Protein AF-0000000084950938 (afdb_homodimer)

pLDDT: mean 84.01, std 19.72, range [20.33, 98.5]

Nearest PDB structures (foldseek):
  3l4g-assembly3_K  TM=4.474E-01  e=1.670E-01  Homo sapiens
  7by6-assembly1_A-2  TM=3.335E-01  e=4.331E-02  Plasmodium vivax
  3l4g-assembly4_O  TM=4.302E-01  e=1.860E-01  Homo sapiens
  3l4g-assembly1_C  TM=4.163E-01  e=2.187E-01  Homo sapiens
  2v42-assembly1_B  TM=3.790E-01  e=8.429E-01  Escherichia coli BL21(DE3)

Organism: Flavobacterium frigoris (strain PS1) (NCBI:txid1086011)

Secondary structure (DSSP, 8-state):
-EEEEEEEE--HHHHHHHHT-TTPEEEEEEEEE-SS-TTPEEEEEEEEETTEEEEEETTTEEEEEE-HHHHHTTTS---S---HHHHHHHHHHHHHHS-S-GGGSEEEEEEEEEEEE-SS-HHHHHHTEEEETTEEEEE-SSSTTEEEE--B-TTT-PBP-S-EEEEEEHHHH-TTTS-TTEEEEEEEE--HHHHHHTT-SSGGGGG-HHHHHHHHHHHHHHHHTEEE-------TTS-HHHHHHHHHHH-HHHHHHHHHHT-TTHHHHHHHHHHHHHHHHS--HHHHHHHHHHHHHHHHHTTHHHHHHHHTTT-------------B-TTT--B-TTS-TT--S--HHHHHHHHHH-HHHHHHHHHHHS-GGGTTS-HHHHHHHHHHHHHHHHHHHHHHHHHH--TT---SGGGS--/-EEEEEEEE--HHHHHHHHT-TTPEEEEEEEEE-SS-TTPEEEEEEEEETTEEEEEETTTEEEEEE-HHHHHTTTS---S---HHHHHHHHHHHHHHS-S-GGGSEEEEEEEEEEEE-SS-HHHHHHTEEEETTEEEEE-SSSTTEEEE--B-TTT-PBP-S-EEEEEEHHHH-TTTS-TTEEEEEEEE--HHHHHHTT-SSGGGGG-HHHHHHHHHHHHHHHHTEEE-------TTS-HHHHHHHHHHH-HHHHHHHHHHT-TTHHHHHHHHHHHHHHHHS--HHHHHHHHHHHHHHHHHTTHHHHHHHHTTT-------------B-TTT--B-TTS-TT--S--HHHHHHHHHH-HHHHHHHHHHHS-GGGTTS-HHHHHHHHHHHHHHHHHHHHHHHHHH--TT---SGGGS--

Radius of gyration: 33.59 Å; Cα contacts (8 Å, |Δi|>4): 1275; chains: 2; bounding box: 91×107×64 Å

Foldseek 3Di:
DWFKWKKKFLDQVVLVQVVPPPQKAWDDKDWDQDPVHNVDIKIWTWTDHQRWIWIAIPSRMIMIMDGQQCSLVSNPDNQDDDFLVNQLVSLVVVCVVRPDDFLRMWTQKTKDWGKFFAPDALLLQLVQFAAQQLFGWDDDPVDPSKTKTFDADPVPRHTDQAKMWIKGQSCCVCVPPDPRRIIIIMIMHRGSVNVVVLVGTTSVSSNDSVSVVSVLVVSLVRLVRIDGLRDDFQCPQDDPVLVVLLVLLSDPVNSVVQVVVVDPCSNVVSSVSNVVSRVRRPDDSSVVVSVRSVVVNVVSNPPVVVVVPPVCPDPVPPPVPVLPQLQAAPQLGHGPSVDDSPDRHQALVNLVVCVVPPVPSNVVLLVVQPDPVCPPPDPSVSRHRSRVSSVVRVVVVVVVVVVVPPVPPPPVPVVPPD/DWFKWKKKFLDQVVLVQVVPPPQKAWDDKDWDQDPVHNVDIKIWTWTDHQRWIWIAIPSRMIMIMDGQQCSLVSNPDNQDDDFLVNQLVSLVVVCVVRPDDFLRMWTQKTKDWGKFFAPDALLLQLVQFAAQQLFGWDDDPVDPSKTKTWDADPVPRHTDQAKMWIKGQSCCVCVPPDPRRIIIIMIMHRGSVNVVVLVGTTSVSSNDSVSVVSVLVVSLVRLVRIDGLRDPFQCPQPDPVLVVLLVLLSDPVNSVVQVVVVDPCSNVVSSVSNVVSRVRRVDDSSVVVSVRSVVVNVVSNPPVVVVVVPVCPDPPPPPVPVLPQLQAAPQLGHGPSVDDSPDRHQALVNLVVCVPPPVPSNVVLLVVQFDPVCPPPDPSVSRHRSRVSSVVVVVVVVVVVVVVPPVPPPPVPVVPPD

Structure (mmCIF, N/CA/C/O backbone):
data_AF-0000000084950938-model_v1
#
loop_
_entity.id
_entity.type
_entity.pdbx_description
1 polymer 'Uncharacterized protein'
#
loop_
_atom_site.group_PDB
_atom_site.id
_atom_site.type_symbol
_atom_site.label_atom_id
_atom_site.label_alt_id
_atom_site.label_comp_id
_atom_site.label_asym_id
_atom_site.label_entity_id
_atom_site.label_seq_id
_atom_site.pdbx_PDB_ins_code
_atom_site.Cartn_x
_atom_site.Cartn_y
_atom_site.Cartn_z
_atom_site.occupancy
_atom_site.B_iso_or_equiv
_atom_site.auth_seq_id
_atom_site.auth_comp_id
_atom_site.auth_asym_id
_atom_site.auth_atom_id
_atom_site.pdbx_PDB_model_num
ATOM 1 N N . MET A 1 1 ? 0.036 19.906 14.805 1 93.69 1 MET A N 1
ATOM 2 C CA . MET A 1 1 ? 1.372 19.312 14.82 1 93.69 1 MET A CA 1
ATOM 3 C C . MET A 1 1 ? 2 19.344 13.43 1 93.69 1 MET A C 1
ATOM 5 O O . MET A 1 1 ? 1.299 19.234 12.43 1 93.69 1 MET A O 1
ATOM 9 N N . ILE A 1 2 ? 3.252 19.562 13.32 1 96.12 2 ILE A N 1
ATOM 10 C CA . ILE A 1 2 ? 4.078 19.344 12.141 1 96.12 2 ILE A CA 1
ATOM 11 C C . ILE A 1 2 ? 4.832 18.016 12.273 1 96.12 2 ILE A C 1
ATOM 13 O O . ILE A 1 2 ? 5.652 17.859 13.18 1 96.12 2 ILE A O 1
ATOM 17 N N . ASP A 1 3 ? 4.527 17.156 11.359 1 95.88 3 ASP A N 1
ATOM 18 C CA . ASP A 1 3 ? 5.043 15.805 11.516 1 95.88 3 ASP A CA 1
ATOM 19 C C . ASP A 1 3 ? 6.293 15.594 10.664 1 95.88 3 ASP A C 1
ATOM 21 O O . ASP A 1 3 ? 7.172 14.805 11.023 1 95.88 3 ASP A O 1
ATOM 25 N N . PHE A 1 4 ? 6.309 16.266 9.555 1 97.19 4 PHE A N 1
ATOM 26 C CA . PHE A 1 4 ? 7.441 16.062 8.656 1 97.19 4 PHE A CA 1
ATOM 27 C C . PHE A 1 4 ? 7.711 17.297 7.816 1 97.19 4 PHE A C 1
ATOM 29 O O . PHE A 1 4 ? 6.777 17.953 7.336 1 97.19 4 PHE A O 1
ATOM 36 N N . LEU A 1 5 ? 8.961 17.594 7.676 1 97.5 5 LEU A N 1
ATOM 37 C CA . LEU A 1 5 ? 9.461 18.656 6.801 1 97.5 5 LEU A CA 1
ATOM 38 C C . LEU A 1 5 ? 10.648 18.156 5.977 1 97.5 5 LEU A C 1
ATOM 40 O O . LEU A 1 5 ? 11.508 17.438 6.492 1 97.5 5 LEU A O 1
ATOM 44 N N . LYS A 1 6 ? 10.617 18.531 4.77 1 97.75 6 LYS A N 1
ATOM 45 C CA . LYS A 1 6 ? 11.797 18.344 3.941 1 97.75 6 LYS A CA 1
ATOM 46 C C . LYS A 1 6 ? 12.258 19.656 3.318 1 97.75 6 LYS A C 1
ATOM 48 O O . LYS A 1 6 ? 11.461 20.359 2.697 1 97.75 6 LYS A O 1
ATOM 53 N N . LEU A 1 7 ? 13.484 20 3.527 1 97.94 7 LEU A N 1
ATOM 54 C CA . LEU A 1 7 ? 14.062 21.219 2.99 1 97.94 7 LEU A CA 1
ATOM 55 C C . LEU A 1 7 ? 15.031 20.906 1.853 1 97.94 7 LEU A C 1
ATOM 57 O O . LEU A 1 7 ? 15.625 19.828 1.812 1 97.94 7 LEU A O 1
ATOM 61 N N . ASP A 1 8 ? 15.156 21.859 0.989 1 97.19 8 ASP A N 1
ATOM 62 C CA . ASP A 1 8 ? 15.992 21.672 -0.196 1 97.19 8 ASP A CA 1
ATOM 63 C C . ASP A 1 8 ? 16.75 22.953 -0.536 1 97.19 8 ASP A C 1
ATOM 65 O O . ASP A 1 8 ? 16.219 24.062 -0.401 1 97.19 8 ASP A O 1
ATOM 69 N N . THR A 1 9 ? 18.031 22.828 -0.896 1 97.56 9 THR A N 1
ATOM 70 C CA . THR A 1 9 ? 18.797 23.984 -1.34 1 97.56 9 THR A CA 1
ATOM 71 C C . THR A 1 9 ? 19.906 23.578 -2.307 1 97.56 9 THR A C 1
ATOM 73 O O . THR A 1 9 ? 20.375 22.438 -2.26 1 97.56 9 THR A O 1
ATOM 76 N N . GLU A 1 10 ? 20.266 24.516 -3.127 1 96.56 10 GLU A N 1
ATOM 77 C CA . GLU A 1 10 ? 21.406 24.359 -4.02 1 96.56 10 GLU A CA 1
ATOM 78 C C . GLU A 1 10 ? 22.453 25.453 -3.762 1 96.56 10 GLU A C 1
ATOM 80 O O . GLU A 1 10 ? 23.391 25.609 -4.547 1 96.56 10 GLU A O 1
ATOM 85 N N . ASP A 1 11 ? 22.219 26.156 -2.703 1 96.25 11 ASP A N 1
ATOM 86 C CA . ASP A 1 11 ? 23.156 27.219 -2.363 1 96.25 11 ASP A CA 1
ATOM 87 C C . ASP A 1 11 ? 24.5 26.656 -1.88 1 96.25 11 ASP A C 1
ATOM 89 O O . ASP A 1 11 ? 24.547 25.984 -0.847 1 96.25 11 ASP A O 1
ATOM 93 N N . GLU A 1 12 ? 25.531 27.062 -2.465 1 94.88 12 GLU A N 1
ATOM 94 C CA . GLU A 1 12 ? 26.844 26.484 -2.195 1 94.88 12 GLU A CA 1
ATOM 95 C C . GLU A 1 12 ? 27.344 26.859 -0.798 1 94.88 12 GLU A C 1
ATOM 97 O O . GLU A 1 12 ? 28 26.047 -0.13 1 94.88 12 GLU A O 1
ATOM 102 N N . GLY A 1 13 ? 27.062 28.016 -0.475 1 94.88 13 GLY A N 1
ATOM 103 C CA . GLY A 1 13 ? 27.469 28.469 0.85 1 94.88 13 GLY A CA 1
ATOM 104 C C . GLY A 1 13 ? 26.812 27.672 1.968 1 94.88 13 GLY A C 1
ATOM 105 O O . GLY A 1 13 ? 27.484 27.25 2.906 1 94.88 13 GLY A O 1
ATOM 106 N N . VAL A 1 14 ? 25.562 27.453 1.84 1 96.81 14 VAL A N 1
ATOM 107 C CA . VAL A 1 14 ? 24.812 26.703 2.838 1 96.81 14 VAL A CA 1
ATOM 108 C C . VAL A 1 14 ? 25.266 25.25 2.855 1 96.81 14 VAL A C 1
ATOM 110 O O . VAL A 1 14 ? 25.469 24.656 3.924 1 96.81 14 VAL A O 1
ATOM 113 N N . ILE A 1 15 ? 25.469 24.703 1.709 1 97 15 ILE A N 1
ATOM 114 C CA . ILE A 1 15 ? 25.891 23.312 1.582 1 97 15 ILE A CA 1
ATOM 115 C C . ILE A 1 15 ? 27.25 23.141 2.254 1 97 15 ILE A C 1
ATOM 117 O O . ILE A 1 15 ? 27.438 22.203 3.031 1 97 15 ILE A O 1
ATOM 121 N N . ALA A 1 16 ? 28.156 24.047 1.978 1 94.69 16 ALA A N 1
ATOM 122 C CA . ALA A 1 16 ? 29.484 23.984 2.572 1 94.69 16 ALA A CA 1
ATOM 123 C C . ALA A 1 16 ? 29.422 24.109 4.09 1 94.69 16 ALA A C 1
ATOM 125 O O . ALA A 1 16 ? 30.141 23.438 4.812 1 94.69 16 ALA A O 1
ATOM 126 N N . TYR A 1 17 ? 28.562 24.953 4.461 1 96.19 17 TYR A N 1
ATOM 127 C CA . TYR A 1 17 ? 28.391 25.188 5.891 1 96.19 17 TYR A CA 1
ATOM 128 C C . TYR A 1 17 ? 28.016 23.891 6.605 1 96.19 17 TYR A C 1
ATOM 130 O O . TYR A 1 17 ? 28.656 23.516 7.594 1 96.19 17 TYR A O 1
ATOM 138 N N . PHE A 1 18 ? 27.047 23.172 6.129 1 96.75 18 PHE A N 1
ATOM 139 C CA . PHE A 1 18 ? 26.547 21.969 6.785 1 96.75 18 PHE A CA 1
ATOM 140 C C . PHE A 1 18 ? 27.547 20.812 6.617 1 96.75 18 PHE A C 1
ATOM 142 O O . PHE A 1 18 ? 27.703 20 7.52 1 96.75 18 PHE A O 1
ATOM 149 N N . LYS A 1 19 ? 28.141 20.781 5.52 1 93.38 19 LYS A N 1
ATOM 150 C CA . LYS A 1 19 ? 29.047 19.688 5.219 1 93.38 19 LYS A CA 1
ATOM 151 C C . LYS A 1 19 ? 30.203 19.656 6.223 1 93.38 19 LYS A C 1
ATOM 153 O O . LYS A 1 19 ? 30.719 18.578 6.535 1 93.38 19 LYS A O 1
ATOM 158 N N . THR A 1 20 ? 30.562 20.766 6.738 1 93.25 20 THR A N 1
ATOM 159 C CA . THR A 1 20 ? 31.719 20.844 7.621 1 93.25 20 THR A CA 1
ATOM 160 C C . THR A 1 20 ? 31.281 21.125 9.062 1 93.25 20 THR A C 1
ATOM 162 O O . THR A 1 20 ? 32.125 21.359 9.93 1 93.25 20 THR A O 1
ATOM 165 N N . HIS A 1 21 ? 30.047 21.156 9.258 1 95.38 21 HIS A N 1
ATOM 166 C CA . HIS A 1 21 ? 29.578 21.5 10.594 1 95.38 21 HIS A CA 1
ATOM 167 C C . HIS A 1 21 ? 29.938 20.422 11.602 1 95.38 21 HIS A C 1
ATOM 169 O O . HIS A 1 21 ? 29.656 19.234 11.375 1 95.38 21 HIS A O 1
ATOM 175 N N . PRO A 1 22 ? 30.438 20.734 12.703 1 94.06 22 PRO A N 1
ATOM 176 C CA . PRO A 1 22 ? 30.938 19.734 13.664 1 94.06 22 PRO A CA 1
ATOM 177 C C . PRO A 1 22 ? 29.828 18.938 14.328 1 94.06 22 PRO A C 1
ATOM 179 O O . PRO A 1 22 ? 30.062 17.828 14.812 1 94.06 22 PRO A O 1
ATOM 182 N N . LEU A 1 23 ? 28.625 19.453 14.297 1 95.31 23 LEU A N 1
ATOM 183 C CA . LEU A 1 23 ? 27.516 18.781 14.977 1 95.31 23 LEU A CA 1
ATOM 184 C C . LEU A 1 23 ? 27 17.625 14.133 1 95.31 23 LEU A C 1
ATOM 186 O O . LEU A 1 23 ? 26.266 16.75 14.641 1 95.31 23 LEU A O 1
ATOM 190 N N . LEU A 1 24 ? 27.266 17.625 12.844 1 95.12 24 LEU A N 1
ATOM 191 C CA . LEU A 1 24 ? 26.734 16.594 11.961 1 95.12 24 LEU A CA 1
ATOM 192 C C . LEU A 1 24 ? 27.578 15.32 12.031 1 95.12 24 LEU A C 1
ATOM 194 O O . LEU A 1 24 ? 28.812 15.375 11.953 1 95.12 24 LEU A O 1
ATOM 198 N N . GLU A 1 25 ? 26.891 14.273 12.234 1 90.81 25 GLU A N 1
ATOM 199 C CA . GLU A 1 25 ? 27.531 12.953 12.289 1 90.81 25 GLU A CA 1
ATOM 200 C C . GLU A 1 25 ? 27.359 12.203 10.977 1 90.81 25 GLU A C 1
ATOM 202 O O . GLU A 1 25 ? 26.25 12.117 10.445 1 90.81 25 GLU A O 1
ATOM 207 N N . TYR A 1 26 ? 28.359 11.656 10.562 1 86.5 26 TYR A N 1
ATOM 208 C CA . TYR A 1 26 ? 28.328 10.883 9.32 1 86.5 26 TYR A CA 1
ATOM 209 C C . TYR A 1 26 ? 27.516 9.602 9.5 1 86.5 26 TYR A C 1
ATOM 211 O O . TYR A 1 26 ? 27.641 8.922 10.523 1 86.5 26 TYR A O 1
ATOM 219 N N . MET A 1 27 ? 26.641 9.305 8.539 1 83.94 27 MET A N 1
ATOM 220 C CA . MET A 1 27 ? 25.797 8.117 8.633 1 83.94 27 MET A CA 1
ATOM 221 C C . MET A 1 27 ? 26.141 7.121 7.527 1 83.94 27 MET A C 1
ATOM 223 O O . MET A 1 27 ? 26.375 5.941 7.797 1 83.94 27 MET A O 1
ATOM 227 N N . SER A 1 28 ? 26.156 7.582 6.312 1 82.75 28 SER A N 1
ATOM 228 C CA . SER A 1 28 ? 26.328 6.648 5.203 1 82.75 28 SER A CA 1
ATOM 229 C C . SER A 1 28 ? 26.703 7.383 3.922 1 82.75 28 SER A C 1
ATOM 231 O O . SER A 1 28 ? 26.594 8.609 3.844 1 82.75 28 SER A O 1
ATOM 233 N N . ASN A 1 29 ? 27.266 6.555 2.9 1 80.69 29 ASN A N 1
ATOM 234 C CA . ASN A 1 29 ? 27.547 7.02 1.546 1 80.69 29 ASN A CA 1
ATOM 235 C C . ASN A 1 29 ? 27 6.055 0.499 1 80.69 29 ASN A C 1
ATOM 237 O O . ASN A 1 29 ? 27 4.84 0.705 1 80.69 29 ASN A O 1
ATOM 241 N N . GLU A 1 30 ? 26.328 6.621 -0.411 1 77.44 30 GLU A N 1
ATOM 242 C CA . GLU A 1 30 ? 25.844 5.832 -1.537 1 77.44 30 GLU A CA 1
ATOM 243 C C . GLU A 1 30 ? 26.375 6.375 -2.863 1 77.44 30 GLU A C 1
ATOM 245 O O . GLU A 1 30 ? 26.266 7.578 -3.127 1 77.44 30 GLU A O 1
ATOM 250 N N . ASP A 1 31 ? 26.984 5.512 -3.658 1 71.25 31 ASP A N 1
ATOM 251 C CA . ASP A 1 31 ? 27.438 5.855 -5.004 1 71.25 31 ASP A CA 1
ATOM 252 C C . ASP A 1 31 ? 26.672 5.07 -6.059 1 71.25 31 ASP A C 1
ATOM 254 O O . ASP A 1 31 ? 26.453 3.867 -5.914 1 71.25 31 ASP A O 1
ATOM 258 N N . MET A 1 32 ? 26.078 5.805 -6.906 1 68.75 32 MET A N 1
ATOM 259 C CA . MET A 1 32 ? 25.359 5.129 -7.988 1 68.75 32 MET A CA 1
ATOM 260 C C . MET A 1 32 ? 25.734 5.727 -9.344 1 68.75 32 MET A C 1
ATOM 262 O O . MET A 1 32 ? 25.906 6.941 -9.461 1 68.75 32 MET A O 1
ATOM 266 N N . PHE A 1 33 ? 25.906 4.855 -10.336 1 62.09 33 PHE A N 1
ATOM 267 C CA . PHE A 1 33 ? 26.109 5.391 -11.68 1 62.09 33 PHE A CA 1
ATOM 268 C C . PHE A 1 33 ? 24.812 5.984 -12.211 1 62.09 33 PHE A C 1
ATOM 270 O O . PHE A 1 33 ? 23.719 5.496 -11.914 1 62.09 33 PHE A O 1
ATOM 277 N N . ASN A 1 34 ? 25.016 7.027 -12.914 1 55.09 34 ASN A N 1
ATOM 278 C CA . ASN A 1 34 ? 23.859 7.68 -13.531 1 55.09 34 ASN A CA 1
ATOM 279 C C . ASN A 1 34 ? 23.188 6.773 -14.555 1 55.09 34 ASN A C 1
ATOM 281 O O . ASN A 1 34 ? 23.859 6.129 -15.359 1 55.09 34 ASN A O 1
ATOM 285 N N . ARG A 1 35 ? 21.984 6.605 -14.484 1 51.94 35 ARG A N 1
ATOM 286 C CA . ARG A 1 35 ? 21.203 5.75 -15.375 1 51.94 35 ARG A CA 1
ATOM 287 C C . ARG A 1 35 ? 21.406 6.148 -16.828 1 51.94 35 ARG A C 1
ATOM 289 O O . ARG A 1 35 ? 21.453 5.293 -17.719 1 51.94 35 ARG A O 1
ATOM 296 N N . TYR A 1 36 ? 21.547 7.465 -17.016 1 47.84 36 TYR A N 1
ATOM 297 C CA . TYR A 1 36 ? 21.578 8.008 -18.375 1 47.84 36 TYR A CA 1
ATOM 298 C C . TYR A 1 36 ? 23.016 8.148 -18.875 1 47.84 36 TYR A C 1
ATOM 300 O O . TYR A 1 36 ? 23.266 8.102 -20.078 1 47.84 36 TYR A O 1
ATOM 308 N N . ASP A 1 37 ? 23.938 8.469 -17.922 1 51.69 37 ASP A N 1
ATOM 309 C CA . ASP A 1 37 ? 25.344 8.609 -18.281 1 51.69 37 ASP A CA 1
ATOM 310 C C . ASP A 1 37 ? 26.219 7.719 -17.422 1 51.69 37 ASP A C 1
ATOM 312 O O . ASP A 1 37 ? 26.594 8.102 -16.297 1 51.69 37 ASP A O 1
ATOM 316 N N . PRO A 1 38 ? 26.328 6.477 -17.812 1 54.62 38 PRO A N 1
ATOM 317 C CA . PRO A 1 38 ? 27.062 5.477 -17.016 1 54.62 38 PRO A CA 1
ATOM 318 C C . PRO A 1 38 ? 28.438 5.965 -16.578 1 54.62 38 PRO A C 1
ATOM 320 O O . PRO A 1 38 ? 29.062 5.359 -15.711 1 54.62 38 PRO A O 1
ATOM 323 N N . GLU A 1 39 ? 28.875 7.125 -17.062 1 53.97 39 GLU A N 1
ATOM 324 C CA . GLU A 1 39 ? 30.188 7.621 -16.703 1 53.97 39 GLU A CA 1
ATOM 325 C C . GLU A 1 39 ? 30.125 8.547 -15.492 1 53.97 39 GLU A C 1
ATOM 327 O O . GLU A 1 39 ? 31.141 8.82 -14.852 1 53.97 39 GLU A O 1
ATOM 332 N N . VAL A 1 40 ? 28.828 8.906 -15.289 1 59.34 40 VAL A N 1
ATOM 333 C CA . VAL A 1 40 ? 28.703 9.867 -14.203 1 59.34 40 VAL A CA 1
ATOM 334 C C . VAL A 1 40 ? 28.25 9.156 -12.93 1 59.34 40 VAL A C 1
ATOM 336 O O . VAL A 1 40 ? 27.297 8.383 -12.938 1 59.34 40 VAL A O 1
ATOM 339 N N . LEU A 1 41 ? 29.156 9.289 -11.938 1 63.72 41 LEU A N 1
ATOM 340 C CA . LEU A 1 41 ? 28.859 8.719 -10.625 1 63.72 41 LEU A CA 1
ATOM 341 C C . LEU A 1 41 ? 28.047 9.695 -9.781 1 63.72 41 LEU A C 1
ATOM 343 O O . LEU A 1 41 ? 28.453 10.844 -9.578 1 63.72 41 LEU A O 1
ATOM 347 N N . ASN A 1 42 ? 26.812 9.312 -9.438 1 73.12 42 ASN A N 1
ATOM 348 C CA . ASN A 1 42 ? 26.016 10.086 -8.484 1 73.12 42 ASN A CA 1
ATOM 349 C C . ASN A 1 42 ? 26.25 9.617 -7.055 1 73.12 42 ASN A C 1
ATOM 351 O O . ASN A 1 42 ? 26.141 8.43 -6.754 1 73.12 42 ASN A O 1
ATOM 355 N N . THR A 1 43 ? 26.812 10.594 -6.277 1 78 43 THR A N 1
ATOM 356 C CA . THR A 1 43 ? 27.125 10.266 -4.887 1 78 43 THR A CA 1
ATOM 357 C C . THR A 1 43 ? 26.109 10.914 -3.945 1 78 43 THR A C 1
ATOM 359 O O . THR A 1 43 ? 25.609 12.008 -4.219 1 78 43 THR A O 1
ATOM 362 N N . LYS A 1 44 ? 25.766 10.195 -2.93 1 86.56 44 LYS A N 1
ATOM 363 C CA . LYS A 1 44 ? 24.891 10.664 -1.863 1 86.56 44 LYS A CA 1
ATOM 364 C C . LYS A 1 44 ? 25.484 10.383 -0.489 1 86.56 44 LYS A C 1
ATOM 366 O O . LYS A 1 44 ? 25.766 9.227 -0.154 1 86.56 44 LYS A O 1
ATOM 371 N N . ASP A 1 45 ? 25.797 11.5 0.274 1 88.69 45 ASP A N 1
ATOM 372 C CA . ASP A 1 45 ? 26.297 11.375 1.638 1 88.69 45 ASP A CA 1
ATOM 373 C C . ASP A 1 45 ? 25.234 11.773 2.656 1 88.69 45 ASP A C 1
ATOM 375 O O . ASP A 1 45 ? 24.594 12.82 2.521 1 88.69 45 ASP A O 1
ATOM 379 N N . LYS A 1 46 ? 25.094 10.961 3.627 1 91.31 46 LYS A N 1
ATOM 380 C CA . LYS A 1 46 ? 24.078 11.227 4.648 1 91.31 46 LYS A CA 1
ATOM 381 C C . LYS A 1 46 ? 24.734 11.5 6.004 1 91.31 46 LYS A C 1
ATOM 383 O O . LYS A 1 46 ? 25.656 10.781 6.41 1 91.31 46 LYS A O 1
ATOM 388 N N . TYR A 1 47 ? 24.328 12.578 6.594 1 92.44 47 TYR A N 1
ATOM 389 C CA . TYR A 1 47 ? 24.703 12.953 7.953 1 92.44 47 TYR A CA 1
ATOM 390 C C . TYR A 1 47 ? 23.469 13.141 8.828 1 92.44 47 TYR A C 1
ATOM 392 O O . TYR A 1 47 ? 22.344 13.234 8.32 1 92.44 47 TYR A O 1
ATOM 400 N N . GLN A 1 48 ? 23.688 13.172 10.164 1 93.38 48 GLN A N 1
ATOM 401 C CA . GLN A 1 48 ? 22.531 13.398 11.031 1 93.38 48 GLN A CA 1
ATOM 402 C C . GLN A 1 48 ? 22.922 14.266 12.227 1 93.38 48 GLN A C 1
ATOM 404 O O . GLN A 1 48 ? 24.094 14.336 12.602 1 93.38 48 GLN A O 1
ATOM 409 N N . TYR A 1 49 ? 21.984 14.922 12.727 1 95.5 49 TYR A N 1
ATOM 410 C CA . TYR A 1 49 ? 22.031 15.609 14.008 1 95.5 49 TYR A CA 1
ATOM 411 C C . TYR A 1 49 ? 20.734 15.383 14.797 1 95.5 49 TYR A C 1
ATOM 413 O O . TYR A 1 49 ? 19.688 15.922 14.445 1 95.5 49 TYR A O 1
ATOM 421 N N . LYS A 1 50 ? 20.703 14.594 15.82 1 94.25 50 LYS A N 1
ATOM 422 C CA . LYS A 1 50 ? 19.562 14.305 16.688 1 94.25 50 LYS A CA 1
ATOM 423 C C . LYS A 1 50 ? 18.359 13.828 15.875 1 94.25 50 LYS A C 1
ATOM 425 O O . LYS A 1 50 ? 17.25 14.312 16.062 1 94.25 50 LYS A O 1
ATOM 430 N N . GLY A 1 51 ? 18.594 13.016 14.961 1 91.88 51 GLY A N 1
ATOM 431 C CA . GLY A 1 51 ? 17.516 12.422 14.18 1 91.88 51 GLY A CA 1
ATOM 432 C C . GLY A 1 51 ? 17.203 13.195 12.914 1 91.88 51 GLY A C 1
ATOM 433 O O . GLY A 1 51 ? 16.453 12.727 12.062 1 91.88 51 GLY A O 1
ATOM 434 N N . ILE A 1 52 ? 17.719 14.367 12.789 1 96.19 52 ILE A N 1
ATOM 435 C CA . ILE A 1 52 ? 17.562 15.141 11.562 1 96.19 52 ILE A CA 1
ATOM 436 C C . ILE A 1 52 ? 18.562 14.664 10.508 1 96.19 52 ILE A C 1
ATOM 438 O O . ILE A 1 52 ? 19.75 14.547 10.789 1 96.19 52 ILE A O 1
ATOM 442 N N . ILE A 1 53 ? 18.094 14.484 9.328 1 95.75 53 ILE A N 1
ATOM 443 C CA . ILE A 1 53 ? 18.953 13.875 8.312 1 95.75 53 ILE A CA 1
ATOM 444 C C . ILE A 1 53 ? 19.359 14.922 7.277 1 95.75 53 ILE A C 1
ATOM 446 O O . ILE A 1 53 ? 18.5 15.648 6.758 1 95.75 53 ILE A O 1
ATOM 450 N N . PHE A 1 54 ? 20.625 14.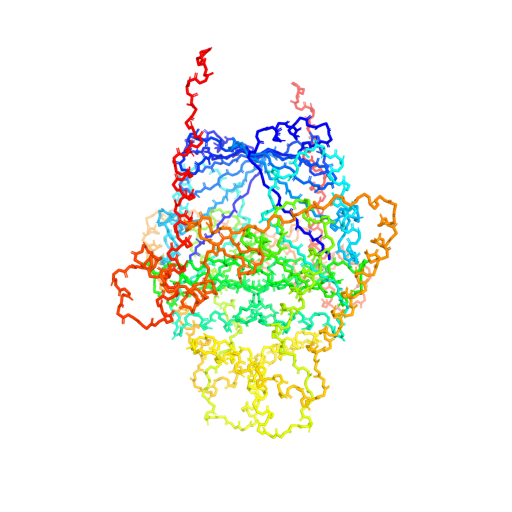961 7.02 1 96.62 54 PHE A N 1
ATOM 451 C CA . PHE A 1 54 ? 21.219 15.82 6 1 96.62 54 PHE A CA 1
ATOM 452 C C . PHE A 1 54 ? 21.781 14.992 4.852 1 96.62 54 PHE A C 1
ATOM 454 O O . PHE A 1 54 ? 22.75 14.266 5.027 1 96.62 54 PHE A O 1
ATOM 461 N N . CYS A 1 55 ? 21.203 15.141 3.74 1 95.25 55 CYS A N 1
ATOM 462 C CA . CYS A 1 55 ? 21.625 14.367 2.584 1 95.25 55 CYS A CA 1
ATOM 463 C C . CYS A 1 55 ? 22.328 15.25 1.56 1 95.25 55 CYS A C 1
ATOM 465 O O . CYS A 1 55 ? 21.703 16.109 0.943 1 95.25 55 CYS A O 1
ATOM 467 N N . PHE A 1 56 ? 23.594 14.961 1.296 1 94.38 56 PHE A N 1
ATOM 468 C CA . PHE A 1 56 ? 24.406 15.711 0.333 1 94.38 56 PHE A CA 1
ATOM 469 C C . PHE A 1 56 ? 24.516 14.953 -0.985 1 94.38 56 PHE A C 1
ATOM 471 O O . PHE A 1 56 ? 24.906 13.789 -1.007 1 94.38 56 PHE A O 1
ATOM 478 N N . TYR A 1 57 ? 24.172 15.633 -1.987 1 90.31 57 TYR A N 1
ATOM 479 C CA . TYR A 1 57 ? 24.219 15 -3.299 1 90.31 57 TYR A CA 1
ATOM 480 C C . TYR A 1 57 ? 25.391 15.523 -4.121 1 90.31 57 TYR A C 1
ATOM 482 O O . TYR A 1 57 ? 25.828 16.656 -3.924 1 90.31 57 TYR A O 1
ATOM 490 N N . SER A 1 58 ? 25.828 14.711 -5.078 1 82.31 58 SER A N 1
ATOM 491 C CA . SER A 1 58 ? 26.969 15.055 -5.91 1 82.31 58 SER A CA 1
ATOM 492 C C . SER A 1 58 ? 26.656 16.234 -6.82 1 82.31 58 SER A C 1
ATOM 494 O O . SER A 1 58 ? 27.562 16.953 -7.25 1 82.31 58 SER A O 1
ATOM 496 N N . ASN A 1 59 ? 25.375 16.422 -7.129 1 78.75 59 ASN A N 1
ATOM 497 C CA . ASN A 1 59 ? 25 17.531 -7.988 1 78.75 59 ASN A CA 1
ATOM 498 C C . ASN A 1 59 ? 24.844 18.828 -7.199 1 78.75 59 ASN A C 1
ATOM 500 O O . ASN A 1 59 ? 24.062 19.703 -7.57 1 78.75 59 ASN A O 1
ATOM 504 N N . LYS A 1 60 ? 25.531 18.906 -6.078 1 86.25 60 LYS A N 1
ATOM 505 C CA . LYS A 1 60 ? 25.594 20.109 -5.254 1 86.25 60 LYS A CA 1
ATOM 506 C C . LYS A 1 60 ? 24.219 20.484 -4.723 1 86.25 60 LYS A C 1
ATOM 508 O O . LYS A 1 60 ? 23.781 21.625 -4.844 1 86.25 60 LYS A O 1
ATOM 513 N N . ARG A 1 61 ? 23.578 19.531 -4.203 1 94 61 ARG A N 1
ATOM 514 C CA . ARG A 1 61 ? 22.25 19.703 -3.6 1 94 61 ARG A CA 1
ATOM 515 C C . ARG A 1 61 ? 22.219 19.125 -2.186 1 94 61 ARG A C 1
ATOM 517 O O . ARG A 1 61 ? 22.906 18.141 -1.896 1 94 61 ARG A O 1
ATOM 524 N N . LEU A 1 62 ? 21.531 19.844 -1.377 1 97.25 62 LEU A N 1
ATOM 525 C CA . LEU A 1 62 ? 21.328 19.375 -0.008 1 97.25 62 LEU A CA 1
ATOM 526 C C . LEU A 1 62 ? 19.828 19.266 0.306 1 97.25 62 LEU A C 1
ATOM 528 O O . LEU A 1 62 ? 19.062 20.188 0.022 1 97.25 62 LEU A O 1
ATOM 532 N N . LYS A 1 63 ? 19.5 18.141 0.848 1 97.19 63 LYS A N 1
ATOM 533 C CA . LYS A 1 63 ? 18.156 17.953 1.382 1 97.19 63 LYS A CA 1
ATOM 534 C C . LYS A 1 63 ? 18.188 17.641 2.873 1 97.19 63 LYS A C 1
ATOM 536 O O . LYS A 1 63 ? 19.047 16.875 3.328 1 97.19 63 LYS A O 1
ATOM 541 N N . ILE A 1 64 ? 17.281 18.219 3.549 1 97.62 64 ILE A N 1
ATOM 542 C CA . ILE A 1 64 ? 17.188 18 4.988 1 97.62 64 ILE A CA 1
ATOM 543 C C . ILE A 1 64 ? 15.812 17.438 5.336 1 97.62 64 ILE A C 1
ATOM 545 O O . ILE A 1 64 ? 14.789 18.016 4.988 1 97.62 64 ILE A O 1
ATOM 549 N N . SER A 1 65 ? 15.789 16.312 5.953 1 97.5 65 SER A N 1
ATOM 550 C CA . SER A 1 65 ? 14.555 15.711 6.449 1 97.5 65 SER A CA 1
ATOM 551 C C . SER A 1 65 ? 14.422 15.883 7.957 1 97.5 65 SER A C 1
ATOM 553 O O . SER A 1 65 ? 15.297 15.469 8.719 1 97.5 65 SER A O 1
ATOM 555 N N . PHE A 1 66 ? 13.336 16.469 8.312 1 96.94 66 PHE A N 1
ATOM 556 C CA . PHE A 1 66 ? 13.125 16.828 9.711 1 96.94 66 PHE A CA 1
ATOM 557 C C . PHE A 1 66 ? 11.773 16.328 10.203 1 96.94 66 PHE A C 1
ATOM 559 O O . PHE A 1 66 ? 10.742 16.578 9.57 1 96.94 66 PHE A O 1
ATOM 566 N N . LEU A 1 67 ? 11.781 15.555 11.344 1 97.12 67 LEU A N 1
ATOM 567 C CA . LEU A 1 67 ? 10.578 15.086 12.016 1 97.12 67 LEU A CA 1
ATOM 568 C C . LEU A 1 67 ? 10.383 15.797 13.352 1 97.12 67 LEU A C 1
ATOM 570 O O . LEU A 1 67 ? 10.68 15.234 14.406 1 97.12 67 LEU A O 1
ATOM 574 N N . PRO A 1 68 ? 9.75 16.922 13.305 1 96.94 68 PRO A N 1
ATOM 575 C CA . PRO A 1 68 ? 9.688 17.781 14.492 1 96.94 68 PRO A CA 1
ATOM 576 C C . PRO A 1 68 ? 9.023 17.094 15.68 1 96.94 68 PRO A C 1
ATOM 578 O O . PRO A 1 68 ? 9.477 17.234 16.812 1 96.94 68 PRO A O 1
ATOM 581 N N . HIS A 1 69 ? 7.965 16.359 15.461 1 96.12 69 HIS A N 1
ATOM 582 C CA . HIS A 1 69 ? 7.242 15.727 16.562 1 96.12 69 HIS A CA 1
ATOM 583 C C . HIS A 1 69 ? 8.094 14.656 17.234 1 96.12 69 HIS A C 1
ATOM 585 O O . HIS A 1 69 ? 8.117 14.547 18.453 1 96.12 69 HIS A O 1
ATOM 591 N N . TYR A 1 70 ? 8.75 13.898 16.453 1 95.31 70 TYR A N 1
ATOM 592 C CA . TYR A 1 70 ? 9.695 12.938 17.016 1 95.31 70 TYR A CA 1
ATOM 593 C C . TYR A 1 70 ? 10.812 13.656 17.766 1 95.31 70 TYR A C 1
ATOM 595 O O . TYR A 1 70 ? 11.195 13.234 18.859 1 95.31 70 TYR A O 1
ATOM 603 N N . TYR A 1 71 ? 11.328 14.656 17.141 1 95.25 71 TYR A N 1
ATOM 604 C CA . TYR A 1 71 ? 12.383 15.438 17.766 1 95.25 71 TYR A CA 1
ATOM 605 C C . TYR A 1 71 ? 11.953 15.938 19.141 1 95.25 71 TYR A C 1
ATOM 607 O O . TYR A 1 71 ? 12.711 15.844 20.109 1 95.25 71 TYR A O 1
ATOM 615 N N . PHE A 1 72 ? 10.766 16.391 19.234 1 95.69 72 PHE A N 1
ATOM 616 C CA . PHE A 1 72 ? 10.188 16.906 20.469 1 95.69 72 PHE A CA 1
ATOM 617 C C . PHE A 1 72 ? 10.211 15.836 21.562 1 95.69 72 PHE A C 1
ATOM 619 O O . PHE A 1 72 ? 10.422 16.141 22.734 1 95.69 72 PHE A O 1
ATOM 626 N N . ASN A 1 73 ? 10.023 14.594 21.125 1 95.56 73 ASN A N 1
ATOM 627 C CA . ASN A 1 73 ? 9.922 13.5 22.078 1 95.56 73 ASN A CA 1
ATOM 628 C C . ASN A 1 73 ? 11.219 12.695 22.156 1 95.56 73 ASN A C 1
ATOM 630 O O . ASN A 1 73 ? 11.195 11.5 22.453 1 95.56 73 ASN A O 1
ATOM 634 N N . GLY A 1 74 ? 12.312 13.312 21.766 1 93.56 74 GLY A N 1
ATOM 635 C CA . GLY A 1 74 ? 13.594 12.633 21.844 1 93.56 74 GLY A CA 1
ATOM 636 C C . GLY A 1 74 ? 13.719 11.477 20.875 1 93.56 74 GLY A C 1
ATOM 637 O O . GLY A 1 74 ? 14.383 10.477 21.156 1 93.56 74 GLY A O 1
ATOM 638 N N . ASN A 1 75 ? 12.914 11.602 19.875 1 92.62 75 ASN A N 1
ATOM 639 C CA . ASN A 1 75 ? 12.922 10.625 18.781 1 92.62 75 ASN A CA 1
ATOM 640 C C . ASN A 1 75 ? 12.352 9.281 19.234 1 92.62 75 ASN A C 1
ATOM 642 O O . ASN A 1 75 ? 12.664 8.242 18.656 1 92.62 75 ASN A O 1
ATOM 646 N N . LEU A 1 76 ? 11.484 9.305 20.188 1 91.12 76 LEU A N 1
ATOM 647 C CA . LEU A 1 76 ? 10.922 8.07 20.719 1 91.12 76 LEU A CA 1
ATOM 648 C C . LEU A 1 76 ? 9.57 7.766 20.078 1 91.12 76 LEU A C 1
ATOM 650 O O . LEU A 1 76 ? 9.273 6.613 19.766 1 91.12 76 LEU A O 1
ATOM 654 N N . HIS A 1 77 ? 8.781 8.773 20.016 1 92.75 77 HIS A N 1
ATOM 655 C CA . HIS A 1 77 ? 7.449 8.602 19.453 1 92.75 77 HIS A CA 1
ATOM 656 C C . HIS A 1 77 ? 6.871 9.93 18.969 1 92.75 77 HIS A C 1
ATOM 658 O O . HIS A 1 77 ? 7.477 10.984 19.188 1 92.75 77 HIS A O 1
ATOM 664 N N . ASN A 1 78 ? 5.809 9.922 18.266 1 95.44 78 ASN A N 1
ATOM 665 C CA . ASN A 1 78 ? 5.059 11.109 17.859 1 95.44 78 ASN A CA 1
ATOM 666 C C . ASN A 1 78 ? 3.566 10.945 18.141 1 95.44 78 ASN A C 1
ATOM 668 O O . ASN A 1 78 ? 2.732 11.414 17.359 1 95.44 78 ASN A O 1
ATOM 672 N N . ALA A 1 79 ? 3.234 10.328 19.25 1 96.12 79 ALA A N 1
ATOM 673 C CA . ALA A 1 79 ? 1.864 9.891 19.516 1 96.12 79 ALA A CA 1
ATOM 674 C C . ALA A 1 79 ? 1.14 10.875 20.422 1 96.12 79 ALA A C 1
ATOM 676 O O . ALA A 1 79 ? -0.085 10.82 20.562 1 96.12 79 ALA A O 1
ATOM 677 N N . ASN A 1 80 ? 1.881 11.719 21.109 1 95 80 ASN A N 1
ATOM 678 C CA . ASN A 1 80 ? 1.247 12.703 21.969 1 95 80 ASN A CA 1
ATOM 679 C C . ASN A 1 80 ? 0.832 13.945 21.203 1 95 80 ASN A C 1
ATOM 681 O O . ASN A 1 80 ? 0.869 13.961 19.969 1 95 80 ASN A O 1
ATOM 685 N N . ASP A 1 81 ? 0.304 14.938 21.891 1 94.44 81 ASP A N 1
ATOM 686 C CA . ASP A 1 81 ? -0.102 16.188 21.281 1 94.44 81 ASP A CA 1
ATOM 687 C C . ASP A 1 81 ? 1.087 17.141 21.125 1 94.44 81 ASP A C 1
ATOM 689 O O . ASP A 1 81 ? 1.98 17.156 21.969 1 94.44 81 ASP A O 1
ATOM 693 N N . LEU A 1 82 ? 1.111 17.797 20.094 1 95.44 82 LEU A N 1
ATOM 694 C CA . LEU A 1 82 ? 2.055 18.875 19.859 1 95.44 82 LEU A CA 1
ATOM 695 C C . LEU A 1 82 ? 1.32 20.172 19.5 1 95.44 82 LEU A C 1
ATOM 697 O O . LEU A 1 82 ? 0.719 20.266 18.438 1 95.44 82 LEU A O 1
ATOM 701 N N . ASN A 1 83 ? 1.328 21.109 20.391 1 95.31 83 ASN A N 1
ATOM 702 C CA . ASN A 1 83 ? 0.581 22.344 20.172 1 95.31 83 ASN A CA 1
ATOM 703 C C . ASN A 1 83 ? 1.389 23.344 19.344 1 95.31 83 ASN A C 1
ATOM 705 O O . ASN A 1 83 ? 2.549 23.094 19.016 1 95.31 83 ASN A O 1
ATOM 709 N N . ILE A 1 84 ? 0.804 24.406 19.047 1 96.31 84 ILE A N 1
ATOM 710 C CA . ILE A 1 84 ? 1.375 25.406 18.141 1 96.31 84 ILE A CA 1
ATOM 711 C C . ILE A 1 84 ? 2.654 25.984 18.75 1 96.31 84 ILE A C 1
ATOM 713 O O . ILE A 1 84 ? 3.678 26.078 18.078 1 96.31 84 ILE A O 1
ATOM 717 N N . ILE A 1 85 ? 2.656 26.266 19.969 1 95.44 85 ILE A N 1
ATOM 718 C CA . ILE A 1 85 ? 3.793 26.891 20.641 1 95.44 85 ILE A CA 1
ATOM 719 C C . ILE A 1 85 ? 4.98 25.922 20.641 1 95.44 85 ILE A C 1
ATOM 721 O O . ILE A 1 85 ? 6.113 26.328 20.391 1 95.44 85 ILE A O 1
ATOM 725 N N . ASP A 1 86 ? 4.66 24.719 20.906 1 95.75 86 ASP A N 1
ATOM 726 C CA . ASP A 1 86 ? 5.723 23.719 20.891 1 95.75 86 ASP A CA 1
ATOM 727 C C . ASP A 1 86 ? 6.328 23.562 19.5 1 95.75 86 ASP A C 1
ATOM 729 O O . ASP A 1 86 ? 7.543 23.406 19.359 1 95.75 86 ASP A O 1
ATOM 733 N N . CYS A 1 87 ? 5.504 23.594 18.516 1 97 87 CYS A N 1
ATOM 734 C CA . CYS A 1 87 ? 6.004 23.547 17.156 1 97 87 CYS A CA 1
ATOM 735 C C . CYS A 1 87 ? 6.961 24.703 16.875 1 97 87 CYS A C 1
ATOM 737 O O . CYS A 1 87 ? 8.055 24.484 16.359 1 97 87 CYS A O 1
ATOM 739 N N . ILE A 1 88 ? 6.543 25.859 17.219 1 96.69 88 ILE A N 1
ATOM 740 C CA . ILE A 1 88 ? 7.328 27.062 16.984 1 96.69 88 ILE A CA 1
ATOM 741 C C . ILE A 1 88 ? 8.648 26.969 17.734 1 96.69 88 ILE A C 1
ATOM 743 O O . ILE A 1 88 ? 9.711 27.297 17.188 1 96.69 88 ILE A O 1
ATOM 747 N N . LYS A 1 89 ? 8.641 26.5 18.938 1 96.31 89 LYS A N 1
ATOM 748 C CA . LYS A 1 89 ? 9.844 26.359 19.75 1 96.31 89 LYS A CA 1
ATOM 749 C C . LYS A 1 89 ? 10.844 25.406 19.109 1 96.31 89 LYS A C 1
ATOM 751 O O . LYS A 1 89 ? 12.047 25.672 19.094 1 96.31 89 LYS A O 1
ATOM 756 N N . ILE A 1 90 ? 10.328 24.297 18.641 1 97 90 ILE A N 1
ATOM 757 C CA . ILE A 1 90 ? 11.172 23.281 18 1 97 90 ILE A CA 1
ATOM 758 C C . ILE A 1 90 ? 11.867 23.891 16.781 1 97 90 ILE A C 1
ATOM 760 O O . ILE A 1 90 ? 13.07 23.719 16.594 1 97 90 ILE A O 1
ATOM 764 N N . ILE A 1 91 ? 11.086 24.594 15.984 1 97.19 91 ILE A N 1
ATOM 765 C CA . ILE A 1 91 ? 11.625 25.203 14.773 1 97.19 91 ILE A CA 1
ATOM 766 C C . ILE A 1 91 ? 12.664 26.266 15.141 1 97.19 91 ILE A C 1
ATOM 768 O O . ILE A 1 91 ? 13.727 26.344 14.531 1 97.19 91 ILE A O 1
ATOM 772 N N . LEU A 1 92 ? 12.344 27.016 16.125 1 96.38 92 LEU A N 1
ATOM 773 C CA . LEU A 1 92 ? 13.258 28.047 16.578 1 96.38 92 LEU A CA 1
ATOM 774 C C . LEU A 1 92 ? 14.555 27.422 17.094 1 96.38 92 LEU A C 1
ATOM 776 O O . LEU A 1 92 ? 15.648 27.938 16.812 1 96.38 92 LEU A O 1
ATOM 780 N N . GLU A 1 93 ? 14.477 26.422 17.797 1 96.19 93 GLU A N 1
ATOM 781 C CA . GLU A 1 93 ? 15.664 25.719 18.297 1 96.19 93 GLU A CA 1
ATOM 782 C C . GLU A 1 93 ? 16.547 25.25 17.141 1 96.19 93 GLU A C 1
ATOM 784 O O . GLU A 1 93 ? 17.766 25.406 17.188 1 96.19 93 GLU A O 1
ATOM 789 N N . PHE A 1 94 ? 15.922 24.672 16.234 1 95.81 94 PHE A N 1
ATOM 790 C CA . PHE A 1 94 ? 16.656 24.172 15.07 1 95.81 94 PHE A CA 1
ATOM 791 C C . PHE A 1 94 ? 17.359 25.312 14.336 1 95.81 94 PHE A C 1
ATOM 793 O O . PHE A 1 94 ? 18.531 25.219 13.992 1 95.81 94 PHE A O 1
ATOM 800 N N . LYS A 1 95 ? 16.672 26.375 14.156 1 95.31 95 LYS A N 1
ATOM 801 C CA . LYS A 1 95 ? 17.234 27.547 13.477 1 95.31 95 LYS A CA 1
ATOM 802 C C . LYS A 1 95 ? 18.406 28.125 14.266 1 95.31 95 LYS A C 1
ATOM 804 O O . LYS A 1 95 ? 19.422 28.531 13.672 1 95.31 95 LYS A O 1
ATOM 809 N N . ASN A 1 96 ? 18.266 28.125 15.531 1 95.31 96 ASN A N 1
ATOM 810 C CA . ASN A 1 96 ? 19.297 28.703 16.391 1 95.31 96 ASN A CA 1
ATOM 811 C C . ASN A 1 96 ? 20.531 27.812 16.469 1 95.31 96 ASN A C 1
ATOM 813 O O . ASN A 1 96 ? 21.625 28.281 16.75 1 95.31 96 ASN A O 1
ATOM 817 N N . THR A 1 97 ? 20.328 26.562 16.312 1 96 97 THR A N 1
ATOM 818 C CA . THR A 1 97 ? 21.438 25.625 16.344 1 96 97 THR A CA 1
ATOM 819 C C . THR A 1 97 ? 22.344 25.828 15.133 1 96 97 THR A C 1
ATOM 821 O O . THR A 1 97 ? 23.562 25.75 15.258 1 96 97 THR A O 1
ATOM 824 N N . PHE A 1 98 ? 21.672 26.016 14.023 1 95.88 98 PHE A N 1
ATOM 825 C CA . PHE A 1 98 ? 22.422 26.219 12.789 1 95.88 98 PHE A CA 1
ATOM 826 C C . PHE A 1 98 ? 22.25 27.641 12.273 1 95.88 98 PHE A C 1
ATOM 828 O O . PHE A 1 98 ? 21.156 28.031 11.836 1 95.88 98 PHE A O 1
ATOM 835 N N . LYS A 1 99 ? 23.234 28.375 12.273 1 90.31 99 LYS A N 1
ATOM 836 C CA . LYS A 1 99 ? 23.188 29.797 11.953 1 90.31 99 LYS A CA 1
ATOM 837 C C . LYS A 1 99 ? 23.422 30.031 10.461 1 90.31 99 LYS A C 1
ATOM 839 O O . LYS A 1 99 ? 24.5 30.469 10.055 1 90.31 99 LYS A O 1
ATOM 844 N N . ILE A 1 100 ? 22.375 29.828 9.758 1 93.31 100 ILE A N 1
ATOM 845 C CA . ILE A 1 100 ? 22.406 30.062 8.32 1 93.31 100 ILE A CA 1
ATOM 846 C C . ILE A 1 100 ? 21.219 30.922 7.902 1 93.31 100 ILE A C 1
ATOM 848 O O . ILE A 1 100 ? 20.344 31.219 8.719 1 93.31 100 ILE A O 1
ATOM 852 N N . ASP A 1 101 ? 21.312 31.391 6.672 1 94.25 101 ASP A N 1
ATOM 853 C CA . ASP A 1 101 ? 20.141 32.062 6.082 1 94.25 101 ASP A CA 1
ATOM 854 C C . ASP A 1 101 ? 19.094 31.031 5.648 1 94.25 101 ASP A C 1
ATOM 856 O O . ASP A 1 101 ? 19.188 30.469 4.555 1 94.25 101 ASP A O 1
ATOM 860 N N . TRP A 1 102 ? 18.078 30.922 6.41 1 95.12 102 TRP A N 1
ATOM 861 C CA . TRP A 1 102 ? 17.094 29.875 6.223 1 95.12 102 TRP A CA 1
ATOM 862 C C . TRP A 1 102 ? 16.203 30.172 5.027 1 95.12 102 TRP A C 1
ATOM 864 O O . TRP A 1 102 ? 15.461 29.297 4.562 1 95.12 102 TRP A O 1
ATOM 874 N N . GLU A 1 103 ? 16.234 31.359 4.492 1 95.31 103 GLU A N 1
ATOM 875 C CA . GLU A 1 103 ? 15.484 31.688 3.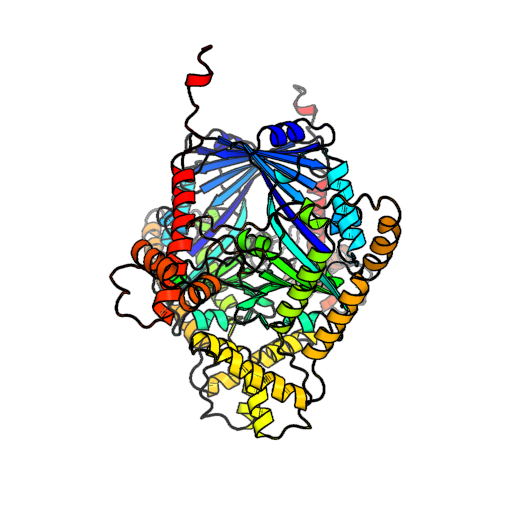279 1 95.31 103 GLU A CA 1
ATOM 876 C C . GLU A 1 103 ? 16.047 30.938 2.068 1 95.31 103 GLU A C 1
ATOM 878 O O . GLU A 1 103 ? 15.352 30.797 1.06 1 95.31 103 GLU A O 1
ATOM 883 N N . LYS A 1 104 ? 17.219 30.5 2.238 1 96.44 104 LYS A N 1
ATOM 884 C CA . LYS A 1 104 ? 17.875 29.812 1.135 1 96.44 104 LYS A CA 1
ATOM 885 C C . LYS A 1 104 ? 17.422 28.359 1.055 1 96.44 104 LYS A C 1
ATOM 887 O O . LYS A 1 104 ? 17.75 27.656 0.098 1 96.44 104 LYS A O 1
ATOM 892 N N . LEU A 1 105 ? 16.781 27.891 2.064 1 97.5 105 LEU A N 1
ATOM 893 C CA . LEU A 1 105 ? 16.25 26.531 2.074 1 97.5 105 LEU A CA 1
ATOM 894 C C . LEU A 1 105 ? 14.742 26.531 1.888 1 97.5 105 LEU A C 1
ATOM 896 O O . LEU A 1 105 ? 14.016 27.109 2.705 1 97.5 105 LEU A O 1
ATOM 900 N N . LYS A 1 106 ? 14.328 25.922 0.919 1 97.44 106 LYS A N 1
ATOM 901 C CA . LYS A 1 106 ? 12.898 25.844 0.632 1 97.44 106 LYS A CA 1
ATOM 902 C C . LYS A 1 106 ? 12.289 24.578 1.224 1 97.44 106 LYS A C 1
ATOM 904 O O . LYS A 1 106 ? 12.922 23.516 1.225 1 97.44 106 LYS A O 1
ATOM 909 N N . ILE A 1 107 ? 11.086 24.672 1.693 1 97.44 107 ILE A N 1
ATOM 910 C CA . ILE A 1 107 ? 10.352 23.5 2.139 1 97.44 107 ILE A CA 1
ATOM 911 C C . ILE A 1 107 ? 9.672 22.828 0.944 1 97.44 107 ILE A C 1
ATOM 913 O O . ILE A 1 107 ? 8.828 23.438 0.279 1 97.44 107 ILE A O 1
ATOM 917 N N . ILE A 1 108 ? 10 21.562 0.74 1 96.94 108 ILE A N 1
ATOM 918 C CA . ILE A 1 108 ? 9.5 20.906 -0.455 1 96.94 108 ILE A CA 1
ATOM 919 C C . ILE A 1 108 ? 8.539 19.781 -0.056 1 96.94 108 ILE A C 1
ATOM 921 O O . ILE A 1 108 ? 7.789 19.266 -0.893 1 96.94 108 ILE A O 1
ATOM 925 N N . ASN A 1 109 ? 8.531 19.344 1.192 1 97 109 ASN A N 1
ATOM 926 C CA . ASN A 1 109 ? 7.559 18.422 1.764 1 97 109 ASN A CA 1
ATOM 927 C C . ASN A 1 109 ? 7.02 18.938 3.1 1 97 109 ASN A C 1
ATOM 929 O O . ASN A 1 109 ? 7.77 19.5 3.898 1 97 109 ASN A O 1
ATOM 933 N N . LEU A 1 110 ? 5.816 18.719 3.242 1 97.62 110 LEU A N 1
ATOM 934 C CA . LEU A 1 110 ? 5.156 19.109 4.484 1 97.62 110 LEU A CA 1
ATOM 935 C C . LEU A 1 110 ? 4.098 18.094 4.883 1 97.62 110 LEU A C 1
ATOM 937 O O . LEU A 1 110 ? 3.312 17.641 4.043 1 97.62 110 LEU A O 1
ATOM 941 N N . GLU A 1 111 ? 4.137 17.656 6.098 1 98 111 GLU A N 1
ATOM 942 C CA . GLU A 1 111 ? 3.094 16.828 6.688 1 98 111 GLU A CA 1
ATOM 943 C C . GLU A 1 111 ? 2.623 17.391 8.023 1 98 111 GLU A C 1
ATOM 945 O O . GLU A 1 111 ? 3.436 17.672 8.906 1 98 111 GLU A O 1
ATOM 950 N N . PHE A 1 112 ? 1.389 17.641 8.125 1 98.12 112 PHE A N 1
ATOM 951 C CA . PHE A 1 112 ? 0.818 18.156 9.367 1 98.12 112 PHE A CA 1
ATOM 952 C C . PHE A 1 112 ? -0.498 17.453 9.688 1 98.12 112 PHE A C 1
ATOM 954 O O . PHE A 1 112 ? -1.135 16.891 8.797 1 98.12 112 PHE A O 1
ATOM 961 N N . GLY A 1 113 ? -0.868 17.438 11 1 98 113 GLY A N 1
ATOM 962 C CA . GLY A 1 113 ? -2.064 16.703 11.391 1 98 113 GLY A CA 1
ATOM 963 C C . GLY A 1 113 ? -2.387 16.844 12.867 1 98 113 GLY A C 1
ATOM 964 O O . GLY A 1 113 ? -2.012 17.828 13.508 1 98 113 GLY A O 1
ATOM 965 N N . LEU A 1 114 ? -3.232 15.93 13.328 1 97.62 114 LEU A N 1
ATOM 966 C CA . LEU A 1 114 ? -3.615 15.922 14.734 1 97.62 114 LEU A CA 1
ATOM 967 C C . LEU A 1 114 ? -4.012 14.516 15.18 1 97.62 114 LEU A C 1
ATOM 969 O O . LEU A 1 114 ? -4.27 13.648 14.344 1 97.62 114 LEU A O 1
ATOM 973 N N . ASN A 1 115 ? -3.965 14.344 16.453 1 97.69 115 ASN A N 1
ATOM 974 C CA . ASN A 1 115 ? -4.457 13.141 17.109 1 97.69 115 ASN A CA 1
ATOM 975 C C . ASN A 1 115 ? -5.77 13.391 17.844 1 97.69 115 ASN A C 1
ATOM 977 O O . ASN A 1 115 ? -5.922 14.414 18.516 1 97.69 115 ASN A O 1
ATOM 981 N N . VAL A 1 116 ? -6.691 12.508 17.656 1 98.44 116 VAL A N 1
ATOM 982 C CA . VAL A 1 116 ? -7.91 12.562 18.453 1 98.44 116 VAL A CA 1
ATOM 983 C C . VAL A 1 116 ? -8.305 11.156 18.891 1 98.44 116 VAL A C 1
ATOM 985 O O . VAL A 1 116 ? -7.891 10.172 18.281 1 98.44 116 VAL A O 1
ATOM 988 N N . VAL A 1 117 ? -9.062 11.117 19.922 1 98.25 117 VAL A N 1
ATOM 989 C CA . VAL A 1 117 ? -9.57 9.82 20.359 1 98.25 117 VAL A CA 1
ATOM 990 C C . VAL A 1 117 ? -10.891 9.523 19.656 1 98.25 117 VAL A C 1
ATOM 992 O O . VAL A 1 117 ? -11.852 10.281 19.781 1 98.25 117 VAL A O 1
ATOM 995 N N . SER A 1 118 ? -10.914 8.508 18.906 1 98.12 118 SER A N 1
ATOM 996 C CA . SER A 1 118 ? -12.102 8.086 18.172 1 98.12 118 SER A CA 1
ATOM 997 C C . SER A 1 118 ? -13.219 7.68 19.125 1 98.12 118 SER A C 1
ATOM 999 O O . SER A 1 118 ? -12.977 7 20.125 1 98.12 118 SER A O 1
ATOM 1001 N N . PRO A 1 119 ? -14.43 8.062 18.812 1 97.06 119 PRO A N 1
ATOM 1002 C CA . PRO A 1 119 ? -15.562 7.648 19.641 1 97.06 119 PRO A CA 1
ATOM 1003 C C . PRO A 1 119 ? -15.938 6.184 19.438 1 97.06 119 PRO A C 1
ATOM 1005 O O . PRO A 1 119 ? -16.734 5.629 20.203 1 97.06 119 PRO A O 1
ATOM 1008 N N . ILE A 1 120 ? -15.461 5.57 18.422 1 96.94 120 ILE A N 1
ATOM 1009 C CA . ILE A 1 120 ? -15.688 4.152 18.156 1 96.94 120 ILE A CA 1
ATOM 1010 C C . ILE A 1 120 ? -14.344 3.416 18.125 1 96.94 120 ILE A C 1
ATOM 1012 O O . ILE A 1 120 ? -13.289 4.039 18.219 1 96.94 120 ILE A O 1
ATOM 1016 N N . CYS A 1 121 ? -14.461 2.127 18 1 96.69 121 CYS A N 1
ATOM 1017 C CA . CYS A 1 121 ? -13.234 1.352 17.844 1 96.69 121 CYS A CA 1
ATOM 1018 C C . CYS A 1 121 ? -12.398 1.866 16.672 1 96.69 121 CYS A C 1
ATOM 1020 O O . CYS A 1 121 ? -12.914 2.025 15.57 1 96.69 121 CYS A O 1
ATOM 1022 N N . ILE A 1 122 ? -11.109 2.092 16.922 1 97.5 122 ILE A N 1
ATOM 1023 C CA . ILE A 1 122 ? -10.242 2.736 15.938 1 97.5 122 ILE A CA 1
ATOM 1024 C C . ILE A 1 122 ? -10.117 1.854 14.695 1 97.5 122 ILE A C 1
ATOM 1026 O O . ILE A 1 122 ? -10.016 2.361 13.578 1 97.5 122 ILE A O 1
ATOM 1030 N N . LYS A 1 123 ? -10.188 0.577 14.852 1 95.12 123 LYS A N 1
ATOM 1031 C CA . LYS A 1 123 ? -10.133 -0.331 13.711 1 95.12 123 LYS A CA 1
ATOM 1032 C C . LYS A 1 123 ? -11.328 -0.126 12.789 1 95.12 123 LYS A C 1
ATOM 1034 O O . LYS A 1 123 ? -11.188 -0.108 11.562 1 95.12 123 LYS A O 1
ATOM 1039 N N . ASP A 1 124 ? -12.461 0.086 13.391 1 96.75 124 ASP A N 1
ATOM 1040 C CA . ASP A 1 124 ? -13.68 0.355 12.625 1 96.75 124 ASP A CA 1
ATOM 1041 C C . ASP A 1 124 ? -13.57 1.677 11.875 1 96.75 124 ASP A C 1
ATOM 1043 O O . ASP A 1 124 ? -13.875 1.743 10.68 1 96.75 124 ASP A O 1
ATOM 1047 N N . LEU A 1 125 ? -13.117 2.605 12.609 1 97.81 125 LEU A N 1
ATOM 1048 C CA . LEU A 1 125 ? -13.047 3.924 11.992 1 97.81 125 LEU A CA 1
ATOM 1049 C C . LEU A 1 125 ? -12.18 3.893 10.734 1 97.81 125 LEU A C 1
ATOM 1051 O O . LEU A 1 125 ? -12.586 4.379 9.68 1 97.81 125 LEU A O 1
ATOM 1055 N N . ILE A 1 126 ? -11 3.281 10.844 1 97.19 126 ILE A N 1
ATOM 1056 C CA . ILE A 1 126 ? -10.07 3.248 9.719 1 97.19 126 ILE A CA 1
ATOM 1057 C C . ILE A 1 126 ? -10.664 2.41 8.586 1 97.19 126 ILE A C 1
ATOM 1059 O O . ILE A 1 126 ? -10.578 2.793 7.418 1 97.19 126 ILE A O 1
ATOM 1063 N N . THR A 1 127 ? -11.258 1.341 8.961 1 95.25 127 THR A N 1
ATOM 1064 C CA . THR A 1 127 ? -11.82 0.434 7.961 1 95.25 127 THR A CA 1
ATOM 1065 C C . THR A 1 127 ? -12.898 1.135 7.141 1 95.25 127 THR A C 1
ATOM 1067 O O . THR A 1 127 ? -12.969 0.954 5.922 1 95.25 127 THR A O 1
ATOM 1070 N N . PHE A 1 128 ? -13.648 1.976 7.738 1 96.75 128 PHE A N 1
ATOM 1071 C CA . PHE A 1 128 ? -14.828 2.527 7.082 1 96.75 128 PHE A CA 1
ATOM 1072 C C . PHE A 1 128 ? -14.539 3.916 6.527 1 96.75 128 PHE A C 1
ATOM 1074 O O . PHE A 1 128 ? -15.438 4.586 6.016 1 96.75 128 PHE A O 1
ATOM 1081 N N . LEU A 1 129 ? -13.25 4.359 6.648 1 96.62 129 LEU A N 1
ATOM 1082 C CA . LEU A 1 129 ? -12.781 5.508 5.879 1 96.62 129 LEU A CA 1
ATOM 1083 C C . LEU A 1 129 ? -12.641 5.148 4.402 1 96.62 129 LEU A C 1
ATOM 1085 O O . LEU A 1 129 ? -11.719 4.418 4.023 1 96.62 129 LEU A O 1
ATOM 1089 N N . ILE A 1 130 ? -13.484 5.754 3.588 1 96.25 130 ILE A N 1
ATOM 1090 C CA . ILE A 1 130 ? -13.578 5.156 2.26 1 96.25 130 ILE A CA 1
ATOM 1091 C C . ILE A 1 130 ? -13.055 6.137 1.214 1 96.25 130 ILE A C 1
ATOM 1093 O O . ILE A 1 130 ? -12.258 5.766 0.347 1 96.25 130 ILE A O 1
ATOM 1097 N N . TYR A 1 131 ? -13.539 7.422 1.286 1 95.62 131 TYR A N 1
ATOM 1098 C CA . TYR A 1 131 ? -13.133 8.383 0.269 1 95.62 131 TYR A CA 1
ATOM 1099 C C . TYR A 1 131 ? -12.797 9.734 0.896 1 95.62 131 TYR A C 1
ATOM 1101 O O . TYR A 1 131 ? -13.367 10.109 1.922 1 95.62 131 TYR A O 1
ATOM 1109 N N . HIS A 1 132 ? -11.875 10.383 0.348 1 96 132 HIS A N 1
ATOM 1110 C CA . HIS A 1 132 ? -11.711 11.828 0.443 1 96 132 HIS A CA 1
ATOM 1111 C C . HIS A 1 132 ? -12.039 12.508 -0.881 1 96 132 HIS A C 1
ATOM 1113 O O . HIS A 1 132 ? -11.344 12.312 -1.879 1 96 132 HIS A O 1
ATOM 1119 N N . GLU A 1 133 ? -13.062 13.242 -0.819 1 91.56 133 GLU A N 1
ATOM 1120 C CA . GLU A 1 133 ? -13.633 13.672 -2.092 1 91.56 133 GLU A CA 1
ATOM 1121 C C . GLU A 1 133 ? -13.93 12.477 -2.99 1 91.56 133 GLU A C 1
ATOM 1123 O O . GLU A 1 133 ? -14.633 11.539 -2.582 1 91.56 133 GLU A O 1
ATOM 1128 N N . GLN A 1 134 ? -13.266 12.359 -4.148 1 90.38 134 GLN A N 1
ATOM 1129 C CA . GLN A 1 134 ? -13.516 11.227 -5.035 1 90.38 134 GLN A CA 1
ATOM 1130 C C . GLN A 1 134 ? -12.328 10.266 -5.043 1 90.38 134 GLN A C 1
ATOM 1132 O O . GLN A 1 134 ? -12.305 9.305 -5.816 1 90.38 134 GLN A O 1
ATOM 1137 N N . HIS A 1 135 ? -11.438 10.516 -4.16 1 90.31 135 HIS A N 1
ATOM 1138 C CA . HIS A 1 135 ? -10.25 9.672 -4.105 1 90.31 135 HIS A CA 1
ATOM 1139 C C . HIS A 1 135 ? -10.391 8.602 -3.025 1 90.31 135 HIS A C 1
ATOM 1141 O O . HIS A 1 135 ? -10.586 8.922 -1.85 1 90.31 135 HIS A O 1
ATOM 1147 N N . GLU A 1 136 ? -10.219 7.438 -3.443 1 92 136 GLU A N 1
ATOM 1148 C CA . GLU A 1 136 ? -10.391 6.312 -2.527 1 92 136 GLU A CA 1
ATOM 1149 C C . GLU A 1 136 ? -9.234 6.238 -1.53 1 92 136 GLU A C 1
ATOM 1151 O O . GLU A 1 136 ? -8.078 6.449 -1.896 1 92 136 GLU A O 1
ATOM 1156 N N . PHE A 1 137 ? -9.562 5.922 -0.309 1 93.44 137 PHE A N 1
ATOM 1157 C CA . PHE A 1 137 ? -8.531 5.598 0.67 1 93.44 137 PHE A CA 1
ATOM 1158 C C . PHE A 1 137 ? -7.977 4.195 0.429 1 93.44 137 PHE A C 1
ATOM 1160 O O . PHE A 1 137 ? -8.734 3.227 0.367 1 93.44 137 PHE A O 1
ATOM 1167 N N . LYS A 1 138 ? -6.727 4.176 0.329 1 90.19 138 LYS A N 1
ATOM 1168 C CA . LYS A 1 138 ? -6.062 2.891 0.13 1 90.19 138 LYS A CA 1
ATOM 1169 C C . LYS A 1 138 ? -5.27 2.484 1.368 1 90.19 138 LYS A C 1
ATOM 1171 O O . LYS A 1 138 ? -4.719 3.338 2.066 1 90.19 138 LYS A O 1
ATOM 1176 N N . ASP A 1 139 ? -5.219 1.278 1.521 1 87.5 139 ASP A N 1
ATOM 1177 C CA . ASP A 1 139 ? -4.484 0.756 2.67 1 87.5 139 ASP A CA 1
ATOM 1178 C C . ASP A 1 139 ? -2.977 0.931 2.482 1 87.5 139 ASP A C 1
ATOM 1180 O O . ASP A 1 139 ? -2.475 0.874 1.358 1 87.5 139 ASP A O 1
ATOM 1184 N N . ASN A 1 140 ? -2.391 1.163 3.578 1 80.69 140 ASN A N 1
ATOM 1185 C CA . ASN A 1 140 ? -0.932 1.122 3.602 1 80.69 140 ASN A CA 1
ATOM 1186 C C . ASN A 1 140 ? -0.413 -0.312 3.656 1 80.69 140 ASN A C 1
ATOM 1188 O O . ASN A 1 140 ? -0.842 -1.101 4.5 1 80.69 140 ASN A O 1
ATOM 1192 N N . PRO A 1 141 ? 0.428 -0.642 2.852 1 69.06 141 PRO A N 1
ATOM 1193 C CA . PRO A 1 141 ? 0.898 -2.029 2.824 1 69.06 141 PRO A CA 1
ATOM 1194 C C . PRO A 1 141 ? 1.737 -2.393 4.047 1 69.06 141 PRO A C 1
ATOM 1196 O O . PRO A 1 141 ? 1.808 -3.564 4.426 1 69.06 141 PRO A O 1
ATOM 1199 N N . GLU A 1 142 ? 2.328 -1.43 4.641 1 68.12 142 GLU A N 1
ATOM 1200 C CA . GLU A 1 142 ? 3.293 -1.693 5.703 1 68.12 142 GLU A CA 1
ATOM 1201 C C . GLU A 1 142 ? 2.623 -1.671 7.074 1 68.12 142 GLU A C 1
ATOM 1203 O O . GLU A 1 142 ? 3.049 -2.377 7.988 1 68.12 142 GLU A O 1
ATOM 1208 N N . TYR A 1 143 ? 1.583 -0.856 7.102 1 76.88 143 TYR A N 1
ATOM 1209 C CA . TYR A 1 143 ? 0.982 -0.672 8.414 1 76.88 143 TYR A CA 1
ATOM 1210 C C . TYR A 1 143 ? -0.492 -1.057 8.398 1 76.88 143 TYR A C 1
ATOM 1212 O O . TYR A 1 143 ? -1.259 -0.57 7.566 1 76.88 143 TYR A O 1
ATOM 1220 N N . GLN A 1 144 ? -0.794 -1.842 9.414 1 83.69 144 GLN A N 1
ATOM 1221 C CA . GLN A 1 144 ? -2.199 -2.211 9.547 1 83.69 144 GLN A CA 1
ATOM 1222 C C . GLN A 1 144 ? -3.039 -1.021 10 1 83.69 144 GLN A C 1
ATOM 1224 O O . GLN A 1 144 ? -2.58 -0.2 10.797 1 83.69 144 GLN A O 1
ATOM 1229 N N . PHE A 1 145 ? -4.16 -0.902 9.469 1 91.69 145 PHE A N 1
ATOM 1230 C CA . PHE A 1 145 ? -5.141 0.118 9.82 1 91.69 145 PHE A CA 1
ATOM 1231 C C . PHE A 1 145 ? -4.57 1.515 9.594 1 91.69 145 PHE A C 1
ATOM 1233 O O . PHE A 1 145 ? -4.566 2.34 10.516 1 91.69 145 PHE A O 1
ATOM 1240 N N . SER A 1 146 ? -4.02 1.646 8.516 1 93.25 146 SER A N 1
ATOM 1241 C CA . SER A 1 146 ? -3.488 2.896 7.988 1 93.25 146 SER A CA 1
ATOM 1242 C C . SER A 1 146 ? -3.877 3.088 6.523 1 93.25 146 SER A C 1
ATOM 1244 O O . SER A 1 146 ? -3.66 2.197 5.699 1 93.25 146 SER A O 1
ATOM 1246 N N . LYS A 1 147 ? -4.48 4.215 6.273 1 94.75 147 LYS A N 1
ATOM 1247 C CA . LYS A 1 147 ? -4.945 4.477 4.914 1 94.75 147 LYS A CA 1
ATOM 1248 C C . LYS A 1 147 ? -4.48 5.848 4.43 1 94.75 147 LYS A C 1
ATOM 1250 O O . LYS A 1 147 ? -4.215 6.742 5.238 1 94.75 147 LYS A O 1
ATOM 1255 N N . GLN A 1 148 ? -4.402 5.965 3.213 1 93.81 148 GLN A N 1
ATOM 1256 C CA . GLN A 1 148 ? -4.121 7.25 2.586 1 93.81 148 GLN A CA 1
ATOM 1257 C C . GLN A 1 148 ? -4.922 7.422 1.299 1 93.81 148 GLN A C 1
ATOM 1259 O O . GLN A 1 148 ? -5.219 6.441 0.609 1 93.81 148 GLN A O 1
ATOM 1264 N N . SER A 1 149 ? -5.285 8.641 1.083 1 92.25 149 SER A N 1
ATOM 1265 C CA . SER A 1 149 ? -6.023 8.922 -0.144 1 92.25 149 SER A CA 1
ATOM 1266 C C . SER A 1 149 ? -5.129 8.773 -1.372 1 92.25 149 SER A C 1
ATOM 1268 O O . SER A 1 149 ? -3.949 9.125 -1.33 1 92.25 149 SER A O 1
ATOM 1270 N N . HIS A 1 150 ? -5.715 8.211 -2.346 1 84 150 HIS A N 1
ATOM 1271 C CA . HIS A 1 150 ? -4.941 7.98 -3.562 1 84 150 HIS A CA 1
ATOM 1272 C C . HIS A 1 150 ? -5.559 8.711 -4.754 1 84 150 HIS A C 1
ATOM 1274 O O . HIS A 1 150 ? -6.766 8.625 -4.98 1 84 150 HIS A O 1
ATOM 1280 N N . SER A 1 151 ? -4.793 9.555 -5.293 1 78.25 151 SER A N 1
ATOM 1281 C CA . SER A 1 151 ? -5.18 10.188 -6.547 1 78.25 151 SER A CA 1
ATOM 1282 C C . SER A 1 151 ? -4.098 10.023 -7.609 1 78.25 151 SER A C 1
ATOM 1284 O O . SER A 1 151 ? -2.91 9.984 -7.289 1 78.25 151 SER A O 1
ATOM 1286 N N . SER A 1 152 ? -4.527 9.602 -8.758 1 69.88 152 SER A N 1
ATOM 1287 C CA . SER A 1 152 ? -3.559 9.445 -9.836 1 69.88 152 SER A CA 1
ATOM 1288 C C . SER A 1 152 ? -3.85 10.406 -10.984 1 69.88 152 SER A C 1
ATOM 1290 O O . SER A 1 152 ? -4.996 10.82 -11.18 1 69.88 152 SER A O 1
ATOM 1292 N N . ASN A 1 153 ? -2.754 10.789 -11.547 1 63.75 153 ASN A N 1
ATOM 1293 C CA . ASN A 1 153 ? -2.898 11.523 -12.805 1 63.75 153 ASN A CA 1
ATOM 1294 C C . ASN A 1 153 ? -3.541 10.656 -13.883 1 63.75 153 ASN A C 1
ATOM 1296 O O . ASN A 1 153 ? -3.055 9.57 -14.18 1 63.75 153 ASN A O 1
ATOM 1300 N N . LYS A 1 154 ? -4.613 11.148 -14.391 1 60.78 154 LYS A N 1
ATOM 1301 C CA . LYS A 1 154 ? -5.383 10.375 -15.359 1 60.78 154 LYS A CA 1
ATOM 1302 C C . LYS A 1 154 ? -4.535 10.023 -16.578 1 60.78 154 LYS A C 1
ATOM 1304 O O . LYS A 1 154 ? -4.727 8.969 -17.188 1 60.78 154 LYS A O 1
ATOM 1309 N N . LYS A 1 155 ? -3.641 10.953 -16.859 1 53.16 155 LYS A N 1
ATOM 1310 C CA . LYS A 1 155 ? -2.863 10.781 -18.078 1 53.16 155 LYS A CA 1
ATOM 1311 C C . LYS A 1 155 ? -1.701 9.812 -17.859 1 53.16 155 LYS A C 1
ATOM 1313 O O . LYS A 1 155 ? -1.456 8.93 -18.688 1 53.16 155 LYS A O 1
ATOM 1318 N N . THR A 1 156 ? -1.099 9.945 -16.703 1 57.47 156 THR A N 1
ATOM 1319 C CA . THR A 1 156 ? 0.151 9.219 -16.484 1 57.47 156 THR A CA 1
ATOM 1320 C C . THR A 1 156 ? -0.062 8.031 -15.555 1 57.47 156 THR A C 1
ATOM 1322 O O . THR A 1 156 ? 0.782 7.137 -15.477 1 57.47 156 THR A O 1
ATOM 1325 N N . GLY A 1 157 ? -1.223 8.016 -14.922 1 59.84 157 GLY A N 1
ATOM 1326 C CA . GLY A 1 157 ? -1.479 6.953 -13.953 1 59.84 157 GLY A CA 1
ATOM 1327 C C . GLY A 1 157 ? -0.666 7.094 -12.68 1 59.84 157 GLY A C 1
ATOM 1328 O O . GLY A 1 157 ? -0.82 6.305 -11.75 1 59.84 157 GLY A O 1
ATOM 1329 N N . ARG A 1 158 ? 0.094 8.164 -12.758 1 59.16 158 ARG A N 1
ATOM 1330 C CA . ARG A 1 158 ? 0.97 8.352 -11.609 1 59.16 158 ARG A CA 1
ATOM 1331 C C . ARG A 1 158 ? 0.21 8.969 -10.438 1 59.16 158 ARG A C 1
ATOM 1333 O O . ARG A 1 158 ? -0.693 9.781 -10.633 1 59.16 158 ARG A O 1
ATOM 1340 N N . ALA A 1 159 ? 0.648 8.609 -9.234 1 65.44 159 ALA A N 1
ATOM 1341 C CA . ALA A 1 159 ? 0.013 9.102 -8.016 1 65.44 159 ALA A CA 1
ATOM 1342 C C . ALA A 1 159 ? 0.161 10.617 -7.895 1 65.44 159 ALA A C 1
ATOM 1344 O O . ALA A 1 159 ? 1.218 11.164 -8.203 1 65.44 159 ALA A O 1
ATOM 1345 N N . ASN A 1 160 ? -0.926 11.32 -7.648 1 71.88 160 ASN A N 1
ATOM 1346 C CA . ASN A 1 160 ? -0.889 12.75 -7.359 1 71.88 160 ASN A CA 1
ATOM 1347 C C . ASN A 1 160 ? -0.343 13.023 -5.961 1 71.88 160 ASN A C 1
ATOM 1349 O O . ASN A 1 160 ? -0.911 12.562 -4.969 1 71.88 160 ASN A O 1
ATOM 1353 N N . ASN A 1 161 ? 0.729 13.734 -5.957 1 74.5 161 ASN A N 1
ATOM 1354 C CA . ASN A 1 161 ? 1.453 13.969 -4.711 1 74.5 161 ASN A CA 1
ATOM 1355 C C . ASN A 1 161 ? 1.147 15.344 -4.129 1 74.5 161 ASN A C 1
ATOM 1357 O O . ASN A 1 161 ? 1.789 15.773 -3.168 1 74.5 161 ASN A O 1
ATOM 1361 N N . ASN A 1 162 ? 0.18 16.016 -4.691 1 82.75 162 ASN A N 1
ATOM 1362 C CA . ASN A 1 162 ? -0.113 17.375 -4.25 1 82.75 162 ASN A CA 1
ATOM 1363 C C . ASN A 1 162 ? -0.706 17.391 -2.846 1 82.75 162 ASN A C 1
ATOM 1365 O O . ASN A 1 162 ? -0.238 18.125 -1.979 1 82.75 162 ASN A O 1
ATOM 1369 N N . LYS A 1 163 ? -1.588 16.562 -2.742 1 90.44 163 LYS A N 1
ATOM 1370 C CA . LYS A 1 163 ? -2.254 16.453 -1.446 1 90.44 163 LYS A CA 1
ATOM 1371 C C . LYS A 1 163 ? -2.662 15.016 -1.145 1 90.44 163 LYS A C 1
ATOM 1373 O O . LYS A 1 163 ? -3.451 14.422 -1.88 1 90.44 163 LYS A O 1
ATOM 1378 N N . ILE A 1 164 ? -2.137 14.578 -0.055 1 93.62 164 ILE A N 1
ATOM 1379 C CA . ILE A 1 164 ? -2.439 13.227 0.394 1 93.62 164 ILE A CA 1
ATOM 1380 C C . ILE A 1 164 ? -3.055 13.273 1.79 1 93.62 164 ILE A C 1
ATOM 1382 O O . ILE A 1 164 ? -2.473 13.844 2.715 1 93.62 164 ILE A O 1
ATOM 1386 N N . ILE A 1 165 ? -4.219 12.703 1.882 1 96.38 165 ILE A N 1
ATOM 1387 C CA . ILE A 1 165 ? -4.887 12.617 3.176 1 96.38 165 ILE A CA 1
ATOM 1388 C C . ILE A 1 165 ? -4.598 11.266 3.818 1 96.38 165 ILE A C 1
ATOM 1390 O O . ILE A 1 165 ? -4.773 10.219 3.186 1 96.38 165 ILE A O 1
ATOM 1394 N N . LYS A 1 166 ? -4.164 11.328 5.008 1 96.25 166 LYS A N 1
ATOM 1395 C CA . LYS A 1 166 ? -3.84 10.102 5.727 1 96.25 166 LYS A CA 1
ATOM 1396 C C . LYS A 1 166 ? -4.707 9.945 6.973 1 96.25 166 LYS A C 1
ATOM 1398 O O . LYS A 1 166 ? -4.988 10.93 7.664 1 96.25 166 LYS A O 1
ATOM 1403 N N . GLY A 1 167 ? -5.16 8.789 7.27 1 97.31 167 GLY A N 1
ATOM 1404 C CA . GLY A 1 167 ? -5.82 8.391 8.5 1 97.31 167 GLY A CA 1
ATOM 1405 C C . GLY A 1 167 ? -5.375 7.031 9 1 97.31 167 GLY A C 1
ATOM 1406 O O . GLY A 1 167 ? -5.348 6.062 8.242 1 97.31 167 GLY A O 1
ATOM 1407 N N . TYR A 1 168 ? -4.969 7.02 10.227 1 96.06 168 TYR A N 1
ATOM 1408 C CA . TYR A 1 168 ? -4.516 5.711 10.695 1 96.06 168 TYR A CA 1
ATOM 1409 C C . TYR A 1 168 ? -4.621 5.609 12.211 1 96.06 168 TYR A C 1
ATOM 1411 O O . TYR A 1 168 ? -4.824 6.613 12.891 1 96.06 168 TYR A O 1
ATOM 1419 N N . ALA A 1 169 ? -4.484 4.41 12.719 1 96.88 169 ALA A N 1
ATOM 1420 C CA . ALA A 1 169 ? -4.625 4.09 14.141 1 96.88 169 ALA A CA 1
ATOM 1421 C C . ALA A 1 169 ? -3.305 4.293 14.883 1 96.88 169 ALA A C 1
ATOM 1423 O O . ALA A 1 169 ? -2.555 3.34 15.102 1 96.88 169 ALA A O 1
ATOM 1424 N N . LYS A 1 170 ? -3.127 5.438 15.344 1 95.75 170 LYS A N 1
ATOM 1425 C CA . LYS A 1 170 ? -1.892 5.754 16.062 1 95.75 170 LYS A CA 1
ATOM 1426 C C . LYS A 1 170 ? -1.812 4.996 17.375 1 95.75 170 LYS A C 1
ATOM 1428 O O . LYS A 1 170 ? -0.726 4.602 17.812 1 95.75 170 LYS A O 1
ATOM 1433 N N . GLY A 1 171 ? -2.924 4.805 17.969 1 95.81 171 GLY A N 1
ATOM 1434 C CA . GLY A 1 171 ? -2.979 4.07 19.234 1 95.81 171 GLY A CA 1
ATOM 1435 C C . GLY A 1 171 ? -2.477 2.645 19.109 1 95.81 171 GLY A C 1
ATOM 1436 O O . GLY A 1 171 ? -1.936 2.088 20.062 1 95.81 171 GLY A O 1
ATOM 1437 N N . LEU A 1 172 ? -2.707 2.102 18.016 1 92.81 172 LEU A N 1
ATOM 1438 C CA . LEU A 1 172 ? -2.227 0.742 17.781 1 92.81 172 LEU A CA 1
ATOM 1439 C C . LEU A 1 172 ? -0.718 0.729 17.562 1 92.81 172 LEU A C 1
ATOM 1441 O O . LEU A 1 172 ? -0.043 -0.241 17.922 1 92.81 172 LEU A O 1
ATOM 1445 N N . GLN A 1 173 ? -0.187 1.771 17 1 90.25 173 GLN A N 1
ATOM 1446 C CA . GLN A 1 173 ? 1.244 1.877 16.719 1 90.25 173 GLN A CA 1
ATOM 1447 C C . GLN A 1 173 ? 2.023 2.17 18 1 90.25 173 GLN A C 1
ATOM 1449 O O . GLN A 1 173 ? 3.148 1.695 18.172 1 90.25 173 GLN A O 1
ATOM 1454 N N . PHE A 1 174 ? 1.389 3.02 18.812 1 92.62 174 PHE A N 1
ATOM 1455 C CA . PHE A 1 174 ? 2.059 3.439 20.031 1 92.62 174 PHE A CA 1
ATOM 1456 C C . PHE A 1 174 ? 1.13 3.297 21.234 1 92.62 174 PHE A C 1
ATOM 1458 O O . PHE A 1 174 ? 0.806 4.285 21.891 1 92.62 174 PHE A O 1
ATOM 1465 N N . PRO A 1 175 ? 0.816 2.061 21.625 1 91.94 175 PRO A N 1
ATOM 1466 C CA . PRO A 1 175 ? -0.155 1.846 22.703 1 91.94 175 PRO A CA 1
ATOM 1467 C C . PRO A 1 175 ? 0.339 2.355 24.062 1 91.94 175 PRO A C 1
ATOM 1469 O O . PRO A 1 175 ? -0.469 2.662 24.938 1 91.94 175 PRO A O 1
ATOM 1472 N N . GLU A 1 176 ? 1.624 2.52 24.172 1 94.25 176 GLU A N 1
ATOM 1473 C CA . GLU A 1 176 ? 2.201 2.945 25.438 1 94.25 176 GLU A CA 1
ATOM 1474 C C . GLU A 1 176 ? 2.141 4.461 25.594 1 94.25 176 GLU A C 1
ATOM 1476 O O . GLU A 1 176 ? 2.25 4.984 26.703 1 94.25 176 GLU A O 1
ATOM 1481 N N . PHE A 1 177 ? 1.869 5.164 24.5 1 95.12 177 PHE A N 1
ATOM 1482 C CA . PHE A 1 177 ? 2.074 6.605 24.562 1 95.12 177 PHE A CA 1
ATOM 1483 C C . PHE A 1 177 ? 0.767 7.352 24.312 1 95.12 177 PHE A C 1
ATOM 1485 O O . PHE A 1 177 ? 0.712 8.578 24.422 1 95.12 177 PHE A O 1
ATOM 1492 N N . CYS A 1 178 ? -0.251 6.637 23.906 1 95.69 178 CYS A N 1
ATOM 1493 C CA . CYS A 1 178 ? -1.533 7.293 23.672 1 95.69 178 CYS A CA 1
ATOM 1494 C C . CYS A 1 178 ? -2.684 6.301 23.812 1 95.69 178 CYS A C 1
ATOM 1496 O O . CYS A 1 178 ? -2.461 5.105 24 1 95.69 178 CYS A O 1
ATOM 1498 N N . HIS A 1 179 ? -3.891 6.785 23.844 1 97.19 179 HIS A N 1
ATOM 1499 C CA . HIS A 1 179 ? -5.086 5.957 23.953 1 97.19 179 HIS A CA 1
ATOM 1500 C C . HIS A 1 179 ? -5.188 4.988 22.781 1 97.19 179 HIS A C 1
ATOM 1502 O O . HIS A 1 179 ? -4.895 5.355 21.641 1 97.19 179 HIS A O 1
ATOM 1508 N N . ILE A 1 180 ? -5.684 3.836 22.969 1 96.94 180 ILE A N 1
ATOM 1509 C CA . ILE A 1 180 ? -5.727 2.768 21.969 1 96.94 180 ILE A CA 1
ATOM 1510 C C . ILE A 1 180 ? -6.562 3.209 20.766 1 96.94 180 ILE A C 1
ATOM 1512 O O . ILE A 1 180 ? -6.285 2.814 19.641 1 96.94 180 ILE A O 1
ATOM 1516 N N . ASN A 1 181 ? -7.488 4.102 20.984 1 98 181 ASN A N 1
ATOM 1517 C CA . ASN A 1 181 ? -8.383 4.543 19.922 1 98 181 ASN A CA 1
ATOM 1518 C C . ASN A 1 181 ? -7.941 5.879 19.328 1 98 181 ASN A C 1
ATOM 1520 O O . ASN A 1 181 ? -8.734 6.578 18.703 1 98 181 ASN A O 1
ATOM 1524 N N . THR A 1 182 ? -6.664 6.184 19.516 1 98.44 182 THR A N 1
ATOM 1525 C CA . THR A 1 182 ? -6.16 7.438 18.969 1 98.44 182 THR A CA 1
ATOM 1526 C C . THR A 1 182 ? -6.113 7.379 17.453 1 98.44 182 THR A C 1
ATOM 1528 O O . THR A 1 182 ? -5.457 6.508 16.875 1 98.44 182 THR A O 1
ATOM 1531 N N . PHE A 1 183 ? -6.832 8.297 16.891 1 98.38 183 PHE A N 1
ATOM 1532 C CA . PHE A 1 183 ? -6.918 8.477 15.453 1 98.38 183 PHE A CA 1
ATOM 1533 C C . PHE A 1 183 ? -6.008 9.609 15 1 98.38 183 PHE A C 1
ATOM 1535 O O . PHE A 1 183 ? -6.117 10.734 15.484 1 98.38 183 PHE A O 1
ATOM 1542 N N . ARG A 1 184 ? -5.047 9.242 14.102 1 98.25 184 ARG A N 1
ATOM 1543 C CA . ARG A 1 184 ? -4.219 10.266 13.469 1 98.25 184 ARG A CA 1
ATOM 1544 C C . ARG A 1 184 ? -4.801 10.688 12.125 1 98.25 184 ARG A C 1
ATOM 1546 O O . ARG A 1 184 ? -5.027 9.844 11.25 1 98.25 184 ARG A O 1
ATOM 1553 N N . PHE A 1 185 ? -5.098 11.969 12.008 1 98.31 185 PHE A N 1
ATOM 1554 C CA . PHE A 1 185 ? -5.508 12.578 10.75 1 98.31 185 PHE A CA 1
ATOM 1555 C C . PHE A 1 185 ? -4.445 13.547 10.25 1 98.31 185 PHE A C 1
ATOM 1557 O O . PHE A 1 185 ? -4.07 14.484 10.953 1 98.31 185 PHE A O 1
ATOM 1564 N N . GLU A 1 186 ? -3.939 13.273 8.961 1 97.94 186 GLU A N 1
ATOM 1565 C CA . GLU A 1 186 ? -2.801 14.039 8.461 1 97.94 186 GLU A CA 1
ATOM 1566 C C . GLU A 1 186 ? -3.002 14.445 7.008 1 97.94 186 GLU A C 1
ATOM 1568 O O . GLU A 1 186 ? -3.686 13.75 6.25 1 97.94 186 GLU A O 1
ATOM 1573 N N . ILE A 1 187 ? -2.434 15.562 6.746 1 97.62 187 ILE A N 1
ATOM 1574 C CA . ILE A 1 187 ? -2.293 16.031 5.367 1 97.62 187 ILE A CA 1
ATOM 1575 C C . ILE A 1 187 ? -0.815 16.078 4.988 1 97.62 187 ILE A C 1
ATOM 1577 O O . ILE A 1 187 ? 0.003 16.641 5.723 1 97.62 187 ILE A O 1
ATOM 1581 N N . LYS A 1 188 ? -0.53 15.438 3.879 1 96.38 188 LYS A N 1
ATOM 1582 C CA . LYS A 1 188 ? 0.837 15.398 3.371 1 96.38 188 LYS A CA 1
ATOM 1583 C C . LYS A 1 188 ? 0.92 15.992 1.966 1 96.38 188 LYS A C 1
ATOM 1585 O O . LYS A 1 188 ? 0.037 15.758 1.137 1 96.38 188 LYS A O 1
ATOM 1590 N N . SER A 1 189 ? 1.936 16.797 1.764 1 93.94 189 SER A N 1
ATOM 1591 C CA . SER A 1 189 ? 2.201 17.297 0.418 1 93.94 189 SER A CA 1
ATOM 1592 C C . SER A 1 189 ? 3.684 17.203 0.074 1 93.94 189 SER A C 1
ATOM 1594 O O . SER A 1 189 ? 4.539 17.469 0.916 1 93.94 189 SER A O 1
ATOM 1596 N N . ARG A 1 190 ? 3.861 16.812 -1.138 1 92.81 190 ARG A N 1
ATOM 1597 C CA . ARG A 1 190 ? 5.219 16.75 -1.668 1 92.81 190 ARG A CA 1
ATOM 1598 C C . ARG A 1 190 ? 5.414 17.75 -2.801 1 92.81 190 ARG A C 1
ATOM 1600 O O . ARG A 1 190 ? 6.297 17.578 -3.643 1 92.81 190 ARG A O 1
ATOM 1607 N N . GLU A 1 191 ? 4.531 18.703 -2.809 1 89.75 191 GLU A N 1
ATOM 1608 C CA . GLU A 1 191 ? 4.586 19.703 -3.875 1 89.75 191 GLU A CA 1
ATOM 1609 C C . GLU A 1 191 ? 4.66 21.109 -3.305 1 89.75 191 GLU A C 1
ATOM 1611 O O . GLU A 1 191 ? 3.756 21.547 -2.584 1 89.75 191 GLU A O 1
ATOM 1616 N N . SER A 1 192 ? 5.582 21.75 -3.801 1 90.56 192 SER A N 1
ATOM 1617 C CA . SER A 1 192 ? 5.797 23.109 -3.314 1 90.56 192 SER A CA 1
ATOM 1618 C C . SER A 1 192 ? 4.605 24.016 -3.637 1 90.56 192 SER A C 1
ATOM 1620 O O . SER A 1 192 ? 4.289 24.922 -2.875 1 90.56 192 SER A O 1
ATOM 1622 N N . ALA A 1 193 ? 3.967 23.703 -4.727 1 89.44 193 ALA A N 1
ATOM 1623 C CA . ALA A 1 193 ? 2.832 24.516 -5.137 1 89.44 193 ALA A CA 1
ATOM 1624 C C . ALA A 1 193 ? 1.721 24.484 -4.09 1 89.44 193 ALA A C 1
ATOM 1626 O O . ALA A 1 193 ? 1.107 25.516 -3.789 1 89.44 193 ALA A O 1
ATOM 1627 N N . TYR A 1 194 ? 1.467 23.391 -3.594 1 92.56 194 TYR A N 1
ATOM 1628 C CA . TYR A 1 194 ? 0.478 23.25 -2.529 1 92.56 194 TYR A CA 1
ATOM 1629 C C . TYR A 1 194 ? 0.956 23.938 -1.251 1 92.56 194 TYR A C 1
ATOM 1631 O O . TYR A 1 194 ? 0.19 24.641 -0.595 1 92.56 194 TYR A O 1
ATOM 1639 N N . ILE A 1 195 ? 2.137 23.75 -0.928 1 95.5 195 ILE A N 1
ATOM 1640 C CA . ILE A 1 195 ? 2.711 24.25 0.315 1 95.5 195 ILE A CA 1
ATOM 1641 C C . ILE A 1 195 ? 2.727 25.781 0.297 1 95.5 195 ILE A C 1
ATOM 1643 O O . ILE A 1 195 ? 2.424 26.422 1.306 1 95.5 195 ILE A O 1
ATOM 1647 N N . SER A 1 196 ? 3.02 26.297 -0.843 1 94.44 196 SER A N 1
ATOM 1648 C CA . SER A 1 196 ? 3.072 27.75 -0.967 1 94.44 196 SER A CA 1
ATOM 1649 C C . SER A 1 196 ? 1.696 28.375 -0.751 1 94.44 196 SER A C 1
ATOM 1651 O O . SER A 1 196 ? 1.59 29.5 -0.261 1 94.44 196 SER A O 1
ATOM 1653 N N . LYS A 1 197 ? 0.672 27.672 -1.071 1 94.12 197 LYS A N 1
ATOM 1654 C CA . LYS A 1 197 ? -0.686 28.172 -0.854 1 94.12 197 LYS A CA 1
ATOM 1655 C C . LYS A 1 197 ? -0.988 28.312 0.636 1 94.12 197 LYS A C 1
ATOM 1657 O O . LYS A 1 197 ? -1.913 29.016 1.023 1 94.12 197 LYS A O 1
ATOM 1662 N N . LEU A 1 198 ? -0.213 27.641 1.391 1 95.81 198 LEU A N 1
ATOM 1663 C CA . LEU A 1 198 ? -0.341 27.719 2.842 1 95.81 198 LEU A CA 1
ATOM 1664 C C . LEU A 1 198 ? 0.559 28.812 3.402 1 95.81 198 LEU A C 1
ATOM 1666 O O . LEU A 1 198 ? 0.746 28.906 4.617 1 95.81 198 LEU A O 1
ATOM 1670 N N . GLU A 1 199 ? 1.197 29.531 2.525 1 95.69 199 GLU A N 1
ATOM 1671 C CA . GLU A 1 199 ? 2.098 30.625 2.875 1 95.69 199 GLU A CA 1
ATOM 1672 C C . GLU A 1 199 ? 3.355 30.109 3.564 1 95.69 199 GLU A C 1
ATOM 1674 O O . GLU A 1 199 ? 3.863 30.734 4.496 1 95.69 199 GLU A O 1
ATOM 1679 N N . ILE A 1 200 ? 3.713 28.922 3.158 1 97.56 200 ILE A N 1
ATOM 1680 C CA . ILE A 1 200 ? 4.922 28.312 3.695 1 97.56 200 ILE A CA 1
ATOM 1681 C C . ILE A 1 200 ? 5.949 28.141 2.582 1 97.56 200 ILE A C 1
ATOM 1683 O O . ILE A 1 200 ? 5.707 27.406 1.613 1 97.56 200 ILE A O 1
ATOM 1687 N N . PHE A 1 201 ? 7.062 28.812 2.779 1 97.06 201 PHE A N 1
ATOM 1688 C CA . PHE A 1 201 ? 8.133 28.734 1.791 1 97.06 201 PHE A CA 1
ATOM 1689 C C . PHE A 1 201 ? 9.422 28.219 2.422 1 97.06 201 PHE A C 1
ATOM 1691 O O . PHE A 1 201 ? 10.133 27.406 1.82 1 97.06 201 PHE A O 1
ATOM 1698 N N . ASN A 1 202 ? 9.672 28.672 3.545 1 97.06 202 ASN A N 1
ATOM 1699 C CA . ASN A 1 202 ? 10.852 28.281 4.305 1 97.06 202 ASN A CA 1
ATOM 1700 C C . ASN A 1 202 ? 10.555 28.203 5.801 1 97.06 202 ASN A C 1
ATOM 1702 O O . ASN A 1 202 ? 9.414 28.391 6.223 1 97.06 202 ASN A O 1
ATOM 1706 N N . LEU A 1 203 ? 11.555 27.984 6.57 1 97 203 LEU A N 1
ATOM 1707 C CA . LEU A 1 203 ? 11.359 27.719 7.988 1 97 203 LEU A CA 1
ATOM 1708 C C . LEU A 1 203 ? 10.891 28.969 8.727 1 97 203 LEU A C 1
ATOM 1710 O O . LEU A 1 203 ? 10.227 28.875 9.758 1 97 203 LEU A O 1
ATOM 1714 N N . ASN A 1 204 ? 11.234 30.094 8.211 1 96.69 204 ASN A N 1
ATOM 1715 C CA . ASN A 1 204 ? 10.82 31.344 8.859 1 96.69 204 ASN A CA 1
ATOM 1716 C C . ASN A 1 204 ? 9.305 31.469 8.914 1 96.69 204 ASN A C 1
ATOM 1718 O O . ASN A 1 204 ? 8.758 32 9.875 1 96.69 204 ASN A O 1
ATOM 1722 N N . ASP A 1 205 ? 8.734 30.953 7.93 1 97.69 205 ASP A N 1
ATOM 1723 C CA . ASP A 1 205 ? 7.277 31.047 7.84 1 97.69 205 ASP A CA 1
ATOM 1724 C C . ASP A 1 205 ? 6.605 30.266 8.961 1 97.69 205 ASP A C 1
ATOM 1726 O O . ASP A 1 205 ? 5.512 30.625 9.406 1 97.69 205 ASP A O 1
ATOM 1730 N N . LEU A 1 206 ? 7.25 29.266 9.484 1 97.56 206 LEU A N 1
ATOM 1731 C CA . LEU A 1 206 ? 6.68 28.391 10.5 1 97.56 206 LEU A CA 1
ATOM 1732 C C . LEU A 1 206 ? 6.828 28.984 11.891 1 97.56 206 LEU A C 1
ATOM 1734 O O . LEU A 1 206 ? 6.355 28.422 12.875 1 97.56 206 LEU A O 1
ATOM 1738 N N . LEU A 1 207 ? 7.43 30.141 11.93 1 97 207 LEU A N 1
ATOM 1739 C CA . LEU A 1 207 ? 7.504 30.859 13.203 1 97 207 LEU A CA 1
ATOM 1740 C C . LEU A 1 207 ? 6.285 31.75 13.391 1 97 207 LEU A C 1
ATOM 1742 O O . LEU A 1 207 ? 6.055 32.281 14.484 1 97 207 LEU A O 1
ATOM 1746 N N . ASN A 1 208 ? 5.531 31.891 12.344 1 95.94 208 ASN A N 1
ATOM 1747 C CA . ASN A 1 208 ? 4.332 32.719 12.359 1 95.94 208 ASN A CA 1
ATOM 1748 C C . ASN A 1 208 ? 3.104 31.922 12.789 1 95.94 208 ASN A C 1
ATOM 1750 O O . ASN A 1 208 ? 2.707 30.969 12.117 1 95.94 208 ASN A O 1
ATOM 1754 N N . VAL A 1 209 ? 2.414 32.375 13.805 1 95.12 209 VAL A N 1
ATOM 1755 C CA . VAL A 1 209 ? 1.267 31.672 14.383 1 95.12 209 VAL A CA 1
ATOM 1756 C C . VAL A 1 209 ? 0.128 31.625 13.367 1 95.12 209 VAL A C 1
ATOM 1758 O O . VAL A 1 209 ? -0.639 30.656 13.328 1 95.12 209 VAL A O 1
ATOM 1761 N N . ASN A 1 210 ? 0.022 32.625 12.555 1 95.12 210 ASN A N 1
ATOM 1762 C CA . ASN A 1 210 ? -1.057 32.688 11.578 1 95.12 210 ASN A CA 1
ATOM 1763 C C . ASN A 1 210 ? -1.004 31.531 10.586 1 95.12 210 ASN A C 1
ATOM 1765 O O . ASN A 1 210 ? -2.039 31.078 10.086 1 95.12 210 ASN A O 1
ATOM 1769 N N . VAL A 1 211 ? 0.168 31.047 10.273 1 97.19 211 VAL A N 1
ATOM 1770 C CA . VAL A 1 211 ? 0.344 29.906 9.383 1 97.19 211 VAL A CA 1
ATOM 1771 C C . VAL A 1 211 ? -0.334 28.672 9.984 1 97.19 211 VAL A C 1
ATOM 1773 O O . VAL A 1 211 ? -0.971 27.891 9.266 1 97.19 211 VAL A O 1
ATOM 1776 N N . TYR A 1 212 ? -0.263 28.562 11.25 1 97.5 212 TYR A N 1
ATOM 1777 C CA . TYR A 1 212 ? -0.871 27.422 11.93 1 97.5 212 TYR A CA 1
ATOM 1778 C C . TYR A 1 212 ? -2.391 27.516 11.891 1 97.5 212 TYR A C 1
ATOM 1780 O O . TYR A 1 212 ? -3.078 26.484 11.812 1 97.5 212 TYR A O 1
ATOM 1788 N N . TYR A 1 213 ? -2.883 28.688 11.977 1 96.06 213 TYR A N 1
ATOM 1789 C CA . TYR A 1 213 ? -4.328 28.844 11.844 1 96.06 213 TYR A CA 1
ATOM 1790 C C . TYR A 1 213 ? -4.797 28.438 10.453 1 96.06 213 TYR A C 1
ATOM 1792 O O . TYR A 1 213 ? -5.859 27.828 10.305 1 96.06 213 TYR A O 1
ATOM 1800 N N . LEU A 1 214 ? -4 28.734 9.492 1 96.88 214 LEU A N 1
ATOM 1801 C CA . LEU A 1 214 ? -4.309 28.297 8.133 1 96.88 214 LEU A CA 1
ATOM 1802 C C . LEU A 1 214 ? -4.289 26.766 8.047 1 96.88 214 LEU A C 1
ATOM 1804 O O . LEU A 1 214 ? -5.148 26.172 7.395 1 96.88 214 LEU A O 1
ATOM 1808 N N . LEU A 1 215 ? -3.303 26.188 8.664 1 98 215 LEU A N 1
ATOM 1809 C CA . LEU A 1 215 ? -3.205 24.734 8.672 1 98 215 LEU A CA 1
ATOM 1810 C C . LEU A 1 215 ? -4.414 24.109 9.359 1 98 215 LEU A C 1
ATOM 1812 O O . LEU A 1 215 ? -4.934 23.094 8.898 1 98 215 LEU A O 1
ATOM 1816 N N . ILE A 1 216 ? -4.809 24.734 10.43 1 97.69 216 ILE A N 1
ATOM 1817 C CA . ILE A 1 216 ? -5.98 24.266 11.164 1 97.69 216 ILE A CA 1
ATOM 1818 C C . ILE A 1 216 ? -7.211 24.312 10.258 1 97.69 216 ILE A C 1
ATOM 1820 O O . ILE A 1 216 ? -7.969 23.359 10.18 1 97.69 216 ILE A O 1
ATOM 1824 N N . ASP A 1 217 ? -7.375 25.391 9.602 1 97.38 217 ASP A N 1
ATOM 1825 C CA . ASP A 1 217 ? -8.508 25.531 8.688 1 97.38 217 ASP A CA 1
ATOM 1826 C C . ASP A 1 217 ? -8.477 24.469 7.605 1 97.38 217 ASP A C 1
ATOM 1828 O O . ASP A 1 217 ? -9.523 23.922 7.23 1 97.38 217 ASP A O 1
ATOM 1832 N N . LYS A 1 218 ? -7.316 24.188 7.133 1 97.5 218 LYS A N 1
ATOM 1833 C CA . LYS A 1 218 ? -7.172 23.172 6.102 1 97.5 218 LYS A CA 1
ATOM 1834 C C . LYS A 1 218 ? -7.535 21.797 6.637 1 97.5 218 LYS A C 1
ATOM 1836 O O . LYS A 1 218 ? -8.172 21 5.941 1 97.5 218 LYS A O 1
ATOM 1841 N N . LEU A 1 219 ? -7.129 21.5 7.828 1 98.19 219 LEU A N 1
ATOM 1842 C CA . LEU A 1 219 ? -7.453 20.234 8.453 1 98.19 219 LEU A CA 1
ATOM 1843 C C . LEU A 1 219 ? -8.961 20.047 8.57 1 98.19 219 LEU A C 1
ATOM 1845 O O . LEU A 1 219 ? -9.492 18.984 8.227 1 98.19 219 LEU A O 1
ATOM 1849 N N . ILE A 1 220 ? -9.578 21.094 9.016 1 98 220 ILE A N 1
ATOM 1850 C CA . ILE A 1 220 ? -11.023 21.047 9.188 1 98 220 ILE A CA 1
ATOM 1851 C C . ILE A 1 220 ? -11.703 20.859 7.828 1 98 220 ILE A C 1
ATOM 1853 O O . ILE A 1 220 ? -12.57 20 7.676 1 98 220 ILE A O 1
ATOM 1857 N N . ALA A 1 221 ? -11.273 21.594 6.891 1 97.56 221 ALA A N 1
ATOM 1858 C CA . ALA A 1 221 ? -11.875 21.547 5.559 1 97.56 221 ALA A CA 1
ATOM 1859 C C . ALA A 1 221 ? -11.703 20.172 4.922 1 97.56 221 ALA A C 1
ATOM 1861 O O . ALA A 1 221 ? -12.641 19.641 4.336 1 97.56 221 ALA A O 1
ATOM 1862 N N . GLU A 1 222 ? -10.516 19.641 5.02 1 97.38 222 GLU A N 1
ATOM 1863 C CA . GLU A 1 222 ? -10.234 18.344 4.402 1 97.38 222 GLU A CA 1
ATOM 1864 C C . GLU A 1 222 ? -10.992 17.219 5.109 1 97.38 222 GLU A C 1
ATOM 1866 O O . GLU A 1 222 ? -11.438 16.266 4.473 1 97.38 222 GLU A O 1
ATOM 1871 N N . PHE A 1 223 ? -11.141 17.328 6.379 1 98.06 223 PHE A N 1
ATOM 1872 C CA . PHE A 1 223 ? -11.875 16.297 7.098 1 98.06 223 PHE A CA 1
ATOM 1873 C C . PHE A 1 223 ? -13.344 16.297 6.676 1 98.06 223 PHE A C 1
ATOM 1875 O O . PHE A 1 223 ? -13.953 15.234 6.559 1 98.06 223 PHE A O 1
ATOM 1882 N N . LYS A 1 224 ? -13.859 17.422 6.441 1 96.75 224 LYS A N 1
ATOM 1883 C CA . LYS A 1 224 ? -15.25 17.547 6.027 1 96.75 224 LYS A CA 1
ATOM 1884 C C . LYS A 1 224 ? -15.5 16.812 4.711 1 96.75 224 LYS A C 1
ATOM 1886 O O . LYS A 1 224 ? -16.625 16.391 4.43 1 96.75 224 LYS A O 1
ATOM 1891 N N . ASN A 1 225 ? -14.5 16.609 3.961 1 96.06 225 ASN A N 1
ATOM 1892 C CA . ASN A 1 225 ? -14.633 16 2.641 1 96.06 225 ASN A CA 1
ATOM 1893 C C . ASN A 1 225 ? -14.461 14.492 2.699 1 96.06 225 ASN A C 1
ATOM 1895 O O . ASN A 1 225 ? -14.5 13.82 1.669 1 96.06 225 ASN A O 1
ATOM 1899 N N . ILE A 1 226 ? -14.352 13.961 3.826 1 97 226 ILE A N 1
ATOM 1900 C CA . ILE A 1 226 ? -14.172 12.523 3.982 1 97 226 ILE A CA 1
ATOM 1901 C C . ILE A 1 226 ? -15.539 11.828 3.975 1 97 226 ILE A C 1
ATOM 1903 O O . ILE A 1 226 ? -16.5 12.344 4.539 1 97 226 ILE A O 1
ATOM 1907 N N . LEU A 1 227 ? -15.602 10.719 3.34 1 97.19 227 LEU A N 1
ATOM 1908 C CA . LEU A 1 227 ? -16.781 9.852 3.367 1 97.19 227 LEU A CA 1
ATOM 1909 C C . LEU A 1 227 ? -16.531 8.633 4.25 1 97.19 227 LEU A C 1
ATOM 1911 O O . LEU A 1 227 ? -15.602 7.855 3.998 1 97.19 227 LEU A O 1
ATOM 1915 N N . ILE A 1 228 ? -17.312 8.469 5.273 1 97.25 228 ILE A N 1
ATOM 1916 C CA . ILE A 1 228 ? -17.25 7.336 6.188 1 97.25 228 ILE A CA 1
ATOM 1917 C C . ILE A 1 228 ? -18.516 6.492 6.047 1 97.25 228 ILE A C 1
ATOM 1919 O O . ILE A 1 228 ? -19.625 6.98 6.277 1 97.25 228 ILE A O 1
ATOM 1923 N N . LEU A 1 229 ? -18.375 5.234 5.68 1 96.56 229 LEU A N 1
ATOM 1924 C CA . LEU A 1 229 ? -19.5 4.324 5.539 1 96.56 229 LEU A CA 1
ATOM 1925 C C . LEU A 1 229 ? -19.578 3.369 6.723 1 96.56 229 LEU A C 1
ATOM 1927 O O . LEU A 1 229 ? -19.312 2.172 6.582 1 96.56 229 LEU A O 1
ATOM 1931 N N . TYR A 1 230 ? -20.016 3.941 7.805 1 95.06 230 TYR A N 1
ATOM 1932 C CA . TYR A 1 230 ? -20.094 3.16 9.031 1 95.06 230 TYR A CA 1
ATOM 1933 C C . TYR A 1 230 ? -21.312 2.264 9.039 1 95.06 230 TYR A C 1
ATOM 1935 O O . TYR A 1 230 ? -22.438 2.73 8.789 1 95.06 230 TYR A O 1
ATOM 1943 N N . ASP A 1 231 ? -21.141 1.022 9.352 1 91.56 231 ASP A N 1
ATOM 1944 C CA . ASP A 1 231 ? -22.188 0.031 9.086 1 91.56 231 ASP A CA 1
ATOM 1945 C C . ASP A 1 231 ? -23.094 -0.141 10.297 1 91.56 231 ASP A C 1
ATOM 1947 O O . ASP A 1 231 ? -24.109 -0.848 10.227 1 91.56 231 ASP A O 1
ATOM 1951 N N . LYS A 1 232 ? -22.781 0.339 11.391 1 92.06 232 LYS A N 1
ATOM 1952 C CA . LYS A 1 232 ? -23.656 0.241 12.547 1 92.06 232 LYS A CA 1
ATOM 1953 C C . LYS A 1 232 ? -24.672 1.38 12.562 1 92.06 232 LYS A C 1
ATOM 1955 O O . LYS A 1 232 ? -24.406 2.449 13.117 1 92.06 232 LYS A O 1
ATOM 1960 N N . ILE A 1 233 ? -25.766 1.118 11.977 1 91.75 233 ILE A N 1
ATOM 1961 C CA . ILE A 1 233 ? -26.812 2.117 11.773 1 91.75 233 ILE A CA 1
ATOM 1962 C C . ILE A 1 233 ? -28.109 1.646 12.43 1 91.75 233 ILE A C 1
ATOM 1964 O O . ILE A 1 233 ? -28.438 0.458 12.391 1 91.75 233 ILE A O 1
ATOM 1968 N N . ASP A 1 234 ? -28.734 2.527 13.109 1 91.56 234 ASP A N 1
ATOM 1969 C CA . ASP A 1 234 ? -30.094 2.283 13.617 1 91.56 234 ASP A CA 1
ATOM 1970 C C . ASP A 1 234 ? -31.141 2.648 12.578 1 91.56 234 ASP A C 1
ATOM 1972 O O . ASP A 1 234 ? -31.375 3.828 12.305 1 91.56 234 ASP A O 1
ATOM 1976 N N . PHE A 1 235 ? -31.859 1.702 12.031 1 92.19 235 PHE A N 1
ATOM 1977 C CA . PHE A 1 235 ? -32.781 1.905 10.922 1 92.19 235 PHE A CA 1
ATOM 1978 C C . PHE A 1 235 ? -34.188 2.225 11.422 1 92.19 235 PHE A C 1
ATOM 1980 O O . PHE A 1 235 ? -35.094 2.426 10.633 1 92.19 235 PHE A O 1
ATOM 1987 N N . THR A 1 236 ? -34.406 2.309 12.68 1 92.62 236 THR A N 1
ATOM 1988 C CA . THR A 1 236 ? -35.719 2.373 13.305 1 92.62 236 THR A CA 1
ATOM 1989 C C . THR A 1 236 ? -36.5 3.582 12.805 1 92.62 236 THR A C 1
ATOM 1991 O O . THR A 1 236 ? -37.719 3.504 12.609 1 92.62 236 THR A O 1
ATOM 1994 N N . ASN A 1 237 ? -35.875 4.707 12.562 1 92.56 237 ASN A N 1
ATOM 1995 C CA . ASN A 1 237 ? -36.562 5.953 12.203 1 92.56 237 ASN A CA 1
ATOM 1996 C C . ASN A 1 237 ? -36.656 6.109 10.688 1 92.56 237 ASN A C 1
ATOM 1998 O O . ASN A 1 237 ? -37.062 7.168 10.195 1 92.56 237 ASN A O 1
ATOM 2002 N N . LEU A 1 238 ? -36.375 5.086 9.898 1 94.88 238 LEU A N 1
ATOM 2003 C CA . LEU A 1 238 ? -36.406 5.156 8.445 1 94.88 238 LEU A CA 1
ATOM 2004 C C . LEU A 1 238 ? -37.562 4.336 7.887 1 94.88 238 LEU A C 1
ATOM 2006 O O . LEU A 1 238 ? -37.906 3.291 8.438 1 94.88 238 LEU A O 1
ATOM 2010 N N . ASN A 1 239 ? -38.094 4.883 6.867 1 95.31 239 ASN A N 1
ATOM 2011 C CA . ASN A 1 239 ? -39.094 4.07 6.16 1 95.31 239 ASN A CA 1
ATOM 2012 C C . ASN A 1 239 ? -38.406 3.066 5.227 1 95.31 239 ASN A C 1
ATOM 2014 O O . ASN A 1 239 ? -37.188 3.07 5.074 1 95.31 239 ASN A O 1
ATOM 2018 N N . LEU A 1 240 ? -39.156 2.205 4.617 1 93.38 240 LEU A N 1
ATOM 2019 C CA . LEU A 1 240 ? -38.625 1.086 3.846 1 93.38 240 LEU A CA 1
ATOM 2020 C C . LEU A 1 240 ? -37.844 1.581 2.645 1 93.38 240 LEU A C 1
ATOM 2022 O O . LEU A 1 240 ? -36.781 1.016 2.311 1 93.38 240 LEU A O 1
ATOM 2026 N N . LYS A 1 241 ? -38.312 2.596 2.041 1 95 241 LYS A N 1
ATOM 2027 C CA . LYS A 1 241 ? -37.625 3.162 0.891 1 95 241 LYS A CA 1
ATOM 2028 C C . LYS A 1 241 ? -36.281 3.748 1.301 1 95 241 LYS A C 1
ATOM 2030 O O . LYS A 1 241 ? -35.281 3.562 0.604 1 95 241 LYS A O 1
ATOM 2035 N N . GLU A 1 242 ? -36.375 4.375 2.398 1 95.62 242 GLU A N 1
ATOM 2036 C CA . GLU A 1 242 ? -35.156 4.988 2.92 1 95.62 242 GLU A CA 1
ATOM 2037 C C . GLU A 1 242 ? -34.125 3.93 3.355 1 95.62 242 GLU A C 1
ATOM 2039 O O . GLU A 1 242 ? -32.938 4.09 3.15 1 95.62 242 GLU A O 1
ATOM 2044 N N . VAL A 1 243 ? -34.625 2.912 3.91 1 94.56 243 VAL A N 1
ATOM 2045 C CA . VAL A 1 243 ? -33.781 1.804 4.32 1 94.56 243 VAL A CA 1
ATOM 2046 C C . VAL A 1 243 ? -33.094 1.202 3.096 1 94.56 243 VAL A C 1
ATOM 2048 O O . VAL A 1 243 ? -31.875 0.976 3.104 1 94.56 243 VAL A O 1
ATOM 2051 N N . SER A 1 244 ? -33.812 0.999 2.076 1 92.62 244 SER A N 1
ATOM 2052 C CA . SER A 1 244 ? -33.281 0.436 0.844 1 92.62 244 SER A CA 1
ATOM 2053 C C . SER A 1 244 ? -32.219 1.347 0.241 1 92.62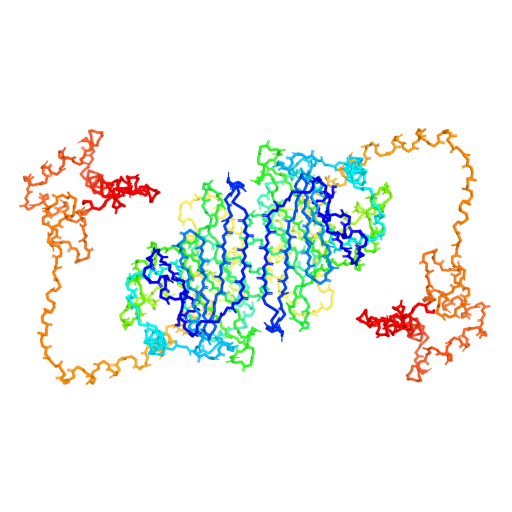 244 SER A C 1
ATOM 2055 O O . SER A 1 244 ? -31.141 0.881 -0.166 1 92.62 244 SER A O 1
ATOM 2057 N N . LYS A 1 245 ? -32.5 2.568 0.24 1 95.19 245 LYS A N 1
ATOM 2058 C CA . LYS A 1 245 ? -31.578 3.545 -0.311 1 95.19 245 LYS A CA 1
ATOM 2059 C C . LYS A 1 245 ? -30.297 3.613 0.521 1 95.19 245 LYS A C 1
ATOM 2061 O O . LYS A 1 245 ? -29.203 3.645 -0.028 1 95.19 245 LYS A O 1
ATOM 2066 N N . LEU A 1 246 ? -30.5 3.621 1.777 1 95.06 246 LEU A N 1
ATOM 2067 C CA . LEU A 1 246 ? -29.359 3.707 2.666 1 95.06 246 LEU A CA 1
ATOM 2068 C C . LEU A 1 246 ? -28.469 2.471 2.529 1 95.06 246 LEU A C 1
ATOM 2070 O O . LEU A 1 246 ? -27.25 2.578 2.523 1 95.06 246 LEU A O 1
ATOM 2074 N N . ASN A 1 247 ? -29.078 1.355 2.385 1 92.88 247 ASN A N 1
ATOM 2075 C CA . ASN A 1 247 ? -28.312 0.129 2.18 1 92.88 247 ASN A CA 1
ATOM 2076 C C . ASN A 1 247 ? -27.484 0.192 0.901 1 92.88 247 ASN A C 1
ATOM 2078 O O . ASN A 1 247 ? -26.328 -0.26 0.878 1 92.88 247 ASN A O 1
ATOM 2082 N N . THR A 1 248 ? -28.016 0.753 -0.063 1 93.75 248 THR A N 1
ATOM 2083 C CA . THR A 1 248 ? -27.281 0.941 -1.312 1 93.75 248 THR A CA 1
ATOM 2084 C C . THR A 1 248 ? -26.094 1.882 -1.112 1 93.75 248 THR A C 1
ATOM 2086 O O . THR A 1 248 ? -24.984 1.6 -1.573 1 93.75 248 THR A O 1
ATOM 2089 N N . LEU A 1 249 ? -26.375 2.9 -0.377 1 95.75 249 LEU A N 1
ATOM 2090 C CA . LEU A 1 249 ? -25.359 3.938 -0.177 1 95.75 249 LEU A CA 1
ATOM 2091 C C . LEU A 1 249 ? -24.266 3.451 0.758 1 95.75 249 LEU A C 1
ATOM 2093 O O . LEU A 1 249 ? -23.156 4 0.761 1 95.75 249 LEU A O 1
ATOM 2097 N N . LEU A 1 250 ? -24.547 2.459 1.495 1 95.12 250 LEU A N 1
ATOM 2098 C CA . LEU A 1 250 ? -23.578 1.889 2.41 1 95.12 250 LEU A CA 1
ATOM 2099 C C . LEU A 1 250 ? -22.656 0.914 1.682 1 95.12 250 LEU A C 1
ATOM 2101 O O . LEU A 1 250 ? -21.609 0.527 2.209 1 95.12 250 LEU A O 1
ATOM 2105 N N . SER A 1 251 ? -23 0.586 0.473 1 92.62 251 SER A N 1
ATOM 2106 C CA . SER A 1 251 ? -22.219 -0.371 -0.305 1 92.62 251 SER A CA 1
ATOM 2107 C C . SER A 1 251 ? -21.062 0.313 -1.018 1 92.62 251 SER A C 1
ATOM 2109 O O . SER A 1 251 ? -21.266 1.26 -1.78 1 92.62 251 SER A O 1
ATOM 2111 N N . GLN A 1 252 ? -19.891 -0.245 -0.83 1 92.5 252 GLN A N 1
ATOM 2112 C CA . GLN A 1 252 ? -18.719 0.305 -1.49 1 92.5 252 GLN A CA 1
ATOM 2113 C C . GLN A 1 252 ? -18.812 0.144 -3.006 1 92.5 252 GLN A C 1
ATOM 2115 O O . GLN A 1 252 ? -18.312 0.987 -3.756 1 92.5 252 GLN A O 1
ATOM 2120 N N . SER A 1 253 ? -19.453 -0.928 -3.414 1 93 253 SER A N 1
ATOM 2121 C CA . SER A 1 253 ? -19.625 -1.177 -4.844 1 93 253 SER A CA 1
ATOM 2122 C C . SER A 1 253 ? -20.422 -0.061 -5.512 1 93 253 SER A C 1
ATOM 2124 O O . SER A 1 253 ? -20.125 0.314 -6.652 1 93 253 SER A O 1
ATOM 2126 N N . HIS A 1 254 ? -21.375 0.426 -4.816 1 94.12 254 HIS A N 1
ATOM 2127 C CA . HIS A 1 254 ? -22.172 1.524 -5.348 1 94.12 254 HIS A CA 1
ATOM 2128 C C . HIS A 1 254 ? -21.297 2.736 -5.664 1 94.12 254 HIS A C 1
ATOM 2130 O O . HIS A 1 254 ? -21.406 3.312 -6.75 1 94.12 254 HIS A O 1
ATOM 2136 N N . TRP A 1 255 ? -20.469 3.066 -4.781 1 94.81 255 TRP A N 1
ATOM 2137 C CA . TRP A 1 255 ? -19.609 4.234 -4.941 1 94.81 255 TRP A CA 1
ATOM 2138 C C . TRP A 1 255 ? -18.562 3.996 -6.027 1 94.81 255 TRP A C 1
ATOM 2140 O O . TRP A 1 255 ? -18.234 4.91 -6.785 1 94.81 255 TRP A O 1
ATOM 2150 N N . TYR A 1 256 ? -18.094 2.812 -6.078 1 93 256 TYR A N 1
ATOM 2151 C CA . TYR A 1 256 ? -17.188 2.443 -7.16 1 93 256 TYR A CA 1
ATOM 2152 C C . TYR A 1 256 ? -17.859 2.643 -8.516 1 93 256 TYR A C 1
ATOM 2154 O O . TYR A 1 256 ? -17.266 3.215 -9.43 1 93 256 TYR A O 1
ATOM 2162 N N . ARG A 1 257 ? -19.078 2.246 -8.641 1 94.31 257 ARG A N 1
ATOM 2163 C CA . ARG A 1 257 ? -19.812 2.355 -9.898 1 94.31 257 ARG A CA 1
ATOM 2164 C C . ARG A 1 257 ? -20.062 3.816 -10.258 1 94.31 257 ARG A C 1
ATOM 2166 O O . ARG A 1 257 ? -19.938 4.207 -11.422 1 94.31 257 ARG A O 1
ATOM 2173 N N . ILE A 1 258 ? -20.391 4.535 -9.258 1 93.31 258 ILE A N 1
ATOM 2174 C CA . ILE A 1 258 ? -20.625 5.957 -9.484 1 93.31 258 ILE A CA 1
ATOM 2175 C C . ILE A 1 258 ? -19.375 6.617 -10.039 1 93.31 258 ILE A C 1
ATOM 2177 O O . ILE A 1 258 ? -19.453 7.441 -10.953 1 93.31 258 ILE A O 1
ATOM 2181 N N . LYS A 1 259 ? -18.281 6.266 -9.547 1 89.25 259 LYS A N 1
ATOM 2182 C CA . LYS A 1 259 ? -17.016 6.844 -9.984 1 89.25 259 LYS A CA 1
ATOM 2183 C C . LYS A 1 259 ? -16.688 6.422 -11.414 1 89.25 259 LYS A C 1
ATOM 2185 O O . LYS A 1 259 ? -16.141 7.207 -12.188 1 89.25 259 LYS A O 1
ATOM 2190 N N . GLN A 1 260 ? -17.047 5.215 -11.727 1 87.06 260 GLN A N 1
ATOM 2191 C CA . GLN A 1 260 ? -16.766 4.699 -13.062 1 87.06 260 GLN A CA 1
ATOM 2192 C C . GLN A 1 260 ? -17.625 5.387 -14.109 1 87.06 260 GLN A C 1
ATOM 2194 O O . GLN A 1 260 ? -17.219 5.539 -15.266 1 87.06 260 GLN A O 1
ATOM 2199 N N . ASP A 1 261 ? -18.797 5.723 -13.797 1 82.69 261 ASP A N 1
ATOM 2200 C CA . ASP A 1 261 ? -19.734 6.336 -14.727 1 82.69 261 ASP A CA 1
ATOM 2201 C C . ASP A 1 261 ? -19.344 7.777 -15.031 1 82.69 261 ASP A C 1
ATOM 2203 O O . ASP A 1 261 ? -19.781 8.344 -16.047 1 82.69 261 ASP A O 1
ATOM 2207 N N . ASN A 1 262 ? -18.5 8.328 -14.414 1 73.25 262 ASN A N 1
ATOM 2208 C CA . ASN A 1 262 ? -17.906 9.648 -14.602 1 73.25 262 ASN A CA 1
ATOM 2209 C C . ASN A 1 262 ? -18.969 10.719 -14.805 1 73.25 262 ASN A C 1
ATOM 2211 O O . ASN A 1 262 ? -18.812 11.602 -15.648 1 73.25 262 ASN A O 1
ATOM 2215 N N . LYS A 1 263 ? -20.141 10.5 -14.297 1 77.5 263 LYS A N 1
ATOM 2216 C CA . LYS A 1 263 ? -21.125 11.57 -14.359 1 77.5 263 LYS A CA 1
ATOM 2217 C C . LYS A 1 263 ? -20.766 12.695 -13.383 1 77.5 263 LYS A C 1
ATOM 2219 O O . LYS A 1 263 ? -20.484 12.445 -12.211 1 77.5 263 LYS A O 1
ATOM 2224 N N . ARG A 1 264 ? -20.922 13.789 -13.992 1 78.88 264 ARG A N 1
ATOM 2225 C CA . ARG A 1 264 ? -20.531 14.969 -13.219 1 78.88 264 ARG A CA 1
ATOM 2226 C C . ARG A 1 264 ? -21.375 15.094 -11.953 1 78.88 264 ARG A C 1
ATOM 2228 O O . ARG A 1 264 ? -22.594 14.891 -11.984 1 78.88 264 ARG A O 1
ATOM 2235 N N . ASN A 1 265 ? -21 15.242 -10.875 1 87.88 265 ASN A N 1
ATOM 2236 C CA . ASN A 1 265 ? -21.609 15.609 -9.602 1 87.88 265 ASN A CA 1
ATOM 2237 C C . ASN A 1 265 ? -22.297 14.422 -8.953 1 87.88 265 ASN A C 1
ATOM 2239 O O . ASN A 1 265 ? -22.828 14.539 -7.844 1 87.88 265 ASN A O 1
ATOM 2243 N N . ALA A 1 266 ? -22.391 13.281 -9.664 1 91.69 266 ALA A N 1
ATOM 2244 C CA . ALA A 1 266 ? -23.094 12.117 -9.141 1 91.69 266 ALA A CA 1
ATOM 2245 C C . ALA A 1 266 ? -22.547 11.703 -7.777 1 91.69 266 ALA A C 1
ATOM 2247 O O . ALA A 1 266 ? -23.297 11.406 -6.852 1 91.69 266 ALA A O 1
ATOM 2248 N N . PHE A 1 267 ? -21.312 11.773 -7.676 1 94.38 267 PHE A N 1
ATOM 2249 C CA . PHE A 1 267 ? -20.672 11.367 -6.438 1 94.38 267 PHE A CA 1
ATOM 2250 C C . PHE A 1 267 ? -21.078 12.266 -5.281 1 94.38 267 PHE A C 1
ATOM 2252 O O . PHE A 1 267 ? -21.5 11.781 -4.23 1 94.38 267 PHE A O 1
ATOM 2259 N N . ASN A 1 268 ? -21.047 13.531 -5.551 1 93.06 268 ASN A N 1
ATOM 2260 C CA . ASN A 1 268 ? -21.391 14.5 -4.516 1 93.06 268 ASN A CA 1
ATOM 2261 C C . ASN A 1 268 ? -22.875 14.43 -4.176 1 93.06 268 ASN A C 1
ATOM 2263 O O . ASN A 1 268 ? -23.266 14.562 -3.012 1 93.06 268 ASN A O 1
ATOM 2267 N N . ASP A 1 269 ? -23.656 14.219 -5.172 1 94.81 269 ASP A N 1
ATOM 2268 C CA . ASP A 1 269 ? -25.094 14.094 -4.945 1 94.81 269 ASP A CA 1
ATOM 2269 C C . ASP A 1 269 ? -25.406 12.898 -4.051 1 94.81 269 ASP A C 1
ATOM 2271 O O . ASP A 1 269 ? -26.219 13 -3.127 1 94.81 269 ASP A O 1
ATOM 2275 N N . GLU A 1 270 ? -24.781 11.867 -4.336 1 95.44 270 GLU A N 1
ATOM 2276 C CA . GLU A 1 270 ? -25 10.664 -3.531 1 95.44 270 GLU A CA 1
ATOM 2277 C C . GLU A 1 270 ? -24.484 10.859 -2.107 1 95.44 270 GLU A C 1
ATOM 2279 O O . GLU A 1 270 ? -25.078 10.352 -1.153 1 95.44 270 GLU A O 1
ATOM 2284 N N . LYS A 1 271 ? -23.422 11.555 -2.023 1 95.56 271 LYS A N 1
ATOM 2285 C CA . LYS A 1 271 ? -22.875 11.836 -0.704 1 95.56 271 LYS A CA 1
ATOM 2286 C C . LYS A 1 271 ? -23.844 12.656 0.141 1 95.56 271 LYS A C 1
ATOM 2288 O O . LYS A 1 271 ? -24.047 12.359 1.319 1 95.56 271 LYS A O 1
ATOM 2293 N N . ILE A 1 272 ? -24.453 13.602 -0.458 1 95.44 272 ILE A N 1
ATOM 2294 C CA . ILE A 1 272 ? -25.438 14.445 0.222 1 95.44 272 ILE A CA 1
ATOM 2295 C C . ILE A 1 272 ? -26.625 13.594 0.664 1 95.44 272 ILE A C 1
ATOM 2297 O O . ILE A 1 272 ? -27.078 13.703 1.805 1 95.44 272 ILE A O 1
ATOM 2301 N N . LYS A 1 273 ? -27.078 12.773 -0.191 1 96.44 273 LYS A N 1
ATOM 2302 C CA . LYS A 1 273 ? -28.188 11.883 0.139 1 96.44 273 LYS A CA 1
ATOM 2303 C C . LYS A 1 273 ? -27.828 10.961 1.303 1 96.44 273 LYS A C 1
ATOM 2305 O O . LYS A 1 273 ? -28.641 10.75 2.207 1 96.44 273 LYS A O 1
ATOM 2310 N N . TYR A 1 274 ? -26.672 10.477 1.278 1 97.12 274 TYR A N 1
ATOM 2311 C CA . TYR A 1 274 ? -26.188 9.57 2.318 1 97.12 274 TYR A CA 1
ATOM 2312 C C . TYR A 1 274 ? -26.25 10.242 3.688 1 97.12 274 TYR A C 1
ATOM 2314 O O . TYR A 1 274 ? -26.844 9.711 4.621 1 97.12 274 TYR A O 1
ATOM 2322 N N . TYR A 1 275 ? -25.672 11.391 3.775 1 95.5 275 TYR A N 1
ATOM 2323 C CA . TYR A 1 275 ? -25.578 12.023 5.086 1 95.5 275 TYR A CA 1
ATOM 2324 C C . TYR A 1 275 ? -26.922 12.562 5.531 1 95.5 275 TYR A C 1
ATOM 2326 O O . TYR A 1 275 ? -27.203 12.617 6.73 1 95.5 275 TYR A O 1
ATOM 2334 N N . LYS A 1 276 ? -27.781 12.867 4.566 1 95.31 276 LYS A N 1
ATOM 2335 C CA . LYS A 1 276 ? -29.156 13.227 4.93 1 95.31 276 LYS A CA 1
ATOM 2336 C C . LYS A 1 276 ? -29.859 12.055 5.605 1 95.31 276 LYS A C 1
ATOM 2338 O O . LYS A 1 276 ? -30.547 12.242 6.613 1 95.31 276 LYS A O 1
ATOM 2343 N N . LEU A 1 277 ? -29.641 10.938 5.074 1 96.38 277 LEU A N 1
ATOM 2344 C CA . LEU A 1 277 ? -30.266 9.75 5.648 1 96.38 277 LEU A CA 1
ATOM 2345 C C . LEU A 1 277 ? -29.625 9.398 6.988 1 96.38 277 LEU A C 1
ATOM 2347 O O . LEU A 1 277 ? -30.328 9 7.926 1 96.38 277 LEU A O 1
ATOM 2351 N N . ILE A 1 278 ? -28.359 9.539 7.078 1 96 278 ILE A N 1
ATOM 2352 C CA . ILE A 1 278 ? -27.641 9.266 8.32 1 96 278 ILE A CA 1
ATOM 2353 C C . ILE A 1 278 ? -28.141 10.188 9.422 1 96 278 ILE A C 1
ATOM 2355 O O . ILE A 1 278 ? -28.281 9.773 10.578 1 96 278 ILE A O 1
ATOM 2359 N N . ASP A 1 279 ? -28.453 11.375 9.086 1 94.62 279 ASP A N 1
ATOM 2360 C CA . ASP A 1 279 ? -28.969 12.344 10.047 1 94.62 279 ASP A CA 1
ATOM 2361 C C . ASP A 1 279 ? -30.281 11.852 10.68 1 94.62 279 ASP A C 1
ATOM 2363 O O . ASP A 1 279 ? -30.531 12.109 11.859 1 94.62 279 ASP A O 1
ATOM 2367 N N . LYS A 1 280 ? -30.953 11.141 9.953 1 94.31 280 LYS A N 1
ATOM 2368 C CA . LYS A 1 280 ? -32.25 10.648 10.43 1 94.31 280 LYS A CA 1
ATOM 2369 C C . LYS A 1 280 ? -32.062 9.484 11.398 1 94.31 280 LYS A C 1
ATOM 2371 O O . LYS A 1 280 ? -32.969 9.156 12.164 1 94.31 280 LYS A O 1
ATOM 2376 N N . THR A 1 281 ? -30.953 8.797 11.336 1 92.06 281 THR A N 1
ATOM 2377 C CA . THR A 1 281 ? -30.734 7.609 12.156 1 92.06 281 THR A CA 1
ATOM 2378 C C . THR A 1 281 ? -30.297 7.996 13.562 1 92.06 281 THR A C 1
ATOM 2380 O O . THR A 1 281 ? -30.266 7.156 14.461 1 92.06 281 THR A O 1
ATOM 2383 N N . GLY A 1 282 ? -29.969 9.195 13.906 1 84.44 282 GLY A N 1
ATOM 2384 C CA . GLY A 1 282 ? -29.625 9.672 15.234 1 84.44 282 GLY A CA 1
ATOM 2385 C C . GLY A 1 282 ? -28.125 9.672 15.508 1 84.44 282 GLY A C 1
ATOM 2386 O O . GLY A 1 282 ? -27.641 10.484 16.281 1 84.44 282 GLY A O 1
ATOM 2387 N N . ILE A 1 283 ? -27.453 8.664 15.094 1 84 283 ILE A N 1
ATOM 2388 C CA . ILE A 1 283 ? -26.016 8.617 15.336 1 84 283 ILE A CA 1
ATOM 2389 C C . ILE A 1 283 ? -25.266 8.992 14.062 1 84 283 ILE A C 1
ATOM 2391 O O . ILE A 1 283 ? -25.359 8.289 13.047 1 84 283 ILE A O 1
ATOM 2395 N N . HIS A 1 284 ? -24.594 10.125 14.141 1 91.88 284 HIS A N 1
ATOM 2396 C CA . HIS A 1 284 ? -23.812 10.625 13.008 1 91.88 284 HIS A CA 1
ATOM 2397 C C . HIS A 1 284 ? -22.328 10.68 13.328 1 91.88 284 HIS A C 1
ATOM 2399 O O . HIS A 1 284 ? -21.844 11.695 13.828 1 91.88 284 HIS A O 1
ATOM 2405 N N . LEU A 1 285 ? -21.641 9.656 12.969 1 95.31 285 LEU A N 1
ATOM 2406 C CA . LEU A 1 285 ? -20.234 9.484 13.328 1 95.31 285 LEU A CA 1
ATOM 2407 C C . LEU A 1 285 ? -19.391 10.633 12.789 1 95.31 285 LEU A C 1
ATOM 2409 O O . LEU A 1 285 ? -18.547 11.172 13.5 1 95.31 285 LEU A O 1
ATOM 2413 N N . LYS A 1 286 ? -19.609 11.008 11.555 1 95.56 286 LYS A N 1
ATOM 2414 C CA . LYS A 1 286 ? -18.828 12.078 10.93 1 95.56 286 LYS A CA 1
ATOM 2415 C C . LYS A 1 286 ? -18.969 13.383 11.703 1 95.56 286 LYS A C 1
ATOM 2417 O O . LYS A 1 286 ? -17.984 14.062 11.969 1 95.56 286 LYS A O 1
ATOM 2422 N N . LYS A 1 287 ? -20.156 13.703 12.039 1 95.38 287 LYS A N 1
ATOM 2423 C CA . LYS A 1 287 ? -20.391 14.93 12.797 1 95.38 287 LYS A CA 1
ATOM 2424 C C . LYS A 1 287 ? -19.734 14.867 14.172 1 95.38 287 LYS A C 1
ATOM 2426 O O . LYS A 1 287 ? -19.172 15.859 14.641 1 95.38 287 LYS A O 1
ATOM 2431 N N . GLN A 1 288 ? -19.828 13.734 14.781 1 96.62 288 GLN A N 1
ATOM 2432 C CA . GLN A 1 288 ? -19.172 13.555 16.078 1 96.62 288 GLN A CA 1
ATOM 2433 C C . GLN A 1 288 ? -17.672 13.75 15.961 1 96.62 288 GLN A C 1
ATOM 2435 O O . GLN A 1 288 ? -17.062 14.445 16.781 1 96.62 288 GLN A O 1
ATOM 2440 N N . LEU A 1 289 ? -17.109 13.203 14.961 1 98.06 289 LEU A N 1
ATOM 2441 C CA . LEU A 1 289 ? -15.664 13.32 14.75 1 98.06 289 LEU A CA 1
ATOM 2442 C C . LEU A 1 289 ? -15.273 14.758 14.438 1 98.06 289 LEU A C 1
ATOM 2444 O O . LEU A 1 289 ? -14.25 15.242 14.914 1 98.06 289 LEU A O 1
ATOM 2448 N N . GLU A 1 290 ? -16.109 15.398 13.617 1 97.56 290 GLU A N 1
ATOM 2449 C CA . GLU A 1 290 ? -15.852 16.797 13.305 1 97.56 290 GLU A CA 1
ATOM 2450 C C . GLU A 1 290 ? -15.82 17.656 14.57 1 97.56 290 GLU A C 1
ATOM 2452 O O . GLU A 1 290 ? -14.938 18.5 14.734 1 97.56 290 GLU A O 1
ATOM 2457 N N . LYS A 1 291 ? -16.703 17.375 15.406 1 97.5 291 LYS A N 1
ATOM 2458 C CA . LYS A 1 291 ? -16.75 18.094 16.672 1 97.5 291 LYS A CA 1
ATOM 2459 C C . LYS A 1 291 ? -15.508 17.812 17.5 1 97.5 291 LYS A C 1
ATOM 2461 O O . LYS A 1 291 ? -14.891 18.75 18.031 1 97.5 291 LYS A O 1
ATOM 2466 N N . ILE A 1 292 ? -15.148 16.609 17.609 1 98.12 292 ILE A N 1
ATOM 2467 C CA . ILE A 1 292 ? -13.984 16.203 18.375 1 98.12 292 ILE A CA 1
ATOM 2468 C C . ILE A 1 292 ? -12.727 16.859 17.812 1 98.12 292 ILE A C 1
ATOM 2470 O O . ILE A 1 292 ? -11.898 17.375 18.562 1 98.12 292 ILE A O 1
ATOM 2474 N N . ILE A 1 293 ? -12.625 16.875 16.531 1 98.12 293 ILE A N 1
ATOM 2475 C CA . ILE A 1 293 ? -11.477 17.453 15.852 1 98.12 293 ILE A CA 1
ATOM 2476 C C . ILE A 1 293 ? -11.414 18.953 16.125 1 98.12 293 ILE A C 1
ATOM 2478 O O . ILE A 1 293 ? -10.359 19.484 16.484 1 98.12 293 ILE A O 1
ATOM 2482 N N . CYS A 1 294 ? -12.531 19.609 16.016 1 97.62 294 CYS A N 1
ATOM 2483 C CA . CYS A 1 294 ? -12.578 21.062 16.234 1 97.62 294 CYS A CA 1
ATOM 2484 C C . CYS A 1 294 ? -12.219 21.406 17.672 1 97.62 294 CYS A C 1
ATOM 2486 O O . CYS A 1 294 ? -11.469 22.344 17.922 1 97.62 294 CYS A O 1
ATOM 2488 N N . GLU A 1 295 ? -12.688 20.656 18.562 1 97.31 295 GLU A N 1
ATOM 2489 C CA . GLU A 1 295 ? -12.383 20.875 19.969 1 97.31 295 GLU A CA 1
ATOM 2490 C C . GLU A 1 295 ? -10.898 20.672 20.25 1 97.31 295 GLU A C 1
ATOM 2492 O O . GLU A 1 295 ? -10.289 21.453 20.984 1 97.31 295 GLU A O 1
ATOM 2497 N N . LYS A 1 296 ? -10.375 19.625 19.703 1 97.62 296 LYS A N 1
ATOM 2498 C CA . LYS A 1 296 ? -8.953 19.359 19.891 1 97.62 296 LYS A CA 1
ATOM 2499 C C . LYS A 1 296 ? -8.102 20.484 19.312 1 97.62 296 LYS A C 1
ATOM 2501 O O . LYS A 1 296 ? -7.129 20.922 19.938 1 97.62 296 LYS A O 1
ATOM 2506 N N . LEU A 1 297 ? -8.516 20.922 18.125 1 97.38 297 LEU A N 1
ATOM 2507 C CA . LEU A 1 297 ? -7.773 21.984 17.469 1 97.38 297 LEU A CA 1
ATOM 2508 C C . LEU A 1 297 ? -7.82 23.266 18.281 1 97.38 297 LEU A C 1
ATOM 2510 O O . LEU A 1 297 ? -6.832 24 18.359 1 97.38 297 LEU A O 1
ATOM 2514 N N . GLU A 1 298 ? -8.891 23.5 18.922 1 95.56 298 GLU A N 1
ATOM 2515 C CA . GLU A 1 298 ? -9 24.672 19.797 1 95.56 298 GLU A CA 1
ATOM 2516 C C . GLU A 1 298 ? -8.07 24.531 21 1 95.56 298 GLU A C 1
ATOM 2518 O O . GLU A 1 298 ? -7.445 25.516 21.422 1 95.56 298 GLU A O 1
ATOM 2523 N N . LEU A 1 299 ? -7.996 23.391 21.469 1 94.44 299 LEU A N 1
ATOM 2524 C CA . LEU A 1 299 ? -7.117 23.125 22.609 1 94.44 299 LEU A CA 1
ATOM 2525 C C . LEU A 1 299 ? -5.656 23.328 22.234 1 94.44 299 LEU A C 1
ATOM 2527 O O . LEU A 1 299 ? -4.867 23.844 23.031 1 94.44 299 LEU A O 1
ATOM 2531 N N . LEU A 1 300 ? -5.336 22.922 21.062 1 95.06 300 LEU A N 1
ATOM 2532 C CA . LEU A 1 300 ? -3.949 22.969 20.609 1 95.06 300 LEU A CA 1
ATOM 2533 C C . LEU A 1 300 ? -3.527 24.391 20.281 1 95.06 300 LEU A C 1
ATOM 2535 O O . LEU A 1 300 ? -2.332 24.688 20.188 1 95.06 300 LEU A O 1
ATOM 2539 N N . LYS A 1 301 ? -4.52 25.219 20.141 1 91.12 301 LYS A N 1
ATOM 2540 C CA . LYS A 1 301 ? -4.25 26.641 19.938 1 91.12 301 LYS A CA 1
ATOM 2541 C C . LYS A 1 301 ? -3.809 27.312 21.25 1 91.12 301 LYS A C 1
ATOM 2543 O O . LYS A 1 301 ? -3.092 28.312 21.219 1 91.12 301 LYS A O 1
ATOM 2548 N N . LYS A 1 302 ? -4.426 26.734 22.406 1 73.12 302 LYS A N 1
ATOM 2549 C CA . LYS A 1 302 ? -4.309 27.328 23.734 1 73.12 302 LYS A CA 1
ATOM 2550 C C . LYS A 1 302 ? -2.863 27.312 24.219 1 73.12 302 LYS A C 1
ATOM 2552 O O . LYS A 1 302 ? -2.162 26.312 24.047 1 73.12 302 LYS A O 1
ATOM 2557 N N . GLY A 1 303 ? -2.111 28.5 24.281 1 59.88 303 GLY A N 1
ATOM 2558 C CA . GLY A 1 303 ? -0.788 28.953 24.688 1 59.88 303 GLY A CA 1
ATOM 2559 C C . GLY A 1 303 ? -0.163 29.906 23.672 1 59.88 303 GLY A C 1
ATOM 2560 O O . GLY A 1 303 ? 0.752 30.656 24.016 1 59.88 303 GLY A O 1
ATOM 2561 N N . ALA A 1 304 ? -0.509 29.797 22.453 1 52.22 304 ALA A N 1
ATOM 2562 C CA . ALA A 1 304 ? 0.026 30.719 21.453 1 52.22 304 ALA A CA 1
ATOM 2563 C C . ALA A 1 304 ? -0.552 32.125 21.656 1 52.22 304 ALA A C 1
ATOM 2565 O O . ALA A 1 304 ? 0.144 33.125 21.453 1 52.22 304 ALA A O 1
ATOM 2566 N N . ILE A 1 305 ? -1.832 32.344 22.094 1 47.09 305 ILE A N 1
ATOM 2567 C CA . ILE A 1 305 ? -2.516 33.625 22.219 1 47.09 305 ILE A CA 1
ATOM 2568 C C . ILE A 1 305 ? -1.943 34.406 23.391 1 47.09 305 ILE A C 1
ATOM 2570 O O . ILE A 1 305 ? -1.738 35.625 23.312 1 47.09 305 ILE A O 1
ATOM 2574 N N . SER A 1 306 ? -1.688 33.781 24.5 1 40.34 306 SER A N 1
ATOM 2575 C CA . SER A 1 306 ? -1.306 34.625 25.641 1 40.34 306 SER A CA 1
ATOM 2576 C C . SER A 1 306 ? 0.065 35.25 25.438 1 40.34 306 SER A C 1
ATOM 2578 O O . SER A 1 306 ? 0.355 36.312 25.984 1 40.34 306 SER A O 1
ATOM 2580 N N . THR A 1 307 ? 0.894 34.562 24.75 1 39.62 307 THR A N 1
ATOM 2581 C CA . THR A 1 307 ? 2.26 35.062 24.672 1 39.62 307 THR A CA 1
ATOM 2582 C C . THR A 1 307 ? 2.352 36.25 23.703 1 39.62 307 THR A C 1
ATOM 2584 O O . THR A 1 307 ? 3.307 37.031 23.75 1 39.62 307 THR A O 1
ATOM 2587 N N . LEU A 1 308 ? 1.544 36.344 22.75 1 38.41 308 LEU A N 1
ATOM 2588 C CA . LEU A 1 308 ? 1.647 37.5 21.859 1 38.41 308 LEU A CA 1
ATOM 2589 C C . LEU A 1 308 ? 1.337 38.781 22.609 1 38.41 308 LEU A C 1
ATOM 2591 O O . LEU A 1 308 ? 1.855 39.844 22.266 1 38.41 308 LEU A O 1
ATOM 2595 N N . TYR A 1 309 ? 0.52 38.719 23.641 1 33.78 309 TYR A N 1
ATOM 2596 C CA . TYR A 1 309 ? 0.147 39.969 24.281 1 33.78 309 TYR A CA 1
ATOM 2597 C C . TYR A 1 309 ? 1.317 40.562 25.062 1 33.78 309 TYR A C 1
ATOM 2599 O O . TYR A 1 309 ? 1.475 41.781 25.141 1 33.78 309 TYR A O 1
ATOM 2607 N N . ASN A 1 310 ? 2.072 39.719 25.75 1 34.25 310 ASN A N 1
ATOM 2608 C CA . ASN A 1 310 ? 2.984 40.375 26.672 1 34.25 310 ASN A CA 1
ATOM 2609 C C . ASN A 1 310 ? 4.184 41 25.938 1 34.25 310 ASN A C 1
ATOM 2611 O O . ASN A 1 310 ? 4.836 41.906 26.453 1 34.25 310 ASN A O 1
ATOM 2615 N N . SER A 1 311 ? 4.734 40.25 24.938 1 33.81 311 SER A N 1
ATOM 2616 C CA . SER A 1 311 ? 5.969 40.844 24.438 1 33.81 311 SER A CA 1
ATOM 2617 C C . SER A 1 311 ? 5.691 42.062 23.547 1 33.81 311 SER A C 1
ATOM 2619 O O . SER A 1 311 ? 6.617 42.656 23.016 1 33.81 311 SER A O 1
ATOM 2621 N N . ARG A 1 312 ? 4.465 42.344 23.141 1 34.38 312 ARG A N 1
ATOM 2622 C CA . ARG A 1 312 ? 4.238 43.562 22.406 1 34.38 312 ARG A CA 1
ATOM 2623 C C . ARG A 1 312 ? 4.496 44.781 23.297 1 34.38 312 ARG A C 1
ATOM 2625 O O . ARG A 1 312 ? 4.406 45.938 22.844 1 34.38 312 ARG A O 1
ATOM 2632 N N . ILE A 1 313 ? 4.457 44.594 24.672 1 30.06 313 ILE A N 1
ATOM 2633 C CA . ILE A 1 313 ? 4.449 45.906 25.281 1 30.06 313 ILE A CA 1
ATOM 2634 C C . ILE A 1 313 ? 5.793 46.594 25.047 1 30.06 313 ILE A C 1
ATOM 2636 O O . ILE A 1 313 ? 5.867 47.812 24.969 1 30.06 313 ILE A O 1
ATOM 2640 N N . ARG A 1 314 ? 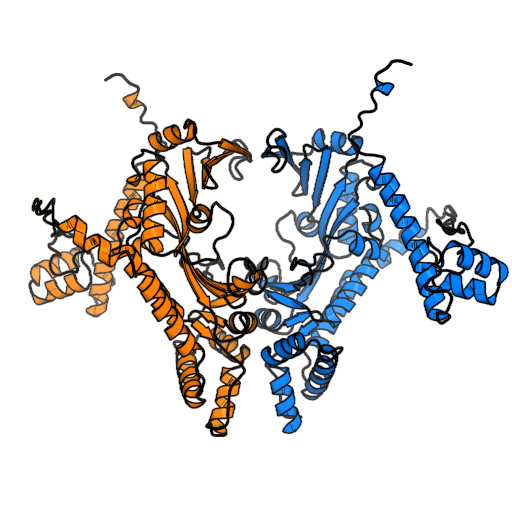6.934 45.906 25.344 1 30.62 314 ARG A N 1
ATOM 2641 C CA . ARG A 1 314 ? 8.008 46.875 25.484 1 30.62 314 ARG A CA 1
ATOM 2642 C C . ARG A 1 314 ? 8.367 47.5 24.125 1 30.62 314 ARG A C 1
ATOM 2644 O O . ARG A 1 314 ? 8.625 48.719 24.031 1 30.62 314 ARG A O 1
ATOM 2651 N N . THR A 1 315 ? 9.031 46.656 23.281 1 28.44 315 THR A N 1
ATOM 2652 C CA . THR A 1 315 ? 9.75 47.344 22.219 1 28.44 315 THR A CA 1
ATOM 2653 C C . THR A 1 315 ? 8.781 47.844 21.156 1 28.44 315 THR A C 1
ATOM 2655 O O . THR A 1 315 ? 8.25 47.094 20.359 1 28.44 315 THR A O 1
ATOM 2658 N N . GLN A 1 316 ? 7.746 48.594 21.5 1 26.25 316 GLN A N 1
ATOM 2659 C CA . GLN A 1 316 ? 6.871 49.375 20.625 1 26.25 316 GLN A CA 1
ATOM 2660 C C . GLN A 1 316 ? 7.668 50.094 19.547 1 26.25 316 GLN A C 1
ATOM 2662 O O . GLN A 1 316 ? 7.516 51.312 19.344 1 26.25 316 GLN A O 1
ATOM 2667 N N . ASN A 1 317 ? 9.055 49.906 19.406 1 25.72 317 ASN A N 1
ATOM 2668 C CA . ASN A 1 317 ? 9.5 50.75 18.312 1 25.72 317 ASN A CA 1
ATOM 2669 C C . ASN A 1 317 ? 8.742 50.438 17.016 1 25.72 317 ASN A C 1
ATOM 2671 O O . ASN A 1 317 ? 8.539 49.281 16.672 1 25.72 317 ASN A O 1
ATOM 2675 N N . LYS A 1 318 ? 7.828 51.281 16.531 1 27.91 318 LYS A N 1
ATOM 2676 C CA . LYS A 1 318 ? 7.012 51.469 15.336 1 27.91 318 LYS A CA 1
ATOM 2677 C C . LYS A 1 318 ? 7.785 51.125 14.07 1 27.91 318 LYS A C 1
ATOM 2679 O O . LYS A 1 318 ? 8.461 51.969 13.484 1 27.91 318 LYS A O 1
ATOM 2684 N N . THR A 1 319 ? 8.773 50.219 14.023 1 26.44 319 THR A N 1
ATOM 2685 C CA . THR A 1 319 ? 9.242 50.156 12.648 1 26.44 319 THR A CA 1
ATOM 2686 C C . THR A 1 319 ? 8.094 49.812 11.703 1 26.44 319 THR A C 1
ATOM 2688 O O . THR A 1 319 ? 7.398 48.812 11.906 1 26.44 319 THR A O 1
ATOM 2691 N N . GLN A 1 320 ? 7.293 50.844 11.172 1 26.48 320 GLN A N 1
ATOM 2692 C CA . GLN A 1 320 ? 6.359 50.906 10.055 1 26.48 320 GLN A CA 1
ATOM 2693 C C . GLN A 1 320 ? 6.785 49.969 8.93 1 26.48 320 GLN A C 1
ATOM 2695 O O . GLN A 1 320 ? 7.762 50.219 8.227 1 26.48 320 GLN A O 1
ATOM 2700 N N . THR A 1 321 ? 7.086 48.812 9.117 1 27 321 THR A N 1
ATOM 2701 C CA . THR A 1 321 ? 7.371 48.031 7.918 1 27 321 THR A CA 1
ATOM 2702 C C . THR A 1 321 ? 6.227 48.156 6.914 1 27 321 THR A C 1
ATOM 2704 O O . THR A 1 321 ? 5.102 47.75 7.203 1 27 321 THR A O 1
ATOM 2707 N N . THR A 1 322 ? 6.129 49.281 6.191 1 28.64 322 THR A N 1
ATOM 2708 C CA . THR A 1 322 ? 5.316 49.5 5 1 28.64 322 THR A CA 1
ATOM 2709 C C . THR A 1 322 ? 5.27 48.25 4.133 1 28.64 322 THR A C 1
ATOM 2711 O O . THR A 1 322 ? 6.305 47.781 3.668 1 28.64 322 THR A O 1
ATOM 2714 N N . THR A 1 323 ? 4.633 47.406 4.469 1 33.28 323 THR A N 1
ATOM 2715 C CA . THR A 1 323 ? 4.301 46.312 3.539 1 33.28 323 THR A CA 1
ATOM 2716 C C . THR A 1 323 ? 4.117 46.875 2.127 1 33.28 323 THR A C 1
ATOM 2718 O O . THR A 1 323 ? 3.225 47.688 1.88 1 33.28 323 THR A O 1
ATOM 2721 N N . VAL A 1 324 ? 5.188 47.188 1.476 1 35.91 324 VAL A N 1
ATOM 2722 C CA . VAL A 1 324 ? 5.219 47.688 0.101 1 35.91 324 VAL A CA 1
ATOM 2723 C C . VAL A 1 324 ? 4.238 46.875 -0.754 1 35.91 324 VAL A C 1
ATOM 2725 O O . VAL A 1 324 ? 4.371 45.656 -0.883 1 35.91 324 VAL A O 1
ATOM 2728 N N . LYS A 1 325 ? 3 47.156 -0.771 1 43.38 325 LYS A N 1
ATOM 2729 C CA . LYS A 1 325 ? 1.977 46.781 -1.737 1 43.38 325 LYS A CA 1
ATOM 2730 C C . LYS A 1 325 ? 2.562 46.656 -3.141 1 43.38 325 LYS A C 1
ATOM 2732 O O . LYS A 1 325 ? 3.186 47.594 -3.645 1 43.38 325 LYS A O 1
ATOM 2737 N N . THR A 1 326 ? 2.938 45.688 -3.49 1 49.66 326 THR A N 1
ATOM 2738 C CA . THR A 1 326 ? 3.314 45.562 -4.895 1 49.66 326 THR A CA 1
ATOM 2739 C C . THR A 1 326 ? 2.283 46.25 -5.785 1 49.66 326 THR A C 1
ATOM 2741 O O . THR A 1 326 ? 1.128 45.844 -5.848 1 49.66 326 THR A O 1
ATOM 2744 N N . LEU A 1 327 ? 2.416 47.5 -6.109 1 62.44 327 LEU A N 1
ATOM 2745 C CA . LEU A 1 327 ? 1.471 48.375 -6.77 1 62.44 327 LEU A CA 1
ATOM 2746 C C . LEU A 1 327 ? 1.342 48.062 -8.25 1 62.44 327 LEU A C 1
ATOM 2748 O O . LEU A 1 327 ? 0.294 48.281 -8.859 1 62.44 327 LEU A O 1
ATOM 2752 N N . LEU A 1 328 ? 2.354 47.312 -8.773 1 78.69 328 LEU A N 1
ATOM 2753 C CA . LEU A 1 328 ? 2.326 47.156 -10.227 1 78.69 328 LEU A CA 1
ATOM 2754 C C . LEU A 1 328 ? 2.357 45.688 -10.602 1 78.69 328 LEU A C 1
ATOM 2756 O O . LEU A 1 328 ? 3.035 44.875 -9.945 1 78.69 328 LEU A O 1
ATOM 2760 N N . CYS A 1 329 ? 1.606 45.281 -11.578 1 84.19 329 CYS A N 1
ATOM 2761 C CA . CYS A 1 329 ? 1.641 43.938 -12.141 1 84.19 329 CYS A CA 1
ATOM 2762 C C . CYS A 1 329 ? 3.029 43.625 -12.68 1 84.19 329 CYS A C 1
ATOM 2764 O O . CYS A 1 329 ? 3.611 44.406 -13.43 1 84.19 329 CYS A O 1
ATOM 2766 N N . GLN A 1 330 ? 3.525 42.562 -12.383 1 81.06 330 GLN A N 1
ATOM 2767 C CA . GLN A 1 330 ? 4.879 42.188 -12.766 1 81.06 330 GLN A CA 1
ATOM 2768 C C . GLN A 1 330 ? 4.988 41.969 -14.273 1 81.06 330 GLN A C 1
ATOM 2770 O O . GLN A 1 330 ? 6.074 42.125 -14.844 1 81.06 330 GLN A O 1
ATOM 2775 N N . VAL A 1 331 ? 3.912 41.75 -14.898 1 84.31 331 VAL A N 1
ATOM 2776 C CA . VAL A 1 331 ? 3.932 41.438 -16.328 1 84.31 331 VAL A CA 1
ATOM 2777 C C . VAL A 1 331 ? 3.467 42.656 -17.125 1 84.31 331 VAL A C 1
ATOM 2779 O O . VAL A 1 331 ? 4.164 43.125 -18.031 1 84.31 331 VAL A O 1
ATOM 2782 N N . THR A 1 332 ? 2.473 43.25 -16.641 1 84.81 332 THR A N 1
ATOM 2783 C CA . THR A 1 332 ? 1.861 44.312 -17.438 1 84.81 332 THR A CA 1
ATOM 2784 C C . THR A 1 332 ? 2.336 45.656 -16.969 1 84.81 332 THR A C 1
ATOM 2786 O O . THR A 1 332 ? 2.129 46.688 -17.641 1 84.81 332 THR A O 1
ATOM 2789 N N . LYS A 1 333 ? 2.857 45.75 -15.703 1 82.88 333 LYS A N 1
ATOM 2790 C CA . LYS A 1 333 ? 3.393 46.938 -15.062 1 82.88 333 LYS A CA 1
ATOM 2791 C C . LYS A 1 333 ? 2.283 47.938 -14.758 1 82.88 333 LYS A C 1
ATOM 2793 O O . LYS A 1 333 ? 2.545 49.156 -14.625 1 82.88 333 LYS A O 1
ATOM 2798 N N . ILE A 1 334 ? 1.132 47.469 -14.766 1 83.06 334 ILE A N 1
ATOM 2799 C CA . ILE A 1 334 ? -0.007 48.312 -14.445 1 83.06 334 ILE A CA 1
ATOM 2800 C C . ILE A 1 334 ? -0.356 48.156 -12.969 1 83.06 334 ILE A C 1
ATOM 2802 O O . ILE A 1 334 ? -0.068 47.125 -12.352 1 83.06 334 ILE A O 1
ATOM 2806 N N . ASN A 1 335 ? -0.919 49.156 -12.477 1 82.69 335 ASN A N 1
ATOM 2807 C CA . ASN A 1 335 ? -1.311 49.219 -11.07 1 82.69 335 ASN A CA 1
ATOM 2808 C C . ASN A 1 335 ? -2.314 48.094 -10.734 1 82.69 335 ASN A C 1
ATOM 2810 O O . ASN A 1 335 ? -3.322 47.938 -11.43 1 82.69 335 ASN A O 1
ATOM 2814 N N . ILE A 1 336 ? -2.066 47.25 -9.75 1 86.44 336 ILE A N 1
ATOM 2815 C CA . ILE A 1 336 ? -2.967 46.156 -9.375 1 86.44 336 ILE A CA 1
ATOM 2816 C C . ILE A 1 336 ? -3.379 46.312 -7.91 1 86.44 336 ILE A C 1
ATOM 2818 O O . ILE A 1 336 ? -3.775 45.344 -7.266 1 86.44 336 ILE A O 1
ATOM 2822 N N . SER A 1 337 ? -3.336 47.469 -7.34 1 81 337 SER A N 1
ATOM 2823 C CA . SER A 1 337 ? -3.619 47.812 -5.945 1 81 337 SER A CA 1
ATOM 2824 C C . SER A 1 337 ? -5.055 47.438 -5.578 1 81 337 SER A C 1
ATOM 2826 O O . SER A 1 337 ? -5.363 47.219 -4.402 1 81 337 SER A O 1
ATOM 2828 N N . MET A 1 338 ? -5.941 47.438 -6.66 1 82.56 338 MET A N 1
ATOM 2829 C CA . MET A 1 338 ? -7.355 47.156 -6.41 1 82.56 338 MET A CA 1
ATOM 2830 C C . MET A 1 338 ? -7.586 45.688 -6.191 1 82.56 338 MET A C 1
ATOM 2832 O O . MET A 1 338 ? -8.688 45.25 -5.828 1 82.56 338 MET A O 1
ATOM 2836 N N . GLN A 1 339 ? -6.508 44.906 -6.402 1 82.69 339 GLN A N 1
ATOM 2837 C CA . GLN A 1 339 ? -6.578 43.469 -6.215 1 82.69 339 GLN A CA 1
ATOM 2838 C C . GLN A 1 339 ? -6.152 43.062 -4.805 1 82.69 339 GLN A C 1
ATOM 2840 O O . GLN A 1 339 ? -5.742 43.938 -4.016 1 82.69 339 GLN A O 1
ATOM 2845 N N . LYS A 1 340 ? -6.328 41.875 -4.473 1 79.06 340 LYS A N 1
ATOM 2846 C CA . LYS A 1 340 ? -5.902 41.375 -3.17 1 79.06 340 LYS A CA 1
ATOM 2847 C C . LYS A 1 340 ? -4.434 41.688 -2.914 1 79.06 340 LYS A C 1
ATOM 2849 O O . LYS A 1 340 ? -3.631 41.719 -3.852 1 79.06 340 LYS A O 1
ATOM 2854 N N . ASN A 1 341 ? -4.043 41.875 -1.815 1 70.94 341 ASN A N 1
ATOM 2855 C CA . ASN A 1 341 ? -2.709 42.312 -1.435 1 70.94 341 ASN A CA 1
ATOM 2856 C C . ASN A 1 341 ? -1.632 41.344 -1.892 1 70.94 341 ASN A C 1
ATOM 2858 O O . ASN A 1 341 ? -0.51 41.75 -2.201 1 70.94 341 ASN A O 1
ATOM 2862 N N . ASP A 1 342 ? -1.947 40.281 -2.113 1 70.56 342 ASP A N 1
ATOM 2863 C CA . ASP A 1 342 ? -0.943 39.281 -2.479 1 70.56 342 ASP A CA 1
ATOM 2864 C C . ASP A 1 342 ? -0.926 39.062 -3.988 1 70.56 342 ASP A C 1
ATOM 2866 O O . ASP A 1 342 ? -0.217 38.156 -4.477 1 70.56 342 ASP A O 1
ATOM 2870 N N . SER A 1 343 ? -1.509 39.812 -4.629 1 77.56 343 SER A N 1
ATOM 2871 C CA . SER A 1 343 ? -1.566 39.688 -6.082 1 77.56 343 SER A CA 1
ATOM 2872 C C . SER A 1 343 ? -0.296 40.219 -6.738 1 77.56 343 SER A C 1
ATOM 2874 O O . SER A 1 343 ? 0.199 41.281 -6.367 1 77.56 343 SER A O 1
ATOM 2876 N N . ILE A 1 344 ? 0.142 39.469 -7.582 1 81 344 ILE A N 1
ATOM 2877 C CA . ILE A 1 344 ? 1.365 39.938 -8.242 1 81 344 ILE A CA 1
ATOM 2878 C C . ILE A 1 344 ? 1.097 40.156 -9.727 1 81 344 ILE A C 1
ATOM 2880 O O . ILE A 1 344 ? 1.876 40.844 -10.406 1 81 344 ILE A O 1
ATOM 2884 N N . LEU A 1 345 ? 0.03 39.531 -10.242 1 87.12 345 LEU A N 1
ATOM 2885 C CA . LEU A 1 345 ? -0.329 39.688 -11.648 1 87.12 345 LEU A CA 1
ATOM 2886 C C . LEU A 1 345 ? -1.73 40.25 -11.797 1 87.12 345 LEU A C 1
ATOM 2888 O O . LEU A 1 345 ? -2.557 40.125 -10.891 1 87.12 345 LEU A O 1
ATOM 2892 N N . LEU A 1 346 ? -1.972 40.781 -12.852 1 87.62 346 LEU A N 1
ATOM 2893 C CA . LEU A 1 346 ? -3.291 41.312 -13.172 1 87.62 346 LEU A CA 1
ATOM 2894 C C . LEU A 1 346 ? -4.297 40.188 -13.383 1 87.62 346 LEU A C 1
ATOM 2896 O O . LEU A 1 346 ? -4.109 39.344 -14.266 1 87.62 346 LEU A O 1
ATOM 2900 N N . SER A 1 347 ? -5.262 40.156 -12.578 1 87.81 347 SER A N 1
ATOM 2901 C CA . SER A 1 347 ? -6.223 39.062 -12.562 1 87.81 347 SER A CA 1
ATOM 2902 C C . SER A 1 347 ? -7.566 39.5 -13.141 1 87.81 347 SER A C 1
ATOM 2904 O O . SER A 1 347 ? -7.691 40.594 -13.68 1 87.81 347 SER A O 1
ATOM 2906 N N . HIS A 1 348 ? -8.523 38.625 -12.93 1 87.44 348 HIS A N 1
ATOM 2907 C CA . HIS A 1 348 ? -9.883 38.906 -13.406 1 87.44 348 HIS A CA 1
ATOM 2908 C C . HIS A 1 348 ? -10.453 40.156 -12.766 1 87.44 348 HIS A C 1
ATOM 2910 O O . HIS A 1 348 ? -11.062 41 -13.445 1 87.44 348 HIS A O 1
ATOM 2916 N N . THR A 1 349 ? -10.133 40.188 -11.523 1 85.25 349 THR A N 1
ATOM 2917 C CA . THR A 1 349 ? -10.648 41.312 -10.75 1 85.25 349 THR A CA 1
ATOM 2918 C C . THR A 1 349 ? -10.07 42.625 -11.266 1 85.25 349 THR A C 1
ATOM 2920 O O . THR A 1 349 ? -10.789 43.625 -11.406 1 85.25 349 THR A O 1
ATOM 2923 N N . GLY A 1 350 ? -8.836 42.562 -11.469 1 87.88 350 GLY A N 1
ATOM 2924 C CA . GLY A 1 350 ? -8.172 43.75 -11.992 1 87.88 350 GLY A CA 1
ATOM 2925 C C . GLY A 1 350 ? -8.625 44.094 -13.391 1 87.88 350 GLY A C 1
ATOM 2926 O O . GLY A 1 350 ? -8.836 45.281 -13.695 1 87.88 350 GLY A O 1
ATOM 2927 N N . LEU A 1 351 ? -8.812 43.156 -14.203 1 89.62 351 LEU A N 1
ATOM 2928 C CA . LEU A 1 351 ? -9.242 43.375 -15.578 1 89.62 351 LEU A CA 1
ATOM 2929 C C . LEU A 1 351 ? -10.648 43.938 -15.633 1 89.62 351 LEU A C 1
ATOM 2931 O O . LEU A 1 351 ? -10.922 44.875 -16.406 1 89.62 351 LEU A O 1
ATOM 2935 N N . LYS A 1 352 ? -11.5 43.5 -14.797 1 86.88 352 LYS A N 1
ATOM 2936 C CA . LYS A 1 352 ? -12.859 44 -14.703 1 86.88 352 LYS A CA 1
ATOM 2937 C C . LYS A 1 352 ? -12.867 45.438 -14.156 1 86.88 352 LYS A C 1
ATOM 2939 O O . LYS A 1 352 ? -13.648 46.281 -14.602 1 86.88 352 LYS A O 1
ATOM 2944 N N . HIS A 1 353 ? -12.031 45.656 -13.25 1 86.62 353 HIS A N 1
ATOM 2945 C CA . HIS A 1 353 ? -11.875 47 -12.688 1 86.62 353 HIS A CA 1
ATOM 2946 C C . HIS A 1 353 ? -11.477 48 -13.758 1 86.62 353 HIS A C 1
ATOM 2948 O O . HIS A 1 353 ? -12.07 49.094 -13.867 1 86.62 353 HIS A O 1
ATOM 2954 N N . TYR A 1 354 ? -10.547 47.656 -14.555 1 88.69 354 TYR A N 1
ATOM 2955 C CA . TYR A 1 354 ? -10.062 48.562 -15.594 1 88.69 354 TYR A CA 1
ATOM 2956 C C . TYR A 1 354 ? -11.102 48.719 -16.703 1 88.69 354 TYR A C 1
ATOM 2958 O O . TYR A 1 354 ? -11.242 49.781 -17.297 1 88.69 354 TYR A O 1
ATOM 2966 N N . TYR A 1 355 ? -11.836 47.719 -16.875 1 88.12 355 TYR A N 1
ATOM 2967 C CA . TYR A 1 355 ? -12.938 47.812 -17.828 1 88.12 355 TYR A CA 1
ATOM 2968 C C . TYR A 1 355 ? -13.953 48.844 -17.375 1 88.12 355 TYR A C 1
ATOM 2970 O O . TYR A 1 355 ? -14.461 49.625 -18.188 1 88.12 355 TYR A O 1
ATOM 2978 N N . LYS A 1 356 ? -14.156 49 -16.141 1 85.19 356 LYS A N 1
ATOM 2979 C CA . LYS A 1 356 ? -15.18 49.875 -15.578 1 85.19 356 LYS A CA 1
ATOM 2980 C C . LYS A 1 356 ? -14.633 51.281 -15.359 1 85.19 356 LYS A C 1
ATOM 2982 O O . LYS A 1 356 ? -15.344 52.281 -15.555 1 85.19 356 LYS A O 1
ATOM 2987 N N . ASN A 1 357 ? -13.445 51.344 -15.016 1 84.12 357 ASN A N 1
ATOM 2988 C CA . ASN A 1 357 ? -12.953 52.625 -14.508 1 84.12 357 ASN A CA 1
ATOM 2989 C C . ASN A 1 357 ? -11.977 53.281 -15.484 1 84.12 357 ASN A C 1
ATOM 2991 O O . ASN A 1 357 ? -11.773 54.5 -15.445 1 84.12 357 ASN A O 1
ATOM 2995 N N . ASP A 1 358 ? -11.289 52.5 -16.297 1 83.81 358 ASP A N 1
ATOM 2996 C CA . ASP A 1 358 ? -10.312 53 -17.266 1 83.81 358 ASP A CA 1
ATOM 2997 C C . ASP A 1 358 ? -10.297 52.156 -18.531 1 83.81 358 ASP A C 1
ATOM 2999 O O . ASP A 1 358 ? -9.422 51.312 -18.703 1 83.81 358 ASP A O 1
ATOM 3003 N N . LYS A 1 359 ? -11.156 52.469 -19.344 1 84.81 359 LYS A N 1
ATOM 3004 C CA . LYS A 1 359 ? -11.398 51.656 -20.547 1 84.81 359 LYS A CA 1
ATOM 3005 C C . LYS A 1 359 ? -10.203 51.75 -21.5 1 84.81 359 LYS A C 1
ATOM 3007 O O . LYS A 1 359 ? -9.93 50.781 -22.234 1 84.81 359 LYS A O 1
ATOM 3012 N N . LYS A 1 360 ? -9.523 52.812 -21.438 1 82.19 360 LYS A N 1
ATOM 3013 C CA . LYS A 1 360 ? -8.352 52.969 -22.312 1 82.19 360 LYS A CA 1
ATOM 3014 C C . LYS A 1 360 ? -7.254 52 -21.922 1 82.19 360 LYS A C 1
ATOM 3016 O O . LYS A 1 360 ? -6.668 51.344 -22.797 1 82.19 360 LYS A O 1
ATOM 3021 N N . VAL A 1 361 ? -6.98 51.875 -20.672 1 84.56 361 VAL A N 1
ATOM 3022 C CA . VAL A 1 361 ? -5.965 50.969 -20.188 1 84.56 361 VAL A CA 1
ATOM 3023 C C . VAL A 1 361 ? -6.398 49.531 -20.469 1 84.56 361 VAL A C 1
ATOM 3025 O O . VAL A 1 361 ? -5.586 48.688 -20.906 1 84.56 361 VAL A O 1
ATOM 3028 N N . PHE A 1 362 ? -7.633 49.281 -20.359 1 89.81 362 PHE A N 1
ATOM 3029 C CA . PHE A 1 362 ? -8.156 47.969 -20.609 1 89.81 362 PHE A CA 1
ATOM 3030 C C . PHE A 1 362 ? -7.957 47.562 -22.078 1 89.81 362 PHE A C 1
ATOM 3032 O O . PHE A 1 362 ? -7.508 46.469 -22.375 1 89.81 362 PHE A O 1
ATOM 3039 N N . GLU A 1 363 ? -8.297 48.469 -22.953 1 84.38 363 GLU A N 1
ATOM 3040 C CA . GLU A 1 363 ? -8.18 48.188 -24.375 1 84.38 363 GLU A CA 1
ATOM 3041 C C . GLU A 1 363 ? -6.727 48 -24.781 1 84.38 363 GLU A C 1
ATOM 3043 O O . GLU A 1 363 ? -6.422 47.219 -25.672 1 84.38 363 GLU A O 1
ATOM 3048 N N . GLN A 1 364 ? -5.793 48.656 -24.172 1 85.25 364 GLN A N 1
ATOM 3049 C CA . GLN A 1 364 ? -4.367 48.469 -24.422 1 85.25 364 GLN A CA 1
ATOM 3050 C C . GLN A 1 364 ? -3.918 47.094 -24 1 85.25 364 GLN A C 1
ATOM 3052 O O . GLN A 1 364 ? -3.16 46.438 -24.719 1 85.25 364 GLN A O 1
ATOM 3057 N N . ILE A 1 365 ? -4.406 46.594 -22.891 1 87.62 365 ILE A N 1
ATOM 3058 C CA . ILE A 1 365 ? -4.066 45.281 -22.375 1 87.62 365 ILE A CA 1
ATOM 3059 C C . ILE A 1 365 ? -4.66 44.188 -23.266 1 87.62 365 ILE A C 1
ATOM 3061 O O . ILE A 1 365 ? -3.988 43.219 -23.594 1 87.62 365 ILE A O 1
ATOM 3065 N N . LYS A 1 366 ? -5.832 44.469 -23.641 1 89.19 366 LYS A N 1
ATOM 3066 C CA . LYS A 1 366 ? -6.555 43.531 -24.5 1 89.19 366 LYS A CA 1
ATOM 3067 C C . LYS A 1 366 ? -5.828 43.375 -25.828 1 89.19 366 LYS A C 1
ATOM 3069 O O . LYS A 1 366 ? -5.656 42.25 -26.312 1 89.19 366 LYS A O 1
ATOM 3074 N N . ARG A 1 367 ? -5.324 44.375 -26.391 1 85.12 367 ARG A N 1
ATOM 3075 C CA . ARG A 1 367 ? -4.617 44.344 -27.672 1 85.12 367 ARG A CA 1
ATOM 3076 C C . ARG A 1 367 ? -3.301 43.594 -27.547 1 85.12 367 ARG A C 1
ATOM 3078 O O . ARG A 1 367 ? -2.896 42.875 -28.469 1 85.12 367 ARG A O 1
ATOM 3085 N N . ARG A 1 368 ? -2.74 43.625 -26.312 1 84.88 368 ARG A N 1
ATOM 3086 C CA . ARG A 1 368 ? -1.415 43.031 -26.125 1 84.88 368 ARG A CA 1
ATOM 3087 C C . ARG A 1 368 ? -1.512 41.562 -25.719 1 84.88 368 ARG A C 1
ATOM 3089 O O . ARG A 1 368 ? -0.664 40.75 -26.094 1 84.88 368 ARG A O 1
ATOM 3096 N N . TYR A 1 369 ? -2.609 41.156 -25.016 1 87.44 369 TYR A N 1
ATOM 3097 C CA . TYR A 1 369 ? -2.551 39.875 -24.359 1 87.44 369 TYR A CA 1
ATOM 3098 C C . TYR A 1 369 ? -3.721 39 -24.781 1 87.44 369 TYR A C 1
ATOM 3100 O O . TYR A 1 369 ? -3.787 37.812 -24.406 1 87.44 369 TYR A O 1
ATOM 3108 N N . LEU A 1 370 ? -4.559 39.5 -25.578 1 86.88 370 LEU A N 1
ATOM 3109 C CA . LEU A 1 370 ? -5.648 38.656 -26.094 1 86.88 370 LEU A CA 1
ATOM 3110 C C . LEU A 1 370 ? -5.344 38.156 -27.5 1 86.88 370 LEU A C 1
ATOM 3112 O O . LEU A 1 370 ? -5.086 38.969 -28.406 1 86.88 370 LEU A O 1
ATOM 3116 N N . SER A 1 371 ? -5.434 36.875 -27.672 1 84.31 371 SER A N 1
ATOM 3117 C CA . SER A 1 371 ? -5.215 36.281 -28.984 1 84.31 371 SER A CA 1
ATOM 3118 C C . SER A 1 371 ? -6.375 36.562 -29.938 1 84.31 371 SER A C 1
ATOM 3120 O O . SER A 1 371 ? -7.523 36.688 -29.5 1 84.31 371 SER A O 1
ATOM 3122 N N . ASN A 1 372 ? -6.082 36.594 -31.156 1 82.31 372 ASN A N 1
ATOM 3123 C CA . ASN A 1 372 ? -7.035 36.938 -32.219 1 82.31 372 ASN A CA 1
ATOM 3124 C C . ASN A 1 372 ? -8.195 35.938 -32.25 1 82.31 372 ASN A C 1
ATOM 3126 O O . ASN A 1 372 ? -9.312 36.312 -32.625 1 82.31 372 ASN A O 1
ATOM 3130 N N . ARG A 1 373 ? -7.977 34.875 -31.766 1 81.81 373 ARG A N 1
ATOM 3131 C CA . ARG A 1 373 ? -8.992 33.812 -31.859 1 81.81 373 ARG A CA 1
ATOM 3132 C C . ARG A 1 373 ? -10.117 34.062 -30.859 1 81.81 373 ARG A C 1
ATOM 3134 O O . ARG A 1 373 ? -11.219 33.531 -31.016 1 81.81 373 ARG A O 1
ATOM 3141 N N . TRP A 1 374 ? -9.836 34.906 -29.875 1 83.19 374 TRP A N 1
ATOM 3142 C CA . TRP A 1 374 ? -10.82 35.125 -28.812 1 83.19 374 TRP A CA 1
ATOM 3143 C C . TRP A 1 374 ? -11.484 36.469 -28.953 1 83.19 374 TRP A C 1
ATOM 3145 O O . TRP A 1 374 ? -12.242 36.906 -28.078 1 83.19 374 TRP A O 1
ATOM 3155 N N . LEU A 1 375 ? -11.258 37.188 -30 1 83.06 375 LEU A N 1
ATOM 3156 C CA . LEU A 1 375 ? -11.742 38.531 -30.188 1 83.06 375 LEU A CA 1
ATOM 3157 C C . LEU A 1 375 ? -13.266 38.562 -30.281 1 83.06 375 LEU A C 1
ATOM 3159 O O . LEU A 1 375 ? -13.898 39.531 -29.828 1 83.06 375 LEU A O 1
ATOM 3163 N N . SER A 1 376 ? -13.852 37.531 -30.766 1 82 376 SER A N 1
ATOM 3164 C CA . SER A 1 376 ? -15.297 37.5 -30.953 1 82 376 SER A CA 1
ATOM 3165 C C . SER A 1 376 ? -16 36.781 -29.797 1 82 376 SER A C 1
ATOM 3167 O O . SER A 1 376 ? -17.219 36.656 -29.797 1 82 376 SER A O 1
ATOM 3169 N N . SER A 1 377 ? -15.344 36.5 -28.828 1 83 377 SER A N 1
ATOM 3170 C CA . SER A 1 377 ? -15.906 35.781 -27.688 1 83 377 SER A CA 1
ATOM 3171 C C . SER A 1 377 ? -16.594 36.719 -26.719 1 83 377 SER A C 1
ATOM 3173 O O . SER A 1 377 ? -16.453 37.938 -26.828 1 83 377 SER A O 1
ATOM 3175 N N . ASP A 1 378 ? -17.391 36.125 -25.812 1 84.56 378 ASP A N 1
ATOM 3176 C CA . ASP A 1 378 ? -18.094 36.938 -24.828 1 84.56 378 ASP A CA 1
ATOM 3177 C C . ASP A 1 378 ? -17.109 37.594 -23.859 1 84.56 378 ASP A C 1
ATOM 3179 O O . ASP A 1 378 ? -15.961 37.156 -23.75 1 84.56 378 ASP A O 1
ATOM 3183 N N . PHE A 1 379 ? -17.484 38.531 -23.156 1 85.44 379 PHE A N 1
ATOM 3184 C CA . PHE A 1 379 ? -16.672 39.375 -22.297 1 85.44 379 PHE A CA 1
ATOM 3185 C C . PHE A 1 379 ? -15.992 38.562 -21.219 1 85.44 379 PHE A C 1
ATOM 3187 O O . PHE A 1 379 ? -14.805 38.719 -20.938 1 85.44 379 PHE A O 1
ATOM 3194 N N . GLU A 1 380 ? -16.734 37.75 -20.703 1 84.12 380 GLU A N 1
ATOM 3195 C CA . GLU A 1 380 ? -16.219 36.938 -19.609 1 84.12 380 GLU A CA 1
ATOM 3196 C C . GLU A 1 380 ? -15.094 36 -20.078 1 84.12 380 GLU A C 1
ATOM 3198 O O . GLU A 1 380 ? -14.094 35.812 -19.391 1 84.12 380 GLU A O 1
ATOM 3203 N N . THR A 1 381 ? -15.297 35.531 -21.172 1 87.12 381 THR A N 1
ATOM 3204 C CA . THR A 1 381 ? -14.289 34.688 -21.781 1 87.12 381 THR A CA 1
ATOM 3205 C C . THR A 1 381 ? -13.039 35.5 -22.141 1 87.12 381 THR A C 1
ATOM 3207 O O . THR A 1 381 ? -11.922 35.031 -21.938 1 87.12 381 THR A O 1
ATOM 3210 N N . GLN A 1 382 ? -13.242 36.625 -22.609 1 88.81 382 GLN A N 1
ATOM 3211 C CA . GLN A 1 382 ? -12.117 37.5 -22.953 1 88.81 382 GLN A CA 1
ATOM 3212 C C . GLN A 1 382 ? -11.289 37.844 -21.719 1 88.81 382 GLN A C 1
ATOM 3214 O O . GLN A 1 382 ? -10.055 37.781 -21.766 1 88.81 382 GLN A O 1
ATOM 3219 N N . ILE A 1 383 ? -11.922 38.062 -20.688 1 88.69 383 ILE A N 1
ATOM 3220 C CA . ILE A 1 383 ? -11.25 38.375 -19.422 1 88.69 383 ILE A CA 1
ATOM 3221 C C . ILE A 1 383 ? -10.43 37.188 -18.953 1 88.69 383 ILE A C 1
ATOM 3223 O O . ILE A 1 383 ? -9.266 37.344 -18.578 1 88.69 383 ILE A O 1
ATOM 3227 N N . LYS A 1 384 ? -11.016 36.125 -19.062 1 86.88 384 LYS A N 1
ATOM 3228 C CA . LYS A 1 384 ? -10.367 34.906 -18.625 1 86.88 384 LYS A CA 1
ATOM 3229 C C . LYS A 1 384 ? -9.109 34.625 -19.453 1 86.88 384 LYS A C 1
ATOM 3231 O O . LYS A 1 384 ? -8.078 34.25 -18.906 1 86.88 384 LYS A O 1
ATOM 3236 N N . GLU A 1 385 ? -9.242 34.812 -20.656 1 87.56 385 GLU A N 1
ATOM 3237 C CA . GLU A 1 385 ? -8.141 34.5 -21.547 1 87.56 385 GLU A CA 1
ATOM 3238 C C . GLU A 1 385 ? -7.027 35.531 -21.453 1 87.56 385 GLU A C 1
ATOM 3240 O O . GLU A 1 385 ? -5.848 35.219 -21.547 1 87.56 385 GLU A O 1
ATOM 3245 N N . ILE A 1 386 ? -7.324 36.688 -21.219 1 88.88 386 ILE A N 1
ATOM 3246 C CA . ILE A 1 386 ? -6.328 37.75 -20.984 1 88.88 386 ILE A CA 1
ATOM 3247 C C . ILE A 1 386 ? -5.539 37.438 -19.719 1 88.88 386 ILE A C 1
ATOM 3249 O O . ILE A 1 386 ? -4.305 37.469 -19.719 1 88.88 386 ILE A O 1
ATOM 3253 N N . ALA A 1 387 ? -6.23 37.156 -18.719 1 86.88 387 ALA A N 1
ATOM 3254 C CA . ALA A 1 387 ? -5.582 36.812 -17.453 1 86.88 387 ALA A CA 1
ATOM 3255 C C . ALA A 1 387 ? -4.691 35.594 -17.594 1 86.88 387 ALA A C 1
ATOM 3257 O O . ALA A 1 387 ? -3.592 35.531 -17.047 1 86.88 387 ALA A O 1
ATOM 3258 N N . HIS A 1 388 ? -5.137 34.781 -18.344 1 85.25 388 HIS A N 1
ATOM 3259 C CA . HIS A 1 388 ? -4.387 33.562 -18.641 1 85.25 388 HIS A CA 1
ATOM 3260 C C . HIS A 1 388 ? -3.105 33.875 -19.406 1 85.25 388 HIS A C 1
ATOM 3262 O O . HIS A 1 388 ? -2.041 33.344 -19.094 1 85.25 388 HIS A O 1
ATOM 3268 N N . SER A 1 389 ? -3.207 34.625 -20.344 1 83.38 389 SER A N 1
ATOM 3269 C CA . SER A 1 389 ? -2.066 35.031 -21.141 1 83.38 389 SER A CA 1
ATOM 3270 C C . SER A 1 389 ? -1.039 35.781 -20.297 1 83.38 389 SER A C 1
ATOM 3272 O O . SER A 1 389 ? 0.167 35.594 -20.469 1 83.38 389 SER A O 1
ATOM 3274 N N . ILE A 1 390 ? -1.466 36.531 -19.438 1 85.62 390 ILE A N 1
ATOM 3275 C CA . ILE A 1 390 ? -0.596 37.281 -18.531 1 85.62 390 ILE A CA 1
ATOM 3276 C C . ILE A 1 390 ? 0.147 36.344 -17.609 1 85.62 390 ILE A C 1
ATOM 3278 O O . ILE A 1 390 ? 1.359 36.469 -17.422 1 85.62 390 ILE A O 1
ATOM 3282 N N . ARG A 1 391 ? -0.567 35.406 -17.172 1 82 391 ARG A N 1
ATOM 3283 C CA . ARG A 1 391 ? 0.039 34.406 -16.297 1 82 391 ARG A CA 1
ATOM 3284 C C . ARG A 1 391 ? 1.062 33.562 -17.062 1 82 391 ARG A C 1
ATOM 3286 O O . ARG A 1 391 ? 2.141 33.25 -16.547 1 82 391 ARG A O 1
ATOM 3293 N N . ASN A 1 392 ? 0.706 33.25 -18.281 1 79.88 392 ASN A N 1
ATOM 3294 C CA . ASN A 1 392 ? 1.604 32.5 -19.141 1 79.88 392 ASN A CA 1
ATOM 3295 C C . ASN A 1 392 ? 2.873 33.312 -19.453 1 79.88 392 ASN A C 1
ATOM 3297 O O . ASN A 1 392 ? 3.961 32.719 -19.531 1 79.88 392 ASN A O 1
ATOM 3301 N N . SER A 1 393 ? 2.682 34.469 -19.672 1 78.19 393 SER A N 1
ATOM 3302 C CA . SER A 1 393 ? 3.818 35.344 -19.969 1 78.19 393 SER A CA 1
ATOM 3303 C C . SER A 1 393 ? 4.82 35.344 -18.828 1 78.19 393 SER A C 1
ATOM 3305 O O . SER A 1 393 ? 6.031 35.344 -19.047 1 78.19 393 SER A O 1
ATOM 3307 N N . LYS A 1 394 ? 4.293 35.312 -17.719 1 75.75 394 LYS A N 1
ATOM 3308 C CA . LYS A 1 394 ? 5.18 35.25 -16.547 1 75.75 394 LYS A CA 1
ATOM 3309 C C . LYS A 1 394 ? 5.879 33.906 -16.484 1 75.75 394 LYS A C 1
ATOM 3311 O O . LYS A 1 394 ? 7.086 33.812 -16.25 1 75.75 394 LYS A O 1
ATOM 3316 N N . SER A 1 395 ? 5.148 32.938 -16.766 1 72.94 395 SER A N 1
ATOM 3317 C CA . SER A 1 395 ? 5.684 31.594 -16.734 1 72.94 395 SER A CA 1
ATOM 3318 C C . SER A 1 395 ? 6.723 31.375 -17.812 1 72.94 395 SER A C 1
ATOM 3320 O O . SER A 1 395 ? 7.762 30.75 -17.578 1 72.94 395 SER A O 1
ATOM 3322 N N . ASN A 1 396 ? 6.48 31.781 -18.891 1 64.5 396 ASN A N 1
ATOM 3323 C CA . ASN A 1 396 ? 7.406 31.672 -20.016 1 64.5 396 ASN A CA 1
ATOM 3324 C C . ASN A 1 396 ? 8.695 32.438 -19.766 1 64.5 396 ASN A C 1
ATOM 3326 O O . ASN A 1 396 ? 9.773 32 -20.156 1 64.5 396 ASN A O 1
ATOM 3330 N N . GLN A 1 397 ? 8.57 33.5 -19.219 1 59.78 397 GLN A N 1
ATOM 3331 C CA . GLN A 1 397 ? 9.75 34.281 -18.859 1 59.78 397 GLN A CA 1
ATOM 3332 C C . GLN A 1 397 ? 10.602 33.562 -17.828 1 59.78 397 GLN A C 1
ATOM 3334 O O . GLN A 1 397 ? 11.828 33.562 -17.906 1 59.78 397 GLN A O 1
ATOM 3339 N N . SER A 1 398 ? 9.938 32.969 -17.047 1 57.53 398 SER A N 1
ATOM 3340 C CA . SER A 1 398 ? 10.648 32.219 -16.031 1 57.53 398 SER A CA 1
ATOM 3341 C C . SER A 1 398 ? 11.305 30.969 -16.625 1 57.53 398 SER A C 1
ATOM 3343 O O . SER A 1 398 ? 12.453 30.656 -16.297 1 57.53 398 SER A O 1
ATOM 3345 N N . ILE A 1 399 ? 10.664 30.406 -17.5 1 57.31 399 ILE A N 1
ATOM 3346 C CA . ILE A 1 399 ? 11.219 29.25 -18.203 1 57.31 399 ILE A CA 1
ATOM 3347 C C . ILE A 1 399 ? 12.391 29.672 -19.078 1 57.31 399 ILE A C 1
ATOM 3349 O O . ILE A 1 399 ? 13.422 29 -19.125 1 57.31 399 ILE A O 1
ATOM 3353 N N . LYS A 1 400 ? 12.258 30.656 -19.781 1 52.44 400 LYS A N 1
ATOM 3354 C CA . LYS A 1 400 ? 13.344 31.172 -20.609 1 52.44 400 LYS A CA 1
ATOM 3355 C C . LYS A 1 400 ? 14.555 31.547 -19.766 1 52.44 400 LYS A C 1
ATOM 3357 O O . LYS A 1 400 ? 15.695 31.297 -20.156 1 52.44 400 LYS A O 1
ATOM 3362 N N . GLN A 1 401 ? 14.266 32.094 -18.734 1 49.88 401 GLN A N 1
ATOM 3363 C CA . GLN A 1 401 ? 15.359 32.438 -17.828 1 49.88 401 GLN A CA 1
ATOM 3364 C C . GLN A 1 401 ? 16.016 31.156 -17.281 1 49.88 401 GLN A C 1
ATOM 3366 O O . GLN A 1 401 ? 17.25 31.094 -17.172 1 49.88 401 GLN A O 1
ATOM 3371 N N . ASN A 1 402 ? 15.234 30.234 -17.078 1 45.25 402 ASN A N 1
ATOM 3372 C CA . ASN A 1 402 ? 15.781 28.969 -16.594 1 45.25 402 ASN A CA 1
ATOM 3373 C C . ASN A 1 402 ? 16.484 28.203 -17.703 1 45.25 402 ASN A C 1
ATOM 3375 O O . ASN A 1 402 ? 17.453 27.484 -17.453 1 45.25 402 ASN A O 1
ATOM 3379 N N . ARG A 1 403 ? 16.078 28.219 -18.875 1 42.03 403 ARG A N 1
ATOM 3380 C CA . ARG A 1 403 ? 16.75 27.578 -20 1 42.03 403 ARG A CA 1
ATOM 3381 C C . ARG A 1 403 ? 18.062 28.281 -20.328 1 42.03 403 ARG A C 1
ATOM 3383 O O . ARG A 1 403 ? 18.984 27.672 -20.859 1 42.03 403 ARG A O 1
ATOM 3390 N N . ILE A 1 404 ? 18.062 29.516 -20.266 1 38.38 404 ILE A N 1
ATOM 3391 C CA . ILE A 1 404 ? 19.297 30.203 -20.578 1 38.38 404 ILE A CA 1
ATOM 3392 C C . ILE A 1 404 ? 20.359 29.875 -19.531 1 38.38 404 ILE A C 1
ATOM 3394 O O . ILE A 1 404 ? 21.547 29.719 -19.844 1 38.38 404 ILE A O 1
ATOM 3398 N N . TYR A 1 405 ? 20.016 29.859 -18.234 1 31.3 405 TYR A N 1
ATOM 3399 C CA . TYR A 1 405 ? 21.062 29.578 -17.25 1 31.3 405 TYR A CA 1
ATOM 3400 C C . TYR A 1 405 ? 21.25 28.078 -17.078 1 31.3 405 TYR A C 1
ATOM 3402 O O . TYR A 1 405 ? 20.469 27.422 -16.375 1 31.3 405 TYR A O 1
ATOM 3410 N N . LYS A 1 406 ? 21.5 27.391 -18.125 1 34.31 406 LYS A N 1
ATOM 3411 C CA . LYS A 1 406 ? 22.016 26.031 -17.953 1 34.31 406 LYS A CA 1
ATOM 3412 C C . LYS A 1 406 ? 23.188 26 -16.969 1 34.31 406 LYS A C 1
ATOM 3414 O O . LYS A 1 406 ? 24.156 26.75 -17.109 1 34.31 406 LYS A O 1
ATOM 3419 N N . PRO A 1 407 ? 22.953 25.594 -15.688 1 32.03 407 PRO A N 1
ATOM 3420 C CA . PRO A 1 407 ? 24.078 25.734 -14.75 1 32.03 407 PRO A CA 1
ATOM 3421 C C . PRO A 1 407 ? 25.406 25.281 -15.344 1 32.03 407 PRO A C 1
ATOM 3423 O O . PRO A 1 407 ? 26.453 25.406 -14.695 1 32.03 407 PRO A O 1
ATOM 3426 N N . THR A 1 408 ? 25.328 24.484 -16.375 1 31.75 408 THR A N 1
ATOM 3427 C CA . THR A 1 408 ? 26.625 23.891 -16.656 1 31.75 408 THR A CA 1
ATOM 3428 C C . THR A 1 408 ? 27.625 24.969 -17.078 1 31.75 408 THR A C 1
ATOM 3430 O O . THR A 1 408 ? 28.797 24.656 -17.328 1 31.75 408 THR A O 1
ATOM 3433 N N . GLN A 1 409 ? 27.078 25.969 -17.656 1 28.08 409 GLN A N 1
ATOM 3434 C CA . GLN A 1 409 ? 28.125 26.688 -18.375 1 28.08 409 GLN A CA 1
ATOM 3435 C C . GLN A 1 409 ? 29.047 27.438 -17.406 1 28.08 409 GLN A C 1
ATOM 3437 O O . GLN A 1 409 ? 28.609 28.344 -16.688 1 28.08 409 GLN A O 1
ATOM 3442 N N . LEU A 1 410 ? 29.953 26.594 -16.859 1 28.16 410 LEU A N 1
ATOM 3443 C CA . LEU A 1 410 ? 31.109 27.188 -16.188 1 28.16 410 LEU A CA 1
ATOM 3444 C C . LEU A 1 410 ? 31.641 28.391 -16.984 1 28.16 410 LEU A C 1
ATOM 3446 O O . LEU A 1 410 ? 31.906 28.266 -18.188 1 28.16 410 LEU A O 1
ATOM 3450 N N . ASN A 1 411 ? 31.094 29.516 -16.734 1 26.27 411 ASN A N 1
ATOM 3451 C CA . ASN A 1 411 ? 31.688 30.75 -17.25 1 26.27 411 ASN A CA 1
ATOM 3452 C C . ASN A 1 411 ? 33.219 30.75 -17.094 1 26.27 411 ASN A C 1
ATOM 3454 O O . ASN A 1 411 ? 33.719 30.609 -15.992 1 26.27 411 ASN A O 1
ATOM 3458 N N . ILE A 1 412 ? 33.938 30.328 -18.094 1 28.03 412 ILE A N 1
ATOM 3459 C CA . ILE A 1 412 ? 35.375 30.312 -18.297 1 28.03 412 ILE A CA 1
ATOM 3460 C C . ILE A 1 412 ? 35.969 31.656 -17.922 1 28.03 412 ILE A C 1
ATOM 3462 O O . ILE A 1 412 ? 37.188 31.781 -17.703 1 28.03 412 ILE A O 1
ATOM 3466 N N . LEU A 1 413 ? 35.062 32.719 -17.984 1 26.69 413 LEU A N 1
ATOM 3467 C CA . LEU A 1 413 ? 35.781 34 -17.953 1 26.69 413 LEU A CA 1
ATOM 3468 C C . LEU A 1 413 ? 36.344 34.25 -16.562 1 26.69 413 LEU A C 1
ATOM 3470 O O . LEU A 1 413 ? 37.406 34.875 -16.422 1 26.69 413 LEU A O 1
ATOM 3474 N N . ASN A 1 414 ? 35.531 33.906 -15.586 1 23.98 414 ASN A N 1
ATOM 3475 C CA . ASN A 1 414 ? 36.031 34.469 -14.336 1 23.98 414 ASN A CA 1
ATOM 3476 C C . ASN A 1 414 ? 37.344 33.781 -13.922 1 23.98 414 ASN A C 1
ATOM 3478 O O . ASN A 1 414 ? 37.875 34.062 -12.836 1 23.98 414 ASN A O 1
ATOM 3482 N N . THR A 1 415 ? 37.656 32.656 -14.617 1 22.95 415 THR A N 1
ATOM 3483 C CA . THR A 1 415 ? 39.031 32.25 -14.273 1 22.95 415 THR A CA 1
ATOM 3484 C C . THR A 1 415 ? 40.031 33.25 -14.883 1 22.95 415 THR A C 1
ATOM 3486 O O . THR A 1 415 ? 41.25 33.094 -14.672 1 22.95 415 THR A O 1
ATOM 3489 N N . LEU A 1 416 ? 39.562 33.969 -15.992 1 21.69 416 LEU A N 1
ATOM 3490 C CA . LEU A 1 416 ? 40.688 34.812 -16.406 1 21.69 416 LEU A CA 1
ATOM 3491 C C . LEU A 1 416 ? 40.781 36.062 -15.523 1 21.69 416 LEU A C 1
ATOM 3493 O O . LEU A 1 416 ? 39.781 36.531 -14.977 1 21.69 416 LEU A O 1
ATOM 3497 N N . GLY A 1 417 ? 41.875 36.438 -14.742 1 23.02 417 GLY A N 1
ATOM 3498 C CA . GLY A 1 417 ? 42.375 37.562 -13.961 1 23.02 417 GLY A CA 1
ATOM 3499 C C . GLY A 1 417 ? 41.781 38.906 -14.375 1 23.02 417 GLY A C 1
ATOM 3500 O O . GLY A 1 417 ? 42.062 39.938 -13.766 1 23.02 417 GLY A O 1
ATOM 3501 N N . ILE A 1 418 ? 41.25 39.188 -15.617 1 20.33 418 ILE A N 1
ATOM 3502 C CA . ILE A 1 418 ? 40.781 40.562 -15.797 1 20.33 418 ILE A CA 1
ATOM 3503 C C . ILE A 1 418 ? 39.344 40.656 -15.32 1 20.33 418 ILE A C 1
ATOM 3505 O O . ILE A 1 418 ? 38.5 39.781 -15.609 1 20.33 418 ILE A O 1
ATOM 3509 N N . MET B 1 1 ? 4.664 -19.5 -15.367 1 93.75 1 MET B N 1
ATOM 3510 C CA . MET B 1 1 ? 5.766 -18.547 -15.477 1 93.75 1 MET B CA 1
ATOM 3511 C C . MET B 1 1 ? 6.484 -18.391 -14.148 1 93.75 1 MET B C 1
ATOM 3513 O O . MET B 1 1 ? 5.863 -18.484 -13.086 1 93.75 1 MET B O 1
ATOM 3517 N N . ILE B 1 2 ? 7.758 -18.234 -14.133 1 96.19 2 ILE B N 1
ATOM 3518 C CA . ILE B 1 2 ? 8.578 -17.766 -13.023 1 96.19 2 ILE B CA 1
ATOM 3519 C C . ILE B 1 2 ? 8.898 -16.281 -13.203 1 96.19 2 ILE B C 1
ATOM 3521 O O . ILE B 1 2 ? 9.562 -15.898 -14.164 1 96.19 2 ILE B O 1
ATOM 3525 N N . ASP B 1 3 ? 8.43 -15.531 -12.258 1 95.88 3 ASP B N 1
ATOM 3526 C CA . ASP B 1 3 ? 8.523 -14.086 -12.438 1 95.88 3 ASP B CA 1
ATOM 3527 C C . ASP B 1 3 ? 9.719 -13.508 -11.688 1 95.88 3 ASP B C 1
ATOM 3529 O O . ASP B 1 3 ? 10.297 -12.508 -12.109 1 95.88 3 ASP B O 1
ATOM 3533 N N . PHE B 1 4 ? 10.023 -14.148 -10.586 1 97.12 4 PHE B N 1
ATOM 3534 C CA . PHE B 1 4 ? 11.109 -13.602 -9.781 1 97.12 4 PHE B CA 1
ATOM 3535 C C . PHE B 1 4 ? 11.789 -14.711 -8.984 1 97.12 4 PHE B C 1
ATOM 3537 O O . PHE B 1 4 ? 11.125 -15.586 -8.438 1 97.12 4 PHE B O 1
ATOM 3544 N N . LEU B 1 5 ? 13.086 -14.633 -8.938 1 97.5 5 LEU B N 1
ATOM 3545 C CA . LEU B 1 5 ? 13.938 -15.477 -8.117 1 97.5 5 LEU B CA 1
ATOM 3546 C C . LEU B 1 5 ? 14.992 -14.648 -7.387 1 97.5 5 LEU B C 1
ATOM 3548 O O . LEU B 1 5 ? 15.555 -13.719 -7.957 1 97.5 5 LEU B O 1
ATOM 3552 N N . LYS B 1 6 ? 15.148 -15 -6.188 1 97.69 6 LYS B N 1
ATOM 3553 C CA . LYS B 1 6 ? 16.297 -14.461 -5.453 1 97.69 6 LYS B CA 1
ATOM 3554 C C . LYS B 1 6 ? 17.156 -15.586 -4.883 1 97.69 6 LYS B C 1
ATOM 3556 O O . LYS B 1 6 ? 16.656 -16.484 -4.219 1 97.69 6 LYS B O 1
ATOM 3561 N N . LEU B 1 7 ? 18.406 -15.562 -5.184 1 97.81 7 LEU B N 1
ATOM 3562 C CA . LEU B 1 7 ? 19.359 -16.562 -4.715 1 97.81 7 LEU B CA 1
ATOM 3563 C C . LEU B 1 7 ? 20.281 -15.969 -3.652 1 97.81 7 LEU B C 1
ATOM 3565 O O . LEU B 1 7 ? 20.531 -14.766 -3.645 1 97.81 7 LEU B O 1
ATOM 3569 N N . ASP B 1 8 ? 20.766 -16.844 -2.816 1 97.12 8 ASP B N 1
ATOM 3570 C CA . ASP B 1 8 ? 21.594 -16.406 -1.701 1 97.12 8 ASP B CA 1
ATOM 3571 C C . ASP B 1 8 ? 22.719 -17.406 -1.437 1 97.12 8 ASP B C 1
ATOM 3573 O O . ASP B 1 8 ? 22.516 -18.625 -1.55 1 97.12 8 ASP B O 1
ATOM 3577 N N . THR B 1 9 ? 23.938 -16.906 -1.183 1 97.5 9 THR B N 1
ATOM 3578 C CA . THR B 1 9 ? 25.031 -17.781 -0.814 1 97.5 9 THR B CA 1
ATOM 3579 C C . THR B 1 9 ? 26.047 -17.062 0.066 1 97.5 9 THR B C 1
ATOM 3581 O O . THR B 1 9 ? 26.172 -15.836 -0.004 1 97.5 9 THR B O 1
ATOM 3584 N N . GLU B 1 10 ? 26.719 -17.844 0.845 1 96.44 10 GLU B N 1
ATOM 3585 C CA . GLU B 1 10 ? 27.844 -17.359 1.645 1 96.44 10 GLU B CA 1
ATOM 3586 C C . GLU B 1 10 ? 29.125 -18.109 1.291 1 96.44 10 GLU B C 1
ATOM 3588 O O . GLU B 1 10 ? 30.125 -18 2 1 96.44 10 GLU B O 1
ATOM 3593 N N . ASP B 1 11 ? 29.031 -18.844 0.245 1 96.19 11 ASP B N 1
ATOM 3594 C CA . ASP B 1 11 ? 30.203 -19.609 -0.184 1 96.19 11 ASP B CA 1
ATOM 3595 C C . ASP B 1 11 ? 31.266 -18.688 -0.768 1 96.19 11 ASP B C 1
ATOM 3597 O O . ASP B 1 11 ? 31.047 -18.047 -1.792 1 96.19 11 ASP B O 1
ATOM 3601 N N . GLU B 1 12 ? 32.438 -18.766 -0.274 1 94.75 12 GLU B N 1
ATOM 3602 C CA . GLU B 1 12 ? 33.5 -17.844 -0.641 1 94.75 12 GLU B CA 1
ATOM 3603 C C . GLU B 1 12 ? 33.969 -18.078 -2.08 1 94.75 12 GLU B C 1
ATOM 3605 O O . GLU B 1 12 ? 34.312 -17.125 -2.785 1 94.75 12 GLU B O 1
ATOM 3610 N N . GLY B 1 13 ? 34 -19.281 -2.41 1 95 13 GLY B N 1
ATOM 3611 C CA . GLY B 1 13 ? 34.406 -19.594 -3.77 1 95 13 GLY B CA 1
ATOM 3612 C C . GLY B 1 13 ? 33.469 -19.047 -4.82 1 95 13 GLY B C 1
ATOM 3613 O O . GLY B 1 13 ? 33.906 -18.453 -5.809 1 95 13 GLY B O 1
ATOM 3614 N N . VAL B 1 14 ? 32.219 -19.172 -4.582 1 96.81 14 VAL B N 1
ATOM 3615 C CA . VAL B 1 14 ? 31.219 -18.688 -5.504 1 96.81 14 VAL B CA 1
ATOM 3616 C C . VAL B 1 14 ? 31.234 -17.156 -5.539 1 96.81 14 VAL B C 1
ATOM 3618 O O . VAL B 1 14 ? 31.172 -16.547 -6.613 1 96.81 14 VAL B O 1
ATOM 3621 N N . ILE B 1 15 ? 31.359 -16.578 -4.402 1 97 15 ILE B N 1
ATOM 3622 C CA . ILE B 1 15 ? 31.375 -15.125 -4.289 1 97 15 ILE B CA 1
ATOM 3623 C C . ILE B 1 15 ? 32.562 -14.562 -5.066 1 97 15 ILE B C 1
ATOM 3625 O O . ILE B 1 15 ? 32.438 -13.617 -5.844 1 97 15 ILE B O 1
ATOM 3629 N N . ALA B 1 16 ? 33.719 -15.172 -4.875 1 94.69 16 ALA B N 1
ATOM 3630 C CA . ALA B 1 16 ? 34.938 -14.734 -5.574 1 94.69 16 ALA B CA 1
ATOM 3631 C C . ALA B 1 16 ? 34.781 -14.891 -7.082 1 94.69 16 ALA B C 1
ATOM 3633 O O . ALA B 1 16 ? 35.219 -14.031 -7.852 1 94.69 16 ALA B O 1
ATOM 3634 N N . TYR B 1 17 ? 34.188 -15.953 -7.402 1 96.19 17 TYR B N 1
ATOM 3635 C CA . TYR B 1 17 ? 33.969 -16.234 -8.82 1 96.19 17 TYR B CA 1
ATOM 3636 C C . TYR B 1 17 ? 33.156 -15.109 -9.477 1 96.19 17 TYR B C 1
ATOM 3638 O O . TYR B 1 17 ? 33.594 -14.578 -10.508 1 96.19 17 TYR B O 1
ATOM 3646 N N . PHE B 1 18 ? 32.062 -14.703 -8.914 1 96.75 18 PHE B N 1
ATOM 3647 C CA . PHE B 1 18 ? 31.203 -13.695 -9.516 1 96.75 18 PHE B CA 1
ATOM 3648 C C . PHE B 1 18 ? 31.828 -12.312 -9.414 1 96.75 18 PHE B C 1
ATOM 3650 O O . PHE B 1 18 ? 31.672 -11.484 -10.312 1 96.75 18 PHE B O 1
ATOM 3657 N N . LYS B 1 19 ? 32.469 -12.094 -8.359 1 93.56 19 LYS B N 1
ATOM 3658 C CA . LYS B 1 19 ? 33.062 -10.781 -8.125 1 93.56 19 LYS B CA 1
ATOM 3659 C C . LYS B 1 19 ? 34.062 -10.422 -9.219 1 93.56 19 LYS B C 1
ATOM 3661 O O . LYS B 1 19 ? 34.25 -9.25 -9.555 1 93.56 19 LYS B O 1
ATOM 3666 N N . THR B 1 20 ? 34.688 -11.391 -9.773 1 93.31 20 THR B N 1
ATOM 3667 C CA . THR B 1 20 ? 35.75 -11.148 -10.75 1 93.31 20 THR B CA 1
ATOM 3668 C C . THR B 1 20 ? 35.312 -11.547 -12.148 1 93.31 20 THR B C 1
ATOM 3670 O O . THR B 1 20 ? 36.094 -11.555 -13.086 1 93.31 20 THR B O 1
ATOM 3673 N N . HIS B 1 21 ? 34.094 -11.938 -12.25 1 95.38 21 HIS B N 1
ATOM 3674 C CA . HIS B 1 21 ? 33.656 -12.414 -13.547 1 95.38 21 HIS B CA 1
ATOM 3675 C C . HIS B 1 21 ? 33.594 -11.281 -14.57 1 95.38 21 HIS B C 1
ATOM 3677 O O . HIS B 1 21 ? 33 -10.234 -14.305 1 95.38 21 HIS B O 1
ATOM 3683 N N . PRO B 1 22 ? 34.062 -11.453 -15.711 1 94.12 22 PRO B N 1
ATOM 3684 C CA . PRO B 1 22 ? 34.188 -10.375 -16.688 1 94.12 22 PRO B CA 1
ATOM 3685 C C . PRO B 1 22 ? 32.812 -9.93 -17.25 1 94.12 22 PRO B C 1
ATOM 3687 O O . PRO B 1 22 ? 32.688 -8.805 -17.734 1 94.12 22 PRO B O 1
ATOM 3690 N N . LEU B 1 23 ? 31.828 -10.773 -17.141 1 95.31 23 LEU B N 1
ATOM 3691 C CA . LEU B 1 23 ? 30.531 -10.445 -17.719 1 95.31 23 LEU B CA 1
ATOM 3692 C C . LEU B 1 23 ? 29.766 -9.484 -16.828 1 95.31 23 LEU B C 1
ATOM 3694 O O . LEU B 1 23 ? 28.797 -8.867 -17.25 1 95.31 23 LEU B O 1
ATOM 3698 N N . LEU B 1 24 ? 30.141 -9.391 -15.555 1 95.12 24 LEU B N 1
ATOM 3699 C CA . LEU B 1 24 ? 29.406 -8.555 -14.617 1 95.12 24 LEU B CA 1
ATOM 3700 C C . LEU B 1 24 ? 29.828 -7.094 -14.742 1 95.12 24 LEU B C 1
ATOM 3702 O O . LEU B 1 24 ? 31.016 -6.789 -14.758 1 95.12 24 LEU B O 1
ATOM 3706 N N . GLU B 1 25 ? 28.859 -6.289 -14.867 1 90.88 25 GLU B N 1
ATOM 3707 C CA . GLU B 1 25 ? 29.078 -4.848 -14.961 1 90.88 25 GLU B CA 1
ATOM 3708 C C . GLU B 1 25 ? 28.781 -4.164 -13.625 1 90.88 25 GLU B C 1
ATOM 3710 O O . GLU B 1 25 ? 27.734 -4.391 -13.016 1 90.88 25 GLU B O 1
ATOM 3715 N N . TYR B 1 26 ? 29.625 -3.33 -13.281 1 86.5 26 TYR B N 1
ATOM 3716 C CA . TYR B 1 26 ? 29.469 -2.592 -12.031 1 86.5 26 TYR B CA 1
ATOM 3717 C C . TYR B 1 26 ? 28.312 -1.604 -12.133 1 86.5 26 TYR B C 1
ATOM 3719 O O . TYR B 1 26 ? 28.156 -0.927 -13.156 1 86.5 26 TYR B O 1
ATOM 3727 N N . MET B 1 27 ? 27.453 -1.573 -11.094 1 84 27 MET B N 1
ATOM 3728 C CA . MET B 1 27 ? 26.297 -0.689 -11.102 1 84 27 MET B CA 1
ATOM 3729 C C . MET B 1 27 ? 26.406 0.376 -10.016 1 84 27 MET B C 1
ATOM 3731 O O . MET B 1 27 ? 26.266 1.568 -10.289 1 84 27 MET B O 1
ATOM 3735 N N . SER B 1 28 ? 26.656 -0.025 -8.812 1 82.94 28 SER B N 1
ATOM 3736 C CA . SER B 1 28 ? 26.641 0.929 -7.707 1 82.94 28 SER B CA 1
ATOM 3737 C C . SER B 1 28 ? 27.312 0.349 -6.469 1 82.94 28 SER B C 1
ATOM 3739 O O . SER B 1 28 ? 27.562 -0.855 -6.398 1 82.94 28 SER B O 1
ATOM 3741 N N . ASN B 1 29 ? 27.703 1.314 -5.504 1 80.75 29 ASN B N 1
ATOM 3742 C CA . ASN B 1 29 ? 28.219 0.965 -4.18 1 80.75 29 ASN B CA 1
ATOM 3743 C C . ASN B 1 29 ? 27.5 1.737 -3.078 1 80.75 29 ASN B C 1
ATOM 3745 O O . ASN B 1 29 ? 27.125 2.898 -3.268 1 80.75 29 ASN B O 1
ATOM 3749 N N . GLU B 1 30 ? 27.094 1.015 -2.131 1 77.38 30 GLU B N 1
ATOM 3750 C CA . GLU B 1 30 ? 26.484 1.642 -0.958 1 77.38 30 GLU B CA 1
ATOM 3751 C C . GLU B 1 30 ? 27.25 1.285 0.314 1 77.38 30 GLU B C 1
ATOM 3753 O O . GLU B 1 30 ? 27.531 0.112 0.565 1 77.38 30 GLU B O 1
ATOM 3758 N N . ASP B 1 31 ? 27.656 2.311 1.069 1 71.31 31 ASP B N 1
ATOM 3759 C CA . ASP B 1 31 ? 28.297 2.127 2.369 1 71.31 31 ASP B CA 1
ATOM 3760 C C . ASP B 1 31 ? 27.406 2.656 3.494 1 71.31 31 ASP B C 1
ATOM 3762 O O . ASP B 1 31 ? 26.828 3.738 3.379 1 71.31 31 ASP B O 1
ATOM 3766 N N . MET B 1 32 ? 27.125 1.781 4.383 1 68.81 32 MET B N 1
ATOM 3767 C CA . MET B 1 32 ? 26.328 2.229 5.527 1 68.81 32 MET B CA 1
ATOM 3768 C C . MET B 1 32 ? 26.969 1.787 6.84 1 68.81 32 MET B C 1
ATOM 3770 O O . MET B 1 32 ? 27.5 0.681 6.934 1 68.81 32 MET B O 1
ATOM 3774 N N . PHE B 1 33 ? 26.969 2.699 7.828 1 61.81 33 PHE B N 1
ATOM 3775 C CA . PHE B 1 33 ? 27.422 2.273 9.148 1 61.81 33 PHE B CA 1
ATOM 3776 C C . PHE B 1 33 ? 26.406 1.338 9.797 1 61.81 33 PHE B C 1
ATOM 3778 O O . PHE B 1 33 ? 25.203 1.481 9.586 1 61.81 33 PHE B O 1
ATOM 3785 N N . ASN B 1 34 ? 26.969 0.414 10.461 1 55.44 34 ASN B N 1
ATOM 3786 C CA . ASN B 1 34 ? 26.109 -0.533 11.172 1 55.44 34 ASN B CA 1
ATOM 3787 C C . ASN B 1 34 ? 25.297 0.154 12.266 1 55.44 34 ASN B C 1
ATOM 3789 O O . ASN B 1 34 ? 25.828 0.986 13.008 1 55.44 34 ASN B O 1
ATOM 3793 N N . ARG B 1 35 ? 24.109 -0.042 12.312 1 51.91 35 ARG B N 1
ATOM 3794 C CA . ARG B 1 35 ? 23.203 0.557 13.289 1 51.91 35 ARG B CA 1
ATOM 3795 C C . ARG B 1 35 ? 23.656 0.256 14.711 1 51.91 35 ARG B C 1
ATOM 3797 O O . ARG B 1 35 ? 23.516 1.1 15.602 1 51.91 35 ARG B O 1
ATOM 3804 N N . TYR B 1 36 ? 24.172 -0.954 14.852 1 47.78 36 TYR B N 1
ATOM 3805 C CA . TYR B 1 36 ? 24.484 -1.446 16.188 1 47.78 36 TYR B CA 1
ATOM 3806 C C . TYR B 1 36 ? 25.938 -1.154 16.547 1 47.78 36 TYR B C 1
ATOM 3808 O O . TYR B 1 36 ? 26.281 -1.015 17.734 1 47.78 36 TYR B O 1
ATOM 3816 N N . ASP B 1 37 ? 26.828 -1.217 15.523 1 51.75 37 ASP B N 1
ATOM 3817 C CA . ASP B 1 37 ? 28.234 -0.936 15.758 1 51.75 37 ASP B CA 1
ATOM 3818 C C . ASP B 1 37 ? 28.75 0.165 14.828 1 51.75 37 ASP B C 1
ATOM 3820 O O . ASP B 1 37 ? 29.109 -0.103 13.68 1 51.75 37 ASP B O 1
ATOM 3824 N N . PRO B 1 38 ? 28.516 1.383 15.234 1 54.47 38 PRO B N 1
ATOM 3825 C CA . PRO B 1 38 ? 28.859 2.543 14.406 1 54.47 38 PRO B CA 1
ATOM 3826 C C . PRO B 1 38 ? 30.266 2.477 13.844 1 54.47 38 PRO B C 1
ATOM 3828 O O . PRO B 1 38 ? 30.609 3.232 12.93 1 54.47 38 PRO B O 1
ATOM 3831 N N . GLU B 1 39 ? 31.062 1.488 14.273 1 54.19 39 GLU B N 1
ATOM 3832 C CA . GLU B 1 39 ? 32.438 1.402 13.789 1 54.19 39 GLU B CA 1
ATOM 3833 C C . GLU B 1 39 ? 32.531 0.477 12.578 1 54.19 39 GLU B C 1
ATOM 3835 O O . GLU B 1 39 ? 33.531 0.504 11.852 1 54.19 39 GLU B O 1
ATOM 3840 N N . VAL B 1 40 ? 31.391 -0.236 12.477 1 59.81 40 VAL B N 1
ATOM 3841 C CA . VAL B 1 40 ? 31.453 -1.215 11.391 1 59.81 40 VAL B CA 1
ATOM 3842 C C . VAL B 1 40 ? 30.719 -0.68 10.172 1 59.81 40 VAL B C 1
ATOM 3844 O O . VAL B 1 40 ? 29.562 -0.236 10.273 1 59.81 40 VAL B O 1
ATOM 3847 N N . LEU B 1 41 ? 31.531 -0.551 9.102 1 64 41 LEU B N 1
ATOM 3848 C CA . LEU B 1 41 ? 30.969 -0.117 7.824 1 64 41 LEU B CA 1
ATOM 3849 C C . LEU B 1 41 ? 30.422 -1.303 7.043 1 64 41 LEU B C 1
ATOM 3851 O O . LEU B 1 41 ? 31.125 -2.279 6.801 1 64 41 LEU B O 1
ATOM 3855 N N . ASN B 1 42 ? 29.078 -1.3 6.797 1 73.38 42 ASN B N 1
ATOM 3856 C CA . ASN B 1 42 ? 28.484 -2.287 5.906 1 73.38 42 ASN B CA 1
ATOM 3857 C C . ASN B 1 42 ? 28.453 -1.796 4.461 1 73.38 42 ASN B C 1
ATOM 3859 O O . ASN B 1 42 ? 27.984 -0.694 4.184 1 73.38 42 ASN B O 1
ATOM 3863 N N . THR B 1 43 ? 29.219 -2.574 3.621 1 78.06 43 THR B N 1
ATOM 3864 C CA . THR B 1 43 ? 29.281 -2.189 2.217 1 78.06 43 THR B CA 1
ATOM 3865 C C . THR B 1 43 ? 28.438 -3.113 1.354 1 78.06 43 THR B C 1
ATOM 3867 O O . THR B 1 43 ? 28.312 -4.305 1.648 1 78.06 43 THR B O 1
ATOM 3870 N N . LYS B 1 44 ? 27.797 -2.541 0.393 1 86.44 44 LYS B N 1
ATOM 3871 C CA . LYS B 1 44 ? 27.016 -3.256 -0.603 1 86.44 44 LYS B CA 1
ATOM 3872 C C . LYS B 1 44 ? 27.391 -2.832 -2.018 1 86.44 44 LYS B C 1
ATOM 3874 O O . LYS B 1 44 ? 27.297 -1.652 -2.365 1 86.44 44 LYS B O 1
ATOM 3879 N N . ASP B 1 45 ? 27.953 -3.816 -2.826 1 88.75 45 ASP B N 1
ATOM 3880 C CA . ASP B 1 45 ? 28.297 -3.57 -4.223 1 88.75 45 ASP B CA 1
ATOM 3881 C C . ASP B 1 45 ? 27.312 -4.27 -5.16 1 88.75 45 ASP B C 1
ATOM 3883 O O . ASP B 1 45 ? 27.016 -5.453 -4.992 1 88.75 45 ASP B O 1
ATOM 3887 N N . LYS B 1 46 ? 26.875 -3.545 -6.102 1 91.19 46 LYS B N 1
ATOM 3888 C CA . LYS B 1 46 ? 25.906 -4.105 -7.043 1 91.19 46 LYS B CA 1
ATOM 3889 C C . LYS B 1 46 ? 26.5 -4.184 -8.445 1 91.19 46 LYS B C 1
ATOM 3891 O O . LYS B 1 46 ? 27.125 -3.238 -8.914 1 91.19 46 LYS B O 1
ATOM 3896 N N . TYR B 1 47 ? 26.359 -5.336 -9.023 1 92.5 47 TYR B N 1
ATOM 3897 C CA . TYR B 1 47 ? 26.719 -5.594 -10.414 1 92.5 47 TYR B CA 1
ATOM 3898 C C . TYR B 1 47 ? 25.531 -6.148 -11.188 1 92.5 47 TYR B C 1
ATOM 3900 O O . TYR B 1 47 ? 24.531 -6.559 -10.594 1 92.5 47 TYR B O 1
ATOM 3908 N N . GLN B 1 48 ? 25.641 -6.137 -12.539 1 93.38 48 GLN B N 1
ATOM 3909 C CA . GLN B 1 48 ? 24.547 -6.699 -13.32 1 93.38 48 GLN B CA 1
ATOM 3910 C C . GLN B 1 48 ? 25.062 -7.43 -14.555 1 93.38 48 GLN B C 1
ATOM 3912 O O . GLN B 1 48 ? 26.172 -7.156 -15.023 1 93.38 48 GLN B O 1
ATOM 3917 N N . TYR B 1 49 ? 24.328 -8.328 -14.984 1 95.5 49 TYR B N 1
ATOM 3918 C CA . TYR B 1 49 ? 24.469 -8.992 -16.281 1 95.5 49 TYR B CA 1
ATOM 3919 C C . TYR B 1 49 ? 23.109 -9.156 -16.953 1 95.5 49 TYR B C 1
ATOM 3921 O O . TYR B 1 49 ? 22.297 -9.977 -16.531 1 95.5 49 TYR B O 1
ATOM 3929 N N . LYS B 1 50 ? 22.766 -8.438 -17.969 1 94.25 50 LYS B N 1
ATOM 3930 C CA . LYS B 1 50 ? 21.531 -8.508 -18.734 1 94.25 50 LYS B CA 1
ATOM 3931 C C . LYS B 1 50 ? 20.312 -8.391 -17.828 1 94.25 50 LYS B C 1
ATOM 3933 O O . LYS B 1 50 ? 19.375 -9.18 -17.938 1 94.25 50 LYS B O 1
ATOM 3938 N N . GLY B 1 51 ? 20.359 -7.539 -16.922 1 91.88 51 GLY B N 1
ATOM 3939 C CA . GLY B 1 51 ? 19.234 -7.273 -16.047 1 91.88 51 GLY B CA 1
ATOM 3940 C C . GLY B 1 51 ? 19.266 -8.094 -14.766 1 91.88 51 GLY B C 1
ATOM 3941 O O . GLY B 1 51 ? 18.469 -7.852 -13.852 1 91.88 51 GLY B O 1
ATOM 3942 N N . ILE B 1 52 ? 20.094 -9.055 -14.703 1 96.12 52 ILE B N 1
ATOM 3943 C CA . ILE B 1 52 ? 20.266 -9.828 -13.477 1 96.12 52 ILE B CA 1
ATOM 3944 C C . ILE B 1 52 ? 21.156 -9.062 -12.508 1 96.12 52 ILE B C 1
ATOM 3946 O O . ILE B 1 52 ? 22.25 -8.609 -12.875 1 96.12 52 ILE B O 1
ATOM 3950 N N . ILE B 1 53 ? 20.766 -9.023 -11.281 1 95.69 53 ILE B N 1
ATOM 3951 C CA . ILE B 1 53 ? 21.484 -8.172 -10.328 1 95.69 53 ILE B CA 1
ATOM 3952 C C . ILE B 1 53 ? 22.25 -9.047 -9.344 1 95.69 53 ILE B C 1
ATOM 3954 O O . ILE B 1 53 ? 21.688 -9.984 -8.766 1 95.69 53 ILE B O 1
ATOM 3958 N N . PHE B 1 54 ? 23.5 -8.703 -9.18 1 96.62 54 PHE B N 1
ATOM 3959 C CA . PHE B 1 54 ? 24.391 -9.344 -8.219 1 96.62 54 PHE B CA 1
ATOM 3960 C C . PHE B 1 54 ? 24.781 -8.383 -7.109 1 96.62 54 PHE B C 1
ATOM 3962 O O . PHE B 1 54 ? 25.484 -7.398 -7.355 1 96.62 54 PHE B O 1
ATOM 3969 N N . CYS B 1 55 ? 24.359 -8.688 -5.957 1 95.12 55 CYS B N 1
ATOM 3970 C CA . CYS B 1 55 ? 24.625 -7.805 -4.828 1 95.12 55 CYS B CA 1
ATOM 3971 C C . CYS B 1 55 ? 25.641 -8.438 -3.873 1 95.12 55 CYS B C 1
ATOM 3973 O O . CYS B 1 55 ? 25.344 -9.445 -3.23 1 95.12 55 CYS B O 1
ATOM 3975 N N . PHE B 1 56 ? 26.781 -7.785 -3.691 1 94.5 56 PHE B N 1
ATOM 3976 C CA . PHE B 1 56 ? 27.844 -8.258 -2.803 1 94.5 56 PHE B CA 1
ATOM 3977 C C . PHE B 1 56 ? 27.812 -7.484 -1.487 1 94.5 56 PHE B C 1
ATOM 3979 O O . PHE B 1 56 ? 27.859 -6.25 -1.483 1 94.5 56 PHE B O 1
ATOM 3986 N N . TYR B 1 57 ? 27.766 -8.234 -0.475 1 90.31 57 TYR B N 1
ATOM 3987 C CA . TYR B 1 57 ? 27.734 -7.598 0.838 1 90.31 57 TYR B CA 1
ATOM 3988 C C . TYR B 1 57 ? 29.078 -7.75 1.555 1 90.31 57 TYR B C 1
ATOM 3990 O O . TYR B 1 57 ? 29.812 -8.703 1.307 1 90.31 57 TYR B O 1
ATOM 3998 N N . SER B 1 58 ? 29.328 -6.828 2.479 1 82.38 58 SER B N 1
ATOM 3999 C CA . SER B 1 58 ? 30.594 -6.816 3.213 1 82.38 58 SER B CA 1
ATOM 4000 C C . SER B 1 58 ? 30.703 -8.031 4.125 1 82.38 58 SER B C 1
ATOM 4002 O O . SER B 1 58 ? 31.812 -8.445 4.473 1 82.38 58 SER B O 1
ATOM 4004 N N . ASN B 1 59 ? 29.562 -8.578 4.539 1 79.06 59 ASN B N 1
ATOM 4005 C CA . ASN B 1 59 ? 29.594 -9.75 5.41 1 79.06 59 ASN B CA 1
ATOM 4006 C C . ASN B 1 59 ? 29.766 -11.039 4.613 1 79.06 59 ASN B C 1
ATOM 4008 O O . ASN B 1 59 ? 29.312 -12.102 5.031 1 79.06 59 ASN B O 1
ATOM 4012 N N . LYS B 1 60 ? 30.359 -10.914 3.439 1 86.5 60 LYS B N 1
ATOM 4013 C CA . LYS B 1 60 ? 30.703 -12.055 2.592 1 86.5 60 LYS B CA 1
ATOM 4014 C C . LYS B 1 60 ? 29.453 -12.82 2.164 1 86.5 60 LYS B C 1
ATOM 4016 O O . LYS B 1 60 ? 29.391 -14.039 2.299 1 86.5 60 LYS B O 1
ATOM 4021 N N . ARG B 1 61 ? 28.531 -12.102 1.711 1 93.94 61 ARG B N 1
ATOM 4022 C CA . ARG B 1 61 ? 27.281 -12.656 1.214 1 93.94 61 ARG B CA 1
ATOM 4023 C C . ARG B 1 61 ? 26.969 -12.133 -0.186 1 93.94 61 ARG B C 1
ATOM 4025 O O . ARG B 1 61 ? 27.312 -10.992 -0.518 1 93.94 61 ARG B O 1
ATOM 4032 N N . LEU B 1 62 ? 26.438 -13.023 -0.949 1 97.25 62 LEU B N 1
ATOM 4033 C CA . LEU B 1 62 ? 26 -12.656 -2.291 1 97.25 62 LEU B CA 1
ATOM 4034 C C . LEU B 1 62 ? 24.516 -12.984 -2.482 1 97.25 62 LEU B C 1
ATOM 4036 O O . LEU B 1 62 ? 24.078 -14.078 -2.15 1 97.25 62 LEU B O 1
ATOM 4040 N N . LYS B 1 63 ? 23.828 -12.023 -2.979 1 97.12 63 LYS B N 1
ATOM 4041 C CA . LYS B 1 63 ? 22.453 -12.234 -3.402 1 97.12 63 LYS B CA 1
ATOM 4042 C C . LYS B 1 63 ? 22.281 -11.938 -4.891 1 97.12 63 LYS B C 1
ATOM 4044 O O . LYS B 1 63 ? 22.844 -10.969 -5.402 1 97.12 63 LYS B O 1
ATOM 4049 N N . ILE B 1 64 ? 21.531 -12.766 -5.504 1 97.62 64 ILE B N 1
ATOM 4050 C CA . ILE B 1 64 ? 21.266 -12.594 -6.93 1 97.62 64 ILE B CA 1
ATOM 4051 C C . ILE B 1 64 ? 19.766 -12.453 -7.156 1 97.62 64 ILE B C 1
ATOM 4053 O O . ILE B 1 64 ? 18.984 -13.312 -6.738 1 97.62 64 ILE B O 1
ATOM 4057 N N . SER B 1 65 ? 19.359 -11.406 -7.758 1 97.38 65 SER B N 1
ATOM 4058 C CA . SER B 1 65 ? 17.969 -11.195 -8.141 1 97.38 65 SER B CA 1
ATOM 4059 C C . SER B 1 65 ? 17.766 -11.422 -9.641 1 97.38 65 SER B C 1
ATOM 4061 O O . SER B 1 65 ? 18.422 -10.773 -10.461 1 97.38 65 SER B O 1
ATOM 4063 N N . PHE B 1 66 ? 16.875 -12.281 -9.922 1 96.94 66 PHE B N 1
ATOM 4064 C CA . PHE B 1 66 ? 16.672 -12.703 -11.305 1 96.94 66 PHE B CA 1
ATOM 4065 C C . PHE B 1 66 ? 15.195 -12.625 -11.68 1 96.94 66 PHE B C 1
ATOM 4067 O O . PHE B 1 66 ? 14.344 -13.172 -10.977 1 96.94 66 PHE B O 1
ATOM 4074 N N . LEU B 1 67 ? 14.883 -11.914 -12.797 1 97.19 67 LEU B N 1
ATOM 4075 C CA . LEU B 1 67 ? 13.547 -11.82 -13.367 1 97.19 67 LEU B CA 1
ATOM 4076 C C . LEU B 1 67 ? 13.461 -12.57 -14.695 1 97.19 67 LEU B C 1
ATOM 4078 O O . LEU B 1 67 ? 13.5 -11.953 -15.766 1 97.19 67 LEU B O 1
ATOM 4082 N N . PRO B 1 68 ? 13.188 -13.82 -14.609 1 96.94 68 PRO B N 1
ATOM 4083 C CA . PRO B 1 68 ? 13.281 -14.672 -15.805 1 96.94 68 PRO B CA 1
ATOM 4084 C C . PRO B 1 68 ? 12.344 -14.219 -16.922 1 96.94 68 PRO B C 1
ATOM 4086 O O . PRO B 1 68 ? 12.727 -14.234 -18.094 1 96.94 68 PRO B O 1
ATOM 4089 N N . HIS B 1 69 ? 11.156 -13.836 -16.609 1 96.19 69 HIS B N 1
ATOM 4090 C CA . HIS B 1 69 ? 10.188 -13.438 -17.625 1 96.19 69 HIS B CA 1
ATOM 4091 C C . HIS B 1 69 ? 10.641 -12.172 -18.344 1 96.19 69 HIS B C 1
ATOM 4093 O O . HIS B 1 69 ? 10.523 -12.078 -19.578 1 96.19 69 HIS B O 1
ATOM 4099 N N . TYR B 1 70 ? 11.109 -11.258 -17.625 1 95.25 70 TYR B N 1
ATOM 4100 C CA . TYR B 1 70 ? 11.688 -10.07 -18.25 1 95.25 70 TYR B CA 1
ATOM 4101 C C . TYR B 1 70 ? 12.891 -10.438 -19.109 1 95.25 70 TYR B C 1
ATOM 4103 O O . TYR B 1 70 ? 13.047 -9.938 -20.219 1 95.25 70 TYR B O 1
ATOM 4111 N N . TYR B 1 71 ? 13.727 -11.242 -18.531 1 95.38 71 TYR B N 1
ATOM 4112 C CA . TYR B 1 71 ? 14.906 -11.695 -19.25 1 95.38 71 TYR B CA 1
ATOM 4113 C C . TYR B 1 71 ? 14.531 -12.32 -20.594 1 95.38 71 TYR B C 1
ATOM 4115 O O . TYR B 1 71 ? 15.156 -12.023 -21.609 1 95.38 71 TYR B O 1
ATOM 4123 N N . PHE B 1 72 ? 13.516 -13.094 -20.594 1 95.81 72 PHE B N 1
ATOM 4124 C CA . PHE B 1 72 ? 13.016 -13.766 -21.797 1 95.81 72 PHE B CA 1
ATOM 4125 C C . PHE B 1 72 ? 12.641 -12.758 -22.875 1 95.81 72 PHE B C 1
ATOM 4127 O O . PHE B 1 72 ? 12.844 -13.008 -24.062 1 95.81 72 PHE B O 1
ATOM 4134 N N . ASN B 1 73 ? 12.141 -11.602 -22.406 1 95.62 73 ASN B N 1
ATOM 4135 C CA . ASN B 1 73 ? 11.648 -10.602 -23.344 1 95.62 73 ASN B CA 1
ATOM 4136 C C . ASN B 1 73 ? 12.648 -9.453 -23.516 1 95.62 73 ASN B C 1
ATOM 4138 O O . ASN B 1 73 ? 12.25 -8.32 -23.781 1 95.62 73 ASN B O 1
ATOM 4142 N N . GLY B 1 74 ? 13.914 -9.719 -23.234 1 93.5 74 GLY B N 1
ATOM 4143 C CA . GLY B 1 74 ? 14.93 -8.703 -23.406 1 93.5 74 GLY B CA 1
ATOM 4144 C C . GLY B 1 74 ? 14.797 -7.551 -22.422 1 93.5 74 GLY B C 1
ATOM 4145 O O . GLY B 1 74 ? 15.109 -6.406 -22.75 1 93.5 74 GLY B O 1
ATOM 4146 N N . ASN B 1 75 ? 14.141 -7.902 -21.359 1 92.62 75 ASN B N 1
ATOM 4147 C CA . ASN B 1 75 ? 13.961 -6.949 -20.266 1 92.62 75 ASN B CA 1
ATOM 4148 C C . ASN B 1 75 ? 12.992 -5.832 -20.656 1 92.62 75 ASN B C 1
ATOM 4150 O O . ASN B 1 75 ? 13.047 -4.734 -20.094 1 92.62 75 ASN B O 1
ATOM 4154 N N . LEU B 1 76 ? 12.078 -6.117 -21.516 1 91.19 76 LEU B N 1
ATOM 4155 C CA . LEU B 1 76 ? 11.148 -5.105 -22 1 91.19 76 LEU B CA 1
ATOM 4156 C C . LEU B 1 76 ? 9.82 -5.195 -21.25 1 91.19 76 LEU B C 1
ATOM 4158 O O . LEU B 1 76 ? 9.219 -4.172 -20.906 1 91.19 76 LEU B O 1
ATOM 4162 N N . HIS B 1 77 ? 9.367 -6.395 -21.125 1 93.06 77 HIS B N 1
ATOM 4163 C CA . HIS B 1 77 ? 8.086 -6.605 -20.453 1 93.06 77 HIS B CA 1
ATOM 4164 C C . HIS B 1 77 ? 7.961 -8.039 -19.953 1 93.06 77 HIS B C 1
ATOM 4166 O O . HIS B 1 77 ? 8.828 -8.875 -20.219 1 93.06 77 HIS B O 1
ATOM 4172 N N . ASN B 1 78 ? 7 -8.336 -19.172 1 95.44 78 ASN B N 1
ATOM 4173 C CA . ASN B 1 78 ? 6.66 -9.68 -18.734 1 95.44 78 ASN B CA 1
ATOM 4174 C C . ASN B 1 78 ? 5.164 -9.961 -18.875 1 95.44 78 ASN B C 1
ATOM 4176 O O . ASN B 1 78 ? 4.566 -10.641 -18.047 1 95.44 78 ASN B O 1
ATOM 4180 N N . ALA B 1 79 ? 4.582 -9.469 -19.953 1 96.25 79 ALA B N 1
ATOM 4181 C CA . ALA B 1 79 ? 3.129 -9.453 -20.094 1 96.25 79 ALA B CA 1
ATOM 4182 C C . ALA B 1 79 ? 2.646 -10.609 -20.953 1 96.25 79 ALA B C 1
ATOM 4184 O O . ALA B 1 79 ? 1.451 -10.914 -20.984 1 96.25 79 ALA B O 1
ATOM 4185 N N . ASN B 1 80 ? 3.553 -11.219 -21.688 1 95.25 80 ASN B N 1
ATOM 4186 C CA . ASN B 1 80 ? 3.166 -12.352 -22.516 1 95.25 80 ASN B CA 1
ATOM 4187 C C . ASN B 1 80 ? 3.186 -13.656 -21.719 1 95.25 80 ASN B C 1
ATOM 4189 O O . ASN B 1 80 ? 3.301 -13.641 -20.5 1 95.25 80 ASN B O 1
ATOM 4193 N N . ASP B 1 81 ? 2.922 -14.758 -22.391 1 94.62 81 ASP B N 1
ATOM 4194 C CA . ASP B 1 81 ? 2.951 -16.078 -21.75 1 94.62 81 ASP B CA 1
ATOM 4195 C C . ASP B 1 81 ? 4.371 -16.625 -21.703 1 94.62 81 ASP B C 1
ATOM 4197 O O . ASP B 1 81 ? 5.16 -16.406 -22.625 1 94.62 81 ASP B O 1
ATOM 4201 N N . LEU B 1 82 ? 4.672 -17.234 -20.703 1 95.56 82 LEU B N 1
ATOM 4202 C CA . LEU B 1 82 ? 5.906 -18 -20.547 1 95.56 82 LEU B CA 1
ATOM 4203 C C . LEU B 1 82 ? 5.605 -19.438 -20.156 1 95.56 82 LEU B C 1
ATOM 4205 O O . LEU B 1 82 ? 5.148 -19.703 -19.031 1 95.56 82 LEU B O 1
ATOM 4209 N N . ASN B 1 83 ? 5.816 -20.344 -21.047 1 95.31 83 ASN B N 1
ATOM 4210 C CA . ASN B 1 83 ? 5.48 -21.75 -20.781 1 95.31 83 ASN B CA 1
ATOM 4211 C C . ASN B 1 83 ? 6.605 -22.453 -20.031 1 95.31 83 ASN B C 1
ATOM 4213 O O . ASN B 1 83 ? 7.664 -21.875 -19.797 1 95.31 83 ASN B O 1
ATOM 4217 N N . ILE B 1 84 ? 6.387 -23.656 -19.703 1 96.31 84 ILE B N 1
ATOM 4218 C CA . ILE B 1 84 ? 7.289 -24.422 -18.859 1 96.31 84 ILE B CA 1
ATOM 4219 C C . ILE B 1 84 ? 8.625 -24.609 -19.562 1 96.31 84 ILE B C 1
ATOM 4221 O O . ILE B 1 84 ? 9.688 -24.406 -18.969 1 96.31 84 ILE B O 1
ATOM 4225 N N . ILE B 1 85 ? 8.617 -24.891 -20.781 1 95.5 85 ILE B N 1
ATOM 4226 C CA . ILE B 1 85 ? 9.828 -25.156 -21.547 1 95.5 85 ILE B CA 1
ATOM 4227 C C . ILE B 1 85 ? 10.68 -23.906 -21.625 1 95.5 85 ILE B C 1
ATOM 4229 O O . ILE B 1 85 ? 11.898 -23.953 -21.469 1 95.5 85 ILE B O 1
ATOM 4233 N N . ASP B 1 86 ? 10 -22.844 -21.859 1 95.81 86 ASP B N 1
ATOM 4234 C CA . ASP B 1 86 ? 10.727 -21.578 -21.938 1 95.81 86 ASP B CA 1
ATOM 4235 C C . ASP B 1 86 ? 11.375 -21.25 -20.594 1 95.81 86 ASP B C 1
ATOM 4237 O O . ASP B 1 86 ? 12.5 -20.75 -20.547 1 95.81 86 ASP B O 1
ATOM 4241 N N . CYS B 1 87 ? 10.672 -21.484 -19.547 1 97.06 87 CYS B N 1
ATOM 4242 C CA . CYS B 1 87 ? 11.242 -21.281 -18.219 1 97.06 87 CYS B CA 1
ATOM 4243 C C . CYS B 1 87 ? 12.516 -22.109 -18.031 1 97.06 87 CYS B C 1
ATOM 4245 O O . CYS B 1 87 ? 13.539 -21.578 -17.594 1 97.06 87 CYS B O 1
ATOM 4247 N N . ILE B 1 88 ? 12.414 -23.328 -18.375 1 96.69 88 ILE B N 1
ATOM 4248 C CA . ILE B 1 88 ? 13.531 -24.25 -18.203 1 96.69 88 ILE B CA 1
ATOM 4249 C C . ILE B 1 88 ? 14.711 -23.812 -19.062 1 96.69 88 ILE B C 1
ATOM 4251 O O . ILE B 1 88 ? 15.859 -23.812 -18.609 1 96.69 88 ILE B O 1
ATOM 4255 N N . LYS B 1 89 ? 14.469 -23.375 -20.25 1 96.44 89 LYS B N 1
ATOM 4256 C CA . LYS B 1 89 ? 15.508 -22.906 -21.156 1 96.44 89 LYS B CA 1
ATOM 4257 C C . LYS B 1 89 ? 16.234 -21.688 -20.578 1 96.44 89 LYS B C 1
ATOM 4259 O O . LYS B 1 89 ? 17.469 -21.594 -20.656 1 96.44 89 LYS B O 1
ATOM 4264 N N . ILE B 1 90 ? 15.461 -20.766 -20.047 1 97 90 ILE B N 1
ATOM 4265 C CA . ILE B 1 90 ? 16.031 -19.547 -19.469 1 97 90 ILE B CA 1
ATOM 4266 C C . ILE B 1 90 ? 16.953 -19.922 -18.312 1 97 90 ILE B C 1
ATOM 4268 O O . ILE B 1 90 ? 18.078 -19.406 -18.219 1 97 90 ILE B O 1
ATOM 4272 N N . ILE B 1 91 ? 16.484 -20.812 -17.469 1 97.19 91 ILE B N 1
ATOM 4273 C CA . ILE B 1 91 ? 17.266 -21.234 -16.312 1 97.19 91 ILE B CA 1
ATOM 4274 C C . ILE B 1 91 ? 18.531 -21.953 -16.766 1 97.19 91 ILE B C 1
ATOM 4276 O O . ILE B 1 91 ? 19.609 -21.703 -16.25 1 97.19 91 ILE B O 1
ATOM 4280 N N . LEU B 1 92 ? 18.375 -22.766 -17.734 1 96.31 92 LEU B N 1
ATOM 4281 C CA . LEU B 1 92 ? 19.5 -23.484 -18.281 1 96.31 92 LEU B CA 1
ATOM 4282 C C . LEU B 1 92 ? 20.516 -22.531 -18.891 1 96.31 92 LEU B C 1
ATOM 4284 O O . LEU B 1 92 ? 21.734 -22.688 -18.703 1 96.31 92 LEU B O 1
ATOM 4288 N N . GLU B 1 93 ? 20.109 -21.594 -19.562 1 96.12 93 GLU B N 1
ATOM 4289 C CA . GLU B 1 93 ? 20.984 -20.578 -20.141 1 96.12 93 GLU B CA 1
ATOM 4290 C C . GLU B 1 93 ? 21.781 -19.859 -19.062 1 96.12 93 GLU B C 1
ATOM 4292 O O . GLU B 1 93 ? 23 -19.656 -19.203 1 96.12 93 GLU B O 1
ATOM 4297 N N . PHE B 1 94 ? 21.109 -19.484 -18.094 1 95.88 94 PHE B N 1
ATOM 4298 C CA . PHE B 1 94 ? 21.75 -18.781 -16.984 1 95.88 94 PHE B CA 1
ATOM 4299 C C . PHE B 1 94 ? 22.797 -19.672 -16.328 1 95.88 94 PHE B C 1
ATOM 4301 O O . PHE B 1 94 ? 23.922 -19.219 -16.078 1 95.88 94 PHE B O 1
ATOM 4308 N N . LYS B 1 95 ? 22.484 -20.875 -16.109 1 95.38 95 LYS B N 1
ATOM 4309 C CA . LYS B 1 95 ? 23.406 -21.812 -15.5 1 95.38 95 LYS B CA 1
ATOM 4310 C C . LYS B 1 95 ? 24.641 -22.047 -16.391 1 95.38 95 LYS B C 1
ATOM 4312 O O . LYS B 1 95 ? 25.766 -22.125 -15.883 1 95.38 95 LYS B O 1
ATOM 4317 N N . ASN B 1 96 ? 24.391 -22.094 -17.625 1 95.25 96 ASN B N 1
ATOM 4318 C CA . ASN B 1 96 ? 25.469 -22.359 -18.578 1 95.25 96 ASN B CA 1
ATOM 4319 C C . ASN B 1 96 ? 26.375 -21.156 -18.75 1 95.25 96 ASN B C 1
ATOM 4321 O O . ASN B 1 96 ? 27.547 -21.297 -19.125 1 95.25 96 ASN B O 1
ATOM 4325 N N . THR B 1 97 ? 25.828 -20.031 -18.562 1 95.94 97 THR B N 1
ATOM 4326 C CA . THR B 1 97 ? 26.609 -18.797 -18.672 1 95.94 97 THR B CA 1
ATOM 4327 C C . THR B 1 97 ? 27.641 -18.719 -17.531 1 95.94 97 THR B C 1
ATOM 4329 O O . THR B 1 97 ? 28.781 -18.297 -17.75 1 95.94 97 THR B O 1
ATOM 4332 N N . PHE B 1 98 ? 27.125 -19.078 -16.375 1 95.81 98 PHE B N 1
ATOM 4333 C CA . PHE B 1 98 ? 28 -19.031 -15.203 1 95.81 98 PHE B CA 1
ATOM 4334 C C . PHE B 1 98 ? 28.281 -20.438 -14.703 1 95.81 98 PHE B C 1
ATOM 4336 O O . PHE B 1 98 ? 27.406 -21.109 -14.172 1 95.81 98 PHE B O 1
ATOM 4343 N N . LYS B 1 99 ? 29.422 -20.875 -14.812 1 90.12 99 LYS B N 1
ATOM 4344 C CA . LYS B 1 99 ? 29.812 -22.25 -14.508 1 90.12 99 LYS B CA 1
ATOM 4345 C C . LYS B 1 99 ? 30.234 -22.391 -13.047 1 90.12 99 LYS B C 1
ATOM 4347 O O . LYS B 1 99 ? 31.422 -22.5 -12.742 1 90.12 99 LYS B O 1
ATOM 4352 N N . ILE B 1 100 ? 29.234 -22.469 -12.25 1 93.31 100 ILE B N 1
ATOM 4353 C CA . ILE B 1 100 ? 29.469 -22.672 -10.828 1 93.31 100 ILE B CA 1
ATOM 4354 C C . ILE B 1 100 ? 28.609 -23.828 -10.32 1 93.31 100 ILE B C 1
ATOM 4356 O O . ILE B 1 100 ? 27.797 -24.375 -11.07 1 93.31 100 ILE B O 1
ATOM 4360 N N . ASP B 1 101 ? 28.938 -24.25 -9.102 1 94.19 101 ASP B N 1
ATOM 4361 C CA . ASP B 1 101 ? 28.062 -25.219 -8.43 1 94.19 101 ASP B CA 1
ATOM 4362 C C . ASP B 1 101 ? 26.797 -24.547 -7.895 1 94.19 101 ASP B C 1
ATOM 4364 O O . ASP B 1 101 ? 26.812 -23.953 -6.812 1 94.19 101 ASP B O 1
ATOM 4368 N N . TRP B 1 102 ? 25.75 -24.75 -8.578 1 95.06 102 TRP B N 1
ATOM 4369 C CA . TRP B 1 102 ? 24.516 -24.016 -8.297 1 95.06 102 TRP B CA 1
ATOM 4370 C C . TRP B 1 102 ? 23.844 -24.547 -7.039 1 95.06 102 TRP B C 1
ATOM 4372 O O . TRP B 1 102 ? 22.922 -23.922 -6.512 1 95.06 102 TRP B O 1
ATOM 4382 N N . GLU B 1 103 ? 24.266 -25.672 -6.512 1 95.19 103 GLU B N 1
ATOM 4383 C CA . GLU B 1 103 ? 23.75 -26.188 -5.246 1 95.19 103 GLU B CA 1
ATOM 4384 C C . GLU B 1 103 ? 24.156 -25.297 -4.078 1 95.19 103 GLU B C 1
ATOM 4386 O O . GLU B 1 103 ? 23.531 -25.328 -3.016 1 95.19 103 GLU B O 1
ATOM 4391 N N . LYS B 1 104 ? 25.141 -24.516 -4.352 1 96.38 104 LYS B N 1
ATOM 4392 C CA . LYS B 1 104 ? 25.656 -23.641 -3.299 1 96.38 104 LYS B CA 1
ATOM 4393 C C . LYS B 1 104 ? 24.812 -22.375 -3.17 1 96.38 104 LYS B C 1
ATOM 4395 O O . LYS B 1 104 ? 25.016 -21.594 -2.242 1 96.38 104 LYS B O 1
ATOM 4400 N N . LEU B 1 105 ? 23.969 -22.141 -4.105 1 97.44 105 LEU B N 1
ATOM 4401 C CA . LEU B 1 105 ? 23.062 -21 -4.059 1 97.44 105 LEU B CA 1
ATOM 4402 C C . LEU B 1 105 ? 21.641 -21.453 -3.746 1 97.44 105 LEU B C 1
ATOM 4404 O O . LEU B 1 105 ? 21.047 -22.219 -4.5 1 97.44 105 LEU B O 1
ATOM 4408 N N . LYS B 1 106 ? 21.141 -20.938 -2.732 1 97.44 106 LYS B N 1
ATOM 4409 C CA . LYS B 1 106 ? 19.781 -21.281 -2.326 1 97.44 106 LYS B CA 1
ATOM 4410 C C . LYS B 1 106 ? 18.781 -20.25 -2.846 1 97.44 106 LYS B C 1
ATOM 4412 O O . LYS B 1 106 ? 19.078 -19.062 -2.885 1 97.44 106 LYS B O 1
ATOM 4417 N N . ILE B 1 107 ? 17.625 -20.703 -3.223 1 97.44 107 ILE B N 1
ATOM 4418 C CA . ILE B 1 107 ? 16.547 -19.797 -3.594 1 97.44 107 ILE B CA 1
ATOM 4419 C C . ILE B 1 107 ? 15.805 -19.344 -2.342 1 97.44 107 ILE B C 1
ATOM 4421 O O . ILE B 1 107 ? 15.234 -20.172 -1.613 1 97.44 107 ILE B O 1
ATOM 4425 N N . ILE B 1 108 ? 15.766 -18.031 -2.15 1 96.88 108 ILE B N 1
ATOM 4426 C CA . ILE B 1 108 ? 15.188 -17.531 -0.911 1 96.88 108 ILE B CA 1
ATOM 4427 C C . ILE B 1 108 ? 13.914 -16.734 -1.218 1 96.88 108 ILE B C 1
ATOM 4429 O O . ILE B 1 108 ? 13.125 -16.453 -0.317 1 96.88 108 ILE B O 1
ATOM 4433 N N . ASN B 1 109 ? 13.688 -16.344 -2.461 1 97.06 109 ASN B N 1
ATOM 4434 C CA . ASN B 1 109 ? 12.445 -15.75 -2.941 1 97.06 109 ASN B CA 1
ATOM 4435 C C . ASN B 1 109 ? 11.977 -16.406 -4.234 1 97.06 109 ASN B C 1
ATOM 4437 O O . ASN B 1 109 ? 12.789 -16.75 -5.098 1 97.06 109 ASN B O 1
ATOM 4441 N N . LEU B 1 110 ? 10.75 -16.547 -4.285 1 97.56 110 LEU B N 1
ATOM 4442 C CA . LEU B 1 110 ? 10.141 -17.125 -5.477 1 97.56 110 LEU B CA 1
ATOM 4443 C C . LEU B 1 110 ? 8.805 -16.469 -5.777 1 97.56 110 LEU B C 1
ATOM 4445 O O . LEU B 1 110 ? 7.988 -16.25 -4.875 1 97.56 110 LEU B O 1
ATOM 4449 N N . GLU B 1 111 ? 8.609 -16.062 -6.984 1 97.94 111 GLU B N 1
ATOM 4450 C CA . GLU B 1 111 ? 7.324 -15.57 -7.48 1 97.94 111 GLU B CA 1
ATOM 4451 C C . GLU B 1 111 ? 6.934 -16.266 -8.781 1 97.94 111 GLU B C 1
ATOM 4453 O O . GLU B 1 111 ? 7.719 -16.312 -9.727 1 97.94 111 GLU B O 1
ATOM 4458 N N . PHE B 1 112 ? 5.824 -16.875 -8.781 1 98.12 112 PHE B N 1
ATOM 4459 C CA . PHE B 1 112 ? 5.332 -17.547 -9.977 1 98.12 112 PHE B CA 1
ATOM 4460 C C . PHE B 1 112 ? 3.848 -17.266 -10.18 1 98.12 112 PHE B C 1
ATOM 4462 O O . PHE B 1 112 ? 3.143 -16.891 -9.242 1 98.12 112 PHE B O 1
ATOM 4469 N N . GLY B 1 113 ? 3.391 -17.375 -11.469 1 98 113 GLY B N 1
ATOM 4470 C CA . GLY B 1 113 ? 2.006 -17.016 -11.75 1 98 113 GLY B CA 1
ATOM 4471 C C . GLY B 1 113 ? 1.618 -17.25 -13.195 1 98 113 GLY B C 1
ATOM 4472 O O . GLY B 1 113 ? 2.209 -18.094 -13.875 1 98 113 GLY B O 1
ATOM 4473 N N . LEU B 1 114 ? 0.518 -16.625 -13.586 1 97.69 114 LEU B N 1
ATOM 4474 C CA . LEU B 1 114 ? 0.036 -16.75 -14.953 1 97.69 114 LEU B CA 1
ATOM 4475 C C . LEU B 1 114 ? -0.785 -15.523 -15.352 1 97.69 114 LEU B C 1
ATOM 4477 O O . LEU B 1 114 ? -1.217 -14.75 -14.484 1 97.69 114 LEU B O 1
ATOM 4481 N N . ASN B 1 115 ? -0.896 -15.375 -16.625 1 97.75 115 ASN B N 1
ATOM 4482 C CA . ASN B 1 115 ? -1.765 -14.367 -17.219 1 97.75 115 ASN B CA 1
ATOM 4483 C C . ASN B 1 115 ? -3.002 -15 -17.844 1 97.75 115 ASN B C 1
ATOM 4485 O O . ASN B 1 115 ? -2.906 -16.031 -18.531 1 97.75 115 ASN B O 1
ATOM 4489 N N . VAL B 1 116 ? -4.117 -14.414 -17.594 1 98.44 116 VAL B N 1
ATOM 4490 C CA . VAL B 1 116 ? -5.328 -14.82 -18.297 1 98.44 116 VAL B CA 1
ATOM 4491 C C . VAL B 1 116 ? -6.145 -13.594 -18.688 1 98.44 116 VAL B C 1
ATOM 4493 O O . VAL B 1 116 ? -5.984 -12.523 -18.094 1 98.44 116 VAL B O 1
ATOM 4496 N N . VAL B 1 117 ? -6.969 -13.797 -19.656 1 98.31 117 VAL B N 1
ATOM 4497 C CA . VAL B 1 117 ? -7.859 -12.703 -20.031 1 98.31 117 VAL B CA 1
ATOM 4498 C C . VAL B 1 117 ? -9.156 -12.789 -19.219 1 98.31 117 VAL B C 1
ATOM 4500 O O . VAL B 1 117 ? -9.859 -13.797 -19.281 1 98.31 117 VAL B O 1
ATOM 4503 N N . SER B 1 118 ? -9.414 -11.82 -18.453 1 98.19 118 SER B N 1
ATOM 4504 C CA . SER B 1 118 ? -10.617 -11.758 -17.641 1 98.19 118 SER B CA 1
ATOM 4505 C C . SER B 1 118 ? -11.867 -11.703 -18.5 1 98.19 118 SER B C 1
ATOM 4507 O O . SER B 1 118 ? -11.906 -10.992 -19.5 1 98.19 118 SER B O 1
ATOM 4509 N N . PRO B 1 119 ? -12.891 -12.414 -18.078 1 97.12 119 PRO B N 1
ATOM 4510 C CA . PRO B 1 119 ? -14.156 -12.352 -18.828 1 97.12 119 PRO B CA 1
ATOM 4511 C C . PRO B 1 119 ? -14.922 -11.055 -18.562 1 97.12 119 PRO B C 1
ATOM 4513 O O . PRO B 1 119 ? -15.891 -10.758 -19.266 1 97.12 119 PRO B O 1
ATOM 4516 N N . ILE B 1 120 ? -14.562 -10.32 -17.594 1 97 120 ILE B N 1
ATOM 4517 C CA . ILE B 1 120 ? -15.164 -9.023 -17.297 1 97 120 ILE B CA 1
ATOM 4518 C C . ILE B 1 120 ? -14.094 -7.934 -17.344 1 97 120 ILE B C 1
ATOM 4520 O O . ILE B 1 120 ? -12.914 -8.219 -17.531 1 97 120 ILE B O 1
ATOM 4524 N N . CYS B 1 121 ? -14.562 -6.723 -17.203 1 96.75 121 CYS B N 1
ATOM 4525 C CA . CYS B 1 121 ? -13.609 -5.625 -17.141 1 96.75 121 CYS B CA 1
ATOM 4526 C C . CYS B 1 121 ? -12.578 -5.863 -16.047 1 96.75 121 CYS B C 1
ATOM 4528 O O . CYS B 1 121 ? -12.93 -6.145 -14.906 1 96.75 121 CYS B O 1
ATOM 4530 N N . ILE B 1 122 ? -11.305 -5.703 -16.391 1 97.62 122 ILE B N 1
ATOM 4531 C CA . ILE B 1 122 ? -10.211 -6.055 -15.492 1 97.62 122 ILE B CA 1
ATOM 4532 C C . ILE B 1 122 ? -10.25 -5.164 -14.25 1 97.62 122 ILE B C 1
ATOM 4534 O O . ILE B 1 122 ? -9.914 -5.605 -13.148 1 97.62 122 ILE B O 1
ATOM 4538 N N . LYS B 1 123 ? -10.695 -3.963 -14.383 1 95.31 123 LYS B N 1
ATOM 4539 C CA . LYS B 1 123 ? -10.812 -3.066 -13.234 1 95.31 123 LYS B CA 1
ATOM 4540 C C . LYS B 1 123 ? -11.828 -3.596 -12.227 1 95.31 123 LYS B C 1
ATOM 4542 O O . LYS B 1 123 ? -11.586 -3.549 -11.016 1 95.31 123 LYS B O 1
ATOM 4547 N N . ASP B 1 124 ? -12.898 -4.145 -12.742 1 96.81 124 ASP B N 1
ATOM 4548 C CA . ASP B 1 124 ? -13.922 -4.742 -11.883 1 96.81 124 ASP B CA 1
ATOM 4549 C C . ASP B 1 124 ? -13.375 -5.969 -11.156 1 96.81 124 ASP B C 1
ATOM 4551 O O . ASP B 1 124 ? -13.547 -6.105 -9.945 1 96.81 124 ASP B O 1
ATOM 4555 N N . LEU B 1 125 ? -12.719 -6.738 -11.93 1 97.88 125 LEU B N 1
ATOM 4556 C CA . LEU B 1 125 ? -12.219 -7.969 -11.336 1 97.88 125 LEU B CA 1
ATOM 4557 C C . LEU B 1 125 ? -11.305 -7.668 -10.148 1 97.88 125 LEU B C 1
ATOM 4559 O O . LEU B 1 125 ? -11.477 -8.234 -9.07 1 97.88 125 LEU B O 1
ATOM 4563 N N . ILE B 1 126 ? -10.375 -6.746 -10.352 1 97.31 126 ILE B N 1
ATOM 4564 C CA . ILE B 1 126 ? -9.414 -6.426 -9.305 1 97.31 126 ILE B CA 1
ATOM 4565 C C . ILE B 1 126 ? -10.125 -5.781 -8.117 1 97.31 126 ILE B C 1
ATOM 4567 O O . ILE B 1 126 ? -9.844 -6.109 -6.965 1 97.31 126 ILE B O 1
ATOM 4571 N N . THR B 1 127 ? -11.031 -4.938 -8.422 1 95.38 127 THR B N 1
ATOM 4572 C CA . THR B 1 127 ? -11.758 -4.223 -7.379 1 95.38 127 THR B CA 1
ATOM 4573 C C . THR B 1 127 ? -12.516 -5.195 -6.48 1 95.38 127 THR B C 1
ATOM 4575 O O . THR B 1 127 ? -12.547 -5.023 -5.258 1 95.38 127 THR B O 1
ATOM 4578 N N . PHE B 1 128 ? -13.031 -6.23 -7.027 1 96.75 128 PHE B N 1
ATOM 4579 C CA . PHE B 1 128 ? -13.938 -7.094 -6.289 1 96.75 128 PHE B CA 1
ATOM 4580 C C . PHE B 1 128 ? -13.219 -8.336 -5.773 1 96.75 128 PHE B C 1
ATOM 4582 O O . PHE B 1 128 ? -13.844 -9.234 -5.203 1 96.75 128 PHE B O 1
ATOM 4589 N N . LEU B 1 129 ? -11.867 -8.391 -6 1 96.69 129 LEU B N 1
ATOM 4590 C CA . LEU B 1 129 ? -11.031 -9.336 -5.281 1 96.69 129 LEU B CA 1
ATOM 4591 C C . LEU B 1 129 ? -10.883 -8.938 -3.818 1 96.69 129 LEU B C 1
ATOM 4593 O O . LEU B 1 129 ? -10.18 -7.969 -3.506 1 96.69 129 LEU B O 1
ATOM 4597 N N . ILE B 1 130 ? -11.453 -9.75 -2.941 1 96.19 130 ILE B N 1
ATOM 4598 C CA . ILE B 1 130 ? -11.602 -9.188 -1.604 1 96.19 130 ILE B CA 1
ATOM 4599 C C . ILE B 1 130 ? -10.742 -9.969 -0.615 1 96.19 130 ILE B C 1
ATOM 4601 O O . ILE B 1 130 ? -10.023 -9.375 0.192 1 96.19 130 ILE B O 1
ATOM 4605 N N . TYR B 1 131 ? -10.836 -11.344 -0.656 1 95.56 131 TYR B N 1
ATOM 4606 C CA . TYR B 1 131 ? -10.086 -12.133 0.313 1 95.56 131 TYR B CA 1
ATOM 4607 C C . TYR B 1 131 ? -9.43 -13.336 -0.357 1 95.56 131 TYR B C 1
ATOM 4609 O O . TYR B 1 131 ? -9.961 -13.883 -1.33 1 95.56 131 TYR B O 1
ATOM 4617 N N . HIS B 1 132 ? -8.312 -13.68 0.1 1 96 132 HIS B N 1
ATOM 4618 C CA . HIS B 1 132 ? -7.746 -15.023 -0.021 1 96 132 HIS B CA 1
ATOM 4619 C C . HIS B 1 132 ? -7.762 -15.75 1.32 1 96 132 HIS B C 1
ATOM 4621 O O . HIS B 1 132 ? -7.07 -15.344 2.258 1 96 132 HIS B O 1
ATOM 4627 N N . GLU B 1 133 ? -8.531 -16.734 1.336 1 91.5 133 GLU B N 1
ATOM 4628 C CA . GLU B 1 133 ? -8.852 -17.297 2.646 1 91.5 133 GLU B CA 1
ATOM 4629 C C . GLU B 1 133 ? -9.406 -16.219 3.582 1 91.5 133 GLU B C 1
ATOM 4631 O O . GLU B 1 133 ? -10.367 -15.531 3.244 1 91.5 133 GLU B O 1
ATOM 4636 N N . GLN B 1 134 ? -8.719 -15.906 4.684 1 90.38 134 GLN B N 1
ATOM 4637 C CA . GLN B 1 134 ? -9.203 -14.883 5.602 1 90.38 134 GLN B CA 1
ATOM 4638 C C . GLN B 1 134 ? -8.344 -13.617 5.523 1 90.38 134 GLN B C 1
ATOM 4640 O O . GLN B 1 134 ? -8.531 -12.688 6.309 1 90.38 134 GLN B O 1
ATOM 4645 N N . HIS B 1 135 ? -7.488 -13.617 4.559 1 90.31 135 HIS B N 1
ATOM 4646 C CA . HIS B 1 135 ? -6.602 -12.461 4.414 1 90.31 135 HIS B CA 1
ATOM 4647 C C . HIS B 1 135 ? -7.125 -11.492 3.361 1 90.31 135 HIS B C 1
ATOM 4649 O O . HIS B 1 135 ? -7.305 -11.867 2.199 1 90.31 135 HIS B O 1
ATOM 4655 N N . GLU B 1 136 ? -7.281 -10.328 3.781 1 91.88 136 GLU B N 1
ATOM 4656 C CA . GLU B 1 136 ? -7.844 -9.312 2.896 1 91.88 136 GLU B CA 1
ATOM 4657 C C . GLU B 1 136 ? -6.844 -8.914 1.813 1 91.88 136 GLU B C 1
ATOM 4659 O O . GLU B 1 136 ? -5.648 -8.766 2.086 1 91.88 136 GLU B O 1
ATOM 4664 N N . PHE B 1 137 ? -7.34 -8.727 0.623 1 93.44 137 PHE B N 1
ATOM 4665 C CA . PHE B 1 137 ? -6.531 -8.125 -0.429 1 93.44 137 PHE B CA 1
ATOM 4666 C C . PHE B 1 137 ? -6.391 -6.621 -0.211 1 93.44 137 PHE B C 1
ATOM 4668 O O . PHE B 1 137 ? -7.387 -5.914 -0.072 1 93.44 137 PHE B O 1
ATOM 4675 N N . LYS B 1 138 ? -5.199 -6.238 -0.208 1 90.12 138 LYS B N 1
ATOM 4676 C CA . LYS B 1 138 ? -4.926 -4.816 -0.046 1 90.12 138 LYS B CA 1
ATOM 4677 C C . LYS B 1 138 ? -4.383 -4.207 -1.337 1 90.12 138 LYS B C 1
ATOM 4679 O O . LYS B 1 138 ? -3.662 -4.871 -2.086 1 90.12 138 LYS B O 1
ATOM 4684 N N . ASP B 1 139 ? -4.688 -3.043 -1.487 1 87.56 139 ASP B N 1
ATOM 4685 C CA . ASP B 1 139 ? -4.23 -2.344 -2.684 1 87.56 139 ASP B CA 1
ATOM 4686 C C . ASP B 1 139 ? -2.729 -2.072 -2.619 1 87.56 139 ASP B C 1
ATOM 4688 O O . ASP B 1 139 ? -2.178 -1.853 -1.538 1 87.56 139 ASP B O 1
ATOM 4692 N N . ASN B 1 140 ? -2.188 -2.135 -3.764 1 81.25 140 ASN B N 1
ATOM 4693 C CA . ASN B 1 140 ? -0.81 -1.677 -3.906 1 81.25 140 ASN B CA 1
ATOM 4694 C C . ASN B 1 140 ? -0.73 -0.155 -3.982 1 81.25 140 ASN B C 1
ATOM 4696 O O . ASN B 1 140 ? -1.436 0.469 -4.777 1 81.25 140 ASN B O 1
ATOM 4700 N N . PRO B 1 141 ? 0.03 0.408 -3.225 1 69.38 141 PRO B N 1
ATOM 4701 C CA . PRO B 1 141 ? 0.077 1.872 -3.215 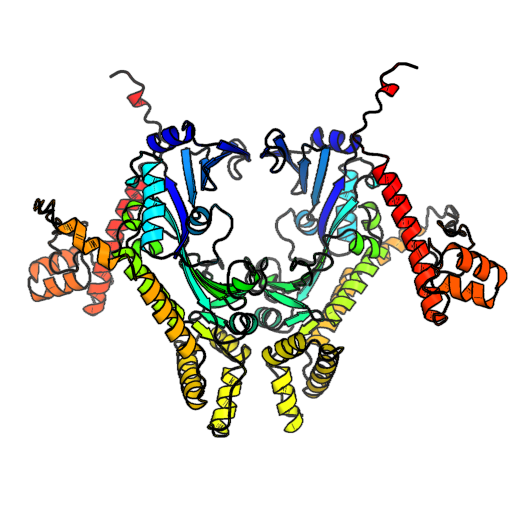1 69.38 141 PRO B CA 1
ATOM 4702 C C . PRO B 1 141 ? 0.67 2.453 -4.496 1 69.38 141 PRO B C 1
ATOM 4704 O O . PRO B 1 141 ? 0.366 3.592 -4.859 1 69.38 141 PRO B O 1
ATOM 4707 N N . GLU B 1 142 ? 1.469 1.704 -5.16 1 68.69 142 GLU B N 1
ATOM 4708 C CA . GLU B 1 142 ? 2.227 2.225 -6.293 1 68.69 142 GLU B CA 1
ATOM 4709 C C . GLU B 1 142 ? 1.48 1.997 -7.605 1 68.69 142 GLU B C 1
ATOM 4711 O O . GLU B 1 142 ? 1.604 2.791 -8.539 1 68.69 142 GLU B O 1
ATOM 4716 N N . TYR B 1 143 ? 0.72 0.914 -7.551 1 77.44 143 TYR B N 1
ATOM 4717 C CA . TYR B 1 143 ? 0.097 0.548 -8.82 1 77.44 143 TYR B CA 1
ATOM 4718 C C . TYR B 1 143 ? -1.42 0.485 -8.68 1 77.44 143 TYR B C 1
ATOM 4720 O O . TYR B 1 143 ? -1.942 -0.204 -7.801 1 77.44 143 TYR B O 1
ATOM 4728 N N . GLN B 1 144 ? -2.023 1.143 -9.664 1 84.12 144 GLN B N 1
ATOM 4729 C CA . GLN B 1 144 ? -3.482 1.083 -9.68 1 84.12 144 GLN B CA 1
ATOM 4730 C C . GLN B 1 144 ? -3.971 -0.305 -10.078 1 84.12 144 GLN B C 1
ATOM 4732 O O . GLN B 1 144 ? -3.355 -0.965 -10.922 1 84.12 144 GLN B O 1
ATOM 4737 N N . PHE B 1 145 ? -4.965 -0.742 -9.461 1 91.94 145 PHE B N 1
ATOM 4738 C CA . PHE B 1 145 ? -5.633 -2.008 -9.742 1 91.94 145 PHE B CA 1
ATOM 4739 C C . PHE B 1 145 ? -4.664 -3.174 -9.594 1 91.94 145 PHE B C 1
ATOM 4741 O O . PHE B 1 145 ? -4.492 -3.975 -10.516 1 91.94 145 PHE B O 1
ATOM 4748 N N . SER B 1 146 ? -4.008 -3.125 -8.562 1 93.31 146 SER B N 1
ATOM 4749 C CA . SER B 1 146 ? -3.092 -4.16 -8.094 1 93.31 146 SER B CA 1
ATOM 4750 C C . SER B 1 146 ? -3.287 -4.438 -6.605 1 93.31 146 SER B C 1
ATOM 4752 O O . SER B 1 146 ? -3.281 -3.514 -5.789 1 93.31 146 SER B O 1
ATOM 4754 N N . LYS B 1 147 ? -3.502 -5.695 -6.32 1 94.81 147 LYS B N 1
ATOM 4755 C CA . LYS B 1 147 ? -3.76 -6.066 -4.934 1 94.81 147 LYS B CA 1
ATOM 4756 C C . LYS B 1 147 ? -2.881 -7.238 -4.504 1 94.81 147 LYS B C 1
ATOM 4758 O O . LYS B 1 147 ? -2.434 -8.023 -5.34 1 94.81 147 LYS B O 1
ATOM 4763 N N . GLN B 1 148 ? -2.682 -7.316 -3.301 1 93.75 148 GLN B N 1
ATOM 4764 C CA . GLN B 1 148 ? -1.996 -8.461 -2.715 1 93.75 148 GLN B CA 1
ATOM 4765 C C . GLN B 1 148 ? -2.611 -8.844 -1.371 1 93.75 148 GLN B C 1
ATOM 4767 O O . GLN B 1 148 ? -3.127 -7.984 -0.652 1 93.75 148 GLN B O 1
ATOM 4772 N N . SER B 1 149 ? -2.576 -10.109 -1.134 1 92.19 149 SER B N 1
ATOM 4773 C CA . SER B 1 149 ? -3.104 -10.578 0.144 1 92.19 149 SER B CA 1
ATOM 4774 C C . SER B 1 149 ? -2.197 -10.172 1.3 1 92.19 149 SER B C 1
ATOM 4776 O O . SER B 1 149 ? -0.973 -10.148 1.159 1 92.19 149 SER B O 1
ATOM 4778 N N . HIS B 1 150 ? -2.836 -9.789 2.334 1 83.88 150 HIS B N 1
ATOM 4779 C CA . HIS B 1 150 ? -2.068 -9.336 3.486 1 83.88 150 HIS B CA 1
ATOM 4780 C C . HIS B 1 150 ? -2.361 -10.188 4.715 1 83.88 150 HIS B C 1
ATOM 4782 O O . HIS B 1 150 ? -3.525 -10.438 5.035 1 83.88 150 HIS B O 1
ATOM 4788 N N . SER B 1 151 ? -1.357 -10.766 5.203 1 77.88 151 SER B N 1
ATOM 4789 C CA . SER B 1 151 ? -1.45 -11.469 6.48 1 77.88 151 SER B CA 1
ATOM 4790 C C . SER B 1 151 ? -0.379 -10.984 7.453 1 77.88 151 SER B C 1
ATOM 4792 O O . SER B 1 151 ? 0.721 -10.617 7.043 1 77.88 151 SER B O 1
ATOM 4794 N N . SER B 1 152 ? -0.821 -10.664 8.633 1 69.12 152 SER B N 1
ATOM 4795 C CA . SER B 1 152 ? 0.148 -10.219 9.633 1 69.12 152 SER B CA 1
ATOM 4796 C C . SER B 1 152 ? 0.222 -11.203 10.797 1 69.12 152 SER B C 1
ATOM 4798 O O . SER B 1 152 ? -0.745 -11.914 11.078 1 69.12 152 SER B O 1
ATOM 4800 N N . ASN B 1 153 ? 1.429 -11.266 11.258 1 62.53 153 ASN B N 1
ATOM 4801 C CA . ASN B 1 153 ? 1.593 -11.984 12.516 1 62.53 153 ASN B CA 1
ATOM 4802 C C . ASN B 1 153 ? 0.816 -11.328 13.648 1 62.53 153 ASN B C 1
ATOM 4804 O O . ASN B 1 153 ? 0.992 -10.133 13.914 1 62.53 153 ASN B O 1
ATOM 4808 N N . LYS B 1 154 ? -0.053 -12.078 14.234 1 60.34 154 LYS B N 1
ATOM 4809 C CA . LYS B 1 154 ? -0.932 -11.539 15.266 1 60.34 154 LYS B CA 1
ATOM 4810 C C . LYS B 1 154 ? -0.126 -10.945 16.422 1 60.34 154 LYS B C 1
ATOM 4812 O O . LYS B 1 154 ? -0.56 -9.977 17.047 1 60.34 154 LYS B O 1
ATOM 4817 N N . LYS B 1 155 ? 1.021 -11.578 16.609 1 52.84 155 LYS B N 1
ATOM 4818 C CA . LYS B 1 155 ? 1.808 -11.18 17.766 1 52.84 155 LYS B CA 1
ATOM 4819 C C . LYS B 1 155 ? 2.633 -9.93 17.469 1 52.84 155 LYS B C 1
ATOM 4821 O O . LYS B 1 155 ? 2.682 -9 18.281 1 52.84 155 LYS B O 1
ATOM 4826 N N . THR B 1 156 ? 3.16 -9.898 16.281 1 56.75 156 THR B N 1
ATOM 4827 C CA . THR B 1 156 ? 4.137 -8.859 15.977 1 56.75 156 THR B CA 1
ATOM 4828 C C . THR B 1 156 ? 3.535 -7.797 15.062 1 56.75 156 THR B C 1
ATOM 4830 O O . THR B 1 156 ? 4.086 -6.703 14.922 1 56.75 156 THR B O 1
ATOM 4833 N N . GLY B 1 157 ? 2.369 -8.117 14.508 1 59.53 157 GLY B N 1
ATOM 4834 C CA . GLY B 1 157 ? 1.76 -7.188 13.562 1 59.53 157 GLY B CA 1
ATOM 4835 C C . GLY B 1 157 ? 2.486 -7.121 12.234 1 59.53 157 GLY B C 1
ATOM 4836 O O . GLY B 1 157 ? 2.053 -6.422 11.32 1 59.53 157 GLY B O 1
ATOM 4837 N N . ARG B 1 158 ? 3.521 -7.93 12.258 1 58.59 158 ARG B N 1
ATOM 4838 C CA . ARG B 1 158 ? 4.332 -7.895 11.047 1 58.59 158 ARG B CA 1
ATOM 4839 C C . ARG B 1 158 ? 3.682 -8.703 9.93 1 58.59 158 ARG B C 1
ATOM 4841 O O . ARG B 1 158 ? 3.062 -9.734 10.18 1 58.59 158 ARG B O 1
ATOM 4848 N N . ALA B 1 159 ? 3.891 -8.234 8.703 1 65.06 159 ALA B N 1
ATOM 4849 C CA . ALA B 1 159 ? 3.324 -8.898 7.531 1 65.06 159 ALA B CA 1
ATOM 4850 C C . ALA B 1 159 ? 3.891 -10.312 7.371 1 65.06 159 ALA B C 1
ATOM 4852 O O . ALA B 1 159 ? 5.082 -10.531 7.586 1 65.06 159 ALA B O 1
ATOM 4853 N N . ASN B 1 160 ? 3.041 -11.297 7.199 1 71.31 160 ASN B N 1
ATOM 4854 C CA . ASN B 1 160 ? 3.463 -12.664 6.887 1 71.31 160 ASN B CA 1
ATOM 4855 C C . ASN B 1 160 ? 3.963 -12.773 5.449 1 71.31 160 ASN B C 1
ATOM 4857 O O . ASN B 1 160 ? 3.215 -12.516 4.504 1 71.31 160 ASN B O 1
ATOM 4861 N N . ASN B 1 161 ? 5.191 -13.164 5.355 1 74.12 161 ASN B N 1
ATOM 4862 C CA . ASN B 1 161 ? 5.863 -13.188 4.062 1 74.12 161 ASN B CA 1
ATOM 4863 C C . ASN B 1 161 ? 5.93 -14.602 3.488 1 74.12 161 ASN B C 1
ATOM 4865 O O . ASN B 1 161 ? 6.602 -14.836 2.482 1 74.12 161 ASN B O 1
ATOM 4869 N N . ASN B 1 162 ? 5.227 -15.508 4.113 1 82.62 162 ASN B N 1
ATOM 4870 C CA . ASN B 1 162 ? 5.309 -16.891 3.678 1 82.62 162 ASN B CA 1
ATOM 4871 C C . ASN B 1 162 ? 4.633 -17.094 2.324 1 82.62 162 ASN B C 1
ATOM 4873 O O . ASN B 1 162 ? 5.223 -17.688 1.414 1 82.62 162 ASN B O 1
ATOM 4877 N N . LYS B 1 163 ? 3.545 -16.578 2.289 1 90.5 163 LYS B N 1
ATOM 4878 C CA . LYS B 1 163 ? 2.777 -16.688 1.053 1 90.5 163 LYS B CA 1
ATOM 4879 C C . LYS B 1 163 ? 1.946 -15.43 0.803 1 90.5 163 LYS B C 1
ATOM 4881 O O . LYS B 1 163 ? 1.081 -15.086 1.609 1 90.5 163 LYS B O 1
ATOM 4886 N N . ILE B 1 164 ? 2.227 -14.875 -0.313 1 93.56 164 ILE B N 1
ATOM 4887 C CA . ILE B 1 164 ? 1.508 -13.672 -0.718 1 93.56 164 ILE B CA 1
ATOM 4888 C C . ILE B 1 164 ? 0.824 -13.906 -2.062 1 93.56 164 ILE B C 1
ATOM 4890 O O . ILE B 1 164 ? 1.474 -14.297 -3.037 1 93.56 164 ILE B O 1
ATOM 4894 N N . ILE B 1 165 ? -0.452 -13.703 -2.061 1 96.44 165 ILE B N 1
ATOM 4895 C CA . ILE B 1 165 ? -1.214 -13.828 -3.297 1 96.44 165 ILE B CA 1
ATOM 4896 C C . ILE B 1 165 ? -1.38 -12.453 -3.943 1 96.44 165 ILE B C 1
ATOM 4898 O O . ILE B 1 165 ? -1.795 -11.492 -3.285 1 96.44 165 ILE B O 1
ATOM 4902 N N . LYS B 1 166 ? -1.054 -12.398 -5.168 1 96.25 166 LYS B N 1
ATOM 4903 C CA . LYS B 1 166 ? -1.156 -11.141 -5.895 1 96.25 166 LYS B CA 1
ATOM 4904 C C . LYS B 1 166 ? -2.123 -11.258 -7.07 1 96.25 166 LYS B C 1
ATOM 4906 O O . LYS B 1 166 ? -2.16 -12.289 -7.75 1 96.25 166 LYS B O 1
ATOM 4911 N N . GLY B 1 167 ? -2.916 -10.289 -7.316 1 97.38 167 GLY B N 1
ATOM 4912 C CA . GLY B 1 167 ? -3.764 -10.117 -8.484 1 97.38 167 GLY B CA 1
ATOM 4913 C C . GLY B 1 167 ? -3.779 -8.695 -9 1 97.38 167 GLY B C 1
ATOM 4914 O O . GLY B 1 167 ? -3.984 -7.75 -8.234 1 97.38 167 GLY B O 1
ATOM 4915 N N . TYR B 1 168 ? -3.479 -8.57 -10.25 1 96.25 168 TYR B N 1
ATOM 4916 C CA . TYR B 1 168 ? -3.471 -7.195 -10.734 1 96.25 168 TYR B CA 1
ATOM 4917 C C . TYR B 1 168 ? -3.717 -7.141 -12.234 1 96.25 168 TYR B C 1
ATOM 4919 O O . TYR B 1 168 ? -3.676 -8.164 -12.914 1 96.25 168 TYR B O 1
ATOM 4927 N N . ALA B 1 169 ? -3.98 -5.957 -12.734 1 96.94 169 ALA B N 1
ATOM 4928 C CA . ALA B 1 169 ? -4.316 -5.703 -14.133 1 96.94 169 ALA B CA 1
ATOM 4929 C C . ALA B 1 169 ? -3.061 -5.523 -14.984 1 96.94 169 ALA B C 1
ATOM 4931 O O . ALA B 1 169 ? -2.637 -4.398 -15.25 1 96.94 169 ALA B O 1
ATOM 4932 N N . LYS B 1 170 ? -2.596 -6.578 -15.477 1 96 170 LYS B N 1
ATOM 4933 C CA . LYS B 1 170 ? -1.384 -6.531 -16.281 1 96 170 LYS B CA 1
ATOM 4934 C C . LYS B 1 170 ? -1.632 -5.801 -17.609 1 96 170 LYS B C 1
ATOM 4936 O O . LYS B 1 170 ? -0.745 -5.113 -18.125 1 96 170 LYS B O 1
ATOM 4941 N N . GLY B 1 171 ? -2.793 -5.934 -18.094 1 96 171 GLY B N 1
ATOM 4942 C CA . GLY B 1 171 ? -3.156 -5.262 -19.344 1 96 171 GLY B CA 1
ATOM 4943 C C . GLY B 1 171 ? -3.084 -3.75 -19.234 1 96 171 GLY B C 1
ATOM 4944 O O . GLY B 1 171 ? -2.809 -3.072 -20.234 1 96 171 GLY B O 1
ATOM 4945 N N . LEU B 1 172 ? -3.367 -3.287 -18.109 1 92.94 172 LEU B N 1
ATOM 4946 C CA . LEU B 1 172 ? -3.283 -1.847 -17.906 1 92.94 172 LEU B CA 1
ATOM 4947 C C . LEU B 1 172 ? -1.831 -1.396 -17.812 1 92.94 172 LEU B C 1
ATOM 4949 O O . LEU B 1 172 ? -1.494 -0.278 -18.203 1 92.94 172 LEU B O 1
ATOM 4953 N N . GLN B 1 173 ? -0.975 -2.23 -17.297 1 90.56 173 GLN B N 1
ATOM 4954 C CA . GLN B 1 173 ? 0.443 -1.92 -17.141 1 90.56 173 GLN B CA 1
ATOM 4955 C C . GLN B 1 173 ? 1.171 -1.987 -18.484 1 90.56 173 GLN B C 1
ATOM 4957 O O . GLN B 1 173 ? 2.098 -1.214 -18.734 1 90.56 173 GLN B O 1
ATOM 4962 N N . PHE B 1 174 ? 0.739 -2.988 -19.25 1 92.94 174 PHE B N 1
ATOM 4963 C CA . PHE B 1 174 ? 1.401 -3.207 -20.531 1 92.94 174 PHE B CA 1
ATOM 4964 C C . PHE B 1 174 ? 0.38 -3.344 -21.641 1 92.94 174 PHE B C 1
ATOM 4966 O O . PHE B 1 174 ? 0.302 -4.387 -22.297 1 92.94 174 PHE B O 1
ATOM 4973 N N . PRO B 1 175 ? -0.304 -2.26 -22 1 92.12 175 PRO B N 1
ATOM 4974 C CA . PRO B 1 175 ? -1.379 -2.342 -23 1 92.12 175 PRO B CA 1
ATOM 4975 C C . PRO B 1 175 ? -0.87 -2.703 -24.391 1 92.12 175 PRO B C 1
ATOM 4977 O O . PRO B 1 175 ? -1.623 -3.24 -25.203 1 92.12 175 PRO B O 1
ATOM 4980 N N . GLU B 1 176 ? 0.397 -2.49 -24.609 1 94.44 176 GLU B N 1
ATOM 4981 C CA . GLU B 1 176 ? 0.964 -2.744 -25.938 1 94.44 176 GLU B CA 1
ATOM 4982 C C . GLU B 1 176 ? 1.334 -4.215 -26.109 1 94.44 176 GLU B C 1
ATOM 4984 O O . GLU B 1 176 ? 1.494 -4.699 -27.219 1 94.44 176 GLU B O 1
ATOM 4989 N N . PHE B 1 177 ? 1.37 -4.953 -25 1 95.31 177 PHE B N 1
ATOM 4990 C CA . PHE B 1 177 ? 1.98 -6.273 -25.094 1 95.31 177 PHE B CA 1
ATOM 4991 C C . PHE B 1 177 ? 0.97 -7.363 -24.75 1 95.31 177 PHE B C 1
ATOM 4993 O O . PHE B 1 177 ? 1.265 -8.555 -24.875 1 95.31 177 PHE B O 1
ATOM 5000 N N . CYS B 1 178 ? -0.188 -6.969 -24.266 1 95.94 178 CYS B N 1
ATOM 5001 C CA . CYS B 1 178 ? -1.2 -7.969 -23.938 1 95.94 178 CYS B CA 1
ATOM 5002 C C . CYS B 1 178 ? -2.598 -7.359 -23.969 1 95.94 178 CYS B C 1
ATOM 5004 O O . CYS B 1 178 ? -2.748 -6.148 -24.141 1 95.94 178 CYS B O 1
ATOM 5006 N N . HIS B 1 179 ? -3.602 -8.18 -23.922 1 97.31 179 HIS B N 1
ATOM 5007 C CA . HIS B 1 179 ? -4.992 -7.738 -23.922 1 97.31 179 HIS B CA 1
ATOM 5008 C C . HIS B 1 179 ? -5.281 -6.836 -22.719 1 97.31 179 HIS B C 1
ATOM 5010 O O . HIS B 1 179 ? -4.801 -7.09 -21.609 1 97.31 179 HIS B O 1
ATOM 5016 N N . ILE B 1 180 ? -6.098 -5.875 -22.844 1 97.06 180 ILE B N 1
ATOM 5017 C CA . ILE B 1 180 ? -6.371 -4.855 -21.844 1 97.06 180 ILE B CA 1
ATOM 5018 C C . ILE B 1 180 ? -6.945 -5.508 -20.578 1 97.06 180 ILE B C 1
ATOM 5020 O O . ILE B 1 180 ? -6.711 -5.035 -19.469 1 97.06 180 ILE B O 1
ATOM 5024 N N . ASN B 1 181 ? -7.586 -6.637 -20.734 1 98.06 181 ASN B N 1
ATOM 5025 C CA . ASN B 1 181 ? -8.227 -7.309 -19.609 1 98.06 181 ASN B CA 1
ATOM 5026 C C . ASN B 1 181 ? -7.371 -8.453 -19.078 1 98.06 181 ASN B C 1
ATOM 5028 O O . ASN B 1 181 ? -7.875 -9.344 -18.391 1 98.06 181 ASN B O 1
ATOM 5032 N N . THR B 1 182 ? -6.07 -8.375 -19.359 1 98.5 182 THR B N 1
ATOM 5033 C CA . THR B 1 182 ? -5.184 -9.422 -18.875 1 98.5 182 THR B CA 1
ATOM 5034 C C . THR B 1 182 ? -5.035 -9.336 -17.359 1 98.5 182 THR B C 1
ATOM 5036 O O . THR B 1 182 ? -4.617 -8.305 -16.828 1 98.5 182 THR B O 1
ATOM 5039 N N . PHE B 1 183 ? -5.418 -10.414 -16.766 1 98.44 183 PHE B N 1
ATOM 5040 C CA . PHE B 1 183 ? -5.332 -10.594 -15.32 1 98.44 183 PHE B CA 1
ATOM 5041 C C . PHE B 1 183 ? -4.102 -11.414 -14.953 1 98.44 183 PHE B C 1
ATOM 5043 O O . PHE B 1 183 ? -3.918 -12.531 -15.445 1 98.44 183 PHE B O 1
ATOM 5050 N N . ARG B 1 184 ? -3.219 -10.773 -14.141 1 98.31 184 ARG B N 1
ATOM 5051 C CA . ARG B 1 184 ? -2.08 -11.5 -13.586 1 98.31 184 ARG B CA 1
ATOM 5052 C C . ARG B 1 184 ? -2.406 -12.055 -12.203 1 98.31 184 ARG B C 1
ATOM 5054 O O . ARG B 1 184 ? -2.795 -11.305 -11.305 1 98.31 184 ARG B O 1
ATOM 5061 N N . PHE B 1 185 ? -2.309 -13.367 -12.078 1 98.38 185 PHE B N 1
ATOM 5062 C CA . PHE B 1 185 ? -2.424 -14.055 -10.797 1 98.38 185 PHE B CA 1
ATOM 5063 C C . PHE B 1 185 ? -1.09 -14.672 -10.391 1 98.38 185 PHE B C 1
ATOM 5065 O O . PHE B 1 185 ? -0.516 -15.469 -11.133 1 98.38 185 PHE B O 1
ATOM 5072 N N . GLU B 1 186 ? -0.571 -14.234 -9.141 1 97.94 186 GLU B N 1
ATOM 5073 C CA . GLU B 1 186 ? 0.776 -14.633 -8.75 1 97.94 186 GLU B CA 1
ATOM 5074 C C . GLU B 1 186 ? 0.815 -15.07 -7.285 1 97.94 186 GLU B C 1
ATOM 5076 O O . GLU B 1 186 ? 0.022 -14.594 -6.469 1 97.94 186 GLU B O 1
ATOM 5081 N N . ILE B 1 187 ? 1.698 -15.969 -7.078 1 97.62 187 ILE B N 1
ATOM 5082 C CA . ILE B 1 187 ? 2.074 -16.359 -5.723 1 97.62 187 ILE B CA 1
ATOM 5083 C C . ILE B 1 187 ? 3.529 -15.969 -5.457 1 97.62 187 ILE B C 1
ATOM 5085 O O . ILE B 1 187 ? 4.414 -16.281 -6.262 1 97.62 187 ILE B O 1
ATOM 5089 N N . LYS B 1 188 ? 3.703 -15.273 -4.363 1 96.31 188 LYS B N 1
ATOM 5090 C CA . LYS B 1 188 ? 5.035 -14.828 -3.965 1 96.31 188 LYS B CA 1
ATOM 5091 C C . LYS B 1 188 ? 5.398 -15.352 -2.582 1 96.31 188 LYS B C 1
ATOM 5093 O O . LYS B 1 188 ? 4.559 -15.391 -1.682 1 96.31 188 LYS B O 1
ATOM 5098 N N . SER B 1 189 ? 6.625 -15.828 -2.469 1 93.94 189 SER B N 1
ATOM 5099 C CA . SER B 1 189 ? 7.129 -16.219 -1.155 1 93.94 189 SER B CA 1
ATOM 5100 C C . SER B 1 189 ? 8.539 -15.68 -0.926 1 93.94 189 SER B C 1
ATOM 5102 O O . SER B 1 189 ? 9.375 -15.703 -1.835 1 93.94 189 SER B O 1
ATOM 5104 N N . ARG B 1 190 ? 8.695 -15.25 0.284 1 92.75 190 ARG B N 1
ATOM 5105 C CA . ARG B 1 190 ? 10.008 -14.781 0.708 1 92.75 190 ARG B CA 1
ATOM 5106 C C . ARG B 1 190 ? 10.578 -15.672 1.809 1 92.75 190 ARG B C 1
ATOM 5108 O O . ARG B 1 190 ? 11.438 -15.242 2.578 1 92.75 190 ARG B O 1
ATOM 5115 N N . GLU B 1 191 ? 10.008 -16.844 1.865 1 89.56 191 GLU B N 1
ATOM 5116 C CA . GLU B 1 191 ? 10.438 -17.766 2.91 1 89.56 191 GLU B CA 1
ATOM 5117 C C . GLU B 1 191 ? 10.867 -19.109 2.318 1 89.56 191 GLU B C 1
ATOM 5119 O O . GLU B 1 191 ? 10.07 -19.781 1.664 1 89.56 191 GLU B O 1
ATOM 5124 N N . SER B 1 192 ? 11.969 -19.453 2.729 1 90.56 192 SER B N 1
ATOM 5125 C CA . SER B 1 192 ? 12.523 -20.703 2.215 1 90.56 192 SER B CA 1
ATOM 5126 C C . SER B 1 192 ? 11.68 -21.891 2.627 1 90.56 192 SER B C 1
ATOM 5128 O O . SER B 1 192 ? 11.578 -22.875 1.888 1 90.56 192 SER B O 1
ATOM 5130 N N . ALA B 1 193 ? 11.062 -21.75 3.766 1 89.38 193 ALA B N 1
ATOM 5131 C CA . ALA B 1 193 ? 10.25 -22.859 4.258 1 89.38 193 ALA B CA 1
ATOM 5132 C C . ALA B 1 193 ? 9.102 -23.172 3.305 1 89.38 193 ALA B C 1
ATOM 5134 O O . ALA B 1 193 ? 8.789 -24.328 3.049 1 89.38 193 ALA B O 1
ATOM 5135 N N . TYR B 1 194 ? 8.508 -22.203 2.836 1 92.75 194 TYR B N 1
ATOM 5136 C CA . TYR B 1 194 ? 7.441 -22.375 1.854 1 92.75 194 TYR B CA 1
ATOM 5137 C C . TYR B 1 194 ? 7.992 -22.906 0.537 1 92.75 194 TYR B C 1
ATOM 5139 O O . TYR B 1 194 ? 7.422 -23.828 -0.06 1 92.75 194 TYR B O 1
ATOM 5147 N N . ILE B 1 195 ? 9.031 -22.391 0.124 1 95.56 195 ILE B N 1
ATOM 5148 C CA . ILE B 1 195 ? 9.625 -22.719 -1.167 1 95.56 195 ILE B CA 1
ATOM 5149 C C . ILE B 1 195 ? 10.086 -24.172 -1.168 1 95.56 195 ILE B C 1
ATOM 5151 O O . ILE B 1 195 ? 9.906 -24.891 -2.156 1 95.56 195 ILE B O 1
ATOM 5155 N N . SER B 1 196 ? 10.609 -24.578 -0.061 1 94.56 196 SER B N 1
ATOM 5156 C CA . SER B 1 196 ? 11.094 -25.953 0.04 1 94.56 196 SER B CA 1
ATOM 5157 C C . SER B 1 196 ? 9.945 -26.953 -0.07 1 94.56 196 SER B C 1
ATOM 5159 O O . SER B 1 196 ? 10.133 -28.062 -0.563 1 94.56 196 SER B O 1
ATOM 5161 N N . LYS B 1 197 ? 8.789 -26.578 0.337 1 94.06 197 LYS B N 1
ATOM 5162 C CA . LYS B 1 197 ? 7.617 -27.438 0.224 1 94.06 197 LYS B CA 1
ATOM 5163 C C . LYS B 1 197 ? 7.25 -27.688 -1.238 1 94.06 197 LYS B C 1
ATOM 5165 O O . LYS B 1 197 ? 6.547 -28.641 -1.559 1 94.06 197 LYS B O 1
ATOM 5170 N N . LEU B 1 198 ? 7.73 -26.812 -2.047 1 95.81 198 LEU B N 1
ATOM 5171 C CA . LEU B 1 198 ? 7.516 -26.953 -3.484 1 95.81 198 LEU B CA 1
ATOM 5172 C C . LEU B 1 198 ? 8.648 -27.75 -4.129 1 95.81 198 LEU B C 1
ATOM 5174 O O . LEU B 1 198 ? 8.758 -27.797 -5.359 1 95.81 198 LEU B O 1
ATOM 5178 N N . GLU B 1 199 ? 9.547 -28.234 -3.311 1 95.75 199 GLU B N 1
ATOM 5179 C CA . GLU B 1 199 ? 10.695 -29.031 -3.744 1 95.75 199 GLU B CA 1
ATOM 5180 C C . GLU B 1 199 ? 11.688 -28.172 -4.527 1 95.75 199 GLU B C 1
ATOM 5182 O O . GLU B 1 199 ? 12.281 -28.641 -5.504 1 95.75 199 GLU B O 1
ATOM 5187 N N . ILE B 1 200 ? 11.727 -26.938 -4.145 1 97.56 200 ILE B N 1
ATOM 5188 C CA . ILE B 1 200 ? 12.656 -26 -4.773 1 97.56 200 ILE B CA 1
ATOM 5189 C C . ILE B 1 200 ? 13.68 -25.516 -3.742 1 97.56 200 ILE B C 1
ATOM 5191 O O . ILE B 1 200 ? 13.32 -24.891 -2.75 1 97.56 200 ILE B O 1
ATOM 5195 N N . PHE B 1 201 ? 14.906 -25.844 -4.031 1 97.12 201 PHE B N 1
ATOM 5196 C CA . PHE B 1 201 ? 15.984 -25.453 -3.127 1 97.12 201 PHE B CA 1
ATOM 5197 C C . PHE B 1 201 ? 17.016 -24.594 -3.852 1 97.12 201 PHE B C 1
ATOM 5199 O O . PHE B 1 201 ? 17.516 -23.609 -3.297 1 97.12 201 PHE B O 1
ATOM 5206 N N . ASN B 1 202 ? 17.297 -24.969 -5.012 1 97 202 ASN B N 1
ATOM 5207 C CA . ASN B 1 202 ? 18.25 -24.266 -5.859 1 97 202 ASN B CA 1
ATOM 5208 C C . ASN B 1 202 ? 17.828 -24.297 -7.324 1 97 202 ASN B C 1
ATOM 5210 O O . ASN B 1 202 ? 16.766 -24.812 -7.652 1 97 202 ASN B O 1
ATOM 5214 N N . LEU B 1 203 ? 18.641 -23.812 -8.172 1 97 203 LEU B N 1
ATOM 5215 C CA . LEU B 1 203 ? 18.266 -23.625 -9.57 1 97 203 LEU B CA 1
ATOM 5216 C C . LEU B 1 203 ? 18.125 -24.969 -10.281 1 97 203 LEU B C 1
ATOM 5218 O O . LEU B 1 203 ? 17.391 -25.078 -11.258 1 97 203 LEU B O 1
ATOM 5222 N N . ASN B 1 204 ? 18.828 -25.938 -9.812 1 96.62 204 ASN B N 1
ATOM 5223 C CA . ASN B 1 204 ? 18.75 -27.25 -10.438 1 96.62 204 ASN B CA 1
ATOM 5224 C C . ASN B 1 204 ? 17.328 -27.812 -10.375 1 96.62 204 ASN B C 1
ATOM 5226 O O . ASN B 1 204 ? 16.891 -28.5 -11.289 1 96.62 204 ASN B O 1
ATOM 5230 N N . ASP B 1 205 ? 16.719 -27.484 -9.344 1 97.69 205 ASP B N 1
ATOM 5231 C CA . ASP B 1 205 ? 15.359 -27.984 -9.141 1 97.69 205 ASP B CA 1
ATOM 5232 C C . ASP B 1 205 ? 14.398 -27.438 -10.188 1 97.69 205 ASP B C 1
ATOM 5234 O O . ASP B 1 205 ? 13.43 -28.109 -10.555 1 97.69 205 ASP B O 1
ATOM 5238 N N . LEU B 1 206 ? 14.695 -26.312 -10.75 1 97.56 206 LEU B N 1
ATOM 5239 C CA . LEU B 1 206 ? 13.812 -25.641 -11.711 1 97.56 206 LEU B CA 1
ATOM 5240 C C . LEU B 1 206 ? 14.023 -26.203 -13.117 1 97.56 206 LEU B C 1
ATOM 5242 O O . LEU B 1 206 ? 13.32 -25.797 -14.047 1 97.56 206 LEU B O 1
ATOM 5246 N N . LEU B 1 207 ? 14.922 -27.141 -13.219 1 97.06 207 LEU B N 1
ATOM 5247 C CA . LEU B 1 207 ? 15.094 -27.812 -14.5 1 97.06 207 LEU B CA 1
ATOM 5248 C C . LEU B 1 207 ? 14.18 -29.031 -14.594 1 97.06 207 LEU B C 1
ATOM 5250 O O . LEU B 1 207 ? 14.023 -29.609 -15.68 1 97.06 207 LEU B O 1
ATOM 5254 N N . ASN B 1 208 ? 13.586 -29.344 -13.492 1 95.94 208 ASN B N 1
ATOM 5255 C CA . ASN B 1 208 ? 12.68 -30.484 -13.422 1 95.94 208 ASN B CA 1
ATOM 5256 C C . ASN B 1 208 ? 11.242 -30.078 -13.742 1 95.94 208 ASN B C 1
ATOM 5258 O O . ASN B 1 208 ? 10.648 -29.281 -13.023 1 95.94 208 ASN B O 1
ATOM 5262 N N . VAL B 1 209 ? 10.633 -30.734 -14.703 1 95.12 209 VAL B N 1
ATOM 5263 C CA . VAL B 1 209 ? 9.297 -30.406 -15.172 1 95.12 209 VAL B CA 1
ATOM 5264 C C . VAL B 1 209 ? 8.281 -30.672 -14.062 1 95.12 209 VAL B C 1
ATOM 5266 O O . VAL B 1 209 ? 7.27 -29.969 -13.953 1 95.12 209 VAL B O 1
ATOM 5269 N N . ASN B 1 210 ? 8.531 -31.641 -13.258 1 95.12 210 ASN B N 1
ATOM 5270 C CA . ASN B 1 210 ? 7.609 -32.031 -12.195 1 95.12 210 ASN B CA 1
ATOM 5271 C C . ASN B 1 210 ? 7.398 -30.875 -11.203 1 95.12 210 ASN B C 1
ATOM 5273 O O . ASN B 1 210 ? 6.32 -30.75 -10.617 1 95.12 210 ASN B O 1
ATOM 5277 N N . VAL B 1 211 ? 8.391 -30.078 -10.992 1 97.12 211 VAL B N 1
ATOM 5278 C CA . VAL B 1 211 ? 8.305 -28.922 -10.102 1 97.12 211 VAL B CA 1
ATOM 5279 C C . VAL B 1 211 ? 7.25 -27.953 -10.633 1 97.12 211 VAL B C 1
ATOM 5281 O O . VAL B 1 211 ? 6.477 -27.391 -9.859 1 97.12 211 VAL B O 1
ATOM 5284 N N . TYR B 1 212 ? 7.184 -27.844 -11.898 1 97.56 212 TYR B N 1
ATOM 5285 C CA . TYR B 1 212 ? 6.219 -26.938 -12.508 1 97.56 212 TYR B CA 1
ATOM 5286 C C . TYR B 1 212 ? 4.797 -27.453 -12.352 1 97.56 212 TYR B C 1
ATOM 5288 O O . TYR B 1 212 ? 3.852 -26.688 -12.211 1 97.56 212 TYR B O 1
ATOM 5296 N N . TYR B 1 213 ? 4.66 -28.734 -12.414 1 96.06 213 TYR B N 1
ATOM 5297 C CA . TYR B 1 213 ? 3.342 -29.297 -12.172 1 96.06 213 TYR B CA 1
ATOM 5298 C C . TYR B 1 213 ? 2.881 -29.031 -10.742 1 96.06 213 TYR B C 1
ATOM 5300 O O . TYR B 1 213 ? 1.701 -28.75 -10.508 1 96.06 213 TYR B O 1
ATOM 5308 N N . LEU B 1 214 ? 3.811 -29.078 -9.852 1 96.88 214 LEU B N 1
ATOM 5309 C CA . LEU B 1 214 ? 3.494 -28.719 -8.477 1 96.88 214 LEU B CA 1
ATOM 5310 C C . LEU B 1 214 ? 3.078 -27.25 -8.367 1 96.88 214 LEU B C 1
ATOM 5312 O O . LEU B 1 214 ? 2.133 -26.922 -7.648 1 96.88 214 LEU B O 1
ATOM 5316 N N . LEU B 1 215 ? 3.787 -26.422 -9.047 1 98 215 LEU B N 1
ATOM 5317 C CA . LEU B 1 215 ? 3.459 -25 -9.047 1 98 215 LEU B CA 1
ATOM 5318 C C . LEU B 1 215 ? 2.07 -24.75 -9.633 1 98 215 LEU B C 1
ATOM 5320 O O . LEU B 1 215 ? 1.312 -23.922 -9.125 1 98 215 LEU B O 1
ATOM 5324 N N . ILE B 1 216 ? 1.792 -25.484 -10.672 1 97.75 216 ILE B N 1
ATOM 5325 C CA . ILE B 1 216 ? 0.482 -25.391 -11.305 1 97.75 216 ILE B CA 1
ATOM 5326 C C . ILE B 1 216 ? -0.604 -25.781 -10.312 1 97.75 216 ILE B C 1
ATOM 5328 O O . ILE B 1 216 ? -1.606 -25.078 -10.164 1 97.75 216 ILE B O 1
ATOM 5332 N N . ASP B 1 217 ? -0.397 -26.844 -9.648 1 97.44 217 ASP B N 1
ATOM 5333 C CA . ASP B 1 217 ? -1.361 -27.312 -8.656 1 97.44 217 ASP B CA 1
ATOM 5334 C C . ASP B 1 217 ? -1.563 -26.25 -7.566 1 97.44 217 ASP B C 1
ATOM 5336 O O . ASP B 1 217 ? -2.688 -26.031 -7.109 1 97.44 217 ASP B O 1
ATOM 5340 N N . LYS B 1 218 ? -0.5 -25.641 -7.188 1 97.56 218 LYS B N 1
ATOM 5341 C CA . LYS B 1 218 ? -0.575 -24.609 -6.156 1 97.56 218 LYS B CA 1
ATOM 5342 C C . LYS B 1 218 ? -1.365 -23.406 -6.648 1 97.56 218 LYS B C 1
ATOM 5344 O O . LYS B 1 218 ? -2.15 -22.828 -5.895 1 97.56 218 LYS B O 1
ATOM 5349 N N . LEU B 1 219 ? -1.151 -23.031 -7.859 1 98.19 219 LEU B N 1
ATOM 5350 C CA . LEU B 1 219 ? -1.883 -21.906 -8.445 1 98.19 219 LEU B CA 1
ATOM 5351 C C . LEU B 1 219 ? -3.385 -22.188 -8.438 1 98.19 219 LEU B C 1
ATOM 5353 O O . LEU B 1 219 ? -4.172 -21.312 -8.047 1 98.19 219 LEU B O 1
ATOM 5357 N N . ILE B 1 220 ? -3.707 -23.375 -8.844 1 98.06 220 ILE B N 1
ATOM 5358 C CA . ILE B 1 220 ? -5.113 -23.75 -8.898 1 98.06 220 ILE B CA 1
ATOM 5359 C C . ILE B 1 220 ? -5.707 -23.75 -7.492 1 98.06 220 ILE B C 1
ATOM 5361 O O . ILE B 1 220 ? -6.773 -23.188 -7.258 1 98.06 220 ILE B O 1
ATOM 5365 N N . ALA B 1 221 ? -5.008 -24.312 -6.598 1 97.56 221 ALA B N 1
ATOM 5366 C CA . ALA B 1 221 ? -5.484 -24.438 -5.223 1 97.56 221 ALA B CA 1
ATOM 5367 C C . ALA B 1 221 ? -5.672 -23.062 -4.586 1 97.56 221 ALA B C 1
ATOM 5369 O O . ALA B 1 221 ? -6.68 -22.812 -3.924 1 97.56 221 ALA B O 1
ATOM 5370 N N . GLU B 1 222 ? -4.699 -22.203 -4.77 1 97.38 222 GLU B N 1
ATOM 5371 C CA . GLU B 1 222 ? -4.762 -20.891 -4.152 1 97.38 222 GLU B CA 1
ATOM 5372 C C . GLU B 1 222 ? -5.859 -20.031 -4.785 1 97.38 222 GLU B C 1
ATOM 5374 O O . GLU B 1 222 ? -6.512 -19.25 -4.102 1 97.38 222 GLU B O 1
ATOM 5379 N N . PHE B 1 223 ? -6.07 -20.188 -6.047 1 98.06 223 PHE B N 1
ATOM 5380 C CA . PHE B 1 223 ? -7.133 -19.422 -6.691 1 98.06 223 PHE B CA 1
ATOM 5381 C C . PHE B 1 223 ? -8.5 -19.828 -6.156 1 98.06 223 PHE B C 1
ATOM 5383 O O . PHE B 1 223 ? -9.383 -19 -5.984 1 98.06 223 PHE B O 1
ATOM 5390 N N . LYS B 1 224 ? -8.648 -21.062 -5.883 1 96.81 224 LYS B N 1
ATOM 5391 C CA . LYS B 1 224 ? -9.906 -21.578 -5.359 1 96.81 224 LYS B CA 1
ATOM 5392 C C . LYS B 1 224 ? -10.25 -20.938 -4.02 1 96.81 224 LYS B C 1
ATOM 5394 O O . LYS B 1 224 ? -11.422 -20.859 -3.648 1 96.81 224 LYS B O 1
ATOM 5399 N N . ASN B 1 225 ? -9.297 -20.438 -3.348 1 96.06 225 ASN B N 1
ATOM 5400 C CA . ASN B 1 225 ? -9.484 -19.891 -2.014 1 96.06 225 ASN B CA 1
ATOM 5401 C C . ASN B 1 225 ? -9.773 -18.391 -2.068 1 96.06 225 ASN B C 1
ATOM 5403 O O . ASN B 1 225 ? -9.922 -17.734 -1.029 1 96.06 225 ASN B O 1
ATOM 5407 N N . ILE B 1 226 ? -9.914 -17.859 -3.199 1 97 226 ILE B N 1
ATOM 5408 C CA . ILE B 1 226 ? -10.172 -16.422 -3.354 1 97 226 ILE B CA 1
ATOM 5409 C C . ILE B 1 226 ? -11.672 -16.156 -3.23 1 97 226 ILE B C 1
ATOM 5411 O O . ILE B 1 226 ? -12.492 -16.938 -3.725 1 97 226 ILE B O 1
ATOM 5415 N N . LEU B 1 227 ? -12.023 -15.117 -2.576 1 97.25 227 LEU B N 1
ATOM 5416 C CA . LEU B 1 227 ? -13.391 -14.625 -2.498 1 97.25 227 LEU B CA 1
ATOM 5417 C C . LEU B 1 227 ? -13.578 -13.398 -3.385 1 97.25 227 LEU B C 1
ATOM 5419 O O . LEU B 1 227 ? -12.906 -12.383 -3.191 1 97.25 227 LEU B O 1
ATOM 5423 N N . ILE B 1 228 ? -14.445 -13.477 -4.359 1 97.31 228 ILE B N 1
ATOM 5424 C CA . ILE B 1 228 ? -14.789 -12.383 -5.262 1 97.31 228 ILE B CA 1
ATOM 5425 C C . ILE B 1 228 ? -16.234 -11.945 -5.012 1 97.31 228 ILE B C 1
ATOM 5427 O O . ILE B 1 228 ? -17.156 -12.734 -5.164 1 97.31 228 ILE B O 1
ATOM 5431 N N . LEU B 1 229 ? -16.422 -10.703 -4.633 1 96.56 229 LEU B N 1
ATOM 5432 C CA . LEU B 1 229 ? -17.766 -10.156 -4.391 1 96.56 229 LEU B CA 1
ATOM 5433 C C . LEU B 1 229 ? -18.203 -9.281 -5.559 1 96.56 229 LEU B C 1
ATOM 5435 O O . LEU B 1 229 ? -18.297 -8.062 -5.422 1 96.56 229 LEU B O 1
ATOM 5439 N N . TYR B 1 230 ? -18.531 -9.969 -6.609 1 95.12 230 TYR B N 1
ATOM 5440 C CA . TYR B 1 230 ? -18.922 -9.25 -7.824 1 95.12 230 TYR B CA 1
ATOM 5441 C C . TYR B 1 230 ? -20.359 -8.742 -7.719 1 95.12 230 TYR B C 1
ATOM 5443 O O . TYR B 1 230 ? -21.266 -9.508 -7.379 1 95.12 230 TYR B O 1
ATOM 5451 N N . ASP B 1 231 ? -20.562 -7.512 -8.031 1 91.62 231 ASP B N 1
ATOM 5452 C CA . ASP B 1 231 ? -21.828 -6.855 -7.68 1 91.62 231 ASP B CA 1
ATOM 5453 C C . ASP B 1 231 ? -22.844 -6.969 -8.812 1 91.62 231 ASP B C 1
ATOM 5455 O O . ASP B 1 231 ? -24 -6.582 -8.648 1 91.62 231 ASP B O 1
ATOM 5459 N N . LYS B 1 232 ? -22.469 -7.352 -9.93 1 92.06 232 LYS B N 1
ATOM 5460 C CA . LYS B 1 232 ? -23.438 -7.527 -11.008 1 92.06 232 LYS B CA 1
ATOM 5461 C C . LYS B 1 232 ? -24.078 -8.914 -10.945 1 92.06 232 LYS B C 1
ATOM 5463 O O . LYS B 1 232 ? -23.562 -9.867 -11.539 1 92.06 232 LYS B O 1
ATOM 5468 N N . ILE B 1 233 ? -25.156 -8.969 -10.258 1 91.81 233 ILE B N 1
ATOM 5469 C CA . ILE B 1 233 ? -25.844 -10.227 -9.984 1 91.81 233 ILE B CA 1
ATOM 5470 C C . ILE B 1 233 ? -27.266 -10.164 -10.531 1 91.81 233 ILE B C 1
ATOM 5472 O O . ILE B 1 233 ? -27.922 -9.125 -10.453 1 91.81 233 ILE B O 1
ATOM 5476 N N . ASP B 1 234 ? -27.656 -11.195 -11.164 1 91.62 234 ASP B N 1
ATOM 5477 C CA . ASP B 1 234 ? -29.047 -11.359 -11.57 1 91.62 234 ASP B CA 1
ATOM 5478 C C . ASP B 1 234 ? -29.875 -12.008 -10.453 1 91.62 234 ASP B C 1
ATOM 5480 O O . ASP B 1 234 ? -29.719 -13.203 -10.18 1 91.62 234 ASP B O 1
ATOM 5484 N N . PHE B 1 235 ? -30.797 -11.32 -9.828 1 92.25 235 PHE B N 1
ATOM 5485 C CA . PHE B 1 235 ? -31.531 -11.773 -8.648 1 92.25 235 PHE B CA 1
ATOM 5486 C C . PHE B 1 235 ? -32.812 -12.492 -9.047 1 92.25 235 PHE B C 1
ATOM 5488 O O . PHE B 1 235 ? -33.562 -12.945 -8.188 1 92.25 235 PHE B O 1
ATOM 5495 N N . THR B 1 236 ? -33.094 -12.648 -10.297 1 92.62 236 THR B N 1
ATOM 5496 C CA . THR B 1 236 ? -34.375 -13.094 -10.82 1 92.62 236 THR B CA 1
ATOM 5497 C C . THR B 1 236 ? -34.719 -14.469 -10.273 1 92.62 236 THR B C 1
ATOM 5499 O O . THR B 1 236 ? -35.906 -14.742 -9.984 1 92.62 236 THR B O 1
ATOM 5502 N N . ASN B 1 237 ? -33.812 -15.359 -10.086 1 92.69 237 ASN B N 1
ATOM 5503 C CA . ASN B 1 237 ? -34.062 -16.734 -9.68 1 92.69 237 ASN B CA 1
ATOM 5504 C C . ASN B 1 237 ? -34 -16.906 -8.164 1 92.69 237 ASN B C 1
ATOM 5506 O O . ASN B 1 237 ? -34 -18.016 -7.66 1 92.69 237 ASN B O 1
ATOM 5510 N N . LEU B 1 238 ? -33.969 -15.844 -7.398 1 94.94 238 LEU B N 1
ATOM 5511 C CA . LEU B 1 238 ? -33.844 -15.906 -5.945 1 94.94 238 LEU B CA 1
ATOM 5512 C C . LEU B 1 238 ? -35.156 -15.438 -5.289 1 94.94 238 LEU B C 1
ATOM 5514 O O . LEU B 1 238 ? -35.812 -14.547 -5.801 1 94.94 238 LEU B O 1
ATOM 5518 N N . ASN B 1 239 ? -35.438 -16.094 -4.246 1 95.38 239 ASN B N 1
ATOM 5519 C CA . ASN B 1 239 ? -36.531 -15.594 -3.457 1 95.38 239 ASN B CA 1
ATOM 5520 C C . ASN B 1 239 ? -36.125 -14.422 -2.564 1 95.38 239 ASN B C 1
ATOM 5522 O O . ASN B 1 239 ? -34.938 -14.078 -2.504 1 95.38 239 ASN B O 1
ATOM 5526 N N . LEU B 1 240 ? -37.031 -13.805 -1.881 1 93.38 240 LEU B N 1
ATOM 5527 C CA . LEU B 1 240 ? -36.781 -12.57 -1.14 1 93.38 240 LEU B CA 1
ATOM 5528 C C . LEU B 1 240 ? -35.812 -12.797 -0.008 1 93.38 240 LEU B C 1
ATOM 5530 O O . LEU B 1 240 ? -34.938 -11.953 0.247 1 93.38 240 LEU B O 1
ATOM 5534 N N . LYS B 1 241 ? -35.938 -13.914 0.617 1 95.06 241 LYS B N 1
ATOM 5535 C CA . LYS B 1 241 ? -35 -14.234 1.702 1 95.06 241 LYS B CA 1
ATOM 5536 C C . LYS B 1 241 ? -33.594 -14.414 1.183 1 95.06 241 LYS B C 1
ATOM 5538 O O . LYS B 1 241 ? -32.625 -13.938 1.8 1 95.06 241 LYS B O 1
ATOM 5543 N N . GLU B 1 242 ? -33.562 -15.055 0.08 1 95.75 242 GLU B N 1
ATOM 5544 C CA . GLU B 1 242 ? -32.281 -15.297 -0.542 1 95.75 242 GLU B CA 1
ATOM 5545 C C . GLU B 1 242 ? -31.656 -14 -1.045 1 95.75 242 GLU B C 1
ATOM 5547 O O . GLU B 1 242 ? -30.438 -13.805 -0.937 1 95.75 242 GLU B O 1
ATOM 5552 N N . VAL B 1 243 ? -32.469 -13.18 -1.546 1 94.62 243 VAL B N 1
ATOM 5553 C CA . VAL B 1 243 ? -31.984 -11.883 -2.012 1 94.62 243 VAL B CA 1
ATOM 5554 C C . VAL B 1 243 ? -31.406 -11.086 -0.841 1 94.62 243 VAL B C 1
ATOM 5556 O O . VAL B 1 243 ? -30.312 -10.523 -0.944 1 94.62 243 VAL B O 1
ATOM 5559 N N . SER B 1 244 ? -32.094 -11.078 0.24 1 92.81 244 SER B N 1
ATOM 5560 C CA . SER B 1 244 ? -31.641 -10.367 1.429 1 92.81 244 SER B CA 1
ATOM 5561 C C . SER B 1 244 ? -30.328 -10.922 1.939 1 92.81 244 SER B C 1
ATOM 5563 O O . SER B 1 244 ? -29.406 -10.164 2.266 1 92.81 244 SER B O 1
ATOM 5565 N N . LYS B 1 245 ? -30.266 -12.18 1.946 1 95.25 245 LYS B N 1
ATOM 5566 C CA . LYS B 1 245 ? -29.047 -12.836 2.414 1 95.25 245 LYS B CA 1
ATOM 5567 C C . LYS B 1 245 ? -27.859 -12.547 1.482 1 95.25 245 LYS B C 1
ATOM 5569 O O . LYS B 1 245 ? -26.766 -12.25 1.941 1 95.25 245 LYS B O 1
ATOM 5574 N N . LEU B 1 246 ? -28.156 -12.633 0.245 1 95.12 246 LEU B N 1
ATOM 5575 C CA . LEU B 1 246 ? -27.094 -12.391 -0.732 1 95.12 246 LEU B CA 1
ATOM 5576 C C . LEU B 1 246 ? -26.609 -10.953 -0.655 1 95.12 246 LEU B C 1
ATOM 5578 O O . LEU B 1 246 ? -25.406 -10.695 -0.746 1 95.12 246 LEU B O 1
ATOM 5582 N N . ASN B 1 247 ? -27.484 -10.055 -0.453 1 92.88 247 ASN B N 1
ATOM 5583 C CA . ASN B 1 247 ? -27.094 -8.656 -0.298 1 92.88 247 ASN B CA 1
ATOM 5584 C C . ASN B 1 247 ? -26.188 -8.461 0.911 1 92.88 247 ASN B C 1
ATOM 5586 O O . ASN B 1 247 ? -25.219 -7.699 0.847 1 92.88 247 ASN B O 1
ATOM 5590 N N . THR B 1 248 ? -26.469 -9.133 1.913 1 93.69 248 THR B N 1
ATOM 5591 C CA . THR B 1 248 ? -25.625 -9.086 3.1 1 93.69 248 THR B CA 1
ATOM 5592 C C . THR B 1 248 ? -24.234 -9.648 2.797 1 93.69 248 THR B C 1
ATOM 5594 O O . THR B 1 248 ? -23.219 -9.047 3.172 1 93.69 248 THR B O 1
ATOM 5597 N N . LEU B 1 249 ? -24.266 -10.719 2.07 1 95.75 249 LEU B N 1
ATOM 5598 C CA . LEU B 1 249 ? -23.016 -11.422 1.782 1 95.75 249 LEU B CA 1
ATOM 5599 C C . LEU B 1 249 ? -22.172 -10.648 0.767 1 95.75 249 LEU B C 1
ATOM 5601 O O . LEU B 1 249 ? -20.969 -10.852 0.672 1 95.75 249 LEU B O 1
ATOM 5605 N N . LEU B 1 250 ? -22.812 -9.789 0.063 1 95.19 250 LEU B N 1
ATOM 5606 C CA . LEU B 1 250 ? -22.109 -8.977 -0.921 1 95.19 250 LEU B CA 1
ATOM 5607 C C . LEU B 1 250 ? -21.453 -7.77 -0.258 1 95.19 250 LEU B C 1
ATOM 5609 O O . LEU B 1 250 ? -20.609 -7.105 -0.863 1 95.19 250 LEU B O 1
ATOM 5613 N N . SER B 1 251 ? -21.781 -7.531 0.979 1 92.62 251 SER B N 1
ATOM 5614 C CA . SER B 1 251 ? -21.25 -6.379 1.705 1 92.62 251 SER B CA 1
ATOM 5615 C C . SER B 1 251 ? -19.891 -6.688 2.311 1 92.62 251 SER B C 1
ATOM 5617 O O . SER B 1 251 ? -19.734 -7.645 3.076 1 92.62 251 SER B O 1
ATOM 5619 N N . GLN B 1 252 ? -18.953 -5.832 2.029 1 92.5 252 GLN B N 1
ATOM 5620 C CA . GLN B 1 252 ? -17.625 -6.004 2.586 1 92.5 252 GLN B CA 1
ATOM 5621 C C . GLN B 1 252 ? -17.641 -5.859 4.105 1 92.5 252 GLN B C 1
ATOM 5623 O O . GLN B 1 252 ? -16.859 -6.512 4.805 1 92.5 252 GLN B O 1
ATOM 5628 N N . SER B 1 253 ? -18.516 -5.008 4.578 1 92.94 253 SER B N 1
ATOM 5629 C CA . SER B 1 253 ? -18.641 -4.797 6.02 1 92.94 253 SER B CA 1
ATOM 5630 C C . SER B 1 253 ? -19.016 -6.086 6.738 1 92.94 253 SER B C 1
ATOM 5632 O O . SER B 1 253 ? -18.547 -6.344 7.848 1 92.94 253 SER B O 1
ATOM 5634 N N . HIS B 1 254 ? -19.844 -6.848 6.113 1 94.12 254 HIS B N 1
ATOM 5635 C CA . HIS B 1 254 ? -20.25 -8.125 6.695 1 94.12 254 HIS B CA 1
ATOM 5636 C C . HIS B 1 254 ? -19.031 -9.023 6.934 1 94.12 254 HIS B C 1
ATOM 5638 O O . HIS B 1 254 ? -18.875 -9.586 8.016 1 94.12 254 HIS B O 1
ATOM 5644 N N . TRP B 1 255 ? -18.219 -9.109 5.984 1 94.75 255 TRP B N 1
ATOM 5645 C CA . TRP B 1 255 ? -17.047 -9.977 6.066 1 94.75 255 TRP B CA 1
ATOM 5646 C C . TRP B 1 255 ? -16.047 -9.43 7.07 1 94.75 255 TRP B C 1
ATOM 5648 O O . TRP B 1 255 ? -15.398 -10.195 7.789 1 94.75 255 TRP B O 1
ATOM 5658 N N . TYR B 1 256 ? -15.922 -8.156 7.09 1 92.94 256 TYR B N 1
ATOM 5659 C CA . TYR B 1 256 ? -15.086 -7.523 8.102 1 92.94 256 TYR B CA 1
ATOM 5660 C C . TYR B 1 256 ? -15.555 -7.895 9.508 1 92.94 256 TYR B C 1
ATOM 5662 O O . TYR B 1 256 ? -14.742 -8.258 10.359 1 92.94 256 TYR B O 1
ATOM 5670 N N . ARG B 1 257 ? -16.844 -7.867 9.727 1 94.31 257 ARG B N 1
ATOM 5671 C CA . ARG B 1 257 ? -17.406 -8.164 11.039 1 94.31 257 ARG B CA 1
ATOM 5672 C C . ARG B 1 257 ? -17.188 -9.633 11.406 1 94.31 257 ARG B C 1
ATOM 5674 O O . ARG B 1 257 ? -16.859 -9.953 12.547 1 94.31 257 ARG B O 1
ATOM 5681 N N . ILE B 1 258 ? -17.359 -10.43 10.43 1 93.31 258 ILE B N 1
ATOM 5682 C CA . ILE B 1 258 ? -17.156 -11.859 10.648 1 93.31 258 ILE B CA 1
ATOM 5683 C C . ILE B 1 258 ? -15.727 -12.117 11.102 1 93.31 258 ILE B C 1
ATOM 5685 O O . ILE B 1 258 ? -15.492 -12.914 12.016 1 93.31 258 ILE B O 1
ATOM 5689 N N . LYS B 1 259 ? -14.828 -11.477 10.523 1 89.19 259 LYS B N 1
ATOM 5690 C CA . LYS B 1 259 ? -13.422 -11.648 10.859 1 89.19 259 LYS B CA 1
ATOM 5691 C C . LYS B 1 259 ? -13.117 -11.133 12.266 1 89.19 259 LYS B C 1
ATOM 5693 O O . LYS B 1 259 ? -12.312 -11.719 12.984 1 89.19 259 LYS B O 1
ATOM 5698 N N . GLN B 1 260 ? -13.781 -10.055 12.609 1 87 260 GLN B N 1
ATOM 5699 C CA . GLN B 1 260 ? -13.562 -9.469 13.922 1 87 260 GLN B CA 1
ATOM 5700 C C . GLN B 1 260 ? -14.117 -10.367 15.031 1 87 260 GLN B C 1
ATOM 5702 O O . GLN B 1 260 ? -13.586 -10.383 16.141 1 87 260 GLN B O 1
ATOM 5707 N N . ASP B 1 261 ? -15.156 -11.016 14.789 1 82.69 261 ASP B N 1
ATOM 5708 C CA . ASP B 1 261 ? -15.812 -11.875 15.781 1 82.69 261 ASP B CA 1
ATOM 5709 C C . ASP B 1 261 ? -14.984 -13.133 16.047 1 82.69 261 ASP B C 1
ATOM 5711 O O . ASP B 1 261 ? -15.148 -13.773 17.094 1 82.69 261 ASP B O 1
ATOM 5715 N N . ASN B 1 262 ? -14.078 -13.422 15.344 1 74.06 262 ASN B N 1
ATOM 5716 C CA . ASN B 1 262 ? -13.109 -14.508 15.469 1 74.06 262 ASN B CA 1
ATOM 5717 C C . ASN B 1 262 ? -13.789 -15.844 15.758 1 74.06 262 ASN B C 1
ATOM 5719 O O . ASN B 1 262 ? -13.312 -16.625 16.578 1 74.06 262 ASN B O 1
ATOM 5723 N N . LYS B 1 263 ? -15.008 -15.977 15.344 1 77.62 263 LYS B N 1
ATOM 5724 C CA . LYS B 1 263 ? -15.625 -17.281 15.492 1 77.62 263 LYS B CA 1
ATOM 5725 C C . LYS B 1 263 ? -15.055 -18.281 14.484 1 77.62 263 LYS B C 1
ATOM 5727 O O . LYS B 1 263 ? -14.953 -17.984 13.297 1 77.62 263 LYS B O 1
ATOM 5732 N N . ARG B 1 264 ? -14.82 -19.391 15.086 1 78.94 264 ARG B N 1
ATOM 5733 C CA . ARG B 1 264 ? -14.18 -20.422 14.281 1 78.94 264 ARG B CA 1
ATOM 5734 C C . ARG B 1 264 ? -15.047 -20.797 13.086 1 78.94 264 ARG B C 1
ATOM 5736 O O . ARG B 1 264 ? -16.266 -20.953 13.227 1 78.94 264 ARG B O 1
ATOM 5743 N N . ASN B 1 265 ? -14.719 -20.844 11.969 1 87.94 265 ASN B N 1
ATOM 5744 C CA . ASN B 1 265 ? -15.289 -21.375 10.734 1 87.94 265 ASN B CA 1
ATOM 5745 C C . ASN B 1 265 ? -16.359 -20.453 10.156 1 87.94 265 ASN B C 1
ATOM 5747 O O . ASN B 1 265 ? -16.922 -20.734 9.102 1 87.94 265 ASN B O 1
ATOM 5751 N N . ALA B 1 266 ? -16.672 -19.375 10.891 1 91.75 266 ALA B N 1
ATOM 5752 C CA . ALA B 1 266 ? -17.734 -18.469 10.438 1 91.75 266 ALA B CA 1
ATOM 5753 C C . ALA B 1 266 ? -17.438 -17.938 9.039 1 91.75 266 ALA B C 1
ATOM 5755 O O . ALA B 1 266 ? -18.312 -17.891 8.188 1 91.75 266 ALA B O 1
ATOM 5756 N N . PHE B 1 267 ? -16.25 -17.641 8.836 1 94.38 267 PHE B N 1
ATOM 5757 C CA . PHE B 1 267 ? -15.852 -17.078 7.555 1 94.38 267 PHE B CA 1
ATOM 5758 C C . PHE B 1 267 ? -16.078 -18.078 6.43 1 94.38 267 PHE B C 1
ATOM 5760 O O . PHE B 1 267 ? -16.703 -17.75 5.418 1 94.38 267 PHE B O 1
ATOM 5767 N N . ASN B 1 268 ? -15.664 -19.266 6.68 1 93.06 268 ASN B N 1
ATOM 5768 C CA . ASN B 1 268 ? -15.805 -20.312 5.668 1 93.06 268 ASN B CA 1
ATOM 5769 C C . ASN B 1 268 ? -17.266 -20.672 5.453 1 93.06 268 ASN B C 1
ATOM 5771 O O . ASN B 1 268 ? -17.688 -20.938 4.32 1 93.06 268 ASN B O 1
ATOM 5775 N N . ASP B 1 269 ? -17.984 -20.688 6.508 1 94.88 269 ASP B N 1
ATOM 5776 C CA . ASP B 1 269 ? -19.406 -21 6.398 1 94.88 269 ASP B CA 1
ATOM 5777 C C . ASP B 1 269 ? -20.125 -19.953 5.547 1 94.88 269 ASP B C 1
ATOM 5779 O O . ASP B 1 269 ? -20.938 -20.297 4.688 1 94.88 269 ASP B O 1
ATOM 5783 N N . GLU B 1 270 ? -19.812 -18.781 5.793 1 95.5 270 GLU B N 1
ATOM 5784 C CA . GLU B 1 270 ? -20.438 -17.703 5.023 1 95.5 270 GLU B CA 1
ATOM 5785 C C . GLU B 1 270 ? -20 -17.75 3.561 1 95.5 270 GLU B C 1
ATOM 5787 O O . GLU B 1 270 ? -20.797 -17.453 2.664 1 95.5 270 GLU B O 1
ATOM 5792 N N . LYS B 1 271 ? -18.797 -18.109 3.377 1 95.62 271 LYS B N 1
ATOM 5793 C CA . LYS B 1 271 ? -18.281 -18.234 2.016 1 95.62 271 LYS B CA 1
ATOM 5794 C C . LYS B 1 271 ? -19.047 -19.312 1.242 1 95.62 271 LYS B C 1
ATOM 5796 O O . LYS B 1 271 ? -19.422 -19.094 0.087 1 95.62 271 LYS B O 1
ATOM 5801 N N . ILE B 1 272 ? -19.297 -20.391 1.873 1 95.5 272 ILE B N 1
ATOM 5802 C CA . ILE B 1 272 ? -20.047 -21.484 1.264 1 95.5 272 ILE B CA 1
ATOM 5803 C C . ILE B 1 272 ? -21.469 -21.016 0.932 1 95.5 272 ILE B C 1
ATOM 5805 O O . ILE B 1 272 ? -21.969 -21.266 -0.169 1 95.5 272 ILE B O 1
ATOM 5809 N N . LYS B 1 273 ? -22.062 -20.359 1.828 1 96.44 273 LYS B N 1
ATOM 5810 C CA . LYS B 1 273 ? -23.406 -19.828 1.603 1 96.44 273 LYS B CA 1
ATOM 5811 C C . LYS B 1 273 ? -23.422 -18.859 0.423 1 96.44 273 LYS B C 1
ATOM 5813 O O . LYS B 1 273 ? -24.328 -18.906 -0.409 1 96.44 273 LYS B O 1
ATOM 5818 N N . TYR B 1 274 ? -22.469 -18.062 0.354 1 97.19 274 TYR B N 1
ATOM 5819 C CA . TYR B 1 274 ? -22.359 -17.062 -0.71 1 97.19 274 TYR B CA 1
ATOM 5820 C C . TYR B 1 274 ? -22.328 -17.734 -2.078 1 97.19 274 TYR B C 1
ATOM 5822 O O . TYR B 1 274 ? -23.141 -17.422 -2.953 1 97.19 274 TYR B O 1
ATOM 5830 N N . TYR B 1 275 ? -21.453 -18.672 -2.225 1 95.62 275 TYR B N 1
ATOM 5831 C CA . TYR B 1 275 ? -21.281 -19.266 -3.545 1 95.62 275 TYR B CA 1
ATOM 5832 C C . TYR B 1 275 ? -22.438 -20.188 -3.889 1 95.62 275 TYR B C 1
ATOM 5834 O O . TYR B 1 275 ? -22.781 -20.344 -5.059 1 95.62 275 TYR B O 1
ATOM 5842 N N . LYS B 1 276 ? -23.094 -20.719 -2.857 1 95.38 276 LYS B N 1
ATOM 5843 C CA . LYS B 1 276 ? -24.328 -21.453 -3.115 1 95.38 276 LYS B CA 1
ATOM 5844 C C . LYS B 1 276 ? -25.391 -20.562 -3.723 1 95.38 276 LYS B C 1
ATOM 5846 O O . LYS B 1 276 ? -26.078 -20.953 -4.668 1 95.38 276 LYS B O 1
ATOM 5851 N N . LEU B 1 277 ? -25.469 -19.422 -3.199 1 96.38 277 LEU B N 1
ATOM 5852 C CA . LEU B 1 277 ? -26.453 -18.469 -3.711 1 96.38 277 LEU B CA 1
ATOM 5853 C C . LEU B 1 277 ? -26.047 -17.969 -5.094 1 96.38 277 LEU B C 1
ATOM 5855 O O . LEU B 1 277 ? -26.906 -17.797 -5.969 1 96.38 277 LEU B O 1
ATOM 5859 N N . ILE B 1 278 ? -24.797 -17.734 -5.289 1 96.06 278 ILE B N 1
ATOM 5860 C CA . ILE B 1 278 ? -24.297 -17.281 -6.578 1 96.06 278 ILE B CA 1
ATOM 5861 C C . ILE B 1 278 ? -24.594 -18.328 -7.648 1 96.06 278 ILE B C 1
ATOM 5863 O O . ILE B 1 278 ? -24.938 -17.984 -8.781 1 96.06 278 ILE B O 1
ATOM 5867 N N . ASP B 1 279 ? -24.516 -19.547 -7.297 1 94.75 279 ASP B N 1
ATOM 5868 C CA . ASP B 1 279 ? -24.797 -20.641 -8.227 1 94.75 279 ASP B CA 1
ATOM 5869 C C . ASP B 1 279 ? -26.234 -20.562 -8.742 1 94.75 279 ASP B C 1
ATOM 5871 O O . ASP B 1 279 ? -26.5 -20.906 -9.898 1 94.75 279 ASP B O 1
ATOM 5875 N N . LYS B 1 280 ? -27.016 -20.062 -7.957 1 94.38 280 LYS B N 1
ATOM 5876 C CA . LYS B 1 280 ? -28.422 -19.969 -8.32 1 94.38 280 LYS B CA 1
ATOM 5877 C C . LYS B 1 280 ? -28.672 -18.812 -9.289 1 94.38 280 LYS B C 1
ATOM 5879 O O . LYS B 1 280 ? -29.688 -18.766 -9.969 1 94.38 280 LYS B O 1
ATOM 5884 N N . THR B 1 281 ? -27.812 -17.812 -9.312 1 92.12 281 THR B N 1
ATOM 5885 C CA . THR B 1 281 ? -28.016 -16.625 -10.125 1 92.12 281 THR B CA 1
ATOM 5886 C C . THR B 1 281 ? -27.594 -16.891 -11.57 1 92.12 281 THR B C 1
ATOM 5888 O O . THR B 1 281 ? -27.891 -16.078 -12.461 1 92.12 281 THR B O 1
ATOM 5891 N N . GLY B 1 282 ? -26.969 -17.938 -11.969 1 84.5 282 GLY B N 1
ATOM 5892 C CA . GLY B 1 282 ? -26.625 -18.312 -13.328 1 84.5 282 GLY B CA 1
ATOM 5893 C C . GLY B 1 282 ? -25.219 -17.891 -13.719 1 84.5 282 GLY B C 1
ATOM 5894 O O . GLY B 1 282 ? -24.578 -18.531 -14.547 1 84.5 282 GLY B O 1
ATOM 5895 N N . ILE B 1 283 ? -24.844 -16.703 -13.344 1 84 283 ILE B N 1
ATOM 5896 C CA . ILE B 1 283 ? -23.5 -16.25 -13.703 1 84 283 ILE B CA 1
ATOM 5897 C C . ILE B 1 283 ? -22.578 -16.375 -12.492 1 84 283 ILE B C 1
ATOM 5899 O O . ILE B 1 283 ? -22.797 -15.742 -11.461 1 84 283 ILE B O 1
ATOM 5903 N N . HIS B 1 284 ? -21.609 -17.266 -12.633 1 92 284 HIS B N 1
ATOM 5904 C CA . HIS B 1 284 ? -20.641 -17.516 -11.57 1 92 284 HIS B CA 1
ATOM 5905 C C . HIS B 1 284 ? -19.219 -17.141 -12.016 1 92 284 HIS B C 1
ATOM 5907 O O . HIS B 1 284 ? -18.5 -17.969 -12.57 1 92 284 HIS B O 1
ATOM 5913 N N . LEU B 1 285 ? -18.828 -15.953 -11.703 1 95.44 285 LEU B N 1
ATOM 5914 C CA . LEU B 1 285 ? -17.562 -15.391 -12.18 1 95.44 285 LEU B CA 1
ATOM 5915 C C . LEU B 1 285 ? -16.391 -16.234 -11.711 1 95.44 285 LEU B C 1
ATOM 5917 O O . LEU B 1 285 ? -15.469 -16.516 -12.492 1 95.44 285 LEU B O 1
ATOM 5921 N N . LYS B 1 286 ? -16.391 -16.656 -10.461 1 95.69 286 LYS B N 1
ATOM 5922 C CA . LYS B 1 286 ? -15.289 -17.438 -9.906 1 95.69 286 LYS B CA 1
ATOM 5923 C C . LYS B 1 286 ? -15.102 -18.75 -10.68 1 95.69 286 LYS B C 1
ATOM 5925 O O . LYS B 1 286 ? -13.984 -19.109 -11.039 1 95.69 286 LYS B O 1
ATOM 5930 N N . LYS B 1 287 ? -16.172 -19.391 -10.93 1 95.5 287 LYS B N 1
ATOM 5931 C CA . LYS B 1 287 ? -16.109 -20.641 -11.68 1 95.5 287 LYS B CA 1
ATOM 5932 C C . LYS B 1 287 ? -15.594 -20.406 -13.102 1 95.5 287 LYS B C 1
ATOM 5934 O O . LYS B 1 287 ? -14.812 -21.188 -13.633 1 95.5 287 LYS B O 1
ATOM 5939 N N . GLN B 1 288 ? -16.062 -19.359 -13.695 1 96.69 288 GLN B N 1
ATOM 5940 C CA . GLN B 1 288 ? -15.594 -19 -15.031 1 96.69 288 GLN B CA 1
ATOM 5941 C C . GLN B 1 288 ? -14.086 -18.766 -15.039 1 96.69 288 GLN B C 1
ATOM 5943 O O . GLN B 1 288 ? -13.375 -19.266 -15.914 1 96.69 288 GLN B O 1
ATOM 5948 N N . LEU B 1 289 ? -13.633 -18.062 -14.086 1 98.12 289 LEU B N 1
ATOM 5949 C CA . LEU B 1 289 ? -12.211 -17.75 -13.992 1 98.12 289 LEU B CA 1
ATOM 5950 C C . LEU B 1 289 ? -11.398 -19.016 -13.727 1 98.12 289 LEU B C 1
ATOM 5952 O O . LEU B 1 289 ? -10.312 -19.203 -14.289 1 98.12 289 LEU B O 1
ATOM 5956 N N . GLU B 1 290 ? -11.945 -19.875 -12.852 1 97.62 290 GLU B N 1
ATOM 5957 C CA . GLU B 1 290 ? -11.266 -21.141 -12.578 1 97.62 290 GLU B CA 1
ATOM 5958 C C . GLU B 1 290 ? -11.094 -21.953 -13.859 1 97.62 290 GLU B C 1
ATOM 5960 O O . GLU B 1 290 ? -10.023 -22.516 -14.094 1 97.62 290 GLU B O 1
ATOM 5965 N N . LYS B 1 291 ? -12.086 -21.938 -14.609 1 97.5 291 LYS B N 1
ATOM 5966 C CA . LYS B 1 291 ? -12.023 -22.656 -15.883 1 97.5 291 LYS B CA 1
ATOM 5967 C C . LYS B 1 291 ? -10.977 -22.047 -16.812 1 97.5 291 LYS B C 1
ATOM 5969 O O . LYS B 1 291 ? -10.156 -22.766 -17.391 1 97.5 291 LYS B O 1
ATOM 5974 N N . ILE B 1 292 ? -10.984 -20.797 -16.922 1 98.19 292 ILE B N 1
ATOM 5975 C CA . ILE B 1 292 ? -10.055 -20.062 -17.781 1 98.19 292 ILE B CA 1
ATOM 5976 C C . ILE B 1 292 ? -8.625 -20.328 -17.328 1 98.19 292 ILE B C 1
ATOM 5978 O O . ILE B 1 292 ? -7.738 -20.578 -18.141 1 98.19 292 ILE B O 1
ATOM 5982 N N . ILE B 1 293 ? -8.422 -20.312 -16.047 1 98.19 293 ILE B N 1
ATOM 5983 C CA . ILE B 1 293 ? -7.098 -20.516 -15.477 1 98.19 293 ILE B CA 1
ATOM 5984 C C . ILE B 1 293 ? -6.629 -21.938 -15.758 1 98.19 293 ILE B C 1
ATOM 5986 O O . ILE B 1 293 ? -5.5 -22.156 -16.219 1 98.19 293 ILE B O 1
ATOM 5990 N N . CYS B 1 294 ? -7.5 -22.891 -15.57 1 97.69 294 CYS B N 1
ATOM 5991 C CA . CYS B 1 294 ? -7.148 -24.297 -15.805 1 97.69 294 CYS B CA 1
ATOM 5992 C C . CYS B 1 294 ? -6.816 -24.531 -17.266 1 97.69 294 CYS B C 1
ATOM 5994 O O . CYS B 1 294 ? -5.844 -25.219 -17.594 1 97.69 294 CYS B O 1
ATOM 5996 N N . GLU B 1 295 ? -7.555 -23.969 -18.125 1 97.44 295 GLU B N 1
ATOM 5997 C CA . GLU B 1 295 ? -7.309 -24.109 -19.547 1 97.44 295 GLU B CA 1
ATOM 5998 C C . GLU B 1 295 ? -5.973 -23.484 -19.938 1 97.44 295 GLU B C 1
ATOM 6000 O O . GLU B 1 295 ? -5.215 -24.062 -20.719 1 97.44 295 GLU B O 1
ATOM 6005 N N . LYS B 1 296 ? -5.73 -22.328 -19.438 1 97.69 296 LYS B N 1
ATOM 6006 C CA . LYS B 1 296 ? -4.465 -21.656 -19.719 1 97.69 296 LYS B CA 1
ATOM 6007 C C . LYS B 1 296 ? -3.281 -22.484 -19.234 1 97.69 296 LYS B C 1
ATOM 6009 O O . LYS B 1 296 ? -2.275 -22.625 -19.922 1 97.69 296 LYS B O 1
ATOM 6014 N N . LEU B 1 297 ? -3.461 -23.016 -18.031 1 97.5 297 LEU B N 1
ATOM 6015 C CA . LEU B 1 297 ? -2.389 -23.812 -17.438 1 97.5 297 LEU B CA 1
ATOM 6016 C C . LEU B 1 297 ? -2.129 -25.062 -18.266 1 97.5 297 LEU B C 1
ATOM 6018 O O . LEU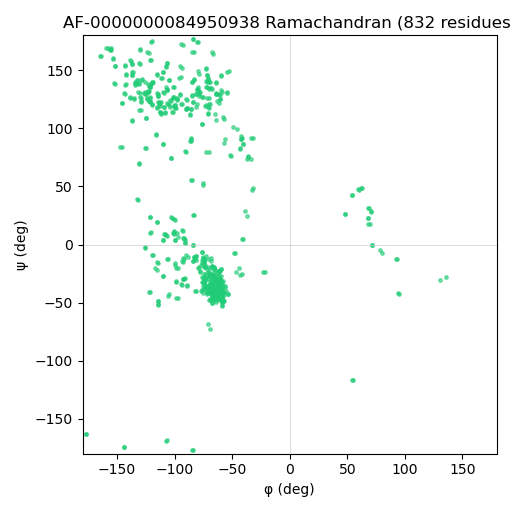 B 1 297 ? -0.979 -25.484 -18.422 1 97.5 297 LEU B O 1
ATOM 6022 N N . GLU B 1 298 ? -3.135 -25.594 -18.812 1 95.56 298 GLU B N 1
ATOM 6023 C CA . GLU B 1 298 ? -2.967 -26.75 -19.703 1 95.56 298 GLU B CA 1
ATOM 6024 C C . GLU B 1 298 ? -2.213 -26.375 -20.969 1 95.56 298 GLU B C 1
ATOM 6026 O O . GLU B 1 298 ? -1.364 -27.125 -21.438 1 95.56 298 GLU B O 1
ATOM 6031 N N . LEU B 1 299 ? -2.502 -25.25 -21.438 1 94.62 299 LEU B N 1
ATOM 6032 C CA . LEU B 1 299 ? -1.828 -24.766 -22.625 1 94.62 299 LEU B CA 1
ATOM 6033 C C . LEU B 1 299 ? -0.346 -24.531 -22.359 1 94.62 299 LEU B C 1
ATOM 6035 O O . LEU B 1 299 ? 0.496 -24.797 -23.219 1 94.62 299 LEU B O 1
ATOM 6039 N N . LEU B 1 300 ? -0.063 -24.031 -21.219 1 95.12 300 LEU B N 1
ATOM 6040 C CA . LEU B 1 300 ? 1.306 -23.656 -20.875 1 95.12 300 LEU B CA 1
ATOM 6041 C C . LEU B 1 300 ? 2.15 -24.891 -20.594 1 95.12 300 LEU B C 1
ATOM 6043 O O . LEU B 1 300 ? 3.381 -24.828 -20.578 1 95.12 300 LEU B O 1
ATOM 6047 N N . LYS B 1 301 ? 1.452 -25.984 -20.406 1 91.31 301 LYS B N 1
ATOM 6048 C CA . LYS B 1 301 ? 2.135 -27.266 -20.234 1 91.31 301 LYS B CA 1
ATOM 6049 C C . LYS B 1 301 ? 2.65 -27.797 -21.562 1 91.31 301 LYS B C 1
ATOM 6051 O O . LYS B 1 301 ? 3.623 -28.547 -21.609 1 91.31 301 LYS B O 1
ATOM 6056 N N . LYS B 1 302 ? 1.813 -27.422 -22.656 1 72.88 302 LYS B N 1
ATOM 6057 C CA . LYS B 1 302 ? 2.016 -28 -23.984 1 72.88 302 LYS B CA 1
ATOM 6058 C C . LYS B 1 302 ? 3.365 -27.578 -24.562 1 72.88 302 LYS B C 1
ATOM 6060 O O . LYS B 1 302 ? 3.768 -26.422 -24.438 1 72.88 302 LYS B O 1
ATOM 6065 N N . GLY B 1 303 ? 4.387 -28.531 -24.75 1 60 303 GLY B N 1
ATOM 6066 C CA . GLY B 1 303 ? 5.758 -28.578 -25.234 1 60 303 GLY B CA 1
ATOM 6067 C C . GLY B 1 303 ? 6.695 -29.297 -24.281 1 60 303 GLY B C 1
ATOM 6068 O O . GLY B 1 303 ? 7.742 -29.797 -24.688 1 60 303 GLY B O 1
ATOM 6069 N N . ALA B 1 304 ? 6.406 -29.234 -23 1 51.75 304 ALA B N 1
ATOM 6070 C CA . ALA B 1 304 ? 7.25 -29.969 -22.062 1 51.75 304 ALA B CA 1
ATOM 6071 C C . ALA B 1 304 ? 7.074 -31.469 -22.219 1 51.75 304 ALA B C 1
ATOM 6073 O O . ALA B 1 304 ? 8.031 -32.25 -22.062 1 51.75 304 ALA B O 1
ATOM 6074 N N . ILE B 1 305 ? 5.867 -32.031 -22.562 1 47.31 305 ILE B N 1
ATOM 6075 C CA . ILE B 1 305 ? 5.555 -33.438 -22.656 1 47.31 305 ILE B CA 1
ATOM 6076 C C . ILE B 1 305 ? 6.23 -34.062 -23.891 1 47.31 305 ILE B C 1
ATOM 6078 O O . ILE B 1 305 ? 6.77 -35.156 -23.828 1 47.31 305 ILE B O 1
ATOM 6082 N N . SER B 1 306 ? 6.223 -33.375 -24.984 1 40.78 306 SER B N 1
ATOM 6083 C CA . SER B 1 306 ? 6.742 -34.031 -26.172 1 40.78 306 SER B CA 1
ATOM 6084 C C . SER B 1 306 ? 8.25 -34.281 -26.062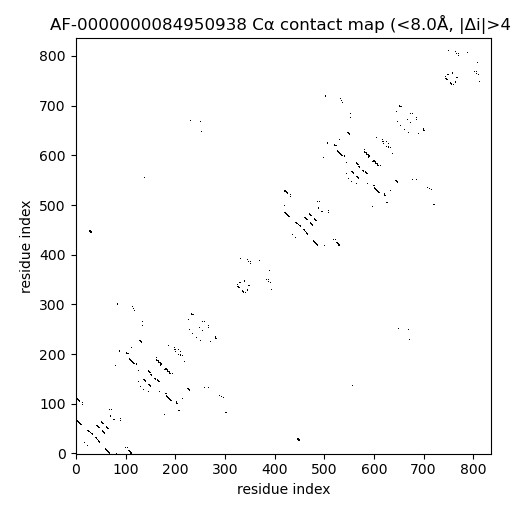 1 40.78 306 SER B C 1
ATOM 6086 O O . SER B 1 306 ? 8.781 -35.219 -26.641 1 40.78 306 SER B O 1
ATOM 6088 N N . THR B 1 307 ? 8.891 -33.406 -25.422 1 39.91 307 THR B N 1
ATOM 6089 C CA . THR B 1 307 ? 10.344 -33.5 -25.406 1 39.91 307 THR B CA 1
ATOM 6090 C C . THR B 1 307 ? 10.797 -34.625 -24.469 1 39.91 307 THR B C 1
ATOM 6092 O O . THR B 1 307 ? 11.914 -35.125 -24.562 1 39.91 307 THR B O 1
ATOM 6095 N N . LEU B 1 308 ? 10.078 -34.938 -23.469 1 38.81 308 LEU B N 1
ATOM 6096 C CA . LEU B 1 308 ? 10.516 -36 -22.594 1 38.81 308 LEU B CA 1
ATOM 6097 C C . LEU B 1 308 ? 10.516 -37.344 -23.344 1 38.81 308 LEU B C 1
ATOM 6099 O O . LEU B 1 308 ? 11.297 -38.25 -23.031 1 38.81 308 LEU B O 1
ATOM 6103 N N . TYR B 1 309 ? 9.625 -37.5 -24.328 1 34.19 309 TYR B N 1
ATOM 6104 C CA . TYR B 1 309 ? 9.562 -38.812 -24.969 1 34.19 309 TYR B CA 1
ATOM 6105 C C . TYR B 1 309 ? 10.789 -39.031 -25.844 1 34.19 309 TYR B C 1
ATOM 6107 O O . TYR B 1 309 ? 11.266 -40.188 -25.953 1 34.19 309 TYR B O 1
ATOM 6115 N N . ASN B 1 310 ? 11.258 -38.031 -26.531 1 34.41 310 ASN B N 1
ATOM 6116 C CA . ASN B 1 310 ? 12.281 -38.406 -27.5 1 34.41 310 ASN B CA 1
ATOM 6117 C C . ASN B 1 310 ? 13.625 -38.656 -26.828 1 34.41 310 ASN B C 1
ATOM 6119 O O . ASN B 1 310 ? 14.469 -39.375 -27.391 1 34.41 310 ASN B O 1
ATOM 6123 N N . SER B 1 311 ? 14 -37.844 -25.844 1 34.03 311 SER B N 1
ATOM 6124 C CA . SER B 1 311 ? 15.359 -38.094 -25.375 1 34.03 311 SER B CA 1
ATOM 6125 C C . SER B 1 311 ? 15.422 -39.375 -24.516 1 34.03 311 SER B C 1
ATOM 6127 O O . SER B 1 311 ? 16.484 -39.719 -24.016 1 34.03 311 SER B O 1
ATOM 6129 N N . ARG B 1 312 ? 14.328 -39.938 -24.094 1 34.28 312 ARG B N 1
ATOM 6130 C CA . ARG B 1 312 ? 14.438 -41.219 -23.391 1 34.28 312 ARG B CA 1
ATOM 6131 C C . ARG B 1 312 ? 14.961 -42.312 -24.312 1 34.28 312 ARG B C 1
ATOM 6133 O O . ARG B 1 312 ? 15.188 -43.438 -23.891 1 34.28 312 ARG B O 1
ATOM 6140 N N . ILE B 1 313 ? 14.812 -42.125 -25.688 1 30.16 313 ILE B N 1
ATOM 6141 C CA . ILE B 1 313 ? 15.133 -43.375 -26.359 1 30.16 313 ILE B CA 1
ATOM 6142 C C . ILE B 1 313 ? 16.625 -43.688 -26.203 1 30.16 313 ILE B C 1
ATOM 6144 O O . ILE B 1 313 ? 17.016 -44.844 -26.141 1 30.16 313 ILE B O 1
ATOM 6148 N N . ARG B 1 314 ? 17.547 -42.75 -26.5 1 30.61 314 ARG B N 1
ATOM 6149 C CA . ARG B 1 314 ? 18.844 -43.406 -26.688 1 30.61 314 ARG B CA 1
ATOM 6150 C C . ARG B 1 314 ? 19.406 -43.906 -25.359 1 30.61 314 ARG B C 1
ATOM 6152 O O . ARG B 1 314 ? 19.984 -45 -25.312 1 30.61 314 ARG B O 1
ATOM 6159 N N . THR B 1 315 ? 19.781 -42.906 -24.5 1 28.2 315 THR B N 1
ATOM 6160 C CA . THR B 1 315 ? 20.703 -43.406 -23.484 1 28.2 315 THR B CA 1
ATOM 6161 C C . THR B 1 315 ? 19.969 -44.219 -22.422 1 28.2 315 THR B C 1
ATOM 6163 O O . THR B 1 315 ? 19.266 -43.656 -21.578 1 28.2 315 THR B O 1
ATOM 6166 N N . GLN B 1 316 ? 19.156 -45.188 -22.75 1 26.55 316 GLN B N 1
ATOM 6167 C CA . GLN B 1 316 ? 18.594 -46.219 -21.891 1 26.55 316 GLN B CA 1
ATOM 6168 C C . GLN B 1 316 ? 19.625 -46.75 -20.906 1 26.55 316 GLN B C 1
ATOM 6170 O O . GLN B 1 316 ? 19.781 -47.969 -20.734 1 26.55 316 GLN B O 1
ATOM 6175 N N . ASN B 1 317 ? 20.922 -46.188 -20.828 1 25.86 317 ASN B N 1
ATOM 6176 C CA . ASN B 1 317 ? 21.656 -46.938 -19.797 1 25.86 317 ASN B CA 1
ATOM 6177 C C . ASN B 1 317 ? 20.922 -46.875 -18.453 1 25.86 317 ASN B C 1
ATOM 6179 O O . ASN B 1 317 ? 20.422 -45.844 -18.047 1 25.86 317 ASN B O 1
ATOM 6183 N N . LYS B 1 318 ? 20.328 -47.938 -17.938 1 28.03 318 LYS B N 1
ATOM 6184 C CA . LYS B 1 318 ? 19.688 -48.406 -16.703 1 28.03 318 LYS B CA 1
ATOM 6185 C C . LYS B 1 318 ? 20.391 -47.875 -15.469 1 28.03 318 LYS B C 1
ATOM 6187 O O . LYS B 1 318 ? 21.328 -48.5 -14.969 1 28.03 318 LYS B O 1
ATOM 6192 N N . THR B 1 319 ? 21.125 -46.75 -15.43 1 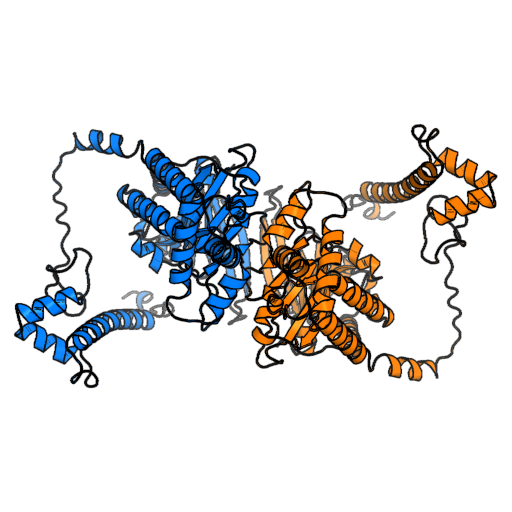26.16 319 THR B N 1
ATOM 6193 C CA . THR B 1 319 ? 21.641 -46.594 -14.07 1 26.16 319 THR B CA 1
ATOM 6194 C C . THR B 1 319 ? 20.5 -46.594 -13.055 1 26.16 319 THR B C 1
ATOM 6196 O O . THR B 1 319 ? 19.547 -45.812 -13.195 1 26.16 319 THR B O 1
ATOM 6199 N N . GLN B 1 320 ? 20.078 -47.781 -12.484 1 26.8 320 GLN B N 1
ATOM 6200 C CA . GLN B 1 320 ? 19.266 -48.125 -11.32 1 26.8 320 GLN B CA 1
ATOM 6201 C C . GLN B 1 320 ? 19.469 -47.094 -10.203 1 26.8 320 GLN B C 1
ATOM 6203 O O . GLN B 1 320 ? 20.516 -47.094 -9.555 1 26.8 320 GLN B O 1
ATOM 6208 N N . THR B 1 321 ? 19.438 -45.906 -10.406 1 27.25 321 THR B N 1
ATOM 6209 C CA . THR B 1 321 ? 19.562 -45.062 -9.219 1 27.25 321 THR B CA 1
ATOM 6210 C C . THR B 1 321 ? 18.562 -45.5 -8.148 1 27.25 321 THR B C 1
ATOM 6212 O O . THR B 1 321 ? 17.359 -45.438 -8.367 1 27.25 321 THR B O 1
ATOM 6215 N N . THR B 1 322 ? 18.859 -46.625 -7.441 1 28.84 322 THR B N 1
ATOM 6216 C CA . THR B 1 322 ? 18.219 -47.062 -6.211 1 28.84 322 THR B CA 1
ATOM 6217 C C . THR B 1 322 ? 17.875 -45.875 -5.324 1 28.84 322 THR B C 1
ATOM 6219 O O . THR B 1 322 ? 18.75 -45.094 -4.926 1 28.84 322 THR B O 1
ATOM 6222 N N . THR B 1 323 ? 16.984 -45.188 -5.621 1 33.41 323 THR B N 1
ATOM 6223 C CA . THR B 1 323 ? 16.406 -44.25 -4.668 1 33.41 323 THR B CA 1
ATOM 6224 C C . THR B 1 323 ? 16.469 -44.812 -3.248 1 33.41 323 THR B C 1
ATOM 6226 O O . THR B 1 323 ? 15.852 -45.812 -2.941 1 33.41 323 THR B O 1
ATOM 6229 N N . VAL B 1 324 ? 17.656 -44.812 -2.684 1 36.38 324 VAL B N 1
ATOM 6230 C CA . VAL B 1 324 ? 17.906 -45.25 -1.312 1 36.38 324 VAL B CA 1
ATOM 6231 C C . VAL B 1 324 ? 16.812 -44.688 -0.39 1 36.38 324 VAL B C 1
ATOM 6233 O O . VAL B 1 324 ? 16.641 -43.469 -0.284 1 36.38 324 VAL B O 1
ATOM 6236 N N . LYS B 1 325 ? 15.695 -45.281 -0.297 1 43.41 325 LYS B N 1
ATOM 6237 C CA . LYS B 1 325 ? 14.688 -45.125 0.745 1 43.41 325 LYS B CA 1
ATOM 6238 C C . LYS B 1 325 ? 15.328 -44.844 2.096 1 43.41 325 LYS B C 1
ATOM 6240 O O . LYS B 1 325 ? 16.203 -45.562 2.555 1 43.41 325 LYS B O 1
ATOM 6245 N N . THR B 1 326 ? 15.484 -43.781 2.396 1 50.09 326 THR B N 1
ATOM 6246 C CA . THR B 1 326 ? 15.93 -43.531 3.766 1 50.09 326 THR B CA 1
ATOM 6247 C C . THR B 1 326 ? 15.172 -44.438 4.742 1 50.09 326 THR B C 1
ATOM 6249 O O . THR B 1 326 ? 13.953 -44.312 4.898 1 50.09 326 THR B O 1
ATOM 6252 N N . LEU B 1 327 ? 15.648 -45.594 5.055 1 62.78 327 LEU B N 1
ATOM 6253 C CA . LEU B 1 327 ? 15.008 -46.656 5.801 1 62.78 327 LEU B CA 1
ATOM 6254 C C . LEU B 1 327 ? 14.938 -46.344 7.285 1 62.78 327 LEU B C 1
ATOM 6256 O O . LEU B 1 327 ? 14.031 -46.781 7.988 1 62.78 327 LEU B O 1
ATOM 6260 N N . LEU B 1 328 ? 15.812 -45.375 7.703 1 79.19 328 LEU B N 1
ATOM 6261 C CA . LEU B 1 328 ? 15.883 -45.156 9.148 1 79.19 328 LEU B CA 1
ATOM 6262 C C . LEU B 1 328 ? 15.594 -43.719 9.523 1 79.19 328 LEU B C 1
ATOM 6264 O O . LEU B 1 328 ? 16.016 -42.812 8.812 1 79.19 328 LEU B O 1
ATOM 6268 N N . CYS B 1 329 ? 14.844 -43.5 10.562 1 84.44 329 CYS B N 1
ATOM 6269 C CA . CYS B 1 329 ? 14.602 -42.156 11.117 1 84.44 329 CYS B CA 1
ATOM 6270 C C . CYS B 1 329 ? 15.906 -41.5 11.531 1 84.44 329 CYS B C 1
ATOM 6272 O O . CYS B 1 329 ? 16.719 -42.094 12.227 1 84.44 329 CYS B O 1
ATOM 6274 N N . GLN B 1 330 ? 16.125 -40.375 11.172 1 81.06 330 GLN B N 1
ATOM 6275 C CA . GLN B 1 330 ? 17.375 -39.656 11.43 1 81.06 330 GLN B CA 1
ATOM 6276 C C . GLN B 1 330 ? 17.562 -39.406 12.922 1 81.06 330 GLN B C 1
ATOM 6278 O O . GLN B 1 330 ? 18.688 -39.281 13.391 1 81.06 330 GLN B O 1
ATOM 6283 N N . VAL B 1 331 ? 16.5 -39.438 13.656 1 84.44 331 VAL B N 1
ATOM 6284 C CA . VAL B 1 331 ? 16.578 -39.094 15.07 1 84.44 331 VAL B CA 1
ATOM 6285 C C . VAL B 1 331 ? 16.484 -40.375 15.906 1 84.44 331 VAL B C 1
ATOM 6287 O O . VAL B 1 331 ? 17.344 -40.625 16.75 1 84.44 331 VAL B O 1
ATOM 6290 N N . THR B 1 332 ? 15.617 -41.156 15.539 1 84.75 332 THR B N 1
ATOM 6291 C CA . THR B 1 332 ? 15.352 -42.312 16.375 1 84.75 332 THR B CA 1
ATOM 6292 C C . THR B 1 332 ? 16.094 -43.531 15.867 1 84.75 332 THR B C 1
ATOM 6294 O O . THR B 1 332 ? 16.203 -44.562 16.562 1 84.75 332 THR B O 1
ATOM 6297 N N . LYS B 1 333 ? 16.531 -43.531 14.555 1 83.06 333 LYS B N 1
ATOM 6298 C CA . LYS B 1 333 ? 17.281 -44.562 13.867 1 83.06 333 LYS B CA 1
ATOM 6299 C C . LYS B 1 333 ? 16.422 -45.812 13.672 1 83.06 333 LYS B C 1
ATOM 6301 O O . LYS B 1 333 ? 16.938 -46.938 13.5 1 83.06 333 LYS B O 1
ATOM 6306 N N . ILE B 1 334 ? 15.195 -45.625 13.797 1 83.12 334 ILE B N 1
ATOM 6307 C CA . ILE B 1 334 ? 14.258 -46.719 13.578 1 83.12 334 ILE B CA 1
ATOM 6308 C C . ILE B 1 334 ? 13.766 -46.719 12.133 1 83.12 334 ILE B C 1
ATOM 6310 O O . ILE B 1 334 ? 13.75 -45.656 11.492 1 83.12 334 ILE B O 1
ATOM 6314 N N . ASN B 1 335 ? 13.43 -47.844 11.688 1 82.56 335 ASN B N 1
ATOM 6315 C CA . ASN B 1 335 ? 12.945 -48 10.32 1 82.56 335 ASN B CA 1
ATOM 6316 C C . ASN B 1 335 ? 11.68 -47.188 10.07 1 82.56 335 ASN B C 1
ATOM 6318 O O . ASN B 1 335 ? 10.727 -47.25 10.844 1 82.56 335 ASN B O 1
ATOM 6322 N N . ILE B 1 336 ? 11.633 -46.312 9.07 1 86.5 336 ILE B N 1
ATOM 6323 C CA . ILE B 1 336 ? 10.469 -45.469 8.773 1 86.5 336 ILE B CA 1
ATOM 6324 C C . ILE B 1 336 ? 9.984 -45.75 7.352 1 86.5 336 ILE B C 1
ATOM 6326 O O . ILE B 1 336 ? 9.32 -44.938 6.738 1 86.5 336 ILE B O 1
ATOM 6330 N N . SER B 1 337 ? 10.242 -46.875 6.777 1 80.88 337 SER B N 1
ATOM 6331 C CA . SER B 1 337 ? 9.93 -47.281 5.414 1 80.88 337 SER B CA 1
ATOM 6332 C C . SER B 1 337 ? 8.422 -47.312 5.172 1 80.88 337 SER B C 1
ATOM 6334 O O . SER B 1 337 ? 7.969 -47.188 4.027 1 80.88 337 SER B O 1
ATOM 6336 N N . MET B 1 338 ? 7.648 -47.5 6.336 1 82.56 338 MET B N 1
ATOM 6337 C CA . MET B 1 338 ? 6.195 -47.562 6.211 1 82.56 338 MET B CA 1
ATOM 6338 C C . MET B 1 338 ? 5.59 -46.188 6.004 1 82.56 338 MET B C 1
ATOM 6340 O O . MET B 1 338 ? 4.395 -46.062 5.738 1 82.56 338 MET B O 1
ATOM 6344 N N . GLN B 1 339 ? 6.473 -45.156 6.102 1 82.56 339 GLN B N 1
ATOM 6345 C CA . GLN B 1 339 ? 6.039 -43.781 5.922 1 82.56 339 GLN B CA 1
ATOM 6346 C C . GLN B 1 339 ? 6.246 -43.344 4.48 1 82.56 339 GLN B C 1
ATOM 6348 O O . GLN B 1 339 ? 6.777 -44.062 3.656 1 82.56 339 GLN B O 1
ATOM 6353 N N . LYS B 1 340 ? 5.773 -42.219 4.164 1 79.31 340 LYS B N 1
ATOM 6354 C CA . LYS B 1 340 ? 5.957 -41.656 2.828 1 79.31 340 LYS B CA 1
ATOM 6355 C C . LYS B 1 340 ? 7.438 -41.594 2.455 1 79.31 340 LYS B C 1
ATOM 6357 O O . LYS B 1 340 ? 8.297 -41.438 3.322 1 79.31 340 LYS B O 1
ATOM 6362 N N . ASN B 1 341 ? 7.762 -41.719 1.331 1 71.38 341 ASN B N 1
ATOM 6363 C CA . ASN B 1 341 ? 9.133 -41.844 0.843 1 71.38 341 ASN B CA 1
ATOM 6364 C C . ASN B 1 341 ? 9.969 -40.625 1.202 1 71.38 341 ASN B C 1
ATOM 6366 O O . ASN B 1 341 ? 11.18 -40.719 1.413 1 71.38 341 ASN B O 1
ATOM 6370 N N . ASP B 1 342 ? 9.414 -39.625 1.454 1 70.94 342 ASP B N 1
ATOM 6371 C CA . ASP B 1 342 ? 10.164 -38.406 1.728 1 70.94 342 ASP B CA 1
ATOM 6372 C C . ASP B 1 342 ? 10.258 -38.156 3.229 1 70.94 342 ASP B C 1
ATOM 6374 O O . ASP B 1 342 ? 10.781 -37.125 3.652 1 70.94 342 ASP B O 1
ATOM 6378 N N . SER B 1 343 ? 9.906 -39.062 3.918 1 77.81 343 SER B N 1
ATOM 6379 C CA . SER B 1 343 ? 9.945 -38.906 5.367 1 77.81 343 SER B CA 1
ATOM 6380 C C . SER B 1 343 ? 11.359 -39.125 5.91 1 77.81 343 SER B C 1
ATOM 6382 O O . SER B 1 343 ? 12.055 -40.031 5.5 1 77.81 343 SER B O 1
ATOM 6384 N N . ILE B 1 344 ? 11.703 -38.281 6.688 1 81.25 344 ILE B N 1
ATOM 6385 C CA . ILE B 1 344 ? 13.047 -38.406 7.234 1 81.25 344 ILE B CA 1
ATOM 6386 C C . ILE B 1 344 ? 12.969 -38.656 8.734 1 81.25 344 ILE B C 1
ATOM 6388 O O . ILE B 1 344 ? 13.938 -39.125 9.344 1 81.25 344 ILE B O 1
ATOM 6392 N N . LEU B 1 345 ? 11.828 -38.281 9.367 1 87.31 345 LEU B N 1
ATOM 6393 C CA . LEU B 1 345 ? 11.641 -38.5 10.797 1 87.31 345 LEU B CA 1
ATOM 6394 C C . LEU B 1 345 ? 10.438 -39.375 11.062 1 87.31 345 LEU B C 1
ATOM 6396 O O . LEU B 1 345 ? 9.539 -39.5 10.234 1 87.31 345 LEU B O 1
ATOM 6400 N N . LEU B 1 346 ? 10.43 -39.938 12.133 1 87.56 346 LEU B N 1
ATOM 6401 C CA . LEU B 1 346 ? 9.312 -40.781 12.562 1 87.56 346 LEU B CA 1
ATOM 6402 C C . LEU B 1 346 ? 8.086 -39.906 12.867 1 87.56 346 LEU B C 1
ATOM 6404 O O . LEU B 1 346 ? 8.133 -39.031 13.742 1 87.56 346 LEU B O 1
ATOM 6408 N N . SER B 1 347 ? 7.07 -40.125 12.141 1 87.69 347 SER B N 1
ATOM 6409 C CA . SER B 1 347 ? 5.875 -39.281 12.211 1 87.69 347 SER B CA 1
ATOM 6410 C C . SER B 1 347 ? 4.73 -40 12.914 1 87.69 347 SER B C 1
ATOM 6412 O O . SER B 1 347 ? 4.922 -41.094 13.461 1 87.69 347 SER B O 1
ATOM 6414 N N . HIS B 1 348 ? 3.57 -39.406 12.805 1 87.44 348 HIS B N 1
ATOM 6415 C CA . HIS B 1 348 ? 2.367 -39.969 13.398 1 87.44 348 HIS B CA 1
ATOM 6416 C C . HIS B 1 348 ? 2.061 -41.344 12.805 1 87.44 348 HIS B C 1
ATOM 6418 O O . HIS B 1 348 ? 1.729 -42.281 13.539 1 87.44 348 HIS B O 1
ATOM 6424 N N . THR B 1 349 ? 2.27 -41.312 11.539 1 85.38 349 THR B N 1
ATOM 6425 C CA . THR B 1 349 ? 1.976 -42.531 10.82 1 85.38 349 THR B CA 1
ATOM 6426 C C . THR B 1 349 ? 2.9 -43.656 11.273 1 85.38 349 THR B C 1
ATOM 6428 O O . THR B 1 349 ? 2.455 -44.812 11.484 1 85.38 349 THR B O 1
ATOM 6431 N N . GLY B 1 350 ? 4.105 -43.312 11.375 1 87.56 350 GLY B N 1
ATOM 6432 C CA . GLY B 1 350 ? 5.074 -44.312 11.836 1 87.56 350 GLY B CA 1
ATOM 6433 C C . GLY B 1 350 ? 4.848 -44.75 13.273 1 87.56 350 GLY B C 1
ATOM 6434 O O . GLY B 1 350 ? 4.945 -45.906 13.594 1 87.56 350 GLY B O 1
ATOM 6435 N N . LEU B 1 351 ? 4.504 -43.844 14.094 1 89.5 351 LEU B N 1
ATOM 6436 C CA . LEU B 1 351 ? 4.254 -44.125 15.508 1 89.5 351 LEU B CA 1
ATOM 6437 C C . LEU B 1 351 ? 3.035 -45 15.68 1 89.5 351 LEU B C 1
ATOM 6439 O O . LEU B 1 351 ? 3.064 -45.969 16.469 1 89.5 351 LEU B O 1
ATOM 6443 N N . LYS B 1 352 ? 2.037 -44.781 14.93 1 86.69 352 LYS B N 1
ATOM 6444 C CA . LYS B 1 352 ? 0.837 -45.625 14.953 1 86.69 352 LYS B CA 1
ATOM 6445 C C . LYS B 1 352 ? 1.124 -47 14.406 1 86.69 352 LYS B C 1
ATOM 6447 O O . LYS B 1 352 ? 0.609 -48 14.93 1 86.69 352 LYS B O 1
ATOM 6452 N N . HIS B 1 353 ? 1.909 -47.062 13.422 1 86.38 353 HIS B N 1
ATOM 6453 C CA . HIS B 1 353 ? 2.33 -48.312 12.852 1 86.38 353 HIS B CA 1
ATOM 6454 C C . HIS B 1 353 ? 3.053 -49.188 13.883 1 86.38 353 HIS B C 1
ATOM 6456 O O . HIS B 1 353 ? 2.742 -50.375 14.047 1 86.38 353 HIS B O 1
ATOM 6462 N N . TYR B 1 354 ? 3.932 -48.594 14.602 1 88.5 354 TYR B N 1
ATOM 6463 C CA . TYR B 1 354 ? 4.699 -49.344 15.594 1 88.5 354 TYR B CA 1
ATOM 6464 C C . TYR B 1 354 ? 3.828 -49.719 16.797 1 88.5 354 TYR B C 1
ATOM 6466 O O . TYR B 1 354 ? 4.004 -50.781 17.391 1 88.5 354 TYR B O 1
ATOM 6474 N N . TYR B 1 355 ? 2.898 -48.906 17.016 1 88 355 TYR B N 1
ATOM 6475 C CA . TYR B 1 355 ? 1.938 -49.25 18.062 1 88 355 TYR B CA 1
ATOM 6476 C C . TYR B 1 355 ? 1.165 -50.5 17.703 1 88 355 TYR B C 1
ATOM 6478 O O . TYR B 1 355 ? 0.931 -51.375 18.562 1 88 355 TYR B O 1
ATOM 6486 N N . LYS B 1 356 ? 0.896 -50.719 16.5 1 85.44 356 LYS B N 1
ATOM 6487 C CA . LYS B 1 356 ? 0.07 -51.844 16.031 1 85.44 356 LYS B CA 1
ATOM 6488 C C . LYS B 1 356 ? 0.919 -53.062 15.766 1 85.44 356 LYS B C 1
ATOM 6490 O O . LYS B 1 356 ? 0.491 -54.188 16.031 1 85.44 356 LYS B O 1
ATOM 6495 N N . ASN B 1 357 ? 2.047 -52.875 15.312 1 84.31 357 ASN B N 1
ATOM 6496 C CA . ASN B 1 357 ? 2.791 -54 14.758 1 84.31 357 ASN B CA 1
ATOM 6497 C C . ASN B 1 357 ? 3.975 -54.375 15.648 1 84.31 357 ASN B C 1
ATOM 6499 O O . ASN B 1 357 ? 4.469 -55.5 15.586 1 84.31 357 ASN B O 1
ATOM 6503 N N . ASP B 1 358 ? 4.523 -53.438 16.406 1 83.25 358 ASP B N 1
ATOM 6504 C CA . ASP B 1 358 ? 5.672 -53.688 17.281 1 83.25 358 ASP B CA 1
ATOM 6505 C C . ASP B 1 358 ? 5.594 -52.812 18.547 1 83.25 358 ASP B C 1
ATOM 6507 O O . ASP B 1 358 ? 6.242 -51.781 18.625 1 83.25 358 ASP B O 1
ATOM 6511 N N . LYS B 1 359 ? 4.891 -53.281 19.438 1 84.62 359 LYS B N 1
ATOM 6512 C CA . LYS B 1 359 ? 4.574 -52.562 20.656 1 84.62 359 LYS B CA 1
ATOM 6513 C C . LYS B 1 359 ? 5.828 -52.312 21.484 1 84.62 359 LYS B C 1
ATOM 6515 O O . LYS B 1 359 ? 5.926 -51.312 22.203 1 84.62 359 LYS B O 1
ATOM 6520 N N . LYS B 1 360 ? 6.742 -53.219 21.391 1 82.25 360 LYS B N 1
ATOM 6521 C CA . LYS B 1 360 ? 7.98 -53.062 22.141 1 82.25 360 LYS B CA 1
ATOM 6522 C C . LYS B 1 360 ? 8.781 -51.844 21.672 1 82.25 360 LYS B C 1
ATOM 6524 O O . LYS B 1 360 ? 9.266 -51.062 22.484 1 82.25 360 LYS B O 1
ATOM 6529 N N . VAL B 1 361 ? 8.914 -51.719 20.406 1 84.38 361 VAL B N 1
ATOM 6530 C CA . VAL B 1 361 ? 9.633 -50.594 19.828 1 84.38 361 VAL B CA 1
ATOM 6531 C C . VAL B 1 361 ? 8.898 -49.281 20.141 1 84.38 361 VAL B C 1
ATOM 6533 O O . VAL B 1 361 ? 9.531 -48.281 20.5 1 84.38 361 VAL B O 1
ATOM 6536 N N . PHE B 1 362 ? 7.629 -49.344 20.125 1 89.94 362 PHE B N 1
ATOM 6537 C CA . PHE B 1 362 ? 6.824 -48.156 20.422 1 89.94 362 PHE B CA 1
ATOM 6538 C C . PHE B 1 362 ? 7.051 -47.719 21.859 1 89.94 362 PHE B C 1
ATOM 6540 O O . PHE B 1 362 ? 7.242 -46.531 22.109 1 89.94 362 PHE B O 1
ATOM 6547 N N . GLU B 1 363 ? 7.027 -48.688 22.75 1 84.62 363 GLU B N 1
ATOM 6548 C CA . GLU B 1 363 ? 7.195 -48.344 24.172 1 84.62 363 GLU B CA 1
ATOM 6549 C C . GLU B 1 363 ? 8.594 -47.812 24.453 1 84.62 363 GLU B C 1
ATOM 6551 O O . GLU B 1 363 ? 8.773 -46.938 25.297 1 84.62 363 GLU B O 1
ATOM 6556 N N . GLN B 1 364 ? 9.586 -48.25 23.75 1 85.31 364 GLN B N 1
ATOM 6557 C CA . GLN B 1 364 ? 10.945 -47.719 23.875 1 85.31 364 GLN B CA 1
ATOM 6558 C C . GLN B 1 364 ? 11.016 -46.281 23.406 1 85.31 364 GLN B C 1
ATOM 6560 O O . GLN B 1 364 ? 11.656 -45.438 24.047 1 85.31 364 GLN B O 1
ATOM 6565 N N . ILE B 1 365 ? 10.32 -45.938 22.359 1 87.62 365 ILE B N 1
ATOM 6566 C CA . ILE B 1 365 ? 10.297 -44.594 21.812 1 87.62 365 ILE B CA 1
ATOM 6567 C C . ILE B 1 365 ? 9.539 -43.656 22.75 1 87.62 365 ILE B C 1
ATOM 6569 O O . ILE B 1 365 ? 9.992 -42.531 23.031 1 87.62 365 ILE B O 1
ATOM 6573 N N . LYS B 1 366 ? 8.5 -44.188 23.219 1 89.19 366 LYS B N 1
ATOM 6574 C CA . LYS B 1 366 ? 7.664 -43.438 24.156 1 89.19 366 LYS B CA 1
ATOM 6575 C C . LYS B 1 366 ? 8.438 -43.062 25.422 1 89.19 366 LYS B C 1
ATOM 6577 O O . LYS B 1 366 ? 8.383 -41.906 25.875 1 89.19 366 LYS B O 1
ATOM 6582 N N . ARG B 1 367 ? 9.219 -43.906 25.922 1 85.25 367 ARG B N 1
ATOM 6583 C CA . ARG B 1 367 ? 10 -43.656 27.141 1 85.25 367 ARG B CA 1
ATOM 6584 C C . ARG B 1 367 ? 11.086 -42.625 26.891 1 85.25 367 ARG B C 1
ATOM 6586 O O . ARG B 1 367 ? 11.391 -41.812 27.781 1 85.25 367 ARG B O 1
ATOM 6593 N N . ARG B 1 368 ? 11.516 -42.562 25.625 1 85 368 ARG B N 1
ATOM 6594 C CA . ARG B 1 368 ? 12.648 -41.719 25.312 1 85 368 ARG B CA 1
ATOM 6595 C C . ARG B 1 368 ? 12.172 -40.312 24.906 1 85 368 ARG B C 1
ATOM 6597 O O . ARG B 1 368 ? 12.836 -39.312 25.203 1 85 368 ARG B O 1
ATOM 6604 N N . TYR B 1 369 ? 10.953 -40.188 24.312 1 87.25 369 TYR B N 1
ATOM 6605 C CA . TYR B 1 369 ? 10.648 -38.938 23.641 1 87.25 369 TYR B CA 1
ATOM 6606 C C . TYR B 1 369 ? 9.344 -38.344 24.172 1 87.25 369 TYR B C 1
ATOM 6608 O O . TYR B 1 369 ? 8.969 -37.219 23.797 1 87.25 369 TYR B O 1
ATOM 6616 N N . LEU B 1 370 ? 8.703 -39 25.031 1 87.12 370 LEU B N 1
ATOM 6617 C CA . LEU B 1 370 ? 7.488 -38.469 25.641 1 87.12 370 LEU B CA 1
ATOM 6618 C C . LEU B 1 370 ? 7.785 -37.844 27 1 87.12 370 LEU B C 1
ATOM 6620 O O . LEU B 1 370 ? 8.305 -38.531 27.891 1 87.12 370 LEU B O 1
ATOM 6624 N N . SER B 1 371 ? 7.402 -36.656 27.188 1 84.5 371 SER B N 1
ATOM 6625 C CA . SER B 1 371 ? 7.574 -35.969 28.469 1 84.5 371 SER B CA 1
ATOM 6626 C C . SER B 1 371 ? 6.613 -36.5 29.516 1 84.5 371 SER B C 1
ATOM 6628 O O . SER B 1 371 ? 5.492 -36.906 29.188 1 84.5 371 SER B O 1
ATOM 6630 N N . ASN B 1 372 ? 7 -36.438 30.719 1 82.38 372 ASN B N 1
ATOM 6631 C CA . ASN B 1 372 ? 6.25 -37 31.859 1 82.38 372 ASN B CA 1
ATOM 6632 C C . ASN B 1 372 ? 4.895 -36.312 32 1 82.38 372 ASN B C 1
ATOM 6634 O O . ASN B 1 372 ? 3.934 -36.906 32.469 1 82.38 372 ASN B O 1
ATOM 6638 N N . ARG B 1 373 ? 4.812 -35.188 31.5 1 81.88 373 ARG B N 1
ATOM 6639 C CA . ARG B 1 373 ? 3.586 -34.438 31.672 1 81.88 373 ARG B CA 1
ATOM 6640 C C . ARG B 1 373 ? 2.475 -34.938 30.781 1 81.88 373 ARG B C 1
ATOM 6642 O O . ARG B 1 373 ? 1.294 -34.688 31.016 1 81.88 373 ARG B O 1
ATOM 6649 N N . TRP B 1 374 ? 2.855 -35.719 29.781 1 83.19 374 TRP B N 1
ATOM 6650 C CA . TRP B 1 374 ? 1.867 -36.188 28.812 1 83.19 374 TRP B CA 1
ATOM 6651 C C . TRP B 1 374 ? 1.567 -37.688 29.016 1 83.19 374 TRP B C 1
ATOM 6653 O O . TRP B 1 374 ? 0.865 -38.281 28.203 1 83.19 374 TRP B O 1
ATOM 6663 N N . LEU B 1 375 ? 2.051 -38.25 30.031 1 83.19 375 LEU B N 1
ATOM 6664 C CA . LEU B 1 375 ? 1.931 -39.688 30.266 1 83.19 375 LEU B CA 1
ATOM 6665 C C . LEU B 1 375 ? 0.473 -40.094 30.484 1 83.19 375 LEU B C 1
ATOM 6667 O O . LEU B 1 375 ? 0.056 -41.188 30.094 1 83.19 375 LEU B O 1
ATOM 6671 N N . SER B 1 376 ? -0.3 -39.219 31.016 1 82.38 376 SER B N 1
ATOM 6672 C CA . SER B 1 376 ? -1.688 -39.531 31.344 1 82.38 376 SER B CA 1
ATOM 6673 C C . SER B 1 376 ? -2.633 -39.062 30.25 1 82.38 376 SER B C 1
ATOM 6675 O O . SER B 1 376 ? -3.852 -39.219 30.359 1 82.38 376 SER B O 1
ATOM 6677 N N . SER B 1 377 ? -2.156 -38.625 29.219 1 83.31 377 SER B N 1
ATOM 6678 C CA . SER B 1 377 ? -2.98 -38.094 28.141 1 83.31 377 SER B CA 1
ATOM 6679 C C . SER B 1 377 ? -3.506 -39.188 27.234 1 83.31 377 SER B C 1
ATOM 6681 O O . SER B 1 377 ? -3.064 -40.344 27.344 1 83.31 377 SER B O 1
ATOM 6683 N N . ASP B 1 378 ? -4.488 -38.812 26.422 1 84.56 378 ASP B N 1
ATOM 6684 C CA . ASP B 1 378 ? -5.051 -39.812 25.516 1 84.56 378 ASP B CA 1
ATOM 6685 C C . ASP B 1 378 ? -4.035 -40.219 24.453 1 84.56 378 ASP B C 1
ATOM 6687 O O . ASP B 1 378 ? -3.041 -39.531 24.234 1 84.56 378 ASP B O 1
ATOM 6691 N N . PHE B 1 379 ? -4.23 -41.219 23.781 1 84.94 379 PHE B N 1
ATOM 6692 C CA . PHE B 1 379 ? -3.312 -41.875 22.844 1 84.94 379 PHE B CA 1
ATOM 6693 C C . PHE B 1 379 ? -2.951 -40.906 21.703 1 84.94 379 PHE B C 1
ATOM 6695 O O . PHE B 1 379 ? -1.783 -40.812 21.328 1 84.94 379 PHE B O 1
ATOM 6702 N N . GLU B 1 380 ? -3.914 -40.312 21.266 1 84.38 380 GLU B N 1
ATOM 6703 C CA . GLU B 1 380 ? -3.699 -39.438 20.125 1 84.38 380 GLU B CA 1
ATOM 6704 C C . GLU B 1 380 ? -2.799 -38.25 20.516 1 84.38 380 GLU B C 1
ATOM 6706 O O . GLU B 1 380 ? -1.937 -37.844 19.734 1 84.38 380 GLU B O 1
ATOM 6711 N N . THR B 1 381 ? -3.018 -37.844 21.609 1 87.12 381 THR B N 1
ATOM 6712 C CA . THR B 1 381 ? -2.195 -36.75 22.125 1 87.12 381 THR B CA 1
ATOM 6713 C C . THR B 1 381 ? -0.766 -37.219 22.375 1 87.12 381 THR B C 1
ATOM 6715 O O . THR B 1 381 ? 0.19 -36.5 22.078 1 87.12 381 THR B O 1
ATOM 6718 N N . GLN B 1 382 ? -0.647 -38.375 22.859 1 88.94 382 GLN B N 1
ATOM 6719 C CA . GLN B 1 382 ? 0.677 -38.938 23.109 1 88.94 382 GLN B CA 1
ATOM 6720 C C . GLN B 1 382 ? 1.458 -39.094 21.797 1 88.94 382 GLN B C 1
ATOM 6722 O O . GLN B 1 382 ? 2.635 -38.719 21.734 1 88.94 382 GLN B O 1
ATOM 6727 N N . ILE B 1 383 ? 0.819 -39.469 20.828 1 88.44 383 ILE B N 1
ATOM 6728 C CA . ILE B 1 383 ? 1.433 -39.656 19.516 1 88.44 383 ILE B CA 1
ATOM 6729 C C . ILE B 1 383 ? 1.902 -38.312 18.969 1 88.44 383 ILE B C 1
ATOM 6731 O O . ILE B 1 383 ? 3.027 -38.188 18.484 1 88.44 383 ILE B O 1
ATOM 6735 N N . LYS B 1 384 ? 1.086 -37.438 19.109 1 87.38 384 LYS B N 1
ATOM 6736 C CA . LYS B 1 384 ? 1.379 -36.094 18.625 1 87.38 384 LYS B CA 1
ATOM 6737 C C . LYS B 1 384 ? 2.596 -35.5 19.328 1 87.38 384 LYS B C 1
ATOM 6739 O O . LYS B 1 384 ? 3.461 -34.906 18.688 1 87.38 384 LYS B O 1
ATOM 6744 N N . GLU B 1 385 ? 2.613 -35.688 20.547 1 87.69 385 GLU B N 1
ATOM 6745 C CA . GLU B 1 385 ? 3.68 -35.094 21.344 1 87.69 385 GLU B CA 1
ATOM 6746 C C . GLU B 1 385 ? 5 -35.844 21.141 1 87.69 385 GLU B C 1
ATOM 6748 O O . GLU B 1 385 ? 6.066 -35.219 21.141 1 87.69 385 GLU B O 1
ATOM 6753 N N . ILE B 1 386 ? 4.977 -37.062 20.938 1 89.12 386 ILE B N 1
ATOM 6754 C CA . ILE B 1 386 ? 6.172 -37.812 20.625 1 89.12 386 ILE B CA 1
ATOM 6755 C C . ILE B 1 386 ? 6.754 -37.375 19.281 1 89.12 386 ILE B C 1
ATOM 6757 O O . ILE B 1 386 ? 7.953 -37.094 19.188 1 89.12 386 ILE B O 1
ATOM 6761 N N . ALA B 1 387 ? 5.926 -37.281 18.359 1 86.75 387 ALA B N 1
ATOM 6762 C CA . ALA B 1 387 ? 6.367 -36.844 17.031 1 86.75 387 ALA B CA 1
ATOM 6763 C C . ALA B 1 387 ? 6.949 -35.438 17.094 1 86.75 387 ALA B C 1
ATOM 6765 O O . ALA B 1 387 ? 7.957 -35.156 16.453 1 86.75 387 ALA B O 1
ATOM 6766 N N . HIS B 1 388 ? 6.375 -34.719 17.875 1 85.69 388 HIS B N 1
ATOM 6767 C CA . HIS B 1 388 ? 6.836 -33.375 18.109 1 85.69 388 HIS B CA 1
ATOM 6768 C C . HIS B 1 388 ? 8.219 -33.344 18.75 1 85.69 388 HIS B C 1
ATOM 6770 O O . HIS B 1 388 ? 9.094 -32.594 18.344 1 85.69 388 HIS B O 1
ATOM 6776 N N . SER B 1 389 ? 8.375 -34.062 19.688 1 83.5 389 SER B N 1
ATOM 6777 C CA . SER B 1 389 ? 9.648 -34.188 20.391 1 83.5 389 SER B CA 1
ATOM 6778 C C . SER B 1 389 ? 10.75 -34.656 19.469 1 83.5 389 SER B C 1
ATOM 6780 O O . SER B 1 389 ? 11.883 -34.188 19.531 1 83.5 389 SER B O 1
ATOM 6782 N N . ILE B 1 390 ? 10.445 -35.5 18.625 1 85.56 390 ILE B N 1
ATOM 6783 C CA . ILE B 1 390 ? 11.391 -36.062 17.672 1 85.56 390 ILE B CA 1
ATOM 6784 C C . ILE B 1 390 ? 11.805 -34.969 16.672 1 85.56 390 ILE B C 1
ATOM 6786 O O . ILE B 1 390 ? 12.992 -34.812 16.375 1 85.56 390 ILE B O 1
ATOM 6790 N N . ARG B 1 391 ? 10.844 -34.25 16.281 1 81.69 391 ARG B N 1
ATOM 6791 C CA . ARG B 1 391 ? 11.117 -33.156 15.367 1 81.69 391 ARG B CA 1
ATOM 6792 C C . ARG B 1 391 ? 11.969 -32.094 16.031 1 81.69 391 ARG B C 1
ATOM 6794 O O . ARG B 1 391 ? 12.898 -31.562 15.422 1 81.69 391 ARG B O 1
ATOM 6801 N N . ASN B 1 392 ? 11.656 -31.859 17.266 1 79.69 392 ASN B N 1
ATOM 6802 C CA . ASN B 1 392 ? 12.422 -30.891 18.047 1 79.69 392 ASN B CA 1
ATOM 6803 C C . ASN B 1 392 ? 13.859 -31.344 18.25 1 79.69 392 ASN B C 1
ATOM 6805 O O . ASN B 1 392 ? 14.781 -30.531 18.234 1 79.69 392 ASN B O 1
ATOM 6809 N N . SER B 1 393 ? 13.977 -32.5 18.484 1 78 393 SER B N 1
ATOM 6810 C CA . SER B 1 393 ? 15.305 -33.062 18.688 1 78 393 SER B CA 1
ATOM 6811 C C . SER B 1 393 ? 16.188 -32.875 17.469 1 78 393 SER B C 1
ATOM 6813 O O . SER B 1 393 ? 17.375 -32.594 17.578 1 78 393 SER B O 1
ATOM 6815 N N . LYS B 1 394 ? 15.586 -33 16.406 1 75.81 394 LYS B N 1
ATOM 6816 C CA . LYS B 1 394 ? 16.328 -32.75 15.18 1 75.81 394 LYS B CA 1
ATOM 6817 C C . LYS B 1 394 ? 16.672 -31.266 15.055 1 75.81 394 LYS B C 1
ATOM 6819 O O . LYS B 1 394 ? 17.812 -30.922 14.711 1 75.81 394 LYS B O 1
ATOM 6824 N N . SER B 1 395 ? 15.742 -30.531 15.391 1 72.88 395 SER B N 1
ATOM 6825 C CA . SER B 1 395 ? 15.93 -29.078 15.297 1 72.88 395 SER B CA 1
ATOM 6826 C C . SER B 1 395 ? 16.984 -28.594 16.297 1 72.88 395 SER B C 1
ATOM 6828 O O . SER B 1 395 ? 17.812 -27.75 15.953 1 72.88 395 SER B O 1
ATOM 6830 N N . ASN B 1 396 ? 16.922 -29.016 17.391 1 64.94 396 ASN B N 1
ATOM 6831 C CA . ASN B 1 396 ? 17.891 -28.672 18.422 1 64.94 396 ASN B CA 1
ATOM 6832 C C . ASN B 1 396 ? 19.297 -29.125 18.062 1 64.94 396 ASN B C 1
ATOM 6834 O O . ASN B 1 396 ? 20.266 -28.422 18.359 1 64.94 396 ASN B O 1
ATOM 6838 N N . GLN B 1 397 ? 19.375 -30.188 17.531 1 59.38 397 GLN B N 1
ATOM 6839 C CA . GLN B 1 397 ? 20.672 -30.672 17.078 1 59.38 397 GLN B CA 1
ATOM 6840 C C . GLN B 1 397 ? 21.234 -29.781 15.969 1 59.38 397 GLN B C 1
ATOM 6842 O O . GLN B 1 397 ? 22.422 -29.484 15.953 1 59.38 397 GLN B O 1
ATOM 6847 N N . SER B 1 398 ? 20.375 -29.391 15.258 1 56.94 398 SER B N 1
ATOM 6848 C CA . SER B 1 398 ? 20.781 -28.5 14.188 1 56.94 398 SER B CA 1
ATOM 6849 C C . SER B 1 398 ? 21.172 -27.125 14.734 1 56.94 398 SER B C 1
ATOM 6851 O O . SER B 1 398 ? 22.188 -26.547 14.312 1 56.94 398 SER B O 1
ATOM 6853 N N . ILE B 1 399 ? 20.469 -26.734 15.664 1 55.91 399 ILE B N 1
ATOM 6854 C CA . ILE B 1 399 ? 20.781 -25.469 16.312 1 55.91 399 ILE B CA 1
ATOM 6855 C C . ILE B 1 399 ? 22.094 -25.578 17.078 1 55.91 399 ILE B C 1
ATOM 6857 O O . ILE B 1 399 ? 22.922 -24.672 17.047 1 55.91 399 ILE B O 1
ATOM 6861 N N . LYS B 1 400 ? 22.219 -26.562 17.797 1 51.53 400 LYS B N 1
ATOM 6862 C CA . LYS B 1 400 ? 23.469 -26.781 18.531 1 51.53 400 LYS B CA 1
ATOM 6863 C C . LYS B 1 400 ? 24.656 -26.875 17.594 1 51.53 400 LYS B C 1
ATOM 6865 O O . LYS B 1 400 ? 25.734 -26.359 17.891 1 51.53 400 LYS B O 1
ATOM 6870 N N . GLN B 1 401 ? 24.438 -27.484 16.625 1 49.38 401 GLN B N 1
ATOM 6871 C CA . GLN B 1 401 ? 25.516 -27.562 15.633 1 49.38 401 GLN B CA 1
ATOM 6872 C C . GLN B 1 401 ? 25.812 -26.188 15.047 1 49.38 401 GLN B C 1
ATOM 6874 O O . GLN B 1 401 ? 26.969 -25.844 14.836 1 49.38 401 GLN B O 1
ATOM 6879 N N . ASN B 1 402 ? 24.781 -25.484 14.883 1 44.78 402 ASN B N 1
ATOM 6880 C CA . ASN B 1 402 ? 24.984 -24.141 14.367 1 44.78 402 ASN B CA 1
ATOM 6881 C C . ASN B 1 402 ? 25.578 -23.203 15.43 1 44.78 402 ASN B C 1
ATOM 6883 O O . ASN B 1 402 ? 26.297 -22.266 15.102 1 44.78 402 ASN B O 1
ATOM 6887 N N . ARG B 1 403 ? 25.234 -23.328 16.609 1 42.22 403 ARG B N 1
ATOM 6888 C CA . ARG B 1 403 ? 25.828 -22.531 17.688 1 42.22 403 ARG B CA 1
ATOM 6889 C C . ARG B 1 403 ? 27.297 -22.891 17.891 1 42.22 403 ARG B C 1
ATOM 6891 O O . ARG B 1 403 ? 28.078 -22.047 18.344 1 42.22 403 ARG B O 1
ATOM 6898 N N . ILE B 1 404 ? 27.562 -24.094 17.875 1 38.5 404 ILE B N 1
ATOM 6899 C CA . ILE B 1 404 ? 28.953 -24.453 18.094 1 38.5 404 ILE B CA 1
ATOM 6900 C C . ILE B 1 404 ? 29.812 -23.906 16.953 1 38.5 404 ILE B C 1
ATOM 6902 O O . ILE B 1 404 ? 30.938 -23.453 17.188 1 38.5 404 ILE B O 1
ATOM 6906 N N . TYR B 1 405 ? 29.359 -24.047 15.695 1 31.66 405 TYR B N 1
ATOM 6907 C CA . TYR B 1 405 ? 30.25 -23.547 14.641 1 31.66 405 TYR B CA 1
ATOM 6908 C C . TYR B 1 405 ? 30.031 -22.062 14.414 1 31.66 405 TYR B C 1
ATOM 6910 O O . TYR B 1 405 ? 29.047 -21.656 13.773 1 31.66 405 TYR B O 1
ATOM 6918 N N . LYS B 1 406 ? 30.141 -21.281 15.414 1 33.84 406 LYS B N 1
ATOM 6919 C CA . LYS B 1 406 ? 30.25 -19.844 15.188 1 33.84 406 LYS B CA 1
ATOM 6920 C C . LYS B 1 406 ? 31.25 -19.531 14.07 1 33.84 406 LYS B C 1
ATOM 6922 O O . LYS B 1 406 ? 32.375 -20.016 14.094 1 33.84 406 LYS B O 1
ATOM 6927 N N . PRO B 1 407 ? 30.75 -19.266 12.828 1 32.59 407 PRO B N 1
ATOM 6928 C CA . PRO B 1 407 ? 31.75 -19.141 11.766 1 32.59 407 PRO B CA 1
ATOM 6929 C C . PRO B 1 407 ? 33 -18.359 12.203 1 32.59 407 PRO B C 1
ATOM 6931 O O . PRO B 1 407 ? 34 -18.328 11.484 1 32.59 407 PRO B O 1
ATOM 6934 N N . THR B 1 408 ? 32.781 -17.516 13.188 1 31.83 408 THR B N 1
ATOM 6935 C CA . THR B 1 408 ? 33.906 -16.594 13.305 1 31.83 408 THR B CA 1
ATOM 6936 C C . THR B 1 408 ? 35.156 -17.359 13.75 1 31.83 408 THR B C 1
ATOM 6938 O O . THR B 1 408 ? 36.219 -16.75 13.922 1 31.83 408 THR B O 1
ATOM 6941 N N . GLN B 1 409 ? 34.875 -18.422 14.406 1 28.19 409 GLN B N 1
ATOM 6942 C CA . GLN B 1 409 ? 36.125 -18.828 15.07 1 28.19 409 GLN B CA 1
ATOM 6943 C C . GLN B 1 409 ? 37.125 -19.344 14.07 1 28.19 409 GLN B C 1
ATOM 6945 O O . GLN B 1 409 ? 36.906 -20.359 13.406 1 28.19 409 GLN B O 1
ATOM 6950 N N . LEU B 1 410 ? 37.75 -18.312 13.438 1 28.17 410 LEU B N 1
ATOM 6951 C CA . LEU B 1 410 ? 38.969 -18.625 12.695 1 28.17 410 LEU B CA 1
ATOM 6952 C C . LEU B 1 410 ? 39.844 -19.625 13.461 1 28.17 410 LEU B C 1
ATOM 6954 O O . LEU B 1 410 ? 40.156 -19.406 14.633 1 28.17 410 LEU B O 1
ATOM 6958 N N . ASN B 1 411 ? 39.562 -20.875 13.258 1 25.94 411 ASN B N 1
ATOM 6959 C CA . ASN B 1 411 ? 40.5 -21.891 13.758 1 25.94 411 ASN B CA 1
ATOM 6960 C C . ASN B 1 411 ? 41.938 -21.5 13.516 1 25.94 411 ASN B C 1
ATOM 6962 O O . ASN B 1 411 ? 42.344 -21.25 12.375 1 25.94 411 ASN B O 1
ATOM 6966 N N . ILE B 1 412 ? 42.562 -20.828 14.461 1 27.98 412 ILE B N 1
ATOM 6967 C CA . ILE B 1 412 ? 43.969 -20.438 14.539 1 27.98 412 ILE B CA 1
ATOM 6968 C C . ILE B 1 412 ? 44.844 -21.609 14.102 1 27.98 412 ILE B C 1
ATOM 6970 O O . ILE B 1 412 ? 46.031 -21.406 13.758 1 27.98 412 ILE B O 1
ATOM 6974 N N . LEU B 1 413 ? 44.25 -22.828 14.289 1 26.56 413 LEU B N 1
ATOM 6975 C CA . LEU B 1 413 ? 45.25 -23.891 14.172 1 26.56 413 LEU B CA 1
ATOM 6976 C C . LEU B 1 413 ? 45.688 -24.047 12.727 1 26.56 413 LEU B C 1
ATOM 6978 O O . LEU B 1 413 ? 46.875 -24.359 12.477 1 26.56 413 LEU B O 1
ATOM 6982 N N . ASN B 1 414 ? 44.719 -23.906 11.844 1 24.25 414 ASN B N 1
ATOM 6983 C CA . ASN B 1 414 ? 45.219 -24.328 10.531 1 24.25 414 ASN B CA 1
ATOM 6984 C C . ASN B 1 414 ? 46.281 -23.359 10.016 1 24.25 414 ASN B C 1
ATOM 6986 O O . ASN B 1 414 ? 46.75 -23.516 8.891 1 24.25 414 ASN B O 1
ATOM 6990 N N . THR B 1 415 ? 46.344 -22.172 10.68 1 23.33 415 THR B N 1
ATOM 6991 C CA . THR B 1 415 ? 47.531 -21.469 10.188 1 23.33 415 THR B CA 1
ATOM 6992 C C . THR B 1 415 ? 48.781 -22.156 10.672 1 23.33 415 THR B C 1
ATOM 6994 O O . THR B 1 415 ? 49.906 -21.75 10.312 1 23.33 415 THR B O 1
ATOM 6997 N N . LEU B 1 416 ? 48.625 -22.938 11.836 1 22.09 416 LEU B N 1
ATOM 6998 C CA . LEU B 1 416 ? 49.969 -23.5 12.109 1 22.09 416 LEU B CA 1
ATOM 6999 C C . LEU B 1 416 ? 50.219 -24.719 11.242 1 22.09 416 LEU B C 1
ATOM 7001 O O . LEU B 1 416 ? 49.281 -25.422 10.844 1 22.09 416 LEU B O 1
ATOM 7005 N N . GLY B 1 417 ? 51.219 -24.859 10.297 1 22.89 417 GLY B N 1
ATOM 7006 C CA . GLY B 1 417 ? 51.844 -25.844 9.43 1 22.89 417 GLY B CA 1
ATOM 7007 C C . GLY B 1 417 ? 51.625 -27.266 9.898 1 22.89 417 GLY B C 1
ATOM 7008 O O . GLY B 1 417 ? 52.062 -28.219 9.234 1 22.89 417 GLY B O 1
ATOM 7009 N N . ILE B 1 418 ? 51.344 -27.625 11.219 1 20.98 418 ILE B N 1
ATOM 7010 C CA . ILE B 1 418 ? 51.219 -29.062 11.477 1 20.98 418 ILE B CA 1
ATOM 7011 C C . ILE B 1 418 ? 49.781 -29.5 11.258 1 20.98 418 ILE B C 1
ATOM 7013 O O . ILE B 1 418 ? 48.844 -28.828 11.688 1 20.98 418 ILE B O 1
#

Solvent-accessible surface area (backbone atoms only — not comparable to full-atom values): 45338 Å² total; per-residue (Å²): 67,54,51,35,39,28,34,39,33,62,50,63,68,61,47,54,50,57,74,67,34,83,73,50,39,82,49,34,40,35,37,33,43,33,90,87,43,75,83,41,70,43,38,37,37,33,28,32,49,88,81,28,37,38,37,40,37,64,85,55,34,35,36,34,43,39,40,54,39,24,48,75,48,75,62,72,47,68,62,62,90,52,34,56,50,56,49,31,50,54,53,48,50,53,48,67,71,49,89,65,73,52,82,60,31,33,46,42,29,44,26,35,39,50,74,43,72,47,97,52,62,35,66,56,55,43,68,26,44,45,25,48,67,90,22,46,41,35,44,41,85,84,40,82,56,26,32,31,39,47,44,55,36,86,87,75,60,41,72,47,51,51,65,30,45,34,39,26,38,45,6,71,77,36,57,89,59,34,57,63,28,21,34,33,45,35,44,34,26,62,27,46,72,54,42,42,75,57,64,37,53,28,65,71,40,60,66,40,70,66,41,53,53,52,50,49,51,47,52,54,55,55,56,69,40,46,42,67,54,71,81,88,69,56,64,82,76,48,54,71,68,53,47,54,50,48,55,48,66,56,32,68,65,50,55,52,49,47,61,69,64,65,51,84,60,49,59,58,52,50,50,53,52,43,53,56,53,37,59,56,38,72,68,47,67,67,61,53,49,52,50,53,50,53,52,48,53,52,54,33,47,68,65,48,67,66,56,59,61,62,66,55,60,72,76,61,72,76,75,75,74,70,74,76,62,56,44,44,12,75,75,79,63,42,76,35,66,92,37,64,80,82,48,53,59,59,39,58,67,40,53,53,46,26,53,74,74,35,52,67,61,33,52,56,49,44,70,74,40,43,58,79,87,47,69,84,51,58,68,69,55,42,43,51,46,28,31,46,40,47,52,46,52,51,49,50,50,51,46,51,54,51,63,68,55,49,83,73,67,70,68,67,56,80,73,44,93,120,68,51,51,34,37,27,33,38,32,65,50,62,68,60,49,53,51,58,74,67,34,83,74,51,40,84,48,34,40,35,38,32,44,32,88,88,42,74,83,41,73,42,36,38,38,33,27,31,49,88,82,28,36,38,38,38,36,66,85,56,34,36,36,35,44,38,41,53,39,24,48,73,48,75,63,71,47,68,64,63,89,49,32,57,51,57,49,30,49,54,53,49,49,54,48,66,72,48,87,65,73,51,83,61,30,34,45,42,30,44,28,36,39,50,74,42,72,46,94,52,62,33,67,55,53,43,68,24,45,43,26,48,68,90,21,44,42,35,44,40,84,85,40,80,54,25,30,31,39,46,42,54,36,86,87,75,60,41,72,46,51,51,66,29,46,33,40,26,38,46,6,72,77,35,56,89,62,33,57,63,27,20,34,33,44,34,44,35,26,61,28,46,72,54,42,42,74,57,64,37,52,29,65,71,40,61,65,38,70,67,42,52,53,50,50,50,52,48,52,54,55,55,56,69,40,46,43,67,52,70,83,87,69,55,64,82,74,47,52,72,68,53,48,54,49,48,55,48,66,56,32,68,66,51,55,52,49,46,61,69,64,65,48,84,62,50,59,58,52,50,51,51,52,45,52,55,53,36,60,58,39,73,70,47,67,67,60,52,50,51,51,52,50,52,52,49,52,54,56,34,46,67,64,48,65,65,54,58,60,60,67,54,60,72,74,61,73,76,77,76,73,70,74,76,61,55,43,44,11,76,74,79,63,41,78,35,66,94,37,63,80,84,48,54,58,57,38,60,68,41,51,51,48,28,52,74,75,35,50,67,62,35,52,55,48,44,69,72,40,43,58,79,87,46,69,83,49,57,68,68,56,41,44,53,47,29,29,46,40,49,54,45,51,50,50,50,51,51,46,49,51,49,63,69,54,46,82,73,64,69,66,66,56,77,74,46,91,117

Sequence (836 aa):
MIDFLKLDTEDEGVIAYFKTHPLLEYMSNEDMFNRYDPEVLNTKDKYQYKGIIFCFYSNKRLKISFLPHYYFNGNLHNANDLNIIDCIKIILEFKNTFKIDWEKLKIINLEFGLNVVSPICIKDLITFLIYHEQHEFKDNPEYQFSKQSHSSNKKTGRANNNKIIKGYAKGLQFPEFCHINTFRFEIKSRESAYISKLEIFNLNDLLNVNVYYLLIDKLIAEFKNILILYDKIDFTNLNLKEVSKLNTLLSQSHWYRIKQDNKRNAFNDEKIKYYKLIDKTGIHLKKQLEKIICEKLELLKKGAISTLYNSRIRTQNKTQTTTVKTLLCQVTKINISMQKNDSILLSHTGLKHYYKNDKKVFEQIKRRYLSNRWLSSDFETQIKEIAHSIRNSKSNQSIKQNRIYKPTQLNILNTLGIMIDFLKLDTEDEGVIAYFKTHPLLEYMSNEDMFNRYDPEVLNTKDKYQYKGIIFCFYSNKRLKISFLPHYYFNGNLHNANDLNIIDCIKIILEFKNTFKIDWEKLKIINLEFGLNVVSPICIKDLITFLIYHEQHEFKDNPEYQFSKQSHSSNKKTGRANNNKIIKGYAKGLQFPEFCHINTFRFEIKSRESAYISKLEIFNLNDLLNVNVYYLLIDKLIAEFKNILILYDKIDFTNLNLKEVSKLNTLLSQSHWYRIKQDNKRNAFNDEKIKYYKLIDKTGIHLKKQLEKIICEKLELLKKGAISTLYNSRIRTQNKTQTTTVKTLLCQVTKINISMQKNDSILLSHTGLKHYYKNDKKVFEQIKRRYLSNRWLSSDFETQIKEIAHSIRNSKSNQSIKQNRIYKPTQLNILNTLGI